Protein AF-0000000074842848 (afdb_homodimer)

InterPro domains:
  IPR001680 WD40 repeat [PF00400] (262-296)
  IPR001680 WD40 repeat [PF00400] (485-522)
  IPR001680 WD40 repeat [PF00400] (528-565)
  IPR001680 WD40 repeat [PS50082] (264-298)
  IPR001680 WD40 repeat [PS50082] (533-575)
  IPR001680 WD40 repeat [SM00320] (257-296)
  IPR001680 WD40 repeat [SM00320] (303-344)
  IPR001680 WD40 repeat [SM00320] (347-387)
  IPR001680 WD40 repeat [SM00320] (481-523)
  IPR001680 WD40 repeat [SM00320] (526-566)
  IPR006594 LIS1 homology motif [PS50896] (51-83)
  IPR006595 CTLH, C-terminal LisH motif [PS50897] (84-144)
  IPR006595 CTLH, C-terminal LisH motif [SM00668] (84-144)
  IPR011047 Quinoprotein alcohol dehydrogenase-like superfamily [SSF50998] (259-570)
  IPR015943 WD40/YVTN repeat-like-containing domain superfamily [G3DSA:2.130.10.10] (139-386)
  IPR015943 WD40/YVTN repeat-like-containing domain superfamily [G3DSA:2.130.10.10] (390-584)
  IPR019775 WD40 repeat, conserved site [PS00678] (283-297)
  IPR020472 PAC1/LIS1-like, WD-40 repeat [PR00320] (283-297)
  IPR020472 PAC1/LIS1-like, WD-40 repeat [PR00320] (510-524)
  IPR020472 PAC1/LIS1-like, WD-40 repeat [PR00320] (553-567)

Foldseek 3Di:
DDDDDDDDDYDDYDDDDYDDDDDDDDDDPPVPPPPPDPPPVPLCLPPDDPVVLQVLLLVLQVCVVVVVPVVSVVSCVNNVHDNADPLLVVLLVCLQVVVLVVNVVSLVVCQVQWPVHPVLSLVLQLLSLLLNLLQCVQVPNLVVSVCSLPPPNVVSVPPVVVSVLSVVLSPPPHNVSSCVSVVAPYPHNVRSVVSSQVSCVRGDCRHPNHHSVVVVVLLVQLVVLLVPAFQNFDPQPNDVVSDDSVDRDYDDCQQALQAFQDKFQPFDFFWFEKEAFQQLQWMWTKGQSQKIWIWGADPVLRDIGTDDIARPGDRIWHDKDYFNVSFWMWTFHPQQDQKIFIAGPVVRDTPDIAHDDNNFGWHEKEAANVRQWIWTHAQVFWIFIGGPRRHTDDTDGRFHFQYWYYLHNFWIWTFGQQQFIWIAGNVVRDIGGQEHDPAHFNYKDADPNRFKMKTAGADPPPPDPPCPQPRHTIWIAGRVVSDTDDAAGDAAHHRAAKAKDFAGDVSQKIWTWHQCQWIFMCGPNDRYTPHIHHDGDGTWNYKYARHNDRQWIWITGRSSMITITGRNVSSVVSVVVVVVVVVVVD/DDDDDDDDDDDDDDDDDPCVDPPPDDDDDPPPPPDPDDPPPPLPLPPDDPVVLQVLLLVLQVCVVVVVPVVSVVSCVNNVHDNADPLLVVLLVCLQVVVLVVNVVSLVVCQVQWPVHPVLSLVLQLLSLLLNLLQCVQVPNLVVSVCSLPPPNVVSVPPVVVSVLSVVLSPPPHNVSSCVSVVAPYPHNVRSVVSSQVSCVRGDCRHPNHHSVVVVVLLVQLVVLLVPAFQNFDPQPNDVVNDDSVDRDYDDCQQALQAFQDKFQPFDFFWFEKEAFQQLQWMWTKGQSQKIWIWGADPVLRDIGTDDIARPGDRIWHDKDYFNVSFWMWTFHPQQDQKIFIAGSVVGDTPDIAHDDNNFGWHEKEAANVRFWIWTHAQVFWIFIGGPRRHTDDTDGRFHFQYWYYLHNFWIWTFGQQQFIWIAGNVVRDIGGQEHDPAHFNYKDADPNRFKMKTAGADPPPPDPPCPQPRHTIWIAGRVVSDTDDAAGDAAHHRAAKAKDFAGDVSQKIWTWHQCQWIFMCGPNDRYTPHIHHDGDGTWRYKYARHNDRQWIWITGRSSMITITGRNVSSVVSVVVVVVVVVVVD

Solvent-accessible surface area (backbone atoms only — not comparable to full-atom values): 62650 Å² total; per-residue (Å²): 142,70,94,88,83,93,88,94,87,90,94,87,91,91,93,86,87,88,92,87,92,84,81,84,90,80,88,80,70,79,70,75,76,74,77,73,79,70,77,62,74,74,67,73,60,62,85,63,52,71,46,53,48,44,49,51,27,35,49,35,53,52,30,47,73,74,63,39,51,68,31,34,52,42,39,32,66,66,55,66,50,73,65,42,33,66,61,46,49,50,30,50,52,25,49,61,67,65,38,62,74,59,28,54,54,35,47,62,70,42,44,86,61,29,72,65,38,70,64,44,47,51,53,46,50,47,54,52,49,49,52,53,33,52,38,28,49,56,72,68,39,55,68,63,24,48,47,42,46,62,70,50,51,53,71,63,75,56,65,61,68,56,54,52,57,54,58,56,54,74,69,46,88,43,54,68,53,41,26,64,75,64,75,40,86,47,83,52,62,66,38,36,49,53,49,50,54,60,49,32,75,47,35,43,43,81,39,33,61,51,78,64,48,49,58,51,35,49,48,35,17,50,49,41,34,47,73,70,27,90,43,62,44,66,72,79,56,82,44,67,75,64,47,67,80,58,52,83,65,76,53,49,69,53,64,28,48,67,30,74,48,43,75,45,65,86,52,88,30,32,21,42,26,46,43,49,27,68,75,34,46,30,37,39,38,20,13,62,67,14,36,38,34,38,28,38,34,39,77,89,77,68,44,77,42,87,68,46,77,43,66,89,40,85,75,11,28,47,31,72,47,61,27,79,78,60,40,39,33,42,39,17,17,40,75,85,23,32,43,34,41,32,31,32,67,82,80,66,42,76,73,35,70,34,66,86,46,87,85,40,18,27,35,35,56,30,54,28,77,84,50,48,36,33,38,40,19,4,68,77,13,41,35,39,33,27,37,71,85,50,49,74,75,48,75,49,80,76,43,32,32,44,32,48,42,52,72,43,89,46,33,34,37,34,28,29,85,79,12,31,31,33,35,37,27,74,78,79,71,47,72,48,85,53,46,80,50,95,40,51,49,48,28,58,42,66,43,94,84,58,47,37,33,44,34,29,26,35,27,71,78,58,85,55,85,62,77,70,63,77,72,26,20,45,31,36,28,33,59,82,79,41,38,65,51,39,50,35,53,82,55,47,39,50,85,67,68,38,37,50,29,57,22,42,49,93,48,45,24,35,35,29,33,11,61,81,15,30,38,40,30,26,39,78,89,42,45,58,57,75,44,76,36,77,78,59,84,29,33,22,19,10,24,27,39,26,73,67,38,44,38,36,34,39,37,15,14,52,66,16,35,35,39,34,22,16,23,45,68,56,27,50,50,47,50,52,50,51,49,50,50,53,54,64,73,96,143,77,90,90,83,91,86,88,92,86,89,82,92,84,79,90,81,82,77,73,80,71,84,69,82,71,85,79,75,83,70,81,73,75,80,74,81,76,80,67,77,74,70,73,61,66,86,64,53,71,46,53,50,43,48,51,26,36,49,35,54,52,31,47,72,74,63,39,50,67,34,32,51,42,39,34,66,66,54,65,50,73,65,42,33,66,62,46,48,49,30,50,51,26,51,63,67,64,38,62,73,59,28,52,54,36,49,60,69,42,45,85,60,30,72,65,36,70,64,44,47,51,52,45,50,46,55,52,49,49,52,53,33,53,38,29,49,56,74,68,38,55,68,62,23,48,46,42,46,63,70,49,52,51,73,64,74,56,65,61,68,56,55,52,56,56,60,58,53,73,70,46,90,42,55,68,54,40,26,64,75,64,76,40,85,46,84,52,64,66,39,36,49,52,48,50,53,60,49,33,74,46,36,43,43,81,39,35,61,51,79,63,47,52,58,50,35,49,48,37,17,50,50,40,33,47,71,71,25,91,43,64,42,68,72,78,56,82,44,66,74,64,47,67,80,58,50,83,65,75,53,48,69,53,65,29,47,64,31,75,48,45,77,45,65,86,49,88,31,33,22,42,25,45,44,49,27,68,76,33,47,30,35,40,39,20,13,61,66,13,35,38,37,40,28,38,35,39,76,88,77,67,42,76,40,88,67,47,77,44,67,90,40,86,75,10,26,47,30,71,46,62,25,78,78,61,39,39,33,42,39,16,16,40,76,84,24,33,44,35,41,32,30,32,67,83,80,64,44,75,72,36,71,35,68,87,45,88,84,40,18,27,34,34,57,31,54,28,76,83,52,50,36,33,38,38,19,4,69,75,13,42,35,39,32,27,37,70,84,50,49,74,75,47,74,50,80,77,43,32,32,44,30,49,41,53,71,43,90,45,34,33,38,36,28,30,85,80,13,30,30,33,36,38,27,72,78,79,70,47,71,46,84,52,44,78,50,97,40,50,49,49,26,58,41,67,42,94,84,57,48,37,33,43,33,29,26,34,27,70,76,59,86,54,84,60,77,72,61,76,72,28,21,43,32,35,28,32,58,81,80,41,38,62,52,39,53,34,53,83,55,45,37,50,85,66,69,40,38,51,31,60,20,43,49,92,48,46,26,35,34,29,34,11,62,81,15,28,37,43,29,26,40,76,89,43,46,59,57,76,44,75,37,79,77,59,84,28,34,22,19,10,25,29,40,26,73,67,39,45,39,35,35,38,38,15,13,53,65,16,35,34,37,34,21,16,23,46,67,58,27,50,51,46,50,53,50,51,49,49,50,51,53,65,72,97

Secondary structure (DSSP, 8-state):
-------------------------------------------------HHHHHHHHHHHHHHHHHT-HHHHHHHHHHH---SS-HHHHHHHHHHHHT-HHHHHHHHHHHGGG-TTTHHHHHHHHHHHHHHHHHHHHHHT-HHHHHHHIIIIIGGG---HHHHHHHHHGGG--SHHHHHHHHT---SSHHHHHHHHHHHHTTS-TTTSPPTTHHHHHHHHHHHHHHHH-TT---SGGGSGGGS-SSS-----GGGSS-EEEEEE---SS-EEEEEE-TTSSEEEEEETTS-EEEEEEETTTTEEEEEEEE---SS---EEEE-TTSSEEEEE--TT--EEEEEETTT--EEEEEE--TT----EEEE-TTSSEEEEE-TTSEEEEEETTS-EEEEEES--EEEEEE-SSSEEEEEETTSEEEEEETTTTEEEEEEE-SS-EEEEEE-TTSSEEEEEE-----SSSS--GGG-EEEEEETTTTEEEEE--S---SSS--B-EEESGGG-EEEEE-TTSEEEEEETT-SSEEEEEE--SS-EEEEEE-SS-TT-EEEEETTS-EEEEE-HHHHHHHHHHHHHHHHHH-/-------------------------------------------------HHHHHHHHHHHHHHHHHT-HHHHHHHHHHH---SS-HHHHHHHHHHHHT-HHHHHHHHHHHGGG-TTHHHHHHHHHHHHHHHHHHHHHHHT-HHHHHHHIIIIIGGG---HHHHHHHHHGGG--SHHHHHHHHT---SSHHHHHHHHHHHHTTS-TTTSPPTTHHHHHHHHHHHHHHHH-TT---SGGGSGGGS-SSS-----GGGSS-EEEEEE---SS-EEEEEE-TTSSEEEEEETTS-EEEEEEETTTTEEEEEEEE---SS---EEEE-TTSSEEEEE-STT--EEEEEETTT--EEEEEE--TT----EEEE-TTSSEEEEE-TTSEEEEEETTS-EEEEEES--EEEEEE-SSSEEEEEETTSEEEEEETTTTEEEEEEE-SS-EEEEEE-TTSSEEEEEE-----SSSS--GGG-EEEEEETTTTEEEEE--S---SSS--B-EEESGGG-EEEEE-TTSEEEEEETT-SSEEEEEE--SS-EEEEEE-SS-TT-EEEEETTS-EEEEE-HHHHHHHHHHHHHHHHHH-

Structure (mmCIF, N/CA/C/O backbone):
data_AF-0000000074842848-model_v1
#
loop_
_entity.id
_entity.type
_entity.pdbx_description
1 polymer 'WD repeat-containing protein 26 isoform X2'
#
loop_
_atom_site.group_PDB
_atom_site.id
_atom_site.type_symbol
_atom_site.label_atom_id
_atom_site.label_alt_id
_atom_site.label_comp_id
_atom_site.label_asym_id
_atom_site.label_entity_id
_atom_site.label_seq_id
_atom_site.pdbx_PDB_ins_code
_atom_site.Cartn_x
_atom_site.Cartn_y
_atom_site.Cartn_z
_atom_site.occupancy
_atom_site.B_iso_or_equiv
_atom_site.auth_seq_id
_atom_site.auth_comp_id
_atom_site.auth_asym_id
_atom_site.auth_atom_id
_atom_site.pdbx_PDB_model_num
ATOM 1 N N . MET A 1 1 ? 19.312 34 -81.812 1 15.44 1 MET A N 1
ATOM 2 C CA . MET A 1 1 ? 19.922 35.281 -82.125 1 15.44 1 MET A CA 1
ATOM 3 C C . MET A 1 1 ? 20.016 36.156 -80.875 1 15.44 1 MET A C 1
ATOM 5 O O . MET A 1 1 ? 21.094 36.656 -80.5 1 15.44 1 MET A O 1
ATOM 9 N N . GLN A 1 2 ? 19.141 37.25 -80.562 1 13.09 2 GLN A N 1
ATOM 10 C CA . GLN A 1 2 ? 19.375 38.656 -80.438 1 13.09 2 GLN A CA 1
ATOM 11 C C . GLN A 1 2 ? 19.453 39.094 -78.938 1 13.09 2 GLN A C 1
ATOM 13 O O . GLN A 1 2 ? 19.891 40.188 -78.625 1 13.09 2 GLN A O 1
ATOM 18 N N . ALA A 1 3 ? 18.906 38.656 -77.938 1 13.9 3 ALA A N 1
ATOM 19 C CA . ALA A 1 3 ? 18.344 39.812 -77.25 1 13.9 3 ALA A CA 1
ATOM 20 C C . ALA A 1 3 ? 19.438 40.625 -76.562 1 13.9 3 ALA A C 1
ATOM 22 O O . ALA A 1 3 ? 20.375 40.094 -76 1 13.9 3 ALA A O 1
ATOM 23 N N . ASN A 1 4 ? 19.438 41.969 -76.25 1 14.36 4 ASN A N 1
ATOM 24 C CA . ASN A 1 4 ? 19.953 43.312 -76.438 1 14.36 4 ASN A CA 1
ATOM 25 C C . ASN A 1 4 ? 20.766 43.781 -75.188 1 14.36 4 ASN A C 1
ATOM 27 O O . ASN A 1 4 ? 20.766 43.125 -74.188 1 14.36 4 ASN A O 1
ATOM 31 N N . GLY A 1 5 ? 20.562 45.062 -74.5 1 13.81 5 GLY A N 1
ATOM 32 C CA . GLY A 1 5 ? 21.141 46.406 -74.562 1 13.81 5 GLY A CA 1
ATOM 33 C C . GLY A 1 5 ? 21.828 46.812 -73.25 1 13.81 5 GLY A C 1
ATOM 34 O O . GLY A 1 5 ? 22.922 47.375 -73.25 1 13.81 5 GLY A O 1
ATOM 35 N N . CYS A 1 6 ? 21.344 47.031 -71.938 1 13.61 6 CYS A N 1
ATOM 36 C CA . CYS A 1 6 ? 21.266 48.406 -71.5 1 13.61 6 CYS A CA 1
ATOM 37 C C . CYS A 1 6 ? 22.562 48.844 -70.812 1 13.61 6 CYS A C 1
ATOM 39 O O . CYS A 1 6 ? 23.297 48 -70.25 1 13.61 6 CYS A O 1
ATOM 41 N N . SER A 1 7 ? 22.797 50.188 -70.188 1 14.36 7 SER A N 1
ATOM 42 C CA . SER A 1 7 ? 23.578 51.406 -70.25 1 14.36 7 SER A CA 1
ATOM 43 C C . SER A 1 7 ? 24.469 51.594 -69.062 1 14.36 7 SER A C 1
ATOM 45 O O . SER A 1 7 ? 25.688 51.781 -69.188 1 14.36 7 SER A O 1
ATOM 47 N N . GLN A 1 8 ? 24.219 52.594 -67.875 1 13.97 8 GLN A N 1
ATOM 48 C CA . GLN A 1 8 ? 24.75 53.969 -67.812 1 13.97 8 GLN A CA 1
ATOM 49 C C . GLN A 1 8 ? 25.859 54.062 -66.75 1 13.97 8 GLN A C 1
ATOM 51 O O . GLN A 1 8 ? 25.984 53.188 -65.875 1 13.97 8 GLN A O 1
ATOM 56 N N . HIS A 1 9 ? 26.266 55.375 -66.062 1 14.52 9 HIS A N 1
ATOM 57 C CA . HIS A 1 9 ? 27.266 56.438 -66.062 1 14.52 9 HIS A CA 1
ATOM 58 C C . HIS A 1 9 ? 27.922 56.531 -64.688 1 14.52 9 HIS A C 1
ATOM 60 O O . HIS A 1 9 ? 29.156 56.5 -64.562 1 14.52 9 HIS A O 1
ATOM 66 N N . ASN A 1 10 ? 27.531 57.406 -63.438 1 13.64 10 ASN A N 1
ATOM 67 C CA . ASN A 1 10 ? 28.016 58.781 -63.188 1 13.64 10 ASN A CA 1
ATOM 68 C C . ASN A 1 10 ? 29.047 58.781 -62.062 1 13.64 10 ASN A C 1
ATOM 70 O O . ASN A 1 10 ? 30.25 58.656 -62.281 1 13.64 10 ASN A O 1
ATOM 74 N N . GLY A 1 11 ? 28.828 59.5 -60.719 1 13.73 11 GLY A N 1
ATOM 75 C CA . GLY A 1 11 ? 29.328 60.781 -60.25 1 13.73 11 GLY A CA 1
ATOM 76 C C . GLY A 1 11 ? 30.5 60.656 -59.312 1 13.73 11 GLY A C 1
ATOM 77 O O . GLY A 1 11 ? 30.812 59.562 -58.844 1 13.73 11 GLY A O 1
ATOM 78 N N . THR A 1 12 ? 30.828 61.719 -58.25 1 14.9 12 THR A N 1
ATOM 79 C CA . THR A 1 12 ? 31.719 62.844 -57.969 1 14.9 12 THR A CA 1
ATOM 80 C C . THR A 1 12 ? 32.562 62.594 -56.719 1 14.9 12 THR A C 1
ATOM 82 O O . THR A 1 12 ? 33.781 62.688 -56.75 1 14.9 12 THR A O 1
ATOM 85 N N . THR A 1 13 ? 32.312 63.25 -55.375 1 14.16 13 THR A N 1
ATOM 86 C CA . THR A 1 13 ? 32.938 64.438 -54.812 1 14.16 13 THR A CA 1
ATOM 87 C C . THR A 1 13 ? 33.969 64.062 -53.75 1 14.16 13 THR A C 1
ATOM 89 O O . THR A 1 13 ? 33.969 62.969 -53.219 1 14.16 13 THR A O 1
ATOM 92 N N . ASP A 1 14 ? 34.25 64.938 -52.469 1 14.55 14 ASP A N 1
ATOM 93 C CA . ASP A 1 14 ? 35.125 66 -52 1 14.55 14 ASP A CA 1
ATOM 94 C C . ASP A 1 14 ? 35.969 65.562 -50.812 1 14.55 14 ASP A C 1
ATOM 96 O O . ASP A 1 14 ? 35.688 64.562 -50.188 1 14.55 14 ASP A O 1
ATOM 100 N N . SER A 1 15 ? 36.062 66.438 -49.5 1 14.95 15 SER A N 1
ATOM 101 C CA . SER A 1 15 ? 37 67.438 -48.938 1 14.95 15 SER A CA 1
ATOM 102 C C . SER A 1 15 ? 37.688 66.875 -47.688 1 14.95 15 SER A C 1
ATOM 104 O O . SER A 1 15 ? 37.281 65.875 -47.156 1 14.95 15 SER A O 1
ATOM 106 N N . SER A 1 16 ? 37.812 67.75 -46.344 1 15.1 16 SER A N 1
ATOM 107 C CA . SER A 1 16 ? 38.812 68.625 -45.719 1 15.1 16 SER A CA 1
ATOM 108 C C . SER A 1 16 ? 39.312 68.062 -44.406 1 15.1 16 SER A C 1
ATOM 110 O O . SER A 1 16 ? 40.5 68.062 -44.156 1 15.1 16 SER A O 1
ATOM 112 N N . LEU A 1 17 ? 38.625 68.062 -43.188 1 14.52 17 LEU A N 1
ATOM 113 C CA . LEU A 1 17 ? 38.875 68.938 -42.094 1 14.52 17 LEU A CA 1
ATOM 114 C C . LEU A 1 17 ? 39.938 68.375 -41.156 1 14.52 17 LEU A C 1
ATOM 116 O O . LEU A 1 17 ? 40.125 67.188 -41.125 1 14.52 17 LEU A O 1
ATOM 120 N N . VAL A 1 18 ? 40.094 68.875 -39.75 1 15.38 18 VAL A N 1
ATOM 121 C CA . VAL A 1 18 ? 40.938 69.688 -38.906 1 15.38 18 VAL A CA 1
ATOM 122 C C . VAL A 1 18 ? 41.625 68.812 -37.844 1 15.38 18 VAL A C 1
ATOM 124 O O . VAL A 1 18 ? 41.25 67.688 -37.656 1 15.38 18 VAL A O 1
ATOM 127 N N . ASP A 1 19 ? 41.531 69.125 -36.406 1 15.59 19 ASP A N 1
ATOM 128 C CA . ASP A 1 19 ? 42.406 69.812 -35.469 1 15.59 19 ASP A CA 1
ATOM 129 C C . ASP A 1 19 ? 43.031 68.875 -34.469 1 15.59 19 ASP A C 1
ATOM 131 O O . ASP A 1 19 ? 42.562 67.75 -34.281 1 15.59 19 ASP A O 1
ATOM 135 N N . PRO A 1 20 ? 43.188 69.312 -33.031 1 16.39 20 PRO A N 1
ATOM 136 C CA . PRO A 1 20 ? 44.219 69.688 -32.062 1 16.39 20 PRO A CA 1
ATOM 137 C C . PRO A 1 20 ? 44.531 68.625 -31.031 1 16.39 20 PRO A C 1
ATOM 139 O O . PRO A 1 20 ? 45.688 68.25 -30.875 1 16.39 20 PRO A O 1
ATOM 142 N N . HIS A 1 21 ? 44 68.75 -29.703 1 16.27 21 HIS A N 1
ATOM 143 C CA . HIS A 1 21 ? 44.562 69.062 -28.406 1 16.27 21 HIS A CA 1
ATOM 144 C C . HIS A 1 21 ? 44.906 67.812 -27.609 1 16.27 21 HIS A C 1
ATOM 146 O O . HIS A 1 21 ? 44.406 66.75 -27.891 1 16.27 21 HIS A O 1
ATOM 152 N N . SER A 1 22 ? 45.344 67.875 -26.219 1 16.98 22 SER A N 1
ATOM 153 C CA . SER A 1 22 ? 46.438 67.812 -25.25 1 16.98 22 SER A CA 1
ATOM 154 C C . SER A 1 22 ? 46.219 66.688 -24.266 1 16.98 22 SER A C 1
ATOM 156 O O . SER A 1 22 ? 47.156 66 -23.812 1 16.98 22 SER A O 1
ATOM 158 N N . ILE A 1 23 ? 45 66.5 -23.672 1 15.23 23 ILE A N 1
ATOM 159 C CA . ILE A 1 23 ? 45.062 66.562 -22.219 1 15.23 23 ILE A CA 1
ATOM 160 C C . ILE A 1 23 ? 45.562 65.25 -21.672 1 15.23 23 ILE A C 1
ATOM 162 O O . ILE A 1 23 ? 46.5 65.188 -20.875 1 15.23 23 ILE A O 1
ATOM 166 N N . ARG A 1 24 ? 44.688 64.5 -20.828 1 15.38 24 ARG A N 1
ATOM 167 C CA . ARG A 1 24 ? 44.75 64.375 -19.375 1 15.38 24 ARG A CA 1
ATOM 168 C C . ARG A 1 24 ? 45.406 63.094 -18.953 1 15.38 24 ARG A C 1
ATOM 170 O O . ARG A 1 24 ? 46.438 63.125 -18.25 1 15.38 24 ARG A O 1
ATOM 177 N N . THR A 1 25 ? 44.625 62.094 -18.453 1 15.55 25 THR A N 1
ATOM 178 C CA . THR A 1 25 ? 44.531 61.688 -17.047 1 15.55 25 THR A CA 1
ATOM 179 C C . THR A 1 25 ? 45.438 60.5 -16.797 1 15.55 25 THR A C 1
ATOM 181 O O . THR A 1 25 ? 45.812 59.781 -17.734 1 15.55 25 THR A O 1
ATOM 184 N N . SER A 1 26 ? 45.375 59.812 -15.578 1 16.39 26 SER A N 1
ATOM 185 C CA . SER A 1 26 ? 46.031 59.5 -14.312 1 16.39 26 SER A CA 1
ATOM 186 C C . SER A 1 26 ? 46.469 58.031 -14.273 1 16.39 26 SER A C 1
ATOM 188 O O . SER A 1 26 ? 47.594 57.719 -13.906 1 16.39 26 SER A O 1
ATOM 190 N N . ALA A 1 27 ? 45.531 57 -14.211 1 17.94 27 ALA A N 1
ATOM 191 C CA . ALA A 1 27 ? 45.5 56.188 -12.992 1 17.94 27 ALA A CA 1
ATOM 192 C C . ALA A 1 27 ? 46.531 55.062 -13.055 1 17.94 27 ALA A C 1
ATOM 194 O O . ALA A 1 27 ? 46.844 54.562 -14.133 1 17.94 27 ALA A O 1
ATOM 195 N N . SER A 1 28 ? 47.25 54.781 -11.898 1 18.27 28 SER A N 1
ATOM 196 C CA . SER A 1 28 ? 48.375 54.188 -11.234 1 18.27 28 SER A CA 1
ATOM 197 C C . SER A 1 28 ? 48.312 52.656 -11.312 1 18.27 28 SER A C 1
ATOM 199 O O . SER A 1 28 ? 47.344 52.062 -10.891 1 18.27 28 SER A O 1
ATOM 201 N N . THR A 1 29 ? 48.906 52 -12.297 1 18.12 29 THR A N 1
ATOM 202 C CA . THR A 1 29 ? 48.781 50.562 -12.594 1 18.12 29 THR A CA 1
ATOM 203 C C . THR A 1 29 ? 49.531 49.719 -11.57 1 18.12 29 THR A C 1
ATOM 205 O O . THR A 1 29 ? 49.75 48.531 -11.781 1 18.12 29 THR A O 1
ATOM 208 N N . SER A 1 30 ? 49.75 50.375 -10.422 1 17.94 30 SER A N 1
ATOM 209 C CA . SER A 1 30 ? 50.812 49.594 -9.758 1 17.94 30 SER A CA 1
ATOM 210 C C . SER A 1 30 ? 50.375 48.156 -9.562 1 17.94 30 SER A C 1
ATOM 212 O O . SER A 1 30 ? 49.312 47.875 -9.016 1 17.94 30 SER A O 1
ATOM 214 N N . ASN A 1 31 ? 50.781 47.281 -10.438 1 18.33 31 ASN A N 1
ATOM 215 C CA . ASN A 1 31 ? 50.531 45.844 -10.508 1 18.33 31 ASN A CA 1
ATOM 216 C C . ASN A 1 31 ? 51.094 45.094 -9.297 1 18.33 31 ASN A C 1
ATOM 218 O O . ASN A 1 31 ? 51.344 43.906 -9.367 1 18.33 31 ASN A O 1
ATOM 222 N N . GLY A 1 32 ? 51.125 45.812 -8.109 1 18.44 32 GLY A N 1
ATOM 223 C CA . GLY A 1 32 ? 51.875 45.156 -7.055 1 18.44 32 GLY A CA 1
ATOM 224 C C . GLY A 1 32 ? 51.438 43.719 -6.82 1 18.44 32 GLY A C 1
ATOM 225 O O . GLY A 1 32 ? 50.25 43.406 -6.883 1 18.44 32 GLY A O 1
ATOM 226 N N . ALA A 1 33 ? 52.281 42.75 -7.191 1 22.06 33 ALA A N 1
ATOM 227 C CA . ALA A 1 33 ? 52.281 41.312 -7.008 1 22.06 33 ALA A CA 1
ATOM 228 C C . ALA A 1 33 ? 52.062 40.938 -5.543 1 22.06 33 ALA A C 1
ATOM 230 O O . ALA A 1 33 ? 52.938 41.156 -4.707 1 22.06 33 ALA A O 1
ATOM 231 N N . VAL A 1 34 ? 50.969 41.438 -4.898 1 20.95 34 VAL A N 1
ATOM 232 C CA . VAL A 1 34 ? 50.875 41 -3.514 1 20.95 34 VAL A CA 1
ATOM 233 C C . VAL A 1 34 ? 51.031 39.469 -3.447 1 20.95 34 VAL A C 1
ATOM 235 O O . VAL A 1 34 ? 50.438 38.75 -4.238 1 20.95 34 VAL A O 1
ATOM 238 N N . THR A 1 35 ? 52.219 39.031 -2.959 1 22.62 35 THR A N 1
ATOM 239 C CA . THR A 1 35 ? 52.625 37.719 -2.422 1 22.62 35 THR A CA 1
ATOM 240 C C . THR A 1 35 ? 51.562 37.156 -1.499 1 22.62 35 THR A C 1
ATOM 242 O O . THR A 1 35 ? 51.281 37.719 -0.436 1 22.62 35 THR A O 1
ATOM 245 N N . ALA A 1 36 ? 50.531 36.719 -2.072 1 22.27 36 ALA A N 1
ATOM 246 C CA . ALA A 1 36 ? 49.438 36.188 -1.288 1 22.27 36 ALA A CA 1
ATOM 247 C C . ALA A 1 36 ? 49.906 35.156 -0.265 1 22.27 36 ALA A C 1
ATOM 249 O O . ALA A 1 36 ? 50.656 34.219 -0.612 1 22.27 36 ALA A O 1
ATOM 250 N N . ASN A 1 37 ? 50.25 35.594 0.915 1 23.61 37 ASN A N 1
ATOM 251 C CA . ASN A 1 37 ? 50.531 34.812 2.109 1 23.61 37 ASN A CA 1
ATOM 252 C C . ASN A 1 37 ? 49.625 33.562 2.168 1 23.61 37 ASN A C 1
ATOM 254 O O . ASN A 1 37 ? 48.438 33.656 1.888 1 23.61 37 ASN A O 1
ATOM 258 N N . GLY A 1 38 ? 50.188 32.375 2.025 1 24.61 38 GLY A N 1
ATOM 259 C CA . GLY A 1 38 ? 49.906 30.953 1.941 1 24.61 38 GLY A CA 1
ATOM 260 C C . GLY A 1 38 ? 48.875 30.5 2.967 1 24.61 38 GLY A C 1
ATOM 261 O O . GLY A 1 38 ? 48.5 29.328 2.973 1 24.61 38 GLY A O 1
ATOM 262 N N . THR A 1 39 ? 48.875 31.188 4.137 1 26.59 39 THR A N 1
ATOM 263 C CA . THR A 1 39 ? 48.406 30.312 5.207 1 26.59 39 THR A CA 1
ATOM 264 C C . THR A 1 39 ? 46.969 29.922 5 1 26.59 39 THR A C 1
ATOM 266 O O . THR A 1 39 ? 46.062 30.688 5.332 1 26.59 39 THR A O 1
ATOM 269 N N . MET A 1 40 ? 46.562 29.781 3.777 1 27.19 40 MET A N 1
ATOM 270 C CA . MET A 1 40 ? 45.219 29.234 3.77 1 27.19 40 MET A CA 1
ATOM 271 C C . MET A 1 40 ? 45.094 28.094 4.773 1 27.19 40 MET A C 1
ATOM 273 O O . MET A 1 40 ? 45.812 27.109 4.707 1 27.19 40 MET A O 1
ATOM 277 N N . THR A 1 41 ? 44.938 28.422 5.988 1 30.72 41 THR A N 1
ATOM 278 C CA . THR A 1 41 ? 44.594 27.359 6.918 1 30.72 41 THR A CA 1
ATOM 279 C C . THR A 1 41 ? 43.75 26.297 6.223 1 30.72 41 THR A C 1
ATOM 281 O O . THR A 1 41 ? 42.781 26.609 5.535 1 30.72 41 THR A O 1
ATOM 284 N N . GLY A 1 42 ? 44.375 25.312 5.59 1 32.91 42 GLY A N 1
ATOM 285 C CA . GLY A 1 42 ? 43.844 24.031 5.152 1 32.91 42 GLY A CA 1
ATOM 286 C C . GLY A 1 42 ? 42.594 23.609 5.895 1 32.91 42 GLY A C 1
ATOM 287 O O . GLY A 1 42 ? 42.656 22.891 6.895 1 32.91 42 GLY A O 1
ATOM 288 N N . GLN A 1 43 ? 41.719 24.516 6.105 1 35.25 43 GLN A N 1
ATOM 289 C CA . GLN A 1 43 ? 40.5 24.016 6.715 1 35.25 43 GLN A CA 1
ATOM 290 C C . GLN A 1 43 ? 40.062 22.688 6.098 1 35.25 43 GLN A C 1
ATOM 292 O O . GLN A 1 43 ? 40 22.547 4.875 1 35.25 43 GLN A O 1
ATOM 297 N N . ASN A 1 44 ? 40.344 21.578 6.711 1 39.25 44 ASN A N 1
ATOM 298 C CA . ASN A 1 44 ? 39.938 20.188 6.527 1 39.25 44 ASN A CA 1
ATOM 299 C C . ASN A 1 44 ? 38.594 20.078 5.844 1 39.25 44 ASN A C 1
ATOM 301 O O . ASN A 1 44 ? 37.562 20.359 6.457 1 39.25 44 ASN A O 1
ATOM 305 N N . SER A 1 45 ? 38.469 20.625 4.68 1 50.5 45 SER A N 1
ATOM 306 C CA . SER A 1 45 ? 37.281 20.266 3.9 1 50.5 45 SER A CA 1
ATOM 307 C C . SER A 1 45 ? 36.875 18.812 4.16 1 50.5 45 SER A C 1
ATOM 309 O O . SER A 1 45 ? 37.625 17.891 3.822 1 50.5 45 SER A O 1
ATOM 311 N N . LYS A 1 46 ? 36.25 18.594 5.219 1 59 46 LYS A N 1
ATOM 312 C CA . LYS A 1 46 ? 35.75 17.281 5.559 1 59 46 LYS A CA 1
ATOM 313 C C . LYS A 1 46 ? 35.156 16.594 4.34 1 59 46 LYS A C 1
ATOM 315 O O . LYS A 1 46 ? 34.375 17.203 3.582 1 59 46 LYS A O 1
ATOM 320 N N . ASN A 1 47 ? 35.781 15.672 3.732 1 78.62 47 ASN A N 1
ATOM 321 C CA . ASN A 1 47 ? 35.312 14.781 2.678 1 78.62 47 ASN A CA 1
ATOM 322 C C . ASN A 1 47 ? 33.906 14.281 2.957 1 78.62 47 ASN A C 1
ATOM 324 O O . ASN A 1 47 ? 33.688 13.398 3.797 1 78.62 47 ASN A O 1
ATOM 328 N N . LEU A 1 48 ? 32.938 15.18 2.594 1 87.38 48 LEU A N 1
ATOM 329 C CA . LEU A 1 48 ? 31.547 14.828 2.795 1 87.38 48 LEU A CA 1
ATOM 330 C C . LEU A 1 48 ? 31.094 13.773 1.791 1 87.38 48 LEU A C 1
ATOM 332 O O . LEU A 1 48 ? 31.516 13.797 0.631 1 87.38 48 LEU A O 1
ATOM 336 N N . SER A 1 49 ? 30.406 12.781 2.285 1 88.12 49 SER A N 1
ATOM 337 C CA . SER A 1 49 ? 29.75 11.836 1.387 1 88.12 49 SER A CA 1
ATOM 338 C C . SER A 1 49 ? 28.797 12.539 0.435 1 88.12 49 SER A C 1
ATOM 340 O O . SER A 1 49 ? 28.422 13.695 0.665 1 88.12 49 SER A O 1
ATOM 342 N N . LYS A 1 50 ? 28.469 11.992 -0.649 1 87.81 50 LYS A N 1
ATOM 343 C CA . LYS A 1 50 ? 27.531 12.562 -1.605 1 87.81 50 LYS A CA 1
ATOM 344 C C . LYS A 1 50 ? 26.188 12.875 -0.94 1 87.81 50 LYS A C 1
ATOM 346 O O . LYS A 1 50 ? 25.578 13.914 -1.217 1 87.81 50 LYS A O 1
ATOM 351 N N . THR A 1 51 ? 25.766 12.039 -0.065 1 90.62 51 THR A N 1
ATOM 352 C CA . THR A 1 51 ? 24.516 12.242 0.656 1 90.62 51 THR A CA 1
ATOM 353 C C . THR A 1 51 ? 24.594 13.469 1.554 1 90.62 51 THR A C 1
ATOM 355 O O . THR A 1 51 ? 23.656 14.281 1.588 1 90.62 51 THR A O 1
ATOM 358 N N . ASP A 1 52 ? 25.672 13.594 2.193 1 91.88 52 ASP A N 1
ATOM 359 C CA . ASP A 1 52 ? 25.844 14.734 3.08 1 91.88 52 ASP A CA 1
ATOM 360 C C . ASP A 1 52 ? 25.906 16.047 2.287 1 91.88 52 ASP A C 1
ATOM 362 O O . ASP A 1 52 ? 25.422 17.078 2.74 1 91.88 52 ASP A O 1
ATOM 366 N N . GLN A 1 53 ? 26.484 15.938 1.154 1 91.5 53 GLN A N 1
ATOM 367 C CA . GLN A 1 53 ? 26.531 17.109 0.292 1 91.5 53 GLN A CA 1
ATOM 368 C C . GLN A 1 53 ? 25.125 17.531 -0.122 1 91.5 53 GLN A C 1
ATOM 370 O O . GLN A 1 53 ? 24.797 18.719 -0.089 1 91.5 53 GLN A O 1
ATOM 375 N N . ASP A 1 54 ? 24.359 16.562 -0.483 1 92.69 54 ASP A N 1
ATOM 376 C CA . ASP A 1 54 ? 22.984 16.844 -0.851 1 92.69 54 ASP A CA 1
ATOM 377 C C . ASP A 1 54 ? 22.219 17.484 0.311 1 92.69 54 ASP A C 1
ATOM 379 O O . ASP A 1 54 ? 21.484 18.438 0.118 1 92.69 54 ASP A O 1
ATOM 383 N N . ILE A 1 55 ? 22.453 17 1.48 1 94.62 55 ILE A N 1
ATOM 384 C CA . ILE A 1 55 ? 21.75 17.484 2.66 1 94.62 55 ILE A CA 1
ATOM 385 C C . ILE A 1 55 ? 22.172 18.922 2.947 1 94.62 55 ILE A C 1
ATOM 387 O O . ILE A 1 55 ? 21.328 19.766 3.268 1 94.62 55 ILE A O 1
ATOM 391 N N . VAL A 1 56 ? 23.422 19.156 2.818 1 94.38 56 VAL A N 1
ATOM 392 C CA . VAL A 1 56 ? 23.938 20.516 3.047 1 94.38 56 VAL A CA 1
ATOM 393 C C . VAL A 1 56 ? 23.281 21.484 2.07 1 94.38 56 VAL A C 1
ATOM 395 O O . VAL A 1 56 ? 22.875 22.578 2.455 1 94.38 56 VAL A O 1
ATOM 398 N N . ARG A 1 57 ? 23.156 21.062 0.85 1 92.19 57 ARG A N 1
ATOM 399 C CA . ARG A 1 57 ? 22.516 21.891 -0.158 1 92.19 57 ARG A CA 1
ATOM 400 C C . ARG A 1 57 ? 21.047 22.141 0.191 1 92.19 57 ARG A C 1
ATOM 402 O O . ARG A 1 57 ? 20.562 23.266 0.062 1 92.19 57 ARG A O 1
ATOM 409 N N . LEU A 1 58 ? 20.422 21.141 0.617 1 94.5 58 LEU A N 1
ATOM 410 C CA . LEU A 1 58 ? 19.016 21.25 1.012 1 94.5 58 LEU A CA 1
ATOM 411 C C . LEU A 1 58 ? 18.844 22.203 2.182 1 94.5 58 LEU A C 1
ATOM 413 O O . LEU A 1 58 ? 17.938 23.047 2.178 1 94.5 58 LEU A O 1
ATOM 417 N N . ILE A 1 59 ? 19.719 22.062 3.137 1 95.88 59 ILE A N 1
ATOM 418 C CA . ILE A 1 59 ? 19.688 22.906 4.32 1 95.88 59 ILE A CA 1
ATOM 419 C C . ILE A 1 59 ? 19.922 24.359 3.918 1 95.88 59 ILE A C 1
ATOM 421 O O . ILE A 1 59 ? 19.203 25.266 4.359 1 95.88 59 ILE A O 1
ATOM 425 N N . GLY A 1 60 ? 20.875 24.531 3.086 1 92.75 60 GLY A N 1
ATOM 426 C CA . GLY A 1 60 ? 21.172 25.875 2.625 1 92.75 60 GLY A CA 1
ATOM 427 C C . GLY A 1 60 ? 19.984 26.547 1.954 1 92.75 60 GLY A C 1
ATOM 428 O O . GLY A 1 60 ? 19.688 27.719 2.238 1 92.75 60 GLY A O 1
ATOM 429 N N . GLN A 1 61 ? 19.344 25.828 1.092 1 89.38 61 GLN A N 1
ATOM 430 C CA . GLN A 1 61 ? 18.156 26.359 0.415 1 89.38 61 GLN A CA 1
ATOM 431 C C . GLN A 1 61 ? 17.078 26.734 1.417 1 89.38 61 GLN A C 1
ATOM 433 O O . GLN A 1 61 ? 16.453 27.797 1.301 1 89.38 61 GLN A O 1
ATOM 438 N N . HIS A 1 62 ? 16.844 25.875 2.365 1 93.25 62 HIS A N 1
ATOM 439 C CA . HIS A 1 62 ? 15.797 26.109 3.354 1 93.25 62 HIS A CA 1
ATOM 440 C C . HIS A 1 62 ? 16.109 27.328 4.215 1 93.25 62 HIS A C 1
ATOM 442 O O . HIS A 1 62 ? 15.227 28.141 4.488 1 93.25 62 HIS A O 1
ATOM 448 N N . LEU A 1 63 ? 17.359 27.438 4.617 1 93.81 63 LEU A N 1
ATOM 449 C CA . LEU A 1 63 ? 17.781 28.562 5.445 1 93.81 63 LEU A CA 1
ATOM 450 C C . LEU A 1 63 ? 17.594 29.891 4.707 1 93.81 63 LEU A C 1
ATOM 452 O O . LEU A 1 63 ? 17.109 30.859 5.281 1 93.81 63 LEU A O 1
ATOM 456 N N . ARG A 1 64 ? 17.938 29.875 3.49 1 86.94 64 ARG A N 1
ATOM 457 C CA . ARG A 1 64 ? 17.734 31.078 2.688 1 86.94 64 ARG A CA 1
ATOM 458 C C . ARG A 1 64 ? 16.25 31.422 2.555 1 86.94 64 ARG A C 1
ATOM 460 O O . ARG A 1 64 ? 15.867 32.594 2.582 1 86.94 64 ARG A O 1
ATOM 467 N N . GLY A 1 65 ? 15.508 30.422 2.416 1 85.31 65 GLY A N 1
ATOM 468 C CA . GLY A 1 65 ? 14.07 30.609 2.318 1 85.31 65 GLY A CA 1
ATOM 469 C C . GLY A 1 65 ? 13.461 31.203 3.574 1 85.31 65 GLY A C 1
ATOM 470 O O . GLY A 1 65 ? 12.477 31.938 3.504 1 85.31 65 GLY A O 1
ATOM 471 N N . LEU A 1 66 ? 14.07 30.891 4.699 1 90.19 66 LEU A N 1
ATOM 472 C CA . LEU A 1 66 ? 13.578 31.406 5.977 1 90.19 66 LEU A CA 1
ATOM 473 C C . LEU A 1 66 ? 14.164 32.781 6.277 1 90.19 66 LEU A C 1
ATOM 475 O O . LEU A 1 66 ? 13.766 33.438 7.25 1 90.19 66 LEU A O 1
ATOM 479 N N . GLY A 1 67 ? 15.148 33.188 5.438 1 87.44 67 GLY A N 1
ATOM 480 C CA . GLY A 1 67 ? 15.789 34.469 5.633 1 87.44 67 GLY A CA 1
ATOM 481 C C . GLY A 1 67 ? 17.031 34.406 6.508 1 87.44 67 GLY A C 1
ATOM 482 O O . GLY A 1 67 ? 17.547 35.438 6.938 1 87.44 67 GLY A O 1
ATOM 483 N N . PHE A 1 68 ? 17.438 33.219 6.828 1 92.88 68 PHE A N 1
ATOM 484 C CA . PHE A 1 68 ? 18.641 33.031 7.629 1 92.88 68 PHE A CA 1
ATOM 485 C C . PHE A 1 68 ? 19.875 33.062 6.75 1 92.88 68 PHE A C 1
ATOM 487 O O . PHE A 1 68 ? 20.625 32.094 6.676 1 92.88 68 PHE A O 1
ATOM 494 N N . ASN A 1 69 ? 20.188 34.156 6.223 1 90.94 69 ASN A N 1
ATOM 495 C CA . ASN A 1 69 ? 21.234 34.312 5.219 1 90.94 69 ASN A CA 1
ATOM 496 C C . ASN A 1 69 ? 22.625 34.219 5.844 1 90.94 69 ASN A C 1
ATOM 498 O O . ASN A 1 69 ? 23.547 33.688 5.227 1 90.94 69 ASN A O 1
ATOM 502 N N . GLN A 1 70 ? 22.812 34.719 7.051 1 93.94 70 GLN A N 1
ATOM 503 C CA . GLN A 1 70 ? 24.109 34.625 7.707 1 93.94 70 GLN A CA 1
ATOM 504 C C . GLN A 1 70 ? 24.5 33.188 7.996 1 93.94 70 GLN A C 1
ATOM 506 O O . GLN A 1 70 ? 25.641 32.781 7.77 1 93.94 70 GLN A O 1
ATOM 511 N N . THR A 1 71 ? 23.547 32.5 8.453 1 95.06 71 THR A N 1
ATOM 512 C CA . THR A 1 71 ? 23.781 31.078 8.727 1 95.06 71 THR A CA 1
ATOM 513 C C . THR A 1 71 ? 24.094 30.328 7.434 1 95.06 71 THR A C 1
ATOM 515 O O . THR A 1 71 ? 24.984 29.469 7.406 1 95.06 71 THR A O 1
ATOM 518 N N . ALA A 1 72 ? 23.375 30.641 6.355 1 93.62 72 ALA A N 1
ATOM 519 C CA . ALA A 1 72 ? 23.594 30 5.062 1 93.62 72 ALA A CA 1
ATOM 520 C C . ALA A 1 72 ? 25.016 30.266 4.559 1 93.62 72 ALA A C 1
ATOM 522 O O . ALA A 1 72 ? 25.688 29.359 4.059 1 93.62 72 ALA A O 1
ATOM 523 N N . GLU A 1 73 ? 25.453 31.422 4.711 1 92.38 73 GLU A N 1
ATOM 524 C CA . GLU A 1 73 ? 26.797 31.781 4.281 1 92.38 73 GLU A CA 1
ATOM 525 C C . GLU A 1 73 ? 27.859 31.047 5.113 1 92.38 73 GLU A C 1
ATOM 527 O O . GLU A 1 73 ? 28.859 30.594 4.578 1 92.38 73 GLU A O 1
ATOM 532 N N . GLN A 1 74 ? 27.656 31.016 6.395 1 94.75 74 GLN A N 1
ATOM 533 C CA . GLN A 1 74 ? 28.562 30.281 7.27 1 94.75 74 GLN A CA 1
ATOM 534 C C . GLN A 1 74 ? 28.625 28.812 6.898 1 94.75 74 GLN A C 1
ATOM 536 O O . GLN A 1 74 ? 29.688 28.188 6.973 1 94.75 74 GLN A O 1
ATOM 541 N N . LEU A 1 75 ? 27.5 28.25 6.57 1 95.06 75 LEU A N 1
ATOM 542 C CA . LEU A 1 75 ? 27.438 26.859 6.156 1 95.06 75 LEU A CA 1
ATOM 543 C C . LEU A 1 75 ? 28.266 26.625 4.902 1 95.06 75 LEU A C 1
ATOM 545 O O . LEU A 1 75 ? 29 25.641 4.816 1 95.06 75 LEU A O 1
ATOM 549 N N . ILE A 1 76 ? 28.141 27.484 3.943 1 91.25 76 ILE A N 1
ATOM 550 C CA . ILE A 1 76 ? 28.906 27.391 2.709 1 91.25 76 ILE A CA 1
ATOM 551 C C . ILE A 1 76 ? 30.406 27.438 3.025 1 91.25 76 ILE A C 1
ATOM 553 O O . ILE A 1 76 ? 31.188 26.641 2.506 1 91.25 76 ILE A O 1
ATOM 557 N N . ALA A 1 77 ? 30.75 28.266 3.873 1 92.44 77 ALA A N 1
ATOM 558 C CA . ALA A 1 77 ? 32.156 28.453 4.242 1 92.44 77 ALA A CA 1
ATOM 559 C C . ALA A 1 77 ? 32.688 27.234 4.973 1 92.44 77 ALA A C 1
ATOM 561 O O . ALA A 1 77 ? 33.781 26.75 4.664 1 92.44 77 ALA A O 1
ATOM 562 N N . GLU A 1 78 ? 31.922 26.75 5.859 1 93.94 78 GLU A N 1
ATOM 563 C CA . GLU A 1 78 ? 32.375 25.656 6.715 1 93.94 78 GLU A CA 1
ATOM 564 C C . GLU A 1 78 ? 32.344 24.328 5.977 1 93.94 78 GLU A C 1
ATOM 566 O O . GLU A 1 78 ? 33.188 23.469 6.199 1 93.94 78 GLU A O 1
ATOM 571 N N . SER A 1 79 ? 31.406 24.109 5.184 1 92.31 79 SER A N 1
ATOM 572 C CA . SER A 1 79 ? 31.25 22.844 4.477 1 92.31 79 SER A CA 1
ATOM 573 C C . SER A 1 79 ? 32.062 22.812 3.197 1 92.31 79 SER A C 1
ATOM 575 O O . SER A 1 79 ? 32.438 21.75 2.709 1 92.31 79 SER A O 1
ATOM 577 N N . GLY A 1 80 ? 32.281 23.953 2.584 1 88.62 80 GLY A N 1
ATOM 578 C CA . GLY A 1 80 ? 32.938 24.031 1.292 1 88.62 80 GLY A CA 1
ATOM 579 C C . GLY A 1 80 ? 32.031 23.656 0.132 1 88.62 80 GLY A C 1
ATOM 580 O O . GLY A 1 80 ? 32.5 23.484 -0.996 1 88.62 80 GLY A O 1
ATOM 581 N N . CYS A 1 81 ? 30.781 23.438 0.419 1 86.19 81 CYS A N 1
ATOM 582 C CA . CYS A 1 81 ? 29.828 23.016 -0.599 1 86.19 81 CYS A CA 1
ATOM 583 C C . CYS A 1 81 ? 29.031 24.219 -1.112 1 86.19 81 CYS A C 1
ATOM 585 O O . CYS A 1 81 ? 28.453 24.969 -0.324 1 86.19 81 CYS A O 1
ATOM 587 N N . ALA A 1 82 ? 29.094 24.359 -2.453 1 80.69 82 ALA A N 1
ATOM 588 C CA . ALA A 1 82 ? 28.234 25.375 -3.039 1 80.69 82 ALA A CA 1
ATOM 589 C C . ALA A 1 82 ? 26.781 24.922 -3.047 1 80.69 82 ALA A C 1
ATOM 591 O O . ALA A 1 82 ? 26.484 23.75 -3.287 1 80.69 82 ALA A O 1
ATOM 592 N N . LEU A 1 83 ? 25.875 25.75 -2.645 1 79.5 83 LEU A N 1
ATOM 593 C CA . LEU A 1 83 ? 24.453 25.406 -2.584 1 79.5 83 LEU A CA 1
ATOM 594 C C . LEU A 1 83 ? 23.875 25.234 -3.984 1 79.5 83 LEU A C 1
ATOM 596 O O . LEU A 1 83 ? 23.031 24.375 -4.207 1 79.5 83 LEU A O 1
ATOM 600 N N . GLU A 1 84 ? 24.188 26.078 -4.859 1 79.94 84 GLU A N 1
ATOM 601 C CA . GLU A 1 84 ? 23.812 26.031 -6.266 1 79.94 84 GLU A CA 1
ATOM 602 C C . GLU A 1 84 ? 24.984 26.406 -7.172 1 79.94 84 GLU A C 1
ATOM 604 O O . GLU A 1 84 ? 25.984 26.938 -6.703 1 79.94 84 GLU A O 1
ATOM 609 N N . HIS A 1 85 ? 24.797 25.859 -8.344 1 81.25 85 HIS A N 1
ATOM 610 C CA . HIS A 1 85 ? 25.781 26.297 -9.328 1 81.25 85 HIS A CA 1
ATOM 611 C C . HIS A 1 85 ? 25.875 27.812 -9.367 1 81.25 85 HIS A C 1
ATOM 613 O O . HIS A 1 85 ? 24.859 28.516 -9.32 1 81.25 85 HIS A O 1
ATOM 619 N N . PRO A 1 86 ? 27.047 28.312 -9.344 1 82.5 86 PRO A N 1
ATOM 620 C CA . PRO A 1 86 ? 27.234 29.766 -9.258 1 82.5 86 PRO A CA 1
ATOM 621 C C . PRO A 1 86 ? 26.453 30.531 -10.328 1 82.5 86 PRO A C 1
ATOM 623 O O . PRO A 1 86 ? 25.844 31.562 -10.031 1 82.5 86 PRO A O 1
ATOM 626 N N . THR A 1 87 ? 26.484 29.938 -11.484 1 87.25 87 THR A N 1
ATOM 627 C CA . THR A 1 87 ? 25.75 30.594 -12.562 1 87.25 87 THR A CA 1
ATOM 628 C C . THR A 1 87 ? 24.25 30.578 -12.289 1 87.25 87 THR A C 1
ATOM 630 O O . THR A 1 87 ? 23.547 31.531 -12.586 1 87.25 87 THR A O 1
ATOM 633 N N . ALA A 1 88 ? 23.859 29.547 -11.758 1 87.62 88 ALA A N 1
ATOM 634 C CA . ALA A 1 88 ? 22.438 29.422 -11.438 1 87.62 88 ALA A CA 1
ATOM 635 C C . ALA A 1 88 ? 22.047 30.375 -10.312 1 87.62 88 ALA A C 1
ATOM 637 O O . ALA A 1 88 ? 20.969 30.953 -10.32 1 87.62 88 ALA A O 1
ATOM 638 N N . ALA A 1 89 ? 22.938 30.484 -9.398 1 83 89 ALA A N 1
ATOM 639 C CA . ALA A 1 89 ? 22.703 31.422 -8.297 1 83 89 ALA A CA 1
ATOM 640 C C . ALA A 1 89 ? 22.594 32.844 -8.797 1 83 89 ALA A C 1
ATOM 642 O O . ALA A 1 89 ? 21.703 33.594 -8.383 1 83 89 ALA A O 1
ATOM 643 N N . ARG A 1 90 ? 23.469 33.219 -9.719 1 87.75 90 ARG A N 1
ATOM 644 C CA . ARG A 1 90 ? 23.422 34.531 -10.328 1 87.75 90 ARG A CA 1
ATOM 645 C C . ARG A 1 90 ? 22.156 34.719 -11.141 1 87.75 90 ARG A C 1
ATOM 647 O O . ARG A 1 90 ? 21.516 35.781 -11.078 1 87.75 90 ARG A O 1
ATOM 654 N N . PHE A 1 91 ? 21.844 33.688 -11.859 1 92.38 91 PHE A N 1
ATOM 655 C CA . PHE A 1 91 ? 20.625 33.688 -12.672 1 92.38 91 PHE A CA 1
ATOM 656 C C . PHE A 1 91 ? 19.391 33.969 -11.812 1 92.38 91 PHE A C 1
ATOM 658 O O . PHE A 1 91 ? 18.578 34.812 -12.141 1 92.38 91 PHE A O 1
ATOM 665 N N . ARG A 1 92 ? 19.328 33.25 -10.695 1 87.94 92 ARG A N 1
ATOM 666 C CA . ARG A 1 92 ? 18.219 33.406 -9.766 1 87.94 92 ARG A CA 1
ATOM 667 C C . ARG A 1 92 ? 18.188 34.812 -9.188 1 87.94 92 ARG A C 1
ATOM 669 O O . ARG A 1 92 ? 17.125 35.438 -9.109 1 87.94 92 ARG A O 1
ATOM 676 N N . ALA A 1 93 ? 19.312 35.281 -8.742 1 85.94 93 ALA A N 1
ATOM 677 C CA . ALA A 1 93 ? 19.406 36.625 -8.164 1 85.94 93 ALA A CA 1
ATOM 678 C C . ALA A 1 93 ? 18.984 37.688 -9.164 1 85.94 93 ALA A C 1
ATOM 680 O O . ALA A 1 93 ? 18.234 38.594 -8.812 1 85.94 93 ALA A O 1
ATOM 681 N N . HIS A 1 94 ? 19.391 37.531 -10.391 1 93 94 HIS A N 1
ATOM 682 C CA . HIS A 1 94 ? 19.047 38.531 -11.414 1 93 94 HIS A CA 1
ATOM 683 C C . HIS A 1 94 ? 17.562 38.469 -11.742 1 93 94 HIS A C 1
ATOM 685 O O . HIS A 1 94 ? 16.953 39.531 -11.977 1 93 94 HIS A O 1
ATOM 691 N N . VAL A 1 95 ? 17.031 37.344 -11.75 1 93.06 95 VAL A N 1
ATOM 692 C CA . VAL A 1 95 ? 15.602 37.219 -11.984 1 93.06 95 VAL A CA 1
ATOM 693 C C . VAL A 1 95 ? 14.828 37.875 -10.852 1 93.06 95 VAL A C 1
ATOM 695 O O . VAL A 1 95 ? 13.898 38.656 -11.094 1 93.06 95 VAL A O 1
ATOM 698 N N . MET A 1 96 ? 15.297 37.625 -9.656 1 89.75 96 MET A N 1
ATOM 699 C CA . MET A 1 96 ? 14.602 38.156 -8.492 1 89.75 96 MET A CA 1
ATOM 700 C C . MET A 1 96 ? 14.742 39.656 -8.422 1 89.75 96 MET A C 1
ATOM 702 O O . MET A 1 96 ? 13.859 40.344 -7.898 1 89.75 96 MET A O 1
ATOM 706 N N . ASP A 1 97 ? 15.805 40.156 -9.008 1 92.12 97 ASP A N 1
ATOM 707 C CA . ASP A 1 97 ? 16.047 41.594 -9.008 1 92.12 97 ASP A CA 1
ATOM 708 C C . ASP A 1 97 ? 15.422 42.25 -10.227 1 92.12 97 ASP A C 1
ATOM 710 O O . ASP A 1 97 ? 15.398 43.469 -10.32 1 92.12 97 ASP A O 1
ATOM 714 N N . GLY A 1 98 ? 14.961 41.5 -11.102 1 92.94 98 GLY A N 1
ATOM 715 C CA . GLY A 1 98 ? 14.32 42.031 -12.297 1 92.94 98 GLY A CA 1
ATOM 716 C C . GLY A 1 98 ? 15.312 42.562 -13.32 1 92.94 98 GLY A C 1
ATOM 717 O O . GLY A 1 98 ? 15 43.469 -14.086 1 92.94 98 GLY A O 1
ATOM 718 N N . GLU A 1 99 ? 16.547 42.062 -13.258 1 93.81 99 GLU A N 1
ATOM 719 C CA . GLU A 1 99 ? 17.578 42.469 -14.219 1 93.81 99 GLU A CA 1
ATOM 720 C C . GLU A 1 99 ? 17.562 41.531 -15.438 1 93.81 99 GLU A C 1
ATOM 722 O O . GLU A 1 99 ? 18.453 40.688 -15.586 1 93.81 99 GLU A O 1
ATOM 727 N N . TRP A 1 100 ? 16.719 41.844 -16.375 1 93.88 100 TRP A N 1
ATOM 728 C CA . TRP A 1 100 ? 16.375 40.906 -17.438 1 93.88 100 TRP A CA 1
ATOM 729 C C . TRP A 1 100 ? 17.516 40.781 -18.438 1 93.88 100 TRP A C 1
ATOM 731 O O . TRP A 1 100 ? 17.75 39.719 -19 1 93.88 100 TRP A O 1
ATOM 741 N N . ASP A 1 101 ? 18.297 41.875 -18.734 1 91.94 101 ASP A N 1
ATOM 742 C CA . ASP A 1 101 ? 19.422 41.781 -19.641 1 91.94 101 ASP A CA 1
ATOM 743 C C . ASP A 1 101 ? 20.516 40.875 -19.094 1 91.94 101 ASP A C 1
ATOM 745 O O . ASP A 1 101 ? 21.062 40.062 -19.828 1 91.94 101 ASP A O 1
ATOM 749 N N . LYS A 1 102 ? 20.734 40.969 -17.859 1 94.44 102 LYS A N 1
ATOM 750 C CA . LYS A 1 102 ? 21.734 40.094 -17.219 1 94.44 102 LYS A CA 1
ATOM 751 C C . LYS A 1 102 ? 21.266 38.656 -17.156 1 94.44 102 LYS A C 1
ATOM 753 O O . LYS A 1 102 ? 22.062 37.719 -17.25 1 94.44 102 LYS A O 1
ATOM 758 N N . THR A 1 103 ? 19.953 38.5 -16.969 1 94.38 103 THR A N 1
ATOM 759 C CA . THR A 1 103 ? 19.375 37.188 -16.906 1 94.38 103 THR A CA 1
ATOM 760 C C . THR A 1 103 ? 19.578 36.438 -18.219 1 94.38 103 THR A C 1
ATOM 762 O O . THR A 1 103 ? 19.812 35.219 -18.234 1 94.38 103 THR A O 1
ATOM 765 N N . GLU A 1 104 ? 19.5 37.125 -19.297 1 91.5 104 GLU A N 1
ATOM 766 C CA . GLU A 1 104 ? 19.719 36.531 -20.609 1 91.5 104 GLU A CA 1
ATOM 767 C C . GLU A 1 104 ? 21.156 36.062 -20.781 1 91.5 104 GLU A C 1
ATOM 769 O O . GLU A 1 104 ? 21.422 35.031 -21.375 1 91.5 104 GLU A O 1
ATOM 774 N N . ASP A 1 105 ? 22.016 36.875 -20.25 1 92.81 105 ASP A N 1
ATOM 775 C CA . ASP A 1 105 ? 23.438 36.5 -20.266 1 92.81 105 ASP A CA 1
ATOM 776 C C . ASP A 1 105 ? 23.672 35.25 -19.438 1 92.81 105 ASP A C 1
ATOM 778 O O . ASP A 1 105 ? 24.422 34.344 -19.875 1 92.81 105 ASP A O 1
ATOM 782 N N . ASP A 1 106 ? 23.094 35.25 -18.312 1 93.06 106 ASP A N 1
ATOM 783 C CA . ASP A 1 106 ? 23.219 34.094 -17.453 1 93.06 106 ASP A CA 1
ATOM 784 C C . ASP A 1 106 ? 22.656 32.844 -18.125 1 93.06 106 ASP A C 1
ATOM 786 O O . ASP A 1 106 ? 23.203 31.75 -18 1 93.06 106 ASP A O 1
ATOM 790 N N . LEU A 1 107 ? 21.547 33.031 -18.828 1 92.62 107 LEU A N 1
ATOM 791 C CA . LEU A 1 107 ? 20.906 31.906 -19.5 1 92.62 107 LEU A CA 1
ATOM 792 C C . LEU A 1 107 ? 21.812 31.344 -20.578 1 92.62 107 LEU A C 1
ATOM 794 O O . LEU A 1 107 ? 21.859 30.125 -20.781 1 92.62 107 LEU A O 1
ATOM 798 N N . HIS A 1 108 ? 22.531 32.219 -21.203 1 90.62 108 HIS A N 1
ATOM 799 C CA . HIS A 1 108 ? 23.469 31.766 -22.219 1 90.62 108 HIS A CA 1
ATOM 800 C C . HIS A 1 108 ? 24.578 30.906 -21.609 1 90.62 108 HIS A C 1
ATOM 802 O O . HIS A 1 108 ? 25.031 29.938 -22.219 1 90.62 108 HIS A O 1
ATOM 808 N N . GLU A 1 109 ? 24.953 31.266 -20.531 1 89.62 109 GLU A N 1
ATOM 809 C CA . GLU A 1 109 ? 25.984 30.5 -19.828 1 89.62 109 GLU A CA 1
ATOM 810 C C . GLU A 1 109 ? 25.453 29.156 -19.359 1 89.62 109 GLU A C 1
ATOM 812 O O . GLU A 1 109 ? 26.203 28.172 -19.281 1 89.62 109 GLU A O 1
ATOM 817 N N . LEU A 1 110 ? 24.172 29.094 -19.016 1 88.69 110 LEU A N 1
ATOM 818 C CA . LEU A 1 110 ? 23.547 27.891 -18.5 1 88.69 110 LEU A CA 1
ATOM 819 C C . LEU A 1 110 ? 23.125 26.953 -19.625 1 88.69 110 LEU A C 1
ATOM 821 O O . LEU A 1 110 ? 22.703 25.828 -19.375 1 88.69 110 LEU A O 1
ATOM 825 N N . GLU A 1 111 ? 23.234 27.359 -20.828 1 88.69 111 GLU A N 1
ATOM 826 C CA . GLU A 1 111 ? 22.703 26.625 -21.969 1 88.69 111 GLU A CA 1
ATOM 827 C C . GLU A 1 111 ? 23.266 25.203 -22.031 1 88.69 111 GLU A C 1
ATOM 829 O O . GLU A 1 111 ? 22.547 24.25 -22.328 1 88.69 111 GLU A O 1
ATOM 834 N N . ALA A 1 112 ? 24.531 25.078 -21.656 1 85.31 112 ALA A N 1
ATOM 835 C CA . ALA A 1 112 ? 25.219 23.781 -21.734 1 85.31 112 ALA A CA 1
ATOM 836 C C . ALA A 1 112 ? 24.734 22.828 -20.641 1 85.31 112 ALA A C 1
ATOM 838 O O . ALA A 1 112 ? 24.875 21.609 -20.75 1 85.31 112 ALA A O 1
ATOM 839 N N . LEU A 1 113 ? 24.094 23.422 -19.719 1 86.06 113 LEU A N 1
ATOM 840 C CA . LEU A 1 113 ? 23.734 22.625 -18.547 1 86.06 113 LEU A CA 1
ATOM 841 C C . LEU A 1 113 ? 22.25 22.281 -18.562 1 86.06 113 LEU A C 1
ATOM 843 O O . LEU A 1 113 ? 21.781 21.516 -17.703 1 86.06 113 LEU A O 1
ATOM 847 N N . VAL A 1 114 ? 21.5 22.781 -19.5 1 87.06 114 VAL A N 1
ATOM 848 C CA . VAL A 1 114 ? 20.062 22.578 -19.562 1 87.06 114 VAL A CA 1
ATOM 849 C C . VAL A 1 114 ? 19.75 21.141 -20 1 87.06 114 VAL A C 1
ATOM 851 O O . VAL A 1 114 ? 20.391 20.625 -20.922 1 87.06 114 VAL A O 1
ATOM 854 N N . LYS A 1 115 ? 18.766 20.438 -19.375 1 81.44 115 LYS A N 1
ATOM 855 C CA . LYS A 1 115 ? 18.406 19.031 -19.547 1 81.44 115 LYS A CA 1
ATOM 856 C C . LYS A 1 115 ? 18.047 18.734 -21 1 81.44 115 LYS A C 1
ATOM 858 O O . LYS A 1 115 ? 18.562 17.781 -21.578 1 81.44 115 LYS A O 1
ATOM 863 N N . GLY A 1 116 ? 17.141 19.531 -21.609 1 81.12 116 GLY A N 1
ATOM 864 C CA . GLY A 1 116 ? 16.547 19.234 -22.906 1 81.12 116 GLY A CA 1
ATOM 865 C C . GLY A 1 116 ? 17.266 19.922 -24.062 1 81.12 116 GLY A C 1
ATOM 866 O O . GLY A 1 116 ? 16.734 20.016 -25.172 1 81.12 116 GLY A O 1
ATOM 867 N N . GLY A 1 117 ? 18.469 20.438 -23.797 1 84.56 117 GLY A N 1
ATOM 868 C CA . GLY A 1 117 ? 19.25 21.062 -24.844 1 84.56 117 GLY A CA 1
ATOM 869 C C . GLY A 1 117 ? 18.672 22.375 -25.328 1 84.56 117 GLY A C 1
ATOM 870 O O . GLY A 1 117 ? 18.172 23.172 -24.547 1 84.56 117 GLY A O 1
ATOM 871 N N . LYS A 1 118 ? 18.672 22.562 -26.641 1 87.5 118 LYS A N 1
ATOM 872 C CA . LYS A 1 118 ? 18.328 23.844 -27.25 1 87.5 118 LYS A CA 1
ATOM 873 C C . LYS A 1 118 ? 16.828 24.125 -27.141 1 87.5 118 LYS A C 1
ATOM 875 O O . LYS A 1 118 ? 16.422 25.266 -26.969 1 87.5 118 LYS A O 1
ATOM 880 N N . GLU A 1 119 ? 16.078 23.078 -27.172 1 90.75 119 GLU A N 1
ATOM 881 C CA . GLU A 1 119 ? 14.633 23.25 -27.094 1 90.75 119 GLU A CA 1
ATOM 882 C C . GLU A 1 119 ? 14.211 23.812 -25.734 1 90.75 119 GLU A C 1
ATOM 884 O O . GLU A 1 119 ? 13.375 24.703 -25.656 1 90.75 119 GLU A O 1
ATOM 889 N N . ASP A 1 120 ? 14.781 23.328 -24.719 1 92.19 120 ASP A N 1
ATOM 890 C CA . ASP A 1 120 ? 14.445 23.781 -23.375 1 92.19 120 ASP A CA 1
ATOM 891 C C . ASP A 1 120 ? 14.961 25.203 -23.125 1 92.19 120 ASP A C 1
ATOM 893 O O . ASP A 1 120 ? 14.352 25.969 -22.375 1 92.19 120 ASP A O 1
ATOM 897 N N . VAL A 1 121 ? 16.016 25.562 -23.781 1 92.94 121 VAL A N 1
ATOM 898 C CA . VAL A 1 121 ? 16.547 26.906 -23.641 1 92.94 121 VAL A CA 1
ATOM 899 C C . VAL A 1 121 ? 15.57 27.922 -24.234 1 92.94 121 VAL A C 1
ATOM 901 O O . VAL A 1 121 ? 15.352 28.984 -23.672 1 92.94 121 VAL A O 1
ATOM 904 N N . ILE A 1 122 ? 14.992 27.5 -25.344 1 93.25 122 ILE A N 1
ATOM 905 C CA . ILE A 1 122 ? 14.016 28.375 -25.984 1 93.25 122 ILE A CA 1
ATOM 906 C C . ILE A 1 122 ? 12.805 28.562 -25.078 1 93.25 122 ILE A C 1
ATOM 908 O O . ILE A 1 122 ? 12.297 29.672 -24.938 1 93.25 122 ILE A O 1
ATOM 912 N N . LYS A 1 123 ? 12.406 27.547 -24.469 1 94.56 123 LYS A N 1
ATOM 913 C CA . LYS A 1 123 ? 11.273 27.625 -23.562 1 94.56 123 LYS A CA 1
ATOM 914 C C . LYS A 1 123 ? 11.578 28.531 -22.375 1 94.56 123 LYS A C 1
ATOM 916 O O . LYS A 1 123 ? 10.742 29.344 -21.969 1 94.56 123 LYS A O 1
ATOM 921 N N . MET A 1 124 ? 12.742 28.328 -21.844 1 94.19 124 MET A N 1
ATOM 922 C CA . MET A 1 124 ? 13.164 29.156 -20.719 1 94.19 124 MET A CA 1
ATOM 923 C C . MET A 1 124 ? 13.211 30.641 -21.109 1 94.19 124 MET A C 1
ATOM 925 O O . MET A 1 124 ? 12.742 31.5 -20.359 1 94.19 124 MET A O 1
ATOM 929 N N . ARG A 1 125 ? 13.75 30.891 -22.234 1 94.69 125 ARG A N 1
ATOM 930 C CA . ARG A 1 125 ? 13.844 32.25 -22.734 1 94.69 125 ARG A CA 1
ATOM 931 C C . ARG A 1 125 ? 12.453 32.875 -22.906 1 94.69 125 ARG A C 1
ATOM 933 O O . ARG A 1 125 ? 12.242 34.031 -22.609 1 94.69 125 ARG A O 1
ATOM 940 N N . PHE A 1 126 ? 11.617 32.094 -23.422 1 95.44 126 PHE A N 1
ATOM 941 C CA . PHE A 1 126 ? 10.242 32.531 -23.609 1 95.44 126 PHE A CA 1
ATOM 942 C C . PHE A 1 126 ? 9.633 32.969 -22.281 1 95.44 126 PHE A C 1
ATOM 944 O O . PHE A 1 126 ? 9.023 34.031 -22.188 1 95.44 126 PHE A O 1
ATOM 951 N N . LEU A 1 127 ? 9.805 32.125 -21.281 1 95.44 127 LEU A N 1
ATOM 952 C CA . LEU A 1 127 ? 9.242 32.406 -19.969 1 95.44 127 LEU A CA 1
ATOM 953 C C . LEU A 1 127 ? 9.828 33.688 -19.391 1 95.44 127 LEU A C 1
ATOM 955 O O . LEU A 1 127 ? 9.109 34.5 -18.797 1 95.44 127 LEU A O 1
ATOM 959 N N . LEU A 1 128 ? 11.055 33.906 -19.578 1 95.44 128 LEU A N 1
ATOM 960 C CA . LEU A 1 128 ? 11.742 35.094 -19.109 1 95.44 128 LEU A CA 1
ATOM 961 C C . LEU A 1 128 ? 11.211 36.344 -19.812 1 95.44 128 LEU A C 1
ATOM 963 O O . LEU A 1 128 ? 10.898 37.344 -19.156 1 95.44 128 LEU A O 1
ATOM 967 N N . LEU A 1 129 ? 11.07 36.188 -21.078 1 95.5 129 LEU A N 1
ATOM 968 C CA . LEU A 1 129 ? 10.641 37.344 -21.891 1 95.5 129 LEU A CA 1
ATOM 969 C C . LEU A 1 129 ? 9.172 37.656 -21.625 1 95.5 129 LEU A C 1
ATOM 971 O O . LEU A 1 129 ? 8.781 38.844 -21.672 1 95.5 129 LEU A O 1
ATOM 975 N N . GLU A 1 130 ? 8.469 36.625 -21.375 1 95.81 130 GLU A N 1
ATOM 976 C CA . GLU A 1 130 ? 7.074 36.875 -21.016 1 95.81 130 GLU A CA 1
ATOM 977 C C . GLU A 1 130 ? 6.973 37.688 -19.734 1 95.81 130 GLU A C 1
ATOM 979 O O . GLU A 1 130 ? 6.176 38.625 -19.656 1 95.81 130 GLU A O 1
ATOM 984 N N . GLN A 1 131 ? 7.727 37.312 -18.75 1 96.44 131 GLN A N 1
ATOM 985 C CA . GLN A 1 131 ? 7.766 38.062 -17.5 1 96.44 131 GLN A CA 1
ATOM 986 C C . GLN A 1 131 ? 8.227 39.5 -17.75 1 96.44 131 GLN A C 1
ATOM 988 O O . GLN A 1 131 ? 7.633 40.438 -17.219 1 96.44 131 GLN A O 1
ATOM 993 N N . LYS A 1 132 ? 9.266 39.656 -18.453 1 96 132 LYS A N 1
ATOM 994 C CA . LYS A 1 132 ? 9.781 41 -18.812 1 96 132 LYS A CA 1
ATOM 995 C C . LYS A 1 132 ? 8.703 41.844 -19.484 1 96 132 LYS A C 1
ATOM 997 O O . LYS A 1 132 ? 8.508 43 -19.125 1 96 132 LYS A O 1
ATOM 1002 N N . TYR A 1 133 ? 7.957 41.219 -20.391 1 94.75 133 TYR A N 1
ATOM 1003 C CA . TYR A 1 133 ? 6.902 41.906 -21.141 1 94.75 133 TYR A CA 1
ATOM 1004 C C . TYR A 1 133 ? 5.793 42.375 -20.219 1 94.75 133 TYR A C 1
ATOM 1006 O O . TYR A 1 133 ? 5.379 43.531 -20.297 1 94.75 133 TYR A O 1
ATOM 1014 N N . LEU A 1 134 ? 5.395 41.5 -19.438 1 95.69 134 LEU A N 1
ATOM 1015 C CA . LEU A 1 134 ? 4.305 41.812 -18.516 1 95.69 134 LEU A CA 1
ATOM 1016 C C . LEU A 1 134 ? 4.719 42.906 -17.547 1 95.69 134 LEU A C 1
ATOM 1018 O O . LEU A 1 134 ? 3.922 43.812 -17.234 1 95.69 134 LEU A O 1
ATOM 1022 N N . GLU A 1 135 ? 5.938 42.844 -17.078 1 95.94 135 GLU A N 1
ATOM 1023 C CA . GLU A 1 135 ? 6.414 43.875 -16.156 1 95.94 135 GLU A CA 1
ATOM 1024 C C . GLU A 1 135 ? 6.523 45.219 -16.859 1 95.94 135 GLU A C 1
ATOM 1026 O O . GLU A 1 135 ? 6.234 46.281 -16.266 1 95.94 135 GLU A O 1
ATOM 1031 N N . LEU A 1 136 ? 6.938 45.281 -18.125 1 95.12 136 LEU A N 1
ATOM 1032 C CA . LEU A 1 136 ? 7.016 46.5 -18.906 1 95.12 136 LEU A CA 1
ATOM 1033 C C . LEU A 1 136 ? 5.633 47.125 -19.062 1 95.12 136 LEU A C 1
ATOM 1035 O O . LEU A 1 136 ? 5.48 48.344 -18.953 1 95.12 136 LEU A O 1
ATOM 1039 N N . LEU A 1 137 ? 4.691 46.281 -19.328 1 94.56 137 LEU A N 1
ATOM 1040 C CA . LEU A 1 137 ? 3.324 46.781 -19.484 1 94.56 137 LEU A CA 1
ATOM 1041 C C . LEU A 1 137 ? 2.818 47.375 -18.172 1 94.56 137 LEU A C 1
ATOM 1043 O O . LEU A 1 137 ? 2.184 48.438 -18.188 1 94.56 137 LEU A O 1
ATOM 1047 N N . GLU A 1 138 ? 3.109 46.656 -17.125 1 95.31 138 GLU A N 1
ATOM 1048 C CA . GLU A 1 138 ? 2.645 47.156 -15.836 1 95.31 138 GLU A CA 1
ATOM 1049 C C . GLU A 1 138 ? 3.328 48.469 -15.469 1 95.31 138 GLU A C 1
ATOM 1051 O O . GLU A 1 138 ? 2.721 49.344 -14.836 1 95.31 138 GLU A O 1
ATOM 1056 N N . ASP A 1 139 ? 4.605 48.625 -15.758 1 93.5 139 ASP A N 1
ATOM 1057 C CA . ASP A 1 139 ? 5.371 49.844 -15.477 1 93.5 139 ASP A CA 1
ATOM 1058 C C . ASP A 1 139 ? 4.898 51 -16.359 1 93.5 139 ASP A C 1
ATOM 1060 O O . ASP A 1 139 ? 5.301 52.156 -16.141 1 93.5 139 ASP A O 1
ATOM 1064 N N . GLY A 1 140 ? 4.09 50.781 -17.359 1 90.94 140 GLY A N 1
ATOM 1065 C CA . GLY A 1 140 ? 3.545 51.812 -18.219 1 90.94 140 GLY A CA 1
ATOM 1066 C C . GLY A 1 140 ? 4.492 52.25 -19.328 1 90.94 140 GLY A C 1
ATOM 1067 O O . GLY A 1 140 ? 4.586 53.406 -19.672 1 90.94 140 GLY A O 1
ATOM 1068 N N . ILE A 1 141 ? 5.32 51.344 -19.797 1 92.81 141 ILE A N 1
ATOM 1069 C CA . ILE A 1 141 ? 6.23 51.562 -20.922 1 92.81 141 ILE A CA 1
ATOM 1070 C C . ILE A 1 141 ? 5.836 50.719 -22.109 1 92.81 141 ILE A C 1
ATOM 1072 O O . ILE A 1 141 ? 6.586 49.812 -22.516 1 92.81 141 ILE A O 1
ATOM 1076 N N . PRO A 1 142 ? 4.77 51.031 -22.75 1 91.44 142 PRO A N 1
ATOM 1077 C CA . PRO A 1 142 ? 4.215 50.156 -23.781 1 91.44 142 PRO A CA 1
ATOM 1078 C C . PRO A 1 142 ? 5.125 50.031 -25 1 91.44 142 PRO A C 1
ATOM 1080 O O . PRO A 1 142 ? 5.145 49 -25.656 1 91.44 142 PRO A O 1
ATOM 1083 N N . LEU A 1 143 ? 5.855 51.062 -25.344 1 92.62 143 LEU A N 1
ATOM 1084 C CA . LEU A 1 143 ? 6.73 51 -26.516 1 92.62 143 LEU A CA 1
ATOM 1085 C C . LEU A 1 143 ? 7.816 49.938 -26.328 1 92.62 143 LEU A C 1
ATOM 1087 O O . LEU A 1 143 ? 8.109 49.188 -27.266 1 92.62 143 LEU A O 1
ATOM 1091 N N . LYS A 1 144 ? 8.414 49.969 -25.203 1 94.81 144 LYS A N 1
ATOM 1092 C CA . LYS A 1 144 ? 9.422 48.938 -24.906 1 94.81 144 LYS A CA 1
ATOM 1093 C C . LYS A 1 144 ? 8.805 47.562 -24.875 1 94.81 144 LYS A C 1
ATOM 1095 O O . LYS A 1 144 ? 9.438 46.562 -25.281 1 94.81 144 LYS A O 1
ATOM 1100 N N . ALA A 1 145 ? 7.602 47.469 -24.359 1 95.62 145 ALA A N 1
ATOM 1101 C CA . ALA A 1 145 ? 6.883 46.188 -24.328 1 95.62 145 ALA A CA 1
ATOM 1102 C C . ALA A 1 145 ? 6.645 45.656 -25.75 1 95.62 145 ALA A C 1
ATOM 1104 O O . ALA A 1 145 ? 6.824 44.469 -26.031 1 95.62 145 ALA A O 1
ATOM 1105 N N . LEU A 1 146 ? 6.262 46.625 -26.547 1 93.94 146 LEU A N 1
ATOM 1106 C CA . LEU A 1 146 ? 6.02 46.25 -27.938 1 93.94 146 LEU A CA 1
ATOM 1107 C C . LEU A 1 146 ? 7.301 45.781 -28.609 1 93.94 146 LEU A C 1
ATOM 1109 O O . LEU A 1 146 ? 7.273 44.844 -29.422 1 93.94 146 LEU A O 1
ATOM 1113 N N . GLU A 1 147 ? 8.328 46.469 -28.312 1 94.88 147 GLU A N 1
ATOM 1114 C CA . GLU A 1 147 ? 9.625 46.031 -28.828 1 94.88 147 GLU A CA 1
ATOM 1115 C C . GLU A 1 147 ? 9.969 44.625 -28.375 1 94.88 147 GLU A C 1
ATOM 1117 O O . GLU A 1 147 ? 10.469 43.812 -29.156 1 94.88 147 GLU A O 1
ATOM 1122 N N . CYS A 1 148 ? 9.766 44.344 -27.125 1 95.56 148 CYS A N 1
ATOM 1123 C CA . CYS A 1 148 ? 9.984 43.031 -26.562 1 95.56 148 CYS A CA 1
ATOM 1124 C C . CYS A 1 148 ? 9.125 41.969 -27.281 1 95.56 148 CYS A C 1
ATOM 1126 O O . CYS A 1 148 ? 9.602 40.906 -27.609 1 95.56 148 CYS A O 1
ATOM 1128 N N . LEU A 1 149 ? 7.895 42.312 -27.516 1 94.75 149 LEU A N 1
ATOM 1129 C CA . LEU A 1 149 ? 6.953 41.406 -28.156 1 94.75 149 LEU A CA 1
ATOM 1130 C C . LEU A 1 149 ? 7.359 41.125 -29.609 1 94.75 149 LEU A C 1
ATOM 1132 O O . LEU A 1 149 ? 7.422 39.969 -30.031 1 94.75 149 LEU A O 1
ATOM 1136 N N . ARG A 1 150 ? 7.77 42.188 -30.312 1 92.88 150 ARG A N 1
ATOM 1137 C CA . ARG A 1 150 ? 8.008 42.094 -31.75 1 92.88 150 ARG A CA 1
ATOM 1138 C C . ARG A 1 150 ? 9.398 41.562 -32.031 1 92.88 150 ARG A C 1
ATOM 1140 O O . ARG A 1 150 ? 9.57 40.75 -32.969 1 92.88 150 ARG A O 1
ATOM 1147 N N . HIS A 1 151 ? 10.367 41.875 -31.266 1 94 151 HIS A N 1
ATOM 1148 C CA . HIS A 1 151 ? 11.75 41.594 -31.641 1 94 151 HIS A CA 1
ATOM 1149 C C . HIS A 1 151 ? 12.352 40.5 -30.766 1 94 151 HIS A C 1
ATOM 1151 O O . HIS A 1 151 ? 13.438 40 -31.062 1 94 151 HIS A O 1
ATOM 1157 N N . GLU A 1 152 ? 11.703 40.125 -29.797 1 94.88 152 GLU A N 1
ATOM 1158 C CA . GLU A 1 152 ? 12.281 39.125 -28.922 1 94.88 152 GLU A CA 1
ATOM 1159 C C . GLU A 1 152 ? 11.359 37.906 -28.812 1 94.88 152 GLU A C 1
ATOM 1161 O O . GLU A 1 152 ? 11.758 36.781 -29.156 1 94.88 152 GLU A O 1
ATOM 1166 N N . LEU A 1 153 ? 10.109 38.062 -28.422 1 95.5 153 LEU A N 1
ATOM 1167 C CA . LEU A 1 153 ? 9.172 36.969 -28.188 1 95.5 153 LEU A CA 1
ATOM 1168 C C . LEU A 1 153 ? 8.75 36.312 -29.516 1 95.5 153 LEU A C 1
ATOM 1170 O O . LEU A 1 153 ? 8.766 35.094 -29.656 1 95.5 153 LEU A O 1
ATOM 1174 N N . THR A 1 154 ? 8.453 37.156 -30.438 1 93.5 154 THR A N 1
ATOM 1175 C CA . THR A 1 154 ? 7.914 36.656 -31.703 1 93.5 154 THR A CA 1
ATOM 1176 C C . THR A 1 154 ? 8.969 35.875 -32.469 1 93.5 154 THR A C 1
ATOM 1178 O O . THR A 1 154 ? 8.688 34.812 -33.031 1 93.5 154 THR A O 1
ATOM 1181 N N . PRO A 1 155 ? 10.188 36.312 -32.531 1 93.69 155 PRO A N 1
ATOM 1182 C CA . PRO A 1 155 ? 11.219 35.625 -33.281 1 93.69 155 PRO A CA 1
ATOM 1183 C C . PRO A 1 155 ? 11.547 34.25 -32.719 1 93.69 155 PRO A C 1
ATOM 1185 O O . PRO A 1 155 ? 12.156 33.406 -33.375 1 93.69 155 PRO A O 1
ATOM 1188 N N . LEU A 1 156 ? 11.273 34 -31.469 1 93.94 156 LEU A N 1
ATOM 1189 C CA . LEU A 1 156 ? 11.531 32.688 -30.859 1 93.94 156 LEU A CA 1
ATOM 1190 C C . LEU A 1 156 ? 10.727 31.594 -31.547 1 93.94 156 LEU A C 1
ATOM 1192 O O . LEU A 1 156 ? 11.094 30.422 -31.484 1 93.94 156 LEU A O 1
ATOM 1196 N N . LYS A 1 157 ? 9.617 31.875 -32.156 1 91.88 157 LYS A N 1
ATOM 1197 C CA . LYS A 1 157 ? 8.727 30.953 -32.875 1 91.88 157 LYS A CA 1
ATOM 1198 C C . LYS A 1 157 ? 8.281 29.812 -31.938 1 91.88 157 LYS A C 1
ATOM 1200 O O . LYS A 1 157 ? 8.266 28.641 -32.344 1 91.88 157 LYS A O 1
ATOM 1205 N N . TYR A 1 158 ? 8.148 30.156 -30.75 1 92.62 158 TYR A N 1
ATOM 1206 C CA . TYR A 1 158 ? 7.664 29.219 -29.734 1 92.62 158 TYR A CA 1
ATOM 1207 C C . TYR A 1 158 ? 6.352 29.688 -29.125 1 92.62 158 TYR A C 1
ATOM 1209 O O . TYR A 1 158 ? 6.215 30.875 -28.781 1 92.62 158 TYR A O 1
ATOM 1217 N N . ASN A 1 159 ? 5.336 28.719 -28.969 1 91.75 159 ASN A N 1
ATOM 1218 C CA . ASN A 1 159 ? 4.047 29 -28.359 1 91.75 159 ASN A CA 1
ATOM 1219 C C . ASN A 1 159 ? 3.395 30.234 -28.969 1 91.75 159 ASN A C 1
ATOM 1221 O O . ASN A 1 159 ? 3.018 31.172 -28.25 1 91.75 159 ASN A O 1
ATOM 1225 N N . THR A 1 160 ? 3.227 30.25 -30.172 1 91 160 THR A N 1
ATOM 1226 C CA . THR A 1 160 ? 2.709 31.391 -30.938 1 91 160 THR A CA 1
ATOM 1227 C C . THR A 1 160 ? 1.315 31.766 -30.453 1 91 160 THR A C 1
ATOM 1229 O O . THR A 1 160 ? 0.951 32.938 -30.469 1 91 160 THR A O 1
ATOM 1232 N N . GLU A 1 161 ? 0.579 30.797 -30.016 1 92.38 161 GLU A N 1
ATOM 1233 C CA . GLU A 1 161 ? -0.747 31.078 -29.484 1 92.38 161 GLU A CA 1
ATOM 1234 C C . GLU A 1 161 ? -0.657 31.984 -28.25 1 92.38 161 GLU A C 1
ATOM 1236 O O . GLU A 1 161 ? -1.442 32.938 -28.109 1 92.38 161 GLU A O 1
ATOM 1241 N N . ARG A 1 162 ? 0.266 31.641 -27.469 1 93.94 162 ARG A N 1
ATOM 1242 C CA . ARG A 1 162 ? 0.454 32.438 -26.281 1 93.94 162 ARG A CA 1
ATOM 1243 C C . ARG A 1 162 ? 0.929 33.844 -26.641 1 93.94 162 ARG A C 1
ATOM 1245 O O . ARG A 1 162 ? 0.55 34.844 -25.984 1 93.94 162 ARG A O 1
ATOM 1252 N N . VAL A 1 163 ? 1.735 34.031 -27.594 1 93.62 163 VAL A N 1
ATOM 1253 C CA . VAL A 1 163 ? 2.227 35.312 -28.031 1 93.62 163 VAL A CA 1
ATOM 1254 C C . VAL A 1 163 ? 1.055 36.188 -28.484 1 93.62 163 VAL A C 1
ATOM 1256 O O . VAL A 1 163 ? 1.021 37.375 -28.188 1 93.62 163 VAL A O 1
ATOM 1259 N N . HIS A 1 164 ? 0.135 35.5 -29.062 1 92.06 164 HIS A N 1
ATOM 1260 C CA . HIS A 1 164 ? -1.062 36.219 -29.484 1 92.06 164 HIS A CA 1
ATOM 1261 C C . HIS A 1 164 ? -1.857 36.719 -28.281 1 92.06 164 HIS A C 1
ATOM 1263 O O . HIS A 1 164 ? -2.332 37.875 -28.266 1 92.06 164 HIS A O 1
ATOM 1269 N N . VAL A 1 165 ? -1.981 35.906 -27.406 1 94.19 165 VAL A N 1
ATOM 1270 C CA . VAL A 1 165 ? -2.699 36.25 -26.188 1 94.19 165 VAL A CA 1
ATOM 1271 C C . VAL A 1 165 ? -1.98 37.406 -25.5 1 94.19 165 VAL A C 1
ATOM 1273 O O . VAL A 1 165 ? -2.619 38.344 -25.016 1 94.19 165 VAL A O 1
ATOM 1276 N N . LEU A 1 166 ? -0.696 37.375 -25.484 1 94.88 166 LEU A N 1
ATOM 1277 C CA . LEU A 1 166 ? 0.103 38.438 -24.844 1 94.88 166 LEU A CA 1
ATOM 1278 C C . LEU A 1 166 ? -0.107 39.781 -25.547 1 94.88 166 LEU A C 1
ATOM 1280 O O . LEU A 1 166 ? -0.156 40.812 -24.891 1 94.88 166 LEU A O 1
ATOM 1284 N N . SER A 1 167 ? -0.29 39.781 -26.766 1 92.81 167 SER A N 1
ATOM 1285 C CA . SER A 1 167 ? -0.475 41 -27.547 1 92.81 167 SER A CA 1
ATOM 1286 C C . SER A 1 167 ? -1.777 41.719 -27.156 1 92.81 167 SER A C 1
ATOM 1288 O O . SER A 1 167 ? -1.886 42.938 -27.281 1 92.81 167 SER A O 1
ATOM 1290 N N . THR A 1 168 ? -2.662 40.875 -26.734 1 92.62 168 THR A N 1
ATOM 1291 C CA . THR A 1 168 ? -3.951 41.469 -26.375 1 92.62 168 THR A CA 1
ATOM 1292 C C . THR A 1 168 ? -3.836 42.25 -25.078 1 92.62 168 THR A C 1
ATOM 1294 O O . THR A 1 168 ? -4.664 43.125 -24.797 1 92.62 168 THR A O 1
ATOM 1297 N N . TYR A 1 169 ? -2.865 42 -24.391 1 93.75 169 TYR A N 1
ATOM 1298 C CA . TYR A 1 169 ? -2.746 42.656 -23.094 1 93.75 169 TYR A CA 1
ATOM 1299 C C . TYR A 1 169 ? -2.277 44.094 -23.266 1 93.75 169 TYR A C 1
ATOM 1301 O O . TYR A 1 169 ? -2.375 44.906 -22.328 1 93.75 169 TYR A O 1
ATOM 1309 N N . MET A 1 170 ? -1.812 44.531 -24.375 1 90.06 170 MET A N 1
ATOM 1310 C CA . MET A 1 170 ? -1.405 45.906 -24.672 1 90.06 170 MET A CA 1
ATOM 1311 C C . MET A 1 170 ? -2.592 46.844 -24.562 1 90.06 170 MET A C 1
ATOM 1313 O O . MET A 1 170 ? -2.414 48.062 -24.328 1 90.06 170 MET A O 1
ATOM 1317 N N . MET A 1 171 ? -3.695 46.188 -24.672 1 86.56 171 MET A N 1
ATOM 1318 C CA . MET A 1 171 ? -4.91 47 -24.672 1 86.56 171 MET A CA 1
ATOM 1319 C C . MET A 1 171 ? -5.391 47.281 -23.25 1 86.56 171 MET A C 1
ATOM 1321 O O . MET A 1 171 ? -6.316 48.062 -23.047 1 86.56 171 MET A O 1
ATOM 1325 N N . CYS A 1 172 ? -4.781 46.656 -22.312 1 89 172 CYS A N 1
ATOM 1326 C CA . CYS A 1 172 ? -5.184 46.906 -20.938 1 89 172 CYS A CA 1
ATOM 1327 C C . CYS A 1 172 ? -4.844 48.312 -20.516 1 89 172 CYS A C 1
ATOM 1329 O O . CYS A 1 172 ? -3.762 48.812 -20.828 1 89 172 CYS A O 1
ATOM 1331 N N . SER A 1 173 ? -5.746 49.031 -19.859 1 82.69 173 SER A N 1
ATOM 1332 C CA . SER A 1 173 ? -5.59 50.438 -19.547 1 82.69 173 SER A CA 1
ATOM 1333 C C . SER A 1 173 ? -4.961 50.625 -18.172 1 82.69 173 SER A C 1
ATOM 1335 O O . SER A 1 173 ? -4.512 51.75 -17.844 1 82.69 173 SER A O 1
ATOM 1337 N N . SER A 1 174 ? -5.07 49.594 -17.297 1 90.38 174 SER A N 1
ATOM 1338 C CA . SER A 1 174 ? -4.559 49.75 -15.938 1 90.38 174 SER A CA 1
ATOM 1339 C C . SER A 1 174 ? -3.844 48.5 -15.461 1 90.38 174 SER A C 1
ATOM 1341 O O . SER A 1 174 ? -4.027 47.438 -16.031 1 90.38 174 SER A O 1
ATOM 1343 N N . ALA A 1 175 ? -2.984 48.75 -14.445 1 91.25 175 ALA A N 1
ATOM 1344 C CA . ALA A 1 175 ? -2.201 47.656 -13.875 1 91.25 175 ALA A CA 1
ATOM 1345 C C . ALA A 1 175 ? -3.107 46.562 -13.281 1 91.25 175 ALA A C 1
ATOM 1347 O O . ALA A 1 175 ? -2.908 45.375 -13.516 1 91.25 175 ALA A O 1
ATOM 1348 N N . PRO A 1 176 ? -4.18 46.969 -12.547 1 92.31 176 PRO A N 1
ATOM 1349 C CA . PRO A 1 176 ? -5.07 45.938 -12.016 1 92.31 176 PRO A CA 1
ATOM 1350 C C . PRO A 1 176 ? -5.781 45.156 -13.109 1 92.31 176 PRO A C 1
ATOM 1352 O O . PRO A 1 176 ? -5.977 43.938 -12.977 1 92.31 176 PRO A O 1
ATOM 1355 N N . GLU A 1 177 ? -6.129 45.812 -14.117 1 91.75 177 GLU A N 1
ATOM 1356 C CA . GLU A 1 177 ? -6.773 45.156 -15.242 1 91.75 177 GLU A CA 1
ATOM 1357 C C . GLU A 1 177 ? -5.832 44.156 -15.898 1 91.75 177 GLU A C 1
ATOM 1359 O O . GLU A 1 177 ? -6.254 43.062 -16.281 1 91.75 177 GLU A O 1
ATOM 1364 N N . LEU A 1 178 ? -4.66 44.594 -16.047 1 93.5 178 LEU A N 1
ATOM 1365 C CA . LEU A 1 178 ? -3.641 43.688 -16.609 1 93.5 178 LEU A CA 1
ATOM 1366 C C . LEU A 1 178 ? -3.482 42.438 -15.766 1 93.5 178 LEU A C 1
ATOM 1368 O O . LEU A 1 178 ? -3.457 41.344 -16.297 1 93.5 178 LEU A O 1
ATOM 1372 N N . ARG A 1 179 ? -3.375 42.562 -14.461 1 94.88 179 ARG A N 1
ATOM 1373 C CA . ARG A 1 179 ? -3.182 41.438 -13.547 1 94.88 179 ARG A CA 1
ATOM 1374 C C . ARG A 1 179 ? -4.359 40.469 -13.609 1 94.88 179 ARG A C 1
ATOM 1376 O O . ARG A 1 179 ? -4.172 39.25 -13.625 1 94.88 179 ARG A O 1
ATOM 1383 N N . GLU A 1 180 ? -5.492 40.938 -13.688 1 92 180 GLU A N 1
ATOM 1384 C CA . GLU A 1 180 ? -6.703 40.125 -13.719 1 92 180 GLU A CA 1
ATOM 1385 C C . GLU A 1 180 ? -6.82 39.344 -15.039 1 92 180 GLU A C 1
ATOM 1387 O O . GLU A 1 180 ? -7.109 38.156 -15.047 1 92 180 GLU A O 1
ATOM 1392 N N . SER A 1 181 ? -6.574 40.094 -16.109 1 90.56 181 SER A N 1
ATOM 1393 C CA . SER A 1 181 ? -6.73 39.5 -17.422 1 90.56 181 SER A CA 1
ATOM 1394 C C . SER A 1 181 ? -5.656 38.438 -17.703 1 90.56 181 SER A C 1
ATOM 1396 O O . SER A 1 181 ? -5.906 37.469 -18.406 1 90.56 181 SER A O 1
ATOM 1398 N N . SER A 1 182 ? -4.551 38.625 -17.219 1 91.69 182 SER A N 1
ATOM 1399 C CA . SER A 1 182 ? -3.432 37.75 -17.5 1 91.69 182 SER A CA 1
ATOM 1400 C C . SER A 1 182 ? -3.277 36.688 -16.406 1 91.69 182 SER A C 1
ATOM 1402 O O . SER A 1 182 ? -2.408 35.812 -16.484 1 91.69 182 SER A O 1
ATOM 1404 N N . HIS A 1 183 ? -4.035 36.688 -15.312 1 91.5 183 HIS A N 1
ATOM 1405 C CA . HIS A 1 183 ? -3.893 35.812 -14.164 1 91.5 183 HIS A CA 1
ATOM 1406 C C . HIS A 1 183 ? -2.467 35.844 -13.617 1 91.5 183 HIS A C 1
ATOM 1408 O O . HIS A 1 183 ? -1.88 34.781 -13.352 1 91.5 183 HIS A O 1
ATOM 1414 N N . TRP A 1 184 ? -1.929 37 -13.648 1 90.88 184 TRP A N 1
ATOM 1415 C CA . TRP A 1 184 ? -0.557 37.281 -13.242 1 90.88 184 TRP A CA 1
ATOM 1416 C C . TRP A 1 184 ? -0.531 38.094 -11.953 1 90.88 184 TRP A C 1
ATOM 1418 O O . TRP A 1 184 ? -1.329 39.031 -11.781 1 90.88 184 TRP A O 1
ATOM 1428 N N . GLU A 1 185 ? 0.39 37.719 -10.969 1 90.81 185 GLU A N 1
ATOM 1429 C CA . GLU A 1 185 ? 0.415 38.312 -9.641 1 90.81 185 GLU A CA 1
ATOM 1430 C C . GLU A 1 185 ? 1.004 39.719 -9.672 1 90.81 185 GLU A C 1
ATOM 1432 O O . GLU A 1 185 ? 0.94 40.469 -8.688 1 90.81 185 GLU A O 1
ATOM 1437 N N . GLY A 1 186 ? 1.561 40.156 -10.836 1 91.38 186 GLY A N 1
ATOM 1438 C CA . GLY A 1 186 ? 2.135 41.469 -10.945 1 91.38 186 GLY A CA 1
ATOM 1439 C C . GLY A 1 186 ? 3.643 41.5 -10.766 1 91.38 186 GLY A C 1
ATOM 1440 O O . GLY A 1 186 ? 4.242 40.469 -10.422 1 91.38 186 GLY A O 1
ATOM 1441 N N . LYS A 1 187 ? 4.188 42.75 -11.031 1 92.81 187 LYS A N 1
ATOM 1442 C CA . LYS A 1 187 ? 5.629 42.906 -10.875 1 92.81 187 LYS A CA 1
ATOM 1443 C C . LYS A 1 187 ? 6.039 42.844 -9.414 1 92.81 187 LYS A C 1
ATOM 1445 O O . LYS A 1 187 ? 5.492 43.562 -8.57 1 92.81 187 LYS A O 1
ATOM 1450 N N . GLY A 1 188 ? 6.969 41.875 -9.078 1 89.31 188 GLY A N 1
ATOM 1451 C CA . GLY A 1 188 ? 7.418 41.75 -7.703 1 89.31 188 GLY A CA 1
ATOM 1452 C C . GLY A 1 188 ? 7.977 40.375 -7.391 1 89.31 188 GLY A C 1
ATOM 1453 O O . GLY A 1 188 ? 8.125 39.531 -8.289 1 89.31 188 GLY A O 1
ATOM 1454 N N . PRO A 1 189 ? 8.289 40.188 -6.156 1 88.81 189 PRO A N 1
ATOM 1455 C CA . PRO A 1 189 ? 8.953 38.969 -5.746 1 88.81 189 PRO A CA 1
ATOM 1456 C C . PRO A 1 189 ? 8.062 37.719 -5.918 1 88.81 189 PRO A C 1
ATOM 1458 O O . PRO A 1 189 ? 8.562 36.656 -6.234 1 88.81 189 PRO A O 1
ATOM 1461 N N . VAL A 1 190 ? 6.836 37.875 -5.812 1 88.44 190 VAL A N 1
ATOM 1462 C CA . VAL A 1 190 ? 5.922 36.75 -5.883 1 88.44 190 VAL A CA 1
ATOM 1463 C C . VAL A 1 190 ? 5.891 36.188 -7.305 1 88.44 190 VAL A C 1
ATOM 1465 O O . VAL A 1 190 ? 6.066 35 -7.516 1 88.44 190 VAL A O 1
ATOM 1468 N N . SER A 1 191 ? 5.629 37.062 -8.25 1 92.44 191 SER A N 1
ATOM 1469 C CA . SER A 1 191 ? 5.582 36.625 -9.648 1 92.44 191 SER A CA 1
ATOM 1470 C C . SER A 1 191 ? 6.941 36.125 -10.109 1 92.44 191 SER A C 1
ATOM 1472 O O . SER A 1 191 ? 7.016 35.156 -10.883 1 92.44 191 SER A O 1
ATOM 1474 N N . ARG A 1 192 ? 8.023 36.75 -9.656 1 91.94 192 ARG A N 1
ATOM 1475 C CA . ARG A 1 192 ? 9.367 36.344 -10.055 1 91.94 192 ARG A CA 1
ATOM 1476 C C . ARG A 1 192 ? 9.742 35 -9.43 1 91.94 192 ARG A C 1
ATOM 1478 O O . ARG A 1 192 ? 10.438 34.188 -10.047 1 91.94 192 ARG A O 1
ATOM 1485 N N . GLN A 1 193 ? 9.258 34.812 -8.219 1 85.94 193 GLN A N 1
ATOM 1486 C CA . GLN A 1 193 ? 9.477 33.5 -7.594 1 85.94 193 GLN A CA 1
ATOM 1487 C C . GLN A 1 193 ? 8.773 32.406 -8.375 1 85.94 193 GLN A C 1
ATOM 1489 O O . GLN A 1 193 ? 9.336 31.328 -8.562 1 85.94 193 GLN A O 1
ATOM 1494 N N . LYS A 1 194 ? 7.594 32.656 -8.773 1 88.94 194 LYS A N 1
ATOM 1495 C CA . LYS A 1 194 ? 6.855 31.688 -9.586 1 88.94 194 LYS A CA 1
ATOM 1496 C C . LYS A 1 194 ? 7.59 31.391 -10.891 1 88.94 194 LYS A C 1
ATOM 1498 O O . LYS A 1 194 ? 7.621 30.25 -11.344 1 88.94 194 LYS A O 1
ATOM 1503 N N . LEU A 1 195 ? 8.133 32.469 -11.453 1 92.94 195 LEU A N 1
ATOM 1504 C CA . LEU A 1 195 ? 8.922 32.312 -12.664 1 92.94 195 LEU A CA 1
ATOM 1505 C C . LEU A 1 195 ? 10.102 31.375 -12.414 1 92.94 195 LEU A C 1
ATOM 1507 O O . LEU A 1 195 ? 10.352 30.453 -13.203 1 92.94 195 LEU A O 1
ATOM 1511 N N . ILE A 1 196 ? 10.797 31.562 -11.305 1 88 196 ILE A N 1
ATOM 1512 C CA . ILE A 1 196 ? 11.961 30.734 -10.961 1 88 196 ILE A CA 1
ATOM 1513 C C . ILE A 1 196 ? 11.531 29.281 -10.82 1 88 196 ILE A C 1
ATOM 1515 O O . ILE A 1 196 ? 12.219 28.375 -11.297 1 88 196 ILE A O 1
ATOM 1519 N N . GLU A 1 197 ? 10.438 29.047 -10.25 1 85.5 197 GLU A N 1
ATOM 1520 C CA . GLU A 1 197 ? 9.914 27.703 -10.07 1 85.5 197 GLU A CA 1
ATOM 1521 C C . GLU A 1 197 ? 9.656 27.031 -11.414 1 85.5 197 GLU A C 1
ATOM 1523 O O . GLU A 1 197 ? 9.969 25.859 -11.602 1 85.5 197 GLU A O 1
ATOM 1528 N N . ASN A 1 198 ? 9.117 27.781 -12.273 1 89 198 ASN A N 1
ATOM 1529 C CA . ASN A 1 198 ? 8.859 27.25 -13.609 1 89 198 ASN A CA 1
ATOM 1530 C C . ASN A 1 198 ? 10.156 26.953 -14.352 1 89 198 ASN A C 1
ATOM 1532 O O . ASN A 1 198 ? 10.258 25.938 -15.039 1 89 198 ASN A O 1
ATOM 1536 N N . LEU A 1 199 ? 11.102 27.891 -14.227 1 89.12 199 LEU A N 1
ATOM 1537 C CA . LEU A 1 199 ? 12.375 27.75 -14.93 1 89.12 199 LEU A CA 1
ATOM 1538 C C . LEU A 1 199 ? 13.188 26.594 -14.367 1 89.12 199 LEU A C 1
ATOM 1540 O O . LEU A 1 199 ? 13.945 25.953 -15.102 1 89.12 199 LEU A O 1
ATOM 1544 N N . GLN A 1 200 ? 13.062 26.266 -13.164 1 84.62 200 GLN A N 1
ATOM 1545 C CA . GLN A 1 200 ? 13.812 25.219 -12.477 1 84.62 200 GLN A CA 1
ATOM 1546 C C . GLN A 1 200 ? 13.531 23.844 -13.078 1 84.62 200 GLN A C 1
ATOM 1548 O O . GLN A 1 200 ? 14.391 22.953 -13.039 1 84.62 200 GLN A O 1
ATOM 1553 N N . GLU A 1 201 ? 12.398 23.672 -13.586 1 83.25 201 GLU A N 1
ATOM 1554 C CA . GLU A 1 201 ? 12 22.391 -14.172 1 83.25 201 GLU A CA 1
ATOM 1555 C C . GLU A 1 201 ? 12.906 22.016 -15.336 1 83.25 201 GLU A C 1
ATOM 1557 O O . GLU A 1 201 ? 13.055 20.828 -15.656 1 83.25 201 GLU A O 1
ATOM 1562 N N . PHE A 1 202 ? 13.586 23.047 -15.93 1 88.06 202 PHE A N 1
ATOM 1563 C CA . PHE A 1 202 ? 14.398 22.812 -17.109 1 88.06 202 PHE A CA 1
ATOM 1564 C C . PHE A 1 202 ? 15.859 22.594 -16.734 1 88.06 202 PHE A C 1
ATOM 1566 O O . PHE A 1 202 ? 16.688 22.281 -17.594 1 88.06 202 PHE A O 1
ATOM 1573 N N . LEU A 1 203 ? 16.188 22.734 -15.492 1 86.44 203 LEU A N 1
ATOM 1574 C CA . LEU A 1 203 ? 17.562 22.609 -15.023 1 86.44 203 LEU A CA 1
ATOM 1575 C C . LEU A 1 203 ? 17.719 21.375 -14.141 1 86.44 203 LEU A C 1
ATOM 1577 O O . LEU A 1 203 ? 16.828 21.031 -13.375 1 86.44 203 LEU A O 1
ATOM 1581 N N . PRO A 1 204 ? 18.859 20.703 -14.305 1 85.44 204 PRO A N 1
ATOM 1582 C CA . PRO A 1 204 ? 19.125 19.578 -13.398 1 85.44 204 PRO A CA 1
ATOM 1583 C C . PRO A 1 204 ? 19.172 20.016 -11.93 1 85.44 204 PRO A C 1
ATOM 1585 O O . PRO A 1 204 ? 19.609 21.125 -11.633 1 85.44 204 PRO A O 1
ATOM 1588 N N . PRO A 1 205 ? 18.828 19.188 -11.094 1 82.12 205 PRO A N 1
ATOM 1589 C CA . PRO A 1 205 ? 18.828 19.531 -9.672 1 82.12 205 PRO A CA 1
ATOM 1590 C C . PRO A 1 205 ? 20.219 19.859 -9.133 1 82.12 205 PRO A C 1
ATOM 1592 O O . PRO A 1 205 ? 20.344 20.547 -8.125 1 82.12 205 PRO A O 1
ATOM 1595 N N . SER A 1 206 ? 21.234 19.391 -9.773 1 79.44 206 SER A N 1
ATOM 1596 C CA . SER A 1 206 ? 22.594 19.703 -9.344 1 79.44 206 SER A CA 1
ATOM 1597 C C . SER A 1 206 ? 22.938 21.156 -9.617 1 79.44 206 SER A C 1
ATOM 1599 O O . SER A 1 206 ? 23.828 21.719 -8.977 1 79.44 206 SER A O 1
ATOM 1601 N N . ILE A 1 207 ? 22.156 21.672 -10.562 1 83.06 207 ILE A N 1
ATOM 1602 C CA . ILE A 1 207 ? 22.406 23.047 -10.953 1 83.06 207 ILE A CA 1
ATOM 1603 C C . ILE A 1 207 ? 21.484 23.984 -10.164 1 83.06 207 ILE A C 1
ATOM 1605 O O . ILE A 1 207 ? 21.922 25 -9.633 1 83.06 207 ILE A O 1
ATOM 1609 N N . MET A 1 208 ? 20.25 23.609 -10.148 1 84.38 208 MET A N 1
ATOM 1610 C CA . MET A 1 208 ? 19.266 24.391 -9.398 1 84.38 208 MET A CA 1
ATOM 1611 C C . MET A 1 208 ? 18.266 23.469 -8.711 1 84.38 208 MET A C 1
ATOM 1613 O O . MET A 1 208 ? 17.562 22.688 -9.375 1 84.38 208 MET A O 1
ATOM 1617 N N . LEU A 1 209 ? 18.203 23.672 -7.43 1 86 209 LEU A N 1
ATOM 1618 C CA . LEU A 1 209 ? 17.312 22.828 -6.648 1 86 209 LEU A CA 1
ATOM 1619 C C . LEU A 1 209 ? 15.852 23.234 -6.867 1 86 209 LEU A C 1
ATOM 1621 O O . LEU A 1 209 ? 15.547 24.422 -6.984 1 86 209 LEU A O 1
ATOM 1625 N N . PRO A 1 210 ? 14.992 22.234 -6.953 1 84.06 210 PRO A N 1
ATOM 1626 C CA . PRO A 1 210 ? 13.57 22.594 -6.902 1 84.06 210 PRO A CA 1
ATOM 1627 C C . PRO A 1 210 ? 13.211 23.391 -5.652 1 84.06 210 PRO A C 1
ATOM 1629 O O . PRO A 1 210 ? 13.875 23.266 -4.621 1 84.06 210 PRO A O 1
ATOM 1632 N N . PRO A 1 211 ? 12.125 24.203 -5.805 1 82.88 211 PRO A N 1
ATOM 1633 C CA . PRO A 1 211 ? 11.766 25.031 -4.656 1 82.88 211 PRO A CA 1
ATOM 1634 C C . PRO A 1 211 ? 11.336 24.219 -3.441 1 82.88 211 PRO A C 1
ATOM 1636 O O . PRO A 1 211 ? 10.648 23.203 -3.586 1 82.88 211 PRO A O 1
ATOM 1639 N N . ARG A 1 212 ? 11.773 24.594 -2.299 1 88.44 212 ARG A N 1
ATOM 1640 C CA . ARG A 1 212 ? 11.406 24 -1.012 1 88.44 212 ARG A CA 1
ATOM 1641 C C . ARG A 1 212 ? 11.57 22.484 -1.033 1 88.44 212 ARG A C 1
ATOM 1643 O O . ARG A 1 212 ? 10.664 21.75 -0.645 1 88.44 212 ARG A O 1
ATOM 1650 N N . ARG A 1 213 ? 12.711 22.109 -1.521 1 92.38 213 ARG A N 1
ATOM 1651 C CA . ARG A 1 213 ? 12.969 20.688 -1.717 1 92.38 213 ARG A CA 1
ATOM 1652 C C . ARG A 1 213 ? 12.992 19.938 -0.385 1 92.38 213 ARG A C 1
ATOM 1654 O O . ARG A 1 213 ? 12.43 18.844 -0.27 1 92.38 213 ARG A O 1
ATOM 1661 N N . LEU A 1 214 ? 13.641 20.562 0.616 1 94.5 214 LEU A N 1
ATOM 1662 C CA . LEU A 1 214 ? 13.68 19.922 1.929 1 94.5 214 LEU A CA 1
ATOM 1663 C C . LEU A 1 214 ? 12.273 19.719 2.479 1 94.5 214 LEU A C 1
ATOM 1665 O O . LEU A 1 214 ? 11.953 18.656 3.008 1 94.5 214 LEU A O 1
ATOM 1669 N N . PHE A 1 215 ? 11.523 20.766 2.301 1 92.31 215 PHE A N 1
ATOM 1670 C CA . PHE A 1 215 ? 10.148 20.703 2.773 1 92.31 215 PHE A CA 1
ATOM 1671 C C . PHE A 1 215 ? 9.383 19.578 2.078 1 92.31 215 PHE A C 1
ATOM 1673 O O . PHE A 1 215 ? 8.625 18.844 2.719 1 92.31 215 PHE A O 1
ATOM 1680 N N . THR A 1 216 ? 9.586 19.469 0.802 1 92.44 216 THR A N 1
ATOM 1681 C CA . THR A 1 216 ? 8.953 18.422 0.025 1 92.44 216 THR A CA 1
ATOM 1682 C C . THR A 1 216 ? 9.352 17.047 0.545 1 92.44 216 THR A C 1
ATOM 1684 O O . THR A 1 216 ? 8.508 16.156 0.706 1 92.44 216 THR A O 1
ATOM 1687 N N . LEU A 1 217 ? 10.609 16.891 0.815 1 95.19 217 LEU A N 1
ATOM 1688 C CA . LEU A 1 217 ? 11.109 15.617 1.312 1 95.19 217 LEU A CA 1
ATOM 1689 C C . LEU A 1 217 ? 10.523 15.297 2.684 1 95.19 217 LEU A C 1
ATOM 1691 O O . LEU A 1 217 ? 10.109 14.164 2.938 1 95.19 217 LEU A O 1
ATOM 1695 N N . LEU A 1 218 ? 10.508 16.297 3.518 1 95.44 218 LEU A N 1
ATOM 1696 C CA . LEU A 1 218 ? 9.961 16.094 4.855 1 95.44 218 LEU A CA 1
ATOM 1697 C C . LEU A 1 218 ? 8.477 15.75 4.789 1 95.44 218 LEU A C 1
ATOM 1699 O O . LEU A 1 218 ? 7.984 14.93 5.562 1 95.44 218 LEU A O 1
ATOM 1703 N N . SER A 1 219 ? 7.789 16.375 3.871 1 93.38 219 SER A N 1
ATOM 1704 C CA . SER A 1 219 ? 6.379 16.062 3.668 1 93.38 219 SER A CA 1
ATOM 1705 C C . SER A 1 219 ? 6.191 14.609 3.234 1 93.38 219 SER A C 1
ATOM 1707 O O . SER A 1 219 ? 5.262 13.938 3.684 1 93.38 219 SER A O 1
ATOM 1709 N N . GLN A 1 220 ? 7.031 14.156 2.379 1 93.62 220 GLN A N 1
ATOM 1710 C CA . GLN A 1 220 ? 6.988 12.766 1.929 1 93.62 220 GLN A CA 1
ATOM 1711 C C . GLN A 1 220 ? 7.242 11.805 3.086 1 93.62 220 GLN A C 1
ATOM 1713 O O . GLN A 1 220 ? 6.633 10.734 3.16 1 93.62 220 GLN A O 1
ATOM 1718 N N . ALA A 1 221 ? 8.133 12.156 3.928 1 94.69 221 ALA A N 1
ATOM 1719 C CA . ALA A 1 221 ? 8.414 11.336 5.102 1 94.69 221 ALA A CA 1
ATOM 1720 C C . ALA A 1 221 ? 7.18 11.195 5.984 1 94.69 221 ALA A C 1
ATOM 1722 O O . ALA A 1 221 ? 6.848 10.102 6.438 1 94.69 221 ALA A O 1
ATOM 1723 N N . VAL A 1 222 ? 6.547 12.328 6.168 1 92.31 222 VAL A N 1
ATOM 1724 C CA . VAL A 1 222 ? 5.348 12.328 6.996 1 92.31 222 VAL A CA 1
ATOM 1725 C C . VAL A 1 222 ? 4.254 11.492 6.332 1 92.31 222 VAL A C 1
ATOM 1727 O O . VAL A 1 222 ? 3.543 10.742 7 1 92.31 222 VAL A O 1
ATOM 1730 N N . GLU A 1 223 ? 4.152 11.633 5.07 1 90.31 223 GLU A N 1
ATOM 1731 C CA . GLU A 1 223 ? 3.176 10.836 4.332 1 90.31 223 GLU A CA 1
ATOM 1732 C C . GLU A 1 223 ? 3.455 9.344 4.484 1 90.31 223 GLU A C 1
ATOM 1734 O O . GLU A 1 223 ? 2.529 8.547 4.641 1 90.31 223 GLU A O 1
ATOM 1739 N N . GLN A 1 224 ? 4.699 8.977 4.414 1 91.12 224 GLN A N 1
ATOM 1740 C CA . GLN A 1 224 ? 5.102 7.586 4.598 1 91.12 224 GLN A CA 1
ATOM 1741 C C . GLN A 1 224 ? 4.711 7.082 5.984 1 91.12 224 GLN A C 1
ATOM 1743 O O . GLN A 1 224 ? 4.246 5.949 6.133 1 91.12 224 GLN A O 1
ATOM 1748 N N . GLN A 1 225 ? 4.945 7.902 6.969 1 90.31 225 GLN A N 1
ATOM 1749 C CA . GLN A 1 225 ? 4.586 7.547 8.336 1 90.31 225 GLN A CA 1
ATOM 1750 C C . GLN A 1 225 ? 3.078 7.352 8.477 1 90.31 225 GLN A C 1
ATOM 1752 O O . GLN A 1 225 ? 2.627 6.395 9.109 1 90.31 225 GLN A O 1
ATOM 1757 N N . LYS A 1 226 ? 2.352 8.219 7.863 1 86.75 226 LYS A N 1
ATOM 1758 C CA . LYS A 1 226 ? 0.896 8.141 7.926 1 86.75 226 LYS A CA 1
ATOM 1759 C C . LYS A 1 226 ? 0.385 6.871 7.25 1 86.75 226 LYS A C 1
ATOM 1761 O O . LYS A 1 226 ? -0.537 6.227 7.75 1 86.75 226 LYS A O 1
ATOM 1766 N N . GLU A 1 227 ? 0.947 6.578 6.156 1 84.75 227 GLU A N 1
ATOM 1767 C CA . GLU A 1 227 ? 0.534 5.402 5.398 1 84.75 227 GLU A CA 1
ATOM 1768 C C . GLU A 1 227 ? 0.783 4.121 6.191 1 84.75 227 GLU A C 1
ATOM 1770 O O . GLU A 1 227 ? 0.041 3.146 6.055 1 84.75 227 GLU A O 1
ATOM 1775 N N . LYS A 1 228 ? 1.768 4.137 6.98 1 86 228 LYS A N 1
ATOM 1776 C CA . LYS A 1 228 ? 2.125 2.947 7.742 1 86 228 LYS A CA 1
ATOM 1777 C C . LYS A 1 228 ? 1.394 2.912 9.086 1 86 228 LYS A C 1
ATOM 1779 O O . LYS A 1 228 ? 1.475 1.925 9.812 1 86 228 LYS A O 1
ATOM 1784 N N . CYS A 1 229 ? 0.735 3.994 9.359 1 86.5 229 CYS A N 1
ATOM 1785 C CA . CYS A 1 229 ? -0.003 4.078 10.609 1 86.5 229 CYS A CA 1
ATOM 1786 C C . CYS A 1 229 ? -1.367 3.408 10.492 1 86.5 229 CYS A C 1
ATOM 1788 O O . CYS A 1 229 ? -2.242 3.9 9.773 1 86.5 229 CYS A O 1
ATOM 1790 N N . PRO A 1 230 ? -1.678 2.367 11.125 1 82.25 230 PRO A N 1
ATOM 1791 C CA . PRO A 1 230 ? -2.906 1.593 10.938 1 82.25 230 PRO A CA 1
ATOM 1792 C C . PRO A 1 230 ? -4.152 2.342 11.406 1 82.25 230 PRO A C 1
ATOM 1794 O O . PRO A 1 230 ? -5.254 2.086 10.914 1 82.25 230 PRO A O 1
ATOM 1797 N N . TYR A 1 231 ? -4.078 3.32 12.281 1 86.25 231 TYR A N 1
ATOM 1798 C CA . TYR A 1 231 ? -5.246 3.967 12.859 1 86.25 231 TYR A CA 1
ATOM 1799 C C . TYR A 1 231 ? -5.34 5.426 12.422 1 86.25 231 TYR A C 1
ATOM 1801 O O . TYR A 1 231 ? -6.059 6.219 13.039 1 86.25 231 TYR A O 1
ATOM 1809 N N . HIS A 1 232 ? -4.555 5.719 11.406 1 84.38 232 HIS A N 1
ATOM 1810 C CA . HIS A 1 232 ? -4.578 7.113 10.992 1 84.38 232 HIS A CA 1
ATOM 1811 C C . HIS A 1 232 ? -5.914 7.477 10.352 1 84.38 232 HIS A C 1
ATOM 1813 O O . HIS A 1 232 ? -6.227 7.016 9.25 1 84.38 232 HIS A O 1
ATOM 1819 N N . ASN A 1 233 ? -6.695 8.227 11 1 82.5 233 ASN A N 1
ATOM 1820 C CA . ASN A 1 233 ? -8.039 8.594 10.57 1 82.5 233 ASN A CA 1
ATOM 1821 C C . ASN A 1 233 ? -8.367 10.039 10.922 1 82.5 233 ASN A C 1
ATOM 1823 O O . ASN A 1 233 ? -9.508 10.359 11.281 1 82.5 233 ASN A O 1
ATOM 1827 N N . THR A 1 234 ? -7.348 10.891 10.977 1 68.75 234 THR A N 1
ATOM 1828 C CA . THR A 1 234 ? -7.609 12.266 11.375 1 68.75 234 THR A CA 1
ATOM 1829 C C . THR A 1 234 ? -7.285 13.227 10.242 1 68.75 234 THR A C 1
ATOM 1831 O O . THR A 1 234 ? -6.359 12.992 9.461 1 68.75 234 THR A O 1
ATOM 1834 N N . GLN A 1 235 ? -8.242 14.164 9.984 1 61.66 235 GLN A N 1
ATOM 1835 C CA . GLN A 1 235 ? -8.125 15.195 8.953 1 61.66 235 GLN A CA 1
ATOM 1836 C C . GLN A 1 235 ? -7.059 16.219 9.336 1 61.66 235 GLN A C 1
ATOM 1838 O O . GLN A 1 235 ? -6.488 16.875 8.461 1 61.66 235 GLN A O 1
ATOM 1843 N N . LEU A 1 236 ? -6.902 16.469 10.641 1 54.44 236 LEU A N 1
ATOM 1844 C CA . LEU A 1 236 ? -6.113 17.594 11.117 1 54.44 236 LEU A CA 1
ATOM 1845 C C . LEU A 1 236 ? -4.719 17.594 10.5 1 54.44 236 LEU A C 1
ATOM 1847 O O . LEU A 1 236 ? -4.047 18.625 10.453 1 54.44 236 LEU A O 1
ATOM 1851 N N . ASP A 1 237 ? -4.387 16.438 9.844 1 57.22 237 ASP A N 1
ATOM 1852 C CA . ASP A 1 237 ? -2.953 16.234 9.656 1 57.22 237 ASP A CA 1
ATOM 1853 C C . ASP A 1 237 ? -2.566 16.375 8.188 1 57.22 237 ASP A C 1
ATOM 1855 O O . ASP A 1 237 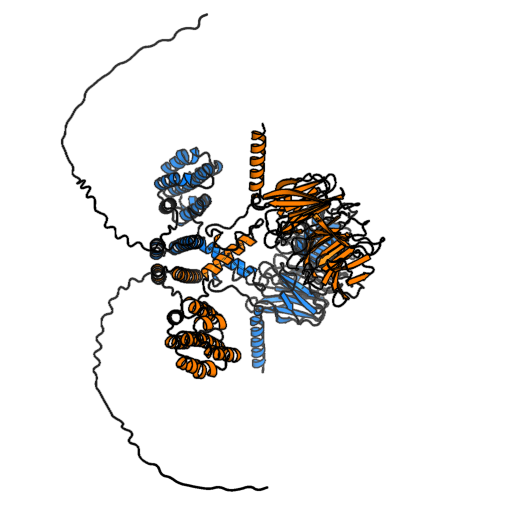? -1.536 15.844 7.762 1 57.22 237 ASP A O 1
ATOM 1859 N N . SER A 1 238 ? -3.369 17.156 7.387 1 58.69 238 SER A N 1
ATOM 1860 C CA . SER A 1 238 ? -3.021 17.125 5.973 1 58.69 238 SER A CA 1
ATOM 1861 C C . SER A 1 238 ? -1.797 17.984 5.68 1 58.69 238 SER A C 1
ATOM 1863 O O . SER A 1 238 ? -1.1 17.766 4.688 1 58.69 238 SER A O 1
ATOM 1865 N N . ASP A 1 239 ? -1.592 18.922 6.695 1 66.62 239 ASP A N 1
ATOM 1866 C CA . ASP A 1 239 ? -0.447 19.812 6.48 1 66.62 239 ASP A CA 1
ATOM 1867 C C . ASP A 1 239 ? 0.651 19.547 7.512 1 66.62 239 ASP A C 1
ATOM 1869 O O . ASP A 1 239 ? 0.377 19.031 8.602 1 66.62 239 ASP A O 1
ATOM 1873 N N . LEU A 1 240 ? 1.851 19.656 7.102 1 76.75 240 LEU A N 1
ATOM 1874 C CA . LEU A 1 240 ? 3.004 19.453 7.973 1 76.75 240 LEU A CA 1
ATOM 1875 C C . LEU A 1 240 ? 2.859 20.281 9.25 1 76.75 240 LEU A C 1
ATOM 1877 O O . LEU A 1 240 ? 3.492 19.969 10.266 1 76.75 240 LEU A O 1
ATOM 1881 N N . SER A 1 241 ? 1.898 21.234 9.258 1 76.06 241 SER A N 1
ATOM 1882 C CA . SER A 1 241 ? 1.779 22.156 10.383 1 76.06 241 SER A CA 1
ATOM 1883 C C . SER A 1 241 ? 1.201 21.469 11.609 1 76.06 241 SER A C 1
ATOM 1885 O O . SER A 1 241 ? 1.423 21.906 12.742 1 76.06 241 SER A O 1
ATOM 1887 N N . SER A 1 242 ? 0.596 20.375 11.398 1 76.31 242 SER A N 1
ATOM 1888 C CA . SER A 1 242 ? -0.077 19.734 12.523 1 76.31 242 SER A CA 1
ATOM 1889 C C . SER A 1 242 ? 0.703 18.531 13.023 1 76.31 242 SER A C 1
ATOM 1891 O O . SER A 1 242 ? 0.307 17.875 13.992 1 76.31 242 SER A O 1
ATOM 1893 N N . ILE A 1 243 ? 1.835 18.328 12.414 1 82.94 243 ILE A N 1
ATOM 1894 C CA . ILE A 1 243 ? 2.576 17.125 12.773 1 82.94 243 ILE A CA 1
ATOM 1895 C C . ILE A 1 243 ? 3.98 17.5 13.242 1 82.94 243 ILE A C 1
ATOM 1897 O O . ILE A 1 243 ? 4.605 18.406 12.672 1 82.94 243 ILE A O 1
ATOM 1901 N N . SER A 1 244 ? 4.391 16.906 14.297 1 85.44 244 SER A N 1
ATOM 1902 C CA . SER A 1 244 ? 5.758 17.109 14.773 1 85.44 244 SER A CA 1
ATOM 1903 C C . SER A 1 244 ? 6.75 16.312 13.93 1 85.44 244 SER A C 1
ATOM 1905 O O . SER A 1 244 ? 6.512 15.141 13.617 1 85.44 244 SER A O 1
ATOM 1907 N N . LEU A 1 245 ? 7.785 16.922 13.531 1 90.69 245 LEU A N 1
ATOM 1908 C CA . LEU A 1 245 ? 8.812 16.266 12.742 1 90.69 245 LEU A CA 1
ATOM 1909 C C . LEU A 1 245 ? 9.844 15.594 13.641 1 90.69 245 LEU A C 1
ATOM 1911 O O . LEU A 1 245 ? 10.719 14.875 13.164 1 90.69 245 LEU A O 1
ATOM 1915 N N . LEU A 1 246 ? 9.688 15.797 14.953 1 88.44 246 LEU A N 1
ATOM 1916 C CA . LEU A 1 246 ? 10.719 15.352 15.883 1 88.44 246 LEU A CA 1
ATOM 1917 C C . LEU A 1 246 ? 10.547 13.875 16.219 1 88.44 246 LEU A C 1
ATOM 1919 O O . LEU A 1 246 ? 11.469 13.242 16.734 1 88.44 246 LEU A O 1
ATOM 1923 N N . MET A 1 247 ? 9.32 13.359 15.953 1 86.19 247 MET A N 1
ATOM 1924 C CA . MET A 1 247 ? 9.031 11.938 16.125 1 86.19 247 MET A CA 1
ATOM 1925 C C . MET A 1 247 ? 8.102 11.43 15.023 1 86.19 247 MET A C 1
ATOM 1927 O O . MET A 1 247 ? 7.41 12.219 14.383 1 86.19 247 MET A O 1
ATOM 1931 N N . ASP A 1 248 ? 8.164 10.055 14.883 1 88 248 ASP A N 1
ATOM 1932 C CA . ASP A 1 248 ? 7.273 9.492 13.867 1 88 248 ASP A CA 1
ATOM 1933 C C . ASP A 1 248 ? 5.812 9.617 14.289 1 88 248 ASP A C 1
ATOM 1935 O O . ASP A 1 248 ? 5.488 9.5 15.477 1 88 248 ASP A O 1
ATOM 1939 N N . HIS A 1 249 ? 5.023 9.844 13.312 1 86.06 249 HIS A N 1
ATOM 1940 C CA . HIS A 1 249 ? 3.584 9.945 13.531 1 86.06 249 HIS A CA 1
ATOM 1941 C C . HIS A 1 249 ? 2.996 8.617 13.977 1 86.06 249 HIS A C 1
ATOM 1943 O O . HIS A 1 249 ? 3.285 7.574 13.383 1 86.06 249 HIS A O 1
ATOM 1949 N N . ILE A 1 250 ? 2.217 8.625 15.055 1 83.44 250 ILE A N 1
ATOM 1950 C CA . ILE A 1 250 ? 1.565 7.41 15.547 1 83.44 250 ILE A CA 1
ATOM 1951 C C . ILE A 1 250 ? 0.157 7.742 16.031 1 83.44 250 ILE A C 1
ATOM 1953 O O . ILE A 1 250 ? -0.036 8.695 16.797 1 83.44 250 ILE A O 1
ATOM 1957 N N . CYS A 1 251 ? -0.744 7.066 15.414 1 84.56 251 CYS A N 1
ATOM 1958 C CA . CYS A 1 251 ? -2.109 7.148 15.922 1 84.56 251 CYS A CA 1
ATOM 1959 C C . CYS A 1 251 ? -2.447 5.938 16.781 1 84.56 251 CYS A C 1
ATOM 1961 O O . CYS A 1 251 ? -1.915 4.848 16.562 1 84.56 251 CYS A O 1
ATOM 1963 N N . THR A 1 252 ? -3.225 6.199 17.766 1 82.19 252 THR A N 1
ATOM 1964 C CA . THR A 1 252 ? -3.574 5.109 18.672 1 82.19 252 THR A CA 1
ATOM 1965 C C . THR A 1 252 ? -5 4.625 18.406 1 82.19 252 THR A C 1
ATOM 1967 O O . THR A 1 252 ? -5.801 5.336 17.797 1 82.19 252 THR A O 1
ATOM 1970 N N . LYS A 1 253 ? -5.281 3.443 18.828 1 85.62 253 LYS A N 1
ATOM 1971 C CA . LYS A 1 253 ? -6.609 2.846 18.719 1 85.62 253 LYS A CA 1
ATOM 1972 C C . LYS A 1 253 ? -7.645 3.666 19.484 1 85.62 253 LYS A C 1
ATOM 1974 O O . LYS A 1 253 ? -8.82 3.686 19.125 1 85.62 253 LYS A O 1
ATOM 1979 N N . GLU A 1 254 ? -7.184 4.395 20.391 1 84.38 254 GLU A N 1
ATOM 1980 C CA . GLU A 1 254 ? -8.078 5.18 21.234 1 84.38 254 GLU A CA 1
ATOM 1981 C C . GLU A 1 254 ? -8.672 6.355 20.469 1 84.38 254 GLU A C 1
ATOM 1983 O O . GLU A 1 254 ? -9.711 6.895 20.844 1 84.38 254 GLU A O 1
ATOM 1988 N N . GLN A 1 255 ? -8.055 6.711 19.5 1 84.19 255 GLN A N 1
ATOM 1989 C CA . GLN A 1 255 ? -8.523 7.84 18.703 1 84.19 255 GLN A CA 1
ATOM 1990 C C . GLN A 1 255 ? -9.438 7.379 17.578 1 84.19 255 GLN A C 1
ATOM 1992 O O . GLN A 1 255 ? -10.07 8.195 16.906 1 84.19 255 GLN A O 1
ATOM 1997 N N . PHE A 1 256 ? -9.555 6.148 17.422 1 89.12 256 PHE A N 1
ATOM 1998 C CA . PHE A 1 256 ? -10.391 5.508 16.422 1 89.12 256 PHE A CA 1
ATOM 1999 C C . PHE A 1 256 ? -11.797 5.258 16.953 1 89.12 256 PHE A C 1
ATOM 2001 O O . PHE A 1 256 ? -12 5.203 18.156 1 89.12 256 PHE A O 1
ATOM 2008 N N . PRO A 1 257 ? -12.82 5.348 16.094 1 92.88 257 PRO A N 1
ATOM 2009 C CA . PRO A 1 257 ? -14.164 5.078 16.609 1 92.88 257 PRO A CA 1
ATOM 2010 C C . PRO A 1 257 ? -14.344 3.633 17.062 1 92.88 257 PRO A C 1
ATOM 2012 O O . PRO A 1 257 ? -15.125 2.885 16.484 1 92.88 257 PRO A O 1
ATOM 2015 N N . SER A 1 258 ? -13.742 3.314 18.141 1 92.12 258 SER A N 1
ATOM 2016 C CA . SER A 1 258 ? -13.711 1.931 18.594 1 92.12 258 SER A CA 1
ATOM 2017 C C . SER A 1 258 ? -14.5 1.757 19.891 1 92.12 258 SER A C 1
ATOM 2019 O O . SER A 1 258 ? -14.633 0.643 20.406 1 92.12 258 SER A O 1
ATOM 2021 N N . ALA A 1 259 ? -15.031 2.869 20.391 1 94.38 259 ALA A N 1
ATOM 2022 C CA . ALA A 1 259 ? -15.773 2.797 21.641 1 94.38 259 ALA A CA 1
ATOM 2023 C C . ALA A 1 259 ? -17.203 3.301 21.469 1 94.38 259 ALA A C 1
ATOM 2025 O O . ALA A 1 259 ? -17.438 4.27 20.734 1 94.38 259 ALA A O 1
ATOM 2026 N N . THR A 1 260 ? -18.125 2.631 22.172 1 95.69 260 THR A N 1
ATOM 2027 C CA . THR A 1 260 ? -19.516 3.094 22.156 1 95.69 260 THR A CA 1
ATOM 2028 C C . THR A 1 260 ? -19.656 4.387 22.953 1 95.69 260 THR A C 1
ATOM 2030 O O . THR A 1 260 ? -19.438 4.398 24.172 1 95.69 260 THR A O 1
ATOM 2033 N N . THR A 1 261 ? -20.016 5.395 22.344 1 94.94 261 THR A N 1
ATOM 2034 C CA . THR A 1 261 ? -20.172 6.676 23.016 1 94.94 261 THR A CA 1
ATOM 2035 C C . THR A 1 261 ? -21.641 6.898 23.422 1 94.94 261 THR A C 1
ATOM 2037 O O . THR A 1 261 ? -21.922 7.609 24.391 1 94.94 261 THR A O 1
ATOM 2040 N N . GLN A 1 262 ? -22.547 6.375 22.656 1 96 262 GLN A N 1
ATOM 2041 C CA . GLN A 1 262 ? -23.984 6.531 22.891 1 96 262 GLN A CA 1
ATOM 2042 C C . GLN A 1 262 ? -24.766 5.332 22.375 1 96 262 GLN A C 1
ATOM 2044 O O . GLN A 1 262 ? -24.375 4.719 21.375 1 96 262 GLN A O 1
ATOM 2049 N N . VAL A 1 263 ? -25.828 4.98 23.047 1 97.19 263 VAL A N 1
ATOM 2050 C CA . VAL A 1 263 ? -26.766 3.975 22.578 1 97.19 263 VAL A CA 1
ATOM 2051 C C . VAL A 1 263 ? -28.156 4.602 22.422 1 97.19 263 VAL A C 1
ATOM 2053 O O . VAL A 1 263 ? -28.688 5.191 23.375 1 97.19 263 VAL A O 1
ATOM 2056 N N . LEU A 1 264 ? -28.703 4.57 21.297 1 97.69 264 LEU A N 1
ATOM 2057 C CA . LEU A 1 264 ? -30.031 5.082 21.016 1 97.69 264 LEU A CA 1
ATOM 2058 C C . LEU A 1 264 ? -31.078 3.975 21.125 1 97.69 264 LEU A C 1
ATOM 2060 O O . LEU A 1 264 ? -31.047 3.006 20.359 1 97.69 264 LEU A O 1
ATOM 2064 N N . TRP A 1 265 ? -32.094 4.156 21.891 1 95.75 265 TRP A N 1
ATOM 2065 C CA . TRP A 1 265 ? -33.031 3.098 22.234 1 95.75 265 TRP A CA 1
ATOM 2066 C C . TRP A 1 265 ? -34.469 3.488 21.844 1 95.75 265 TRP A C 1
ATOM 2068 O O . TRP A 1 265 ? -35.438 2.928 22.359 1 95.75 265 TRP A O 1
ATOM 2078 N N . ASP A 1 266 ? -34.594 4.352 21.047 1 96.31 266 ASP A N 1
ATOM 2079 C CA . ASP A 1 266 ? -35.906 4.922 20.766 1 96.31 266 ASP A CA 1
ATOM 2080 C C . ASP A 1 266 ? -36.75 3.975 19.891 1 96.31 266 ASP A C 1
ATOM 2082 O O . ASP A 1 266 ? -37.969 4.082 19.844 1 96.31 266 ASP A O 1
ATOM 2086 N N . HIS A 1 267 ? -36.219 3.08 19.156 1 96.75 267 HIS A N 1
ATOM 2087 C CA . HIS A 1 267 ? -36.938 2.084 18.391 1 96.75 267 HIS A CA 1
ATOM 2088 C C . HIS A 1 267 ? -37.406 0.931 19.266 1 96.75 267 HIS A C 1
ATOM 2090 O O . HIS A 1 267 ? -36.75 0.587 20.25 1 96.75 267 HIS A O 1
ATOM 2096 N N . SER A 1 268 ? -38.5 0.306 18.891 1 96.06 268 SER A N 1
ATOM 2097 C CA . SER A 1 268 ? -39.062 -0.743 19.734 1 96.06 268 SER A CA 1
ATOM 2098 C C . SER A 1 268 ? -38.906 -2.117 19.094 1 96.06 268 SER A C 1
ATOM 2100 O O . SER A 1 268 ? -39.406 -3.115 19.609 1 96.06 268 SER A O 1
ATOM 2102 N N . ASP A 1 269 ? -38.312 -2.201 17.984 1 97.31 269 ASP A N 1
ATOM 2103 C CA . ASP A 1 269 ? -38.062 -3.445 17.266 1 97.31 269 ASP A CA 1
ATOM 2104 C C . ASP A 1 269 ? -36.75 -3.383 16.516 1 97.31 269 ASP A C 1
ATOM 2106 O O . ASP A 1 269 ? -35.938 -2.469 16.719 1 97.31 269 ASP A O 1
ATOM 2110 N N . GLU A 1 270 ? -36.5 -4.379 15.672 1 97.5 270 GLU A N 1
ATOM 2111 C CA . GLU A 1 270 ? -35.281 -4.453 14.891 1 97.5 270 GLU A CA 1
ATOM 2112 C C . GLU A 1 270 ? -35.031 -3.172 14.094 1 97.5 270 GLU A C 1
ATOM 2114 O O . GLU A 1 270 ? -35.969 -2.668 13.445 1 97.5 270 GLU A O 1
ATOM 2119 N N . VAL A 1 271 ? -33.906 -2.619 14.242 1 98.44 271 VAL A N 1
ATOM 2120 C CA . VAL A 1 271 ? -33.5 -1.499 13.398 1 98.44 271 VAL A CA 1
ATOM 2121 C C . VAL A 1 271 ? -32.75 -2.018 12.18 1 98.44 271 VAL A C 1
ATOM 2123 O O . VAL A 1 271 ? -31.703 -2.674 12.312 1 98.44 271 VAL A O 1
ATOM 2126 N N . TRP A 1 272 ? -33.219 -1.653 10.961 1 97.81 272 TRP A N 1
ATOM 2127 C CA . TRP A 1 272 ? -32.719 -2.293 9.75 1 97.81 272 TRP A CA 1
ATOM 2128 C C . TRP A 1 272 ? -31.688 -1.4 9.039 1 97.81 272 TRP A C 1
ATOM 2130 O O . TRP A 1 272 ? -30.797 -1.893 8.352 1 97.81 272 TRP A O 1
ATOM 2140 N N . TYR A 1 273 ? -31.891 -0.137 9.203 1 98.19 273 TYR A N 1
ATOM 2141 C CA . TYR A 1 273 ? -31.062 0.749 8.391 1 98.19 273 TYR A CA 1
ATOM 2142 C C . TYR A 1 273 ? -30.75 2.033 9.148 1 98.19 273 TYR A C 1
ATOM 2144 O O . TYR A 1 273 ? -31.562 2.523 9.93 1 98.19 273 TYR A O 1
ATOM 2152 N N . CYS A 1 274 ? -29.562 2.578 8.914 1 98.69 274 CYS A N 1
ATOM 2153 C CA . CYS A 1 274 ? -29.188 3.891 9.422 1 98.69 274 CYS A CA 1
ATOM 2154 C C . CYS A 1 274 ? -28.25 4.594 8.445 1 98.69 274 CYS A C 1
ATOM 2156 O O . CYS A 1 274 ? -27.422 3.949 7.793 1 98.69 274 CYS A O 1
ATOM 2158 N N . GLN A 1 275 ? -28.391 5.863 8.336 1 98.69 275 GLN A N 1
ATOM 2159 C CA . GLN A 1 275 ? -27.531 6.633 7.438 1 98.69 275 GLN A CA 1
ATOM 2160 C C . GLN A 1 275 ? -27.422 8.086 7.895 1 98.69 275 GLN A C 1
ATOM 2162 O O . GLN A 1 275 ? -28.438 8.719 8.211 1 98.69 275 GLN A O 1
ATOM 2167 N N . PHE A 1 276 ? -26.234 8.57 7.934 1 98.5 276 PHE A N 1
ATOM 2168 C CA . PHE A 1 276 ? -26 9.992 8.18 1 98.5 276 PHE A CA 1
ATOM 2169 C C . PHE A 1 276 ? -26.297 10.812 6.934 1 98.5 276 PHE A C 1
ATOM 2171 O O . PHE A 1 276 ? -26.125 10.336 5.812 1 98.5 276 PHE A O 1
ATOM 2178 N N . SER A 1 277 ? -26.734 12.023 7.168 1 98 277 SER A N 1
ATOM 2179 C CA . SER A 1 277 ? -26.891 12.945 6.051 1 98 277 SER A CA 1
ATOM 2180 C C . SER A 1 277 ? -25.547 13.312 5.445 1 98 277 SER A C 1
ATOM 2182 O O . SER A 1 277 ? -24.516 13.18 6.102 1 98 277 SER A O 1
ATOM 2184 N N . PRO A 1 278 ? -25.562 13.805 4.215 1 96.38 278 PRO A N 1
ATOM 2185 C CA . PRO A 1 278 ? -24.297 14.133 3.561 1 96.38 278 PRO A CA 1
ATOM 2186 C C . PRO A 1 278 ? -23.484 15.18 4.32 1 96.38 278 PRO A C 1
ATOM 2188 O O . PRO A 1 278 ? -22.266 15.148 4.309 1 96.38 278 PRO A O 1
ATOM 2191 N N . ASP A 1 279 ? -24.141 16.031 5.035 1 95.75 279 ASP A N 1
ATOM 2192 C CA . ASP A 1 279 ? -23.438 17.062 5.785 1 95.75 279 ASP A CA 1
ATOM 2193 C C . ASP A 1 279 ? -23.109 16.578 7.199 1 95.75 279 ASP A C 1
ATOM 2195 O O . ASP A 1 279 ? -22.516 17.328 7.992 1 95.75 279 ASP A O 1
ATOM 2199 N N . GLY A 1 280 ? -23.531 15.414 7.547 1 97.06 280 GLY A N 1
ATOM 2200 C CA . GLY A 1 280 ? -23.156 14.773 8.797 1 97.06 280 GLY A CA 1
ATOM 2201 C C . GLY A 1 280 ? -23.922 15.297 9.992 1 97.06 280 GLY A C 1
ATOM 2202 O O . GLY A 1 280 ? -23.656 14.898 11.125 1 97.06 280 GLY A O 1
ATOM 2203 N N . THR A 1 281 ? -24.906 16.109 9.789 1 97.19 281 THR A N 1
ATOM 2204 C CA . THR A 1 281 ? -25.562 16.781 10.898 1 97.19 281 THR A CA 1
ATOM 2205 C C . THR A 1 281 ? -26.844 16.078 11.305 1 97.19 281 THR A C 1
ATOM 2207 O O . THR A 1 281 ? -27.484 16.438 12.297 1 97.19 281 THR A O 1
ATOM 2210 N N . ARG A 1 282 ? -27.188 15.117 10.586 1 98.19 282 ARG A N 1
ATOM 2211 C CA . ARG A 1 282 ? -28.375 14.344 10.922 1 98.19 282 ARG A CA 1
ATOM 2212 C C . ARG A 1 282 ? -28.141 12.859 10.695 1 98.19 282 ARG A C 1
ATOM 2214 O O . ARG A 1 282 ? -27.25 12.469 9.938 1 98.19 282 ARG A O 1
ATOM 2221 N N . LEU A 1 283 ? -28.891 12.062 11.391 1 98.5 283 LEU A N 1
ATOM 2222 C CA . LEU A 1 283 ? -28.938 10.609 11.242 1 98.5 283 LEU A CA 1
ATOM 2223 C C . LEU A 1 283 ? -30.375 10.125 11.078 1 98.5 283 LEU A C 1
ATOM 2225 O O . LEU A 1 283 ? -31.266 10.586 11.773 1 98.5 283 LEU A O 1
ATOM 2229 N N . ALA A 1 284 ? -30.609 9.336 10.078 1 98.69 284 ALA A N 1
ATOM 2230 C CA . ALA A 1 284 ? -31.906 8.711 9.898 1 98.69 284 ALA A CA 1
ATOM 2231 C C . ALA A 1 284 ? -31.844 7.207 10.172 1 98.69 284 ALA A C 1
ATOM 2233 O O . ALA A 1 284 ? -30.891 6.539 9.75 1 98.69 284 ALA A O 1
ATOM 2234 N N . THR A 1 285 ? -32.781 6.707 10.914 1 98.69 285 THR A N 1
ATOM 2235 C CA . THR A 1 285 ? -32.812 5.281 11.219 1 98.69 285 THR A CA 1
ATOM 2236 C C . THR A 1 285 ? -34.188 4.699 10.852 1 98.69 285 THR A C 1
ATOM 2238 O O . THR A 1 285 ? -35.219 5.344 11.062 1 98.69 285 THR A O 1
ATOM 2241 N N . GLY A 1 286 ? -34.188 3.582 10.203 1 98.12 286 GLY A N 1
ATOM 2242 C CA . GLY A 1 286 ? -35.406 2.844 9.836 1 98.12 286 GLY A CA 1
ATOM 2243 C C . GLY A 1 286 ? -35.5 1.5 10.531 1 98.12 286 GLY A C 1
ATOM 2244 O O . GLY A 1 286 ? -34.5 0.781 10.664 1 98.12 286 GLY A O 1
ATOM 2245 N N . SER A 1 287 ? -36.719 1.172 10.914 1 97.75 287 SER A N 1
ATOM 2246 C CA . SER A 1 287 ? -36.906 0.008 11.773 1 97.75 287 SER A CA 1
ATOM 2247 C C . SER A 1 287 ? -38.125 -0.807 11.352 1 97.75 287 SER A C 1
ATOM 2249 O O . SER A 1 287 ? -38.938 -0.344 10.547 1 97.75 287 SER A O 1
ATOM 2251 N N . LYS A 1 288 ? -38.156 -2.012 11.859 1 96.94 288 LYS A N 1
ATOM 2252 C CA . LYS A 1 288 ? -39.281 -2.9 11.703 1 96.94 288 LYS A CA 1
ATOM 2253 C C . LYS A 1 288 ? -40.5 -2.367 12.445 1 96.94 288 LYS A C 1
ATOM 2255 O O . LYS A 1 288 ? -41.656 -2.771 12.172 1 96.94 288 LYS A O 1
ATOM 2260 N N . ASP A 1 289 ? -40.375 -1.44 13.336 1 96.5 289 ASP A N 1
ATOM 2261 C CA . ASP A 1 289 ? -41.5 -0.886 14.125 1 96.5 289 ASP A CA 1
ATOM 2262 C C . ASP A 1 289 ? -42.25 0.163 13.328 1 96.5 289 ASP A C 1
ATOM 2264 O O . ASP A 1 289 ? -43.062 0.905 13.891 1 96.5 289 ASP A O 1
ATOM 2268 N N . ASN A 1 290 ? -41.938 0.35 12.102 1 95.56 290 ASN A N 1
ATOM 2269 C CA . ASN A 1 290 ? -42.625 1.211 11.148 1 95.56 290 ASN A CA 1
ATOM 2270 C C . ASN A 1 290 ? -42.25 2.676 11.336 1 95.56 290 ASN A C 1
ATOM 2272 O O . ASN A 1 290 ? -42.875 3.564 10.742 1 95.56 290 ASN A O 1
ATOM 2276 N N . LYS A 1 291 ? -41.219 2.873 12.109 1 96.56 291 LYS A N 1
ATOM 2277 C CA . LYS A 1 291 ? -40.875 4.258 12.391 1 96.56 291 LYS A CA 1
ATOM 2278 C C . LYS A 1 291 ? -39.594 4.648 11.656 1 96.56 291 LYS A C 1
ATOM 2280 O O . LYS A 1 291 ? -38.625 3.859 11.578 1 96.56 291 LYS A O 1
ATOM 2285 N N . LEU A 1 292 ? -39.656 5.816 11.078 1 97.81 292 LEU A N 1
ATOM 2286 C CA . LEU A 1 292 ? -38.469 6.555 10.641 1 97.81 292 LEU A CA 1
ATOM 2287 C C . LEU A 1 292 ? -38.125 7.656 11.633 1 97.81 292 LEU A C 1
ATOM 2289 O O . LEU A 1 292 ? -38.938 8.539 11.906 1 97.81 292 LEU A O 1
ATOM 2293 N N . ILE A 1 293 ? -36.938 7.539 12.156 1 98.38 293 ILE A N 1
ATOM 2294 C CA . ILE A 1 293 ? -36.562 8.555 13.125 1 98.38 293 ILE A CA 1
ATOM 2295 C C . ILE A 1 293 ? -35.406 9.391 12.555 1 98.38 293 ILE A C 1
ATOM 2297 O O . ILE A 1 293 ? -34.438 8.852 12.023 1 98.38 293 ILE A O 1
ATOM 2301 N N . ILE A 1 294 ? -35.562 10.664 12.648 1 98.25 294 ILE A N 1
ATOM 2302 C CA . ILE A 1 294 ? -34.5 11.617 12.297 1 98.25 294 ILE A CA 1
ATOM 2303 C C . ILE A 1 294 ? -33.844 12.148 13.57 1 98.25 294 ILE A C 1
ATOM 2305 O O . ILE A 1 294 ? -34.531 12.609 14.484 1 98.25 294 ILE A O 1
ATOM 2309 N N . TRP A 1 295 ? -32.562 12.023 13.625 1 98.44 295 TRP A N 1
ATOM 2310 C CA . TRP A 1 295 ? -31.766 12.461 14.773 1 98.44 295 TRP A CA 1
ATOM 2311 C C . TRP A 1 295 ? -30.938 13.688 14.43 1 98.44 295 TRP A C 1
ATOM 2313 O O . TRP A 1 295 ? -30.422 13.805 13.32 1 98.44 295 TRP A O 1
ATOM 2323 N N . ASP A 1 296 ? -30.797 14.516 15.383 1 97.75 296 ASP A N 1
ATOM 2324 C CA . ASP A 1 296 ? -29.859 15.625 15.297 1 97.75 296 ASP A CA 1
ATOM 2325 C C . ASP A 1 296 ? -28.469 15.203 15.797 1 97.75 296 ASP A C 1
ATOM 2327 O O . ASP A 1 296 ? -28.344 14.641 16.891 1 97.75 296 ASP A O 1
ATOM 2331 N N . VAL A 1 297 ? -27.484 15.477 15 1 97.69 297 VAL A N 1
ATOM 2332 C CA . VAL A 1 297 ? -26.125 15.117 15.359 1 97.69 297 VAL A CA 1
ATOM 2333 C C . VAL A 1 297 ? -25.328 16.375 15.664 1 97.69 297 VAL A C 1
ATOM 2335 O O . VAL A 1 297 ? -25.016 17.172 14.766 1 97.69 297 VAL A O 1
ATOM 2338 N N . ASP A 1 298 ? -24.922 16.547 16.844 1 95.62 298 ASP A N 1
ATOM 2339 C CA . ASP A 1 298 ? -24.062 17.656 17.234 1 95.62 298 ASP A CA 1
ATOM 2340 C C . ASP A 1 298 ? -22.578 17.25 17.141 1 95.62 298 ASP A C 1
ATOM 2342 O O . ASP A 1 298 ? -22.078 16.531 18 1 95.62 298 ASP A O 1
ATOM 2346 N N . LEU A 1 299 ? -21.953 17.719 16.203 1 91.38 299 LEU A N 1
ATOM 2347 C CA . LEU A 1 299 ? -20.578 17.312 15.922 1 91.38 299 LEU A CA 1
ATOM 2348 C C . LEU A 1 299 ? -19.625 17.891 16.969 1 91.38 299 LEU A C 1
ATOM 2350 O O . LEU A 1 299 ? -18.578 17.297 17.266 1 91.38 299 LEU A O 1
ATOM 2354 N N . ASP A 1 300 ? -19.969 19.062 17.562 1 88.38 300 ASP A N 1
ATOM 2355 C CA . ASP A 1 300 ? -19.125 19.672 18.578 1 88.38 300 ASP A CA 1
ATOM 2356 C C . ASP A 1 300 ? -19.219 18.938 19.906 1 88.38 300 ASP A C 1
ATOM 2358 O O . ASP A 1 300 ? -18.188 18.625 20.516 1 88.38 300 ASP A O 1
ATOM 2362 N N . LEU A 1 301 ? -20.375 18.594 20.25 1 88.62 301 LEU A N 1
ATOM 2363 C CA . LEU A 1 301 ? -20.594 17.891 21.516 1 88.62 301 LEU A CA 1
ATOM 2364 C C . LEU A 1 301 ? -20.5 16.375 21.312 1 88.62 301 LEU A C 1
ATOM 2366 O O . LEU A 1 301 ? -20.453 15.625 22.297 1 88.62 301 LEU A O 1
ATOM 2370 N N . PHE A 1 302 ? -20.406 15.992 20.078 1 93 302 PHE A N 1
ATOM 2371 C CA . PHE A 1 302 ? -20.359 14.57 19.734 1 93 302 PHE A CA 1
ATOM 2372 C C . PHE A 1 302 ? -21.547 13.828 20.312 1 93 302 PHE A C 1
ATOM 2374 O O . PHE A 1 302 ? -21.391 12.797 20.969 1 93 302 PHE A O 1
ATOM 2381 N N . GLU A 1 303 ? -22.719 14.344 20.125 1 94.31 303 GLU A N 1
ATOM 2382 C CA . GLU A 1 303 ? -23.953 13.789 20.672 1 94.31 303 GLU A CA 1
ATOM 2383 C C . GLU A 1 303 ? -25.047 13.703 19.609 1 94.31 303 GLU A C 1
ATOM 2385 O O . GLU A 1 303 ? -25.156 14.57 18.75 1 94.31 303 GLU A O 1
ATOM 2390 N N . VAL A 1 304 ? -25.797 12.68 19.75 1 97.12 304 VAL A N 1
ATOM 2391 C CA . VAL A 1 304 ? -26.938 12.461 18.859 1 97.12 304 VAL A CA 1
ATOM 2392 C C . VAL A 1 304 ? -28.234 12.555 19.656 1 97.12 304 VAL A C 1
ATOM 2394 O O . VAL A 1 304 ? -28.422 11.852 20.641 1 97.12 304 VAL A O 1
ATOM 2397 N N . ARG A 1 305 ? -29.156 13.398 19.188 1 97.12 305 ARG A N 1
ATOM 2398 C CA . ARG A 1 305 ? -30.391 13.633 19.906 1 97.12 305 ARG A CA 1
ATOM 2399 C C . ARG A 1 305 ? -31.609 13.391 19 1 97.12 305 ARG A C 1
ATOM 2401 O O . ARG A 1 305 ? -31.562 13.68 17.797 1 97.12 305 ARG A O 1
ATOM 2408 N N . HIS A 1 306 ? -32.656 12.945 19.625 1 97.56 306 HIS A N 1
ATOM 2409 C CA . HIS A 1 306 ? -33.906 12.703 18.906 1 97.56 306 HIS A CA 1
ATOM 2410 C C . HIS A 1 306 ? -34.5 14.008 18.375 1 97.56 306 HIS A C 1
ATOM 2412 O O . HIS A 1 306 ? -34.656 14.961 19.125 1 97.56 306 HIS A O 1
ATOM 2418 N N . GLN A 1 307 ? -34.75 14.055 17.109 1 97.06 307 GLN A N 1
ATOM 2419 C CA . GLN A 1 307 ? -35.344 15.25 16.516 1 97.06 307 GLN A CA 1
ATOM 2420 C C . GLN A 1 307 ? -36.812 15.023 16.188 1 97.06 307 GLN A C 1
ATOM 2422 O O . GLN A 1 307 ? -37.688 15.773 16.641 1 97.06 307 GLN A O 1
ATOM 2427 N N . ARG A 1 308 ? -37.094 13.938 15.406 1 96.19 308 ARG A N 1
ATOM 2428 C CA . ARG A 1 308 ? -38.469 13.672 15.031 1 96.19 308 ARG A CA 1
ATOM 2429 C C . ARG A 1 308 ? -38.688 12.195 14.672 1 96.19 308 ARG A C 1
ATOM 2431 O O . ARG A 1 308 ? -37.719 11.523 14.266 1 96.19 308 ARG A O 1
ATOM 2438 N N . THR A 1 309 ? -39.875 11.742 14.82 1 97 309 THR A N 1
ATOM 2439 C CA . THR A 1 309 ? -40.312 10.398 14.43 1 97 309 THR A CA 1
ATOM 2440 C C . THR A 1 309 ? -41.406 10.461 13.375 1 97 309 THR A C 1
ATOM 2442 O O . THR A 1 309 ? -42.406 11.172 13.539 1 97 309 THR A O 1
ATOM 2445 N N . LEU A 1 310 ? -41.188 9.781 12.328 1 95.44 310 LEU A N 1
ATOM 2446 C CA . LEU A 1 310 ? -42.188 9.695 11.242 1 95.44 310 LEU A CA 1
ATOM 2447 C C . LEU A 1 310 ? -42.75 8.289 11.156 1 95.44 310 LEU A C 1
ATOM 2449 O O . LEU A 1 310 ? -42.031 7.316 10.977 1 95.44 310 LEU A O 1
ATOM 2453 N N . ASP A 1 311 ? -44.031 8.078 11.18 1 91.06 311 ASP A N 1
ATOM 2454 C CA . ASP A 1 311 ? -44.656 6.773 11.344 1 91.06 311 ASP A CA 1
ATOM 2455 C C . ASP A 1 311 ? -45.625 6.484 10.203 1 91.06 311 ASP A C 1
ATOM 2457 O O . ASP A 1 311 ? -46.625 5.777 10.391 1 91.06 311 ASP A O 1
ATOM 2461 N N . GLU A 1 312 ? -45.438 6.91 9.055 1 85.81 312 GLU A N 1
ATOM 2462 C CA . GLU A 1 312 ? -46.344 6.746 7.926 1 85.81 312 GLU A CA 1
ATOM 2463 C C . GLU A 1 312 ? -46.156 5.375 7.277 1 85.81 312 GLU A C 1
ATOM 2465 O O . GLU A 1 312 ? -46.938 5.004 6.383 1 85.81 312 GLU A O 1
ATOM 2470 N N . HIS A 1 313 ? -45.281 4.57 7.746 1 89.81 313 HIS A N 1
ATOM 2471 C CA . HIS A 1 313 ? -44.938 3.32 7.082 1 89.81 313 HIS A CA 1
ATOM 2472 C C . HIS A 1 313 ? -45.688 2.143 7.703 1 89.81 313 HIS A C 1
ATOM 2474 O O . HIS A 1 313 ? -45.75 2.031 8.93 1 89.81 313 HIS A O 1
ATOM 2480 N N . LYS A 1 314 ? -46.188 1.296 6.895 1 88.5 314 LYS A N 1
ATOM 2481 C CA . LYS A 1 314 ? -47.031 0.217 7.391 1 88.5 314 LYS A CA 1
ATOM 2482 C C . LYS A 1 314 ? -46.25 -1.073 7.566 1 88.5 314 LYS A C 1
ATOM 2484 O O . LYS A 1 314 ? -46.562 -1.908 8.406 1 88.5 314 LYS A O 1
ATOM 2489 N N . PHE A 1 315 ? -45.281 -1.264 6.797 1 92 315 PHE A N 1
ATOM 2490 C CA . PHE A 1 315 ? -44.594 -2.551 6.809 1 92 315 PHE A CA 1
ATOM 2491 C C . PHE A 1 315 ? -43.156 -2.402 7.316 1 92 315 PHE A C 1
ATOM 2493 O O . PHE A 1 315 ? -42.344 -3.316 7.176 1 92 315 PHE A O 1
ATOM 2500 N N . GLY A 1 316 ? -42.875 -1.3 7.859 1 94.56 316 GLY A N 1
ATOM 2501 C CA . GLY A 1 316 ? -41.531 -1.04 8.312 1 94.56 316 GLY A CA 1
ATOM 2502 C C . GLY A 1 316 ? -40.719 -0.195 7.344 1 94.56 316 GLY A C 1
ATOM 2503 O O . GLY A 1 316 ? -41.156 0.069 6.223 1 94.56 316 GLY A O 1
ATOM 2504 N N . VAL A 1 317 ? -39.594 0.258 7.773 1 96.38 317 VAL A N 1
ATOM 2505 C CA . VAL A 1 317 ? -38.656 1.027 6.965 1 96.38 317 VAL A CA 1
ATOM 2506 C C . VAL A 1 317 ? -37.406 0.194 6.684 1 96.38 317 VAL A C 1
ATOM 2508 O O . VAL A 1 317 ? -36.562 0.016 7.566 1 96.38 317 VAL A O 1
ATOM 2511 N N . GLY A 1 318 ? -37.344 -0.239 5.43 1 95.44 318 GLY A N 1
ATOM 2512 C CA . GLY A 1 318 ? -36.281 -1.199 5.102 1 95.44 318 GLY A CA 1
ATOM 2513 C C . GLY A 1 318 ? -35.031 -0.553 4.547 1 95.44 318 GLY A C 1
ATOM 2514 O O . GLY A 1 318 ? -33.938 -1.081 4.711 1 95.44 318 GLY A O 1
ATOM 2515 N N . PHE A 1 319 ? -35.219 0.516 3.85 1 96.19 319 PHE A N 1
ATOM 2516 C CA . PHE A 1 319 ? -34.125 1.209 3.189 1 96.19 319 PHE A CA 1
ATOM 2517 C C . PHE A 1 319 ? -34.375 2.711 3.141 1 96.19 319 PHE A C 1
ATOM 2519 O O . PHE A 1 319 ? -35.531 3.145 3.018 1 96.19 319 PHE A O 1
ATOM 2526 N N . LEU A 1 320 ? -33.281 3.473 3.295 1 97.44 320 LEU A N 1
ATOM 2527 C CA . LEU A 1 320 ? -33.406 4.918 3.141 1 97.44 320 LEU A CA 1
ATOM 2528 C C . LEU A 1 320 ? -32.125 5.516 2.566 1 97.44 320 LEU A C 1
ATOM 2530 O O . LEU A 1 320 ? -31.062 4.957 2.734 1 97.44 320 LEU A O 1
ATOM 2534 N N . THR A 1 321 ? -32.219 6.598 1.879 1 98 321 THR A N 1
ATOM 2535 C CA . THR A 1 321 ? -31.047 7.289 1.358 1 98 321 THR A CA 1
ATOM 2536 C C . THR A 1 321 ? -31.281 8.797 1.297 1 98 321 THR A C 1
ATOM 2538 O O . THR A 1 321 ? -32.375 9.234 0.926 1 98 321 THR A O 1
ATOM 2541 N N . TRP A 1 322 ? -30.328 9.516 1.716 1 97.88 322 TRP A N 1
ATOM 2542 C CA . TRP A 1 322 ? -30.391 10.977 1.723 1 97.88 322 TRP A CA 1
ATOM 2543 C C . TRP A 1 322 ? -30.141 11.539 0.328 1 97.88 322 TRP A C 1
ATOM 2545 O O . TRP A 1 322 ? -29.266 11.055 -0.393 1 97.88 322 TRP A O 1
ATOM 2555 N N . CYS A 1 323 ? -30.859 12.531 0.083 1 97.5 323 CYS A N 1
ATOM 2556 C CA . CYS A 1 323 ? -30.562 13.32 -1.104 1 97.5 323 CYS A CA 1
ATOM 2557 C C . CYS A 1 323 ? -29.297 14.148 -0.906 1 97.5 323 CYS A C 1
ATOM 2559 O O . CYS A 1 323 ? -29.016 14.594 0.205 1 97.5 323 CYS A O 1
ATOM 2561 N N . PRO A 1 324 ? -28.562 14.398 -1.994 1 95.56 324 PRO A N 1
ATOM 2562 C CA . PRO A 1 324 ? -27.344 15.211 -1.863 1 95.56 324 PRO A CA 1
ATOM 2563 C C . PRO A 1 324 ? -27.641 16.609 -1.332 1 95.56 324 PRO A C 1
ATOM 2565 O O . PRO A 1 324 ? -26.719 17.297 -0.862 1 95.56 324 PRO A O 1
ATOM 2568 N N . ASP A 1 325 ? -28.875 17.031 -1.331 1 94.5 325 ASP A N 1
ATOM 2569 C CA . ASP A 1 325 ? -29.234 18.375 -0.884 1 94.5 325 ASP A CA 1
ATOM 2570 C C . ASP A 1 325 ? -29.391 18.422 0.635 1 94.5 325 ASP A C 1
ATOM 2572 O O . ASP A 1 325 ? -29.641 19.484 1.204 1 94.5 325 ASP A O 1
ATOM 2576 N N . ASN A 1 326 ? -29.328 17.344 1.297 1 95.31 326 ASN A N 1
ATOM 2577 C CA . ASN A 1 326 ? -29.406 17.203 2.746 1 95.31 326 ASN A CA 1
ATOM 2578 C C . ASN A 1 326 ? -30.828 17.438 3.26 1 95.31 326 ASN A C 1
ATOM 2580 O O . ASN A 1 326 ? -31.062 17.484 4.469 1 95.31 326 ASN A O 1
ATOM 2584 N N . MET A 1 327 ? -31.766 17.531 2.383 1 95.25 327 MET A N 1
ATOM 2585 C CA . MET A 1 327 ? -33.125 17.922 2.783 1 95.25 327 MET A CA 1
ATOM 2586 C C . MET A 1 327 ? -34.094 16.766 2.588 1 95.25 327 MET A C 1
ATOM 2588 O O . MET A 1 327 ? -35 16.562 3.408 1 95.25 327 MET A O 1
ATOM 2592 N N . HIS A 1 328 ? -33.938 16.125 1.603 1 96.75 328 HIS A N 1
ATOM 2593 C CA . HIS A 1 328 ? -34.906 15.102 1.258 1 96.75 328 HIS A CA 1
ATOM 2594 C C . HIS A 1 328 ? -34.406 13.703 1.554 1 96.75 328 HIS A C 1
ATOM 2596 O O . HIS A 1 328 ? -33.188 13.461 1.483 1 96.75 328 HIS A O 1
ATOM 2602 N N . LEU A 1 329 ? -35.312 12.836 1.891 1 96.88 329 LEU A N 1
ATOM 2603 C CA . LEU A 1 329 ? -35 11.438 2.199 1 96.88 329 LEU A CA 1
ATOM 2604 C C . LEU A 1 329 ? -35.906 10.508 1.401 1 96.88 329 LEU A C 1
ATOM 2606 O O . LEU A 1 329 ? -37.125 10.68 1.38 1 96.88 329 LEU A O 1
ATOM 2610 N N . LEU A 1 330 ? -35.281 9.609 0.652 1 96.88 330 LEU A N 1
ATOM 2611 C CA . LEU A 1 330 ? -36 8.516 0.026 1 96.88 330 LEU A CA 1
ATOM 2612 C C . LEU A 1 330 ? -36.125 7.336 0.986 1 96.88 330 LEU A C 1
ATOM 2614 O O . LEU A 1 330 ? -35.156 6.891 1.575 1 96.88 330 LEU A O 1
ATOM 2618 N N . VAL A 1 331 ? -37.344 6.848 1.168 1 97.25 331 VAL A N 1
ATOM 2619 C CA . VAL A 1 331 ? -37.594 5.758 2.109 1 97.25 331 VAL A CA 1
ATOM 2620 C C . VAL A 1 331 ? -38.312 4.617 1.404 1 97.25 331 VAL A C 1
ATOM 2622 O O . VAL A 1 331 ? -39.375 4.832 0.774 1 97.25 331 VAL A O 1
ATOM 2625 N N . CYS A 1 332 ? -37.781 3.484 1.491 1 96.19 332 CYS A N 1
ATOM 2626 C CA . CYS A 1 332 ? -38.375 2.277 0.924 1 96.19 332 CYS A CA 1
ATOM 2627 C C . CYS A 1 332 ? -38.75 1.279 2.02 1 96.19 332 CYS A C 1
ATOM 2629 O O . CYS A 1 332 ? -38.062 1.215 3.051 1 96.19 332 CYS A O 1
ATOM 2631 N N . GLY A 1 333 ? -39.781 0.538 1.853 1 94.06 333 GLY A N 1
ATOM 2632 C CA . GLY A 1 333 ? -40.156 -0.544 2.75 1 94.06 333 GLY A CA 1
ATOM 2633 C C . GLY A 1 333 ? -39.594 -1.892 2.318 1 94.06 333 GLY A C 1
ATOM 2634 O O . GLY A 1 333 ? -38.812 -1.973 1.386 1 94.06 333 GLY A O 1
ATOM 2635 N N . PRO A 1 334 ? -39.938 -2.939 3.084 1 92.06 334 PRO A N 1
ATOM 2636 C CA . PRO A 1 334 ? -39.531 -4.293 2.711 1 92.06 334 PRO A CA 1
ATOM 2637 C C . PRO A 1 334 ? -40.25 -4.805 1.461 1 92.06 334 PRO A C 1
ATOM 2639 O O . PRO A 1 334 ? -40.844 -4.02 0.724 1 92.06 334 PRO A O 1
ATOM 2642 N N . ASP A 1 335 ? -40.156 -6.086 1.124 1 88.44 335 ASP A N 1
ATOM 2643 C CA . ASP A 1 335 ? -40.531 -6.695 -0.148 1 88.44 335 ASP A CA 1
ATOM 2644 C C . ASP A 1 335 ? -42.031 -6.496 -0.433 1 88.44 335 ASP A C 1
ATOM 2646 O O . ASP A 1 335 ? -42.438 -6.441 -1.593 1 88.44 335 ASP A O 1
ATOM 2650 N N . GLU A 1 336 ? -42.812 -6.219 0.54 1 86.56 336 GLU A N 1
ATOM 2651 C CA . GLU A 1 336 ? -44.25 -6.125 0.386 1 86.56 336 GLU A CA 1
ATOM 2652 C C . GLU A 1 336 ? -44.688 -4.715 -0.011 1 86.56 336 GLU A C 1
ATOM 2654 O O . GLU A 1 336 ? -45.844 -4.484 -0.378 1 86.56 336 GLU A O 1
ATOM 2659 N N . THR A 1 337 ? -43.75 -3.824 -0.079 1 91.31 337 THR A N 1
ATOM 2660 C CA . THR A 1 337 ? -44.125 -2.422 -0.263 1 91.31 337 THR A CA 1
ATOM 2661 C C . THR A 1 337 ? -44.062 -2.039 -1.739 1 91.31 337 THR A C 1
ATOM 2663 O O . THR A 1 337 ? -43.094 -2.381 -2.436 1 91.31 337 THR A O 1
ATOM 2666 N N . ASN A 1 338 ? -45.094 -1.351 -2.186 1 93.12 338 ASN A N 1
ATOM 2667 C CA . ASN A 1 338 ? -45.188 -0.934 -3.582 1 93.12 338 ASN A CA 1
ATOM 2668 C C . ASN A 1 338 ? -45.094 0.583 -3.721 1 93.12 338 ASN A C 1
ATOM 2670 O O . ASN A 1 338 ? -45.438 1.139 -4.762 1 93.12 338 ASN A O 1
ATOM 2674 N N . GLU A 1 339 ? -44.719 1.193 -2.629 1 92.81 339 GLU A N 1
ATOM 2675 C CA . GLU A 1 339 ? -44.594 2.648 -2.658 1 92.81 339 GLU A CA 1
ATOM 2676 C C . GLU A 1 339 ? -43.281 3.105 -2.037 1 92.81 339 GLU A C 1
ATOM 2678 O O . GLU A 1 339 ? -42.75 2.443 -1.145 1 92.81 339 GLU A O 1
ATOM 2683 N N . VAL A 1 340 ? -42.781 4.188 -2.547 1 95.25 340 VAL A N 1
ATOM 2684 C CA . VAL A 1 340 ? -41.562 4.848 -2.029 1 95.25 340 VAL A CA 1
ATOM 2685 C C . VAL A 1 340 ? -41.906 6.273 -1.596 1 95.25 340 VAL A C 1
ATOM 2687 O O . VAL A 1 340 ? -42.625 6.996 -2.314 1 95.25 340 VAL A O 1
ATOM 2690 N N . TYR A 1 341 ? -41.5 6.629 -0.413 1 96.31 341 TYR A N 1
ATOM 2691 C CA . TYR A 1 341 ? -41.781 7.957 0.12 1 96.31 341 TYR A CA 1
ATOM 2692 C C . TYR A 1 341 ? -40.594 8.891 -0.074 1 96.31 341 TYR A C 1
ATOM 2694 O O . TYR A 1 341 ? -39.438 8.492 0.111 1 96.31 341 TYR A O 1
ATOM 2702 N N . ILE A 1 342 ? -40.906 10.07 -0.443 1 96.94 342 ILE A N 1
ATOM 2703 C CA . ILE A 1 342 ? -39.906 11.156 -0.371 1 96.94 342 ILE A CA 1
ATOM 2704 C C . ILE A 1 342 ? -40.281 12.117 0.759 1 96.94 342 ILE A C 1
ATOM 2706 O O . ILE A 1 342 ? -41.344 12.773 0.703 1 96.94 342 ILE A O 1
ATOM 2710 N N . TYR A 1 343 ? -39.438 12.195 1.723 1 97 343 TYR A N 1
ATOM 2711 C CA . TYR A 1 343 ? -39.688 13.055 2.875 1 97 343 TYR A CA 1
ATOM 2712 C C . TYR A 1 343 ? -38.875 14.336 2.785 1 97 343 TYR A C 1
ATOM 2714 O O . TYR A 1 343 ? -37.75 14.32 2.279 1 97 343 TYR A O 1
ATOM 2722 N N . ASN A 1 344 ? -39.469 15.398 3.252 1 96.31 344 ASN A N 1
ATOM 2723 C CA . ASN A 1 344 ? -38.688 16.562 3.678 1 96.31 344 ASN A CA 1
ATOM 2724 C C . ASN A 1 344 ? -38.25 16.422 5.129 1 96.31 344 ASN A C 1
ATOM 2726 O O . ASN A 1 344 ? -39.031 16.531 6.051 1 96.31 344 ASN A O 1
ATOM 2730 N N . ALA A 1 345 ? -37 16.234 5.324 1 94.44 345 ALA A N 1
ATOM 2731 C CA . ALA A 1 345 ? -36.469 15.875 6.637 1 94.44 345 ALA A CA 1
ATOM 2732 C C . ALA A 1 345 ? -36.5 17.078 7.578 1 94.44 345 ALA A C 1
ATOM 2734 O O . ALA A 1 345 ? -36.406 16.922 8.797 1 94.44 345 ALA A O 1
ATOM 2735 N N . VAL A 1 346 ? -36.594 18.25 7.039 1 93.06 346 VAL A N 1
ATOM 2736 C CA . VAL A 1 346 ? -36.625 19.453 7.855 1 93.06 346 VAL A CA 1
ATOM 2737 C C . VAL A 1 346 ? -38 19.641 8.453 1 93.06 346 VAL A C 1
ATOM 2739 O O . VAL A 1 346 ? -38.125 19.906 9.648 1 93.06 346 VAL A O 1
ATOM 2742 N N . THR A 1 347 ? -39 19.391 7.676 1 94.19 347 THR A N 1
ATOM 2743 C CA . THR A 1 347 ? -40.375 19.625 8.133 1 94.19 347 THR A CA 1
ATOM 2744 C C . THR A 1 347 ? -41 18.328 8.625 1 94.19 347 THR A C 1
ATOM 2746 O O . THR A 1 347 ? -41.938 18.344 9.414 1 94.19 347 THR A O 1
ATOM 2749 N N . GLY A 1 348 ? -40.531 17.266 8.117 1 94.19 348 GLY A N 1
ATOM 2750 C CA . GLY A 1 348 ? -41.094 15.969 8.461 1 94.19 348 GLY A CA 1
ATOM 2751 C C . GLY A 1 348 ? -42.25 15.578 7.586 1 94.19 348 GLY A C 1
ATOM 2752 O O . GLY A 1 348 ? -42.875 14.523 7.785 1 94.19 348 GLY A O 1
ATOM 2753 N N . GLU A 1 349 ? -42.531 16.344 6.633 1 95.12 349 GLU A N 1
ATOM 2754 C CA . GLU A 1 349 ? -43.688 16.094 5.777 1 95.12 349 GLU A CA 1
ATOM 2755 C C . GLU A 1 349 ? -43.312 15.211 4.586 1 95.12 349 GLU A C 1
ATOM 2757 O O . GLU A 1 349 ? -42.188 15.242 4.117 1 95.12 349 GLU A O 1
ATOM 2762 N N . VAL A 1 350 ? -44.281 14.438 4.133 1 95.62 350 VAL A N 1
ATOM 2763 C CA . VAL A 1 350 ? -44.094 13.664 2.91 1 95.62 350 VAL A CA 1
ATOM 2764 C C . VAL A 1 350 ? -44.219 14.578 1.695 1 95.62 350 VAL A C 1
ATOM 2766 O O . VAL A 1 350 ? -45.281 15.172 1.462 1 95.62 350 VAL A O 1
ATOM 2769 N N . ARG A 1 351 ? -43.25 14.68 0.977 1 94.38 351 ARG A N 1
ATOM 2770 C CA . ARG A 1 351 ? -43.25 15.508 -0.226 1 94.38 351 ARG A CA 1
ATOM 2771 C C . ARG A 1 351 ? -43.969 14.797 -1.368 1 94.38 351 ARG A C 1
ATOM 2773 O O . ARG A 1 351 ? -44.781 15.414 -2.084 1 94.38 351 ARG A O 1
ATOM 2780 N N . GLN A 1 352 ? -43.594 13.57 -1.499 1 94.62 352 GLN A N 1
ATOM 2781 C CA . GLN A 1 352 ? -44.125 12.805 -2.619 1 94.62 352 GLN A CA 1
ATOM 2782 C C . GLN A 1 352 ? -44.188 11.32 -2.297 1 94.62 352 GLN A C 1
ATOM 2784 O O . GLN A 1 352 ? -43.406 10.828 -1.474 1 94.62 352 GLN A O 1
ATOM 2789 N N . ARG A 1 353 ? -45.125 10.656 -2.869 1 93.88 353 ARG A N 1
ATOM 2790 C CA . ARG A 1 353 ? -45.25 9.203 -2.846 1 93.88 353 ARG A CA 1
ATOM 2791 C C . ARG A 1 353 ? -45.188 8.625 -4.258 1 93.88 353 ARG A C 1
ATOM 2793 O O . ARG A 1 353 ? -46 8.977 -5.109 1 93.88 353 ARG A O 1
ATOM 2800 N N . ILE A 1 354 ? -44.25 7.785 -4.449 1 93.06 354 ILE A N 1
ATOM 2801 C CA . ILE A 1 354 ? -44.094 7.168 -5.762 1 93.06 354 ILE A CA 1
ATOM 2802 C C . ILE A 1 354 ? -44.75 5.793 -5.77 1 93.06 354 ILE A C 1
ATOM 2804 O O . ILE A 1 354 ? -44.375 4.914 -4.992 1 93.06 354 ILE A O 1
ATOM 2808 N N . HIS A 1 355 ? -45.719 5.66 -6.562 1 92.06 355 HIS A N 1
ATOM 2809 C CA . HIS A 1 355 ? -46.438 4.422 -6.73 1 92.06 355 HIS A CA 1
ATOM 2810 C C . HIS A 1 355 ? -46.906 4.238 -8.18 1 92.06 355 HIS A C 1
ATOM 2812 O O . HIS A 1 355 ? -47.375 5.184 -8.805 1 92.06 355 HIS A O 1
ATOM 2818 N N . GLN A 1 356 ? -46.688 3.072 -8.719 1 89.25 356 GLN A N 1
ATOM 2819 C CA . GLN A 1 356 ? -47.094 2.807 -10.102 1 89.25 356 GLN A CA 1
ATOM 2820 C C . GLN A 1 356 ? -48.094 1.669 -10.164 1 89.25 356 GLN A C 1
ATOM 2822 O O . GLN A 1 356 ? -49.188 1.835 -10.719 1 89.25 356 GLN A O 1
ATOM 2827 N N . ASN A 1 357 ? -47.719 0.483 -9.648 1 90.62 357 ASN A N 1
ATOM 2828 C CA . ASN A 1 357 ? -48.594 -0.682 -9.625 1 90.62 357 ASN A CA 1
ATOM 2829 C C . ASN A 1 357 ? -48.656 -1.312 -8.242 1 90.62 357 ASN A C 1
ATOM 2831 O O . ASN A 1 357 ? -47.656 -1.326 -7.516 1 90.62 357 ASN A O 1
ATOM 2835 N N . SER A 1 358 ? -49.781 -1.854 -7.918 1 90.12 358 SER A N 1
ATOM 2836 C CA . SER A 1 358 ? -50 -2.457 -6.605 1 90.12 358 SER A CA 1
ATOM 2837 C C . SER A 1 358 ? -49.188 -3.727 -6.438 1 90.12 358 SER A C 1
ATOM 2839 O O . SER A 1 358 ? -48.906 -4.156 -5.316 1 90.12 358 SER A O 1
ATOM 2841 N N . ASP A 1 359 ? -48.812 -4.266 -7.539 1 90.62 359 ASP A N 1
ATOM 2842 C CA . ASP A 1 359 ? -48.062 -5.516 -7.48 1 90.62 359 ASP A CA 1
ATOM 2843 C C . ASP A 1 359 ? -46.562 -5.25 -7.457 1 90.62 359 ASP A C 1
ATOM 2845 O O . ASP A 1 359 ? -45.75 -6.188 -7.367 1 90.62 359 ASP A O 1
ATOM 2849 N N . ASP A 1 360 ? -46.219 -4 -7.426 1 91.88 360 ASP A N 1
ATOM 2850 C CA . ASP A 1 360 ? -44.812 -3.625 -7.434 1 91.88 360 ASP A CA 1
ATOM 2851 C C . ASP A 1 360 ? -44.156 -3.9 -6.082 1 91.88 360 ASP A C 1
ATOM 2853 O O . ASP A 1 360 ? -44.844 -4.023 -5.066 1 91.88 360 ASP A O 1
ATOM 2857 N N . SER A 1 361 ? -42.938 -4.27 -6.074 1 93.25 361 SER A N 1
ATOM 2858 C CA . SER A 1 361 ? -42.062 -4.281 -4.895 1 93.25 361 SER A CA 1
ATOM 2859 C C . SER A 1 361 ? -40.906 -3.314 -5.051 1 93.25 361 SER A C 1
ATOM 2861 O O . SER A 1 361 ? -39.969 -3.561 -5.84 1 93.25 361 SER A O 1
ATOM 2863 N N . LEU A 1 362 ? -40.969 -2.215 -4.375 1 94.5 362 LEU A N 1
ATOM 2864 C CA . LEU A 1 362 ? -39.938 -1.171 -4.465 1 94.5 362 LEU A CA 1
ATOM 2865 C C . LEU A 1 362 ? -39.125 -1.093 -3.18 1 94.5 362 LEU A C 1
ATOM 2867 O O . LEU A 1 362 ? -39.469 -0.341 -2.266 1 94.5 362 LEU A O 1
ATOM 2871 N N . THR A 1 363 ? -37.969 -1.804 -3.176 1 95.12 363 THR A N 1
ATOM 2872 C CA . THR A 1 363 ? -37.25 -2.037 -1.937 1 95.12 363 THR A CA 1
ATOM 2873 C C . THR A 1 363 ? -35.938 -1.24 -1.919 1 95.12 363 THR A C 1
ATOM 2875 O O . THR A 1 363 ? -35.344 -1.042 -0.859 1 95.12 363 THR A O 1
ATOM 2878 N N . TYR A 1 364 ? -35.469 -0.792 -3.084 1 96.19 364 TYR A N 1
ATOM 2879 C CA . TYR A 1 364 ? -34.219 -0.066 -3.17 1 96.19 364 TYR A CA 1
ATOM 2880 C C . TYR A 1 364 ? -34.375 1.215 -3.98 1 96.19 364 TYR A C 1
ATOM 2882 O O . TYR A 1 364 ? -35.219 1.285 -4.879 1 96.19 364 TYR A O 1
ATOM 2890 N N . ALA A 1 365 ? -33.594 2.139 -3.594 1 96.94 365 ALA A N 1
ATOM 2891 C CA . ALA A 1 365 ? -33.625 3.418 -4.297 1 96.94 365 ALA A CA 1
ATOM 2892 C C . ALA A 1 365 ? -32.281 4.113 -4.258 1 96.94 365 ALA A C 1
ATOM 2894 O O . ALA A 1 365 ? -31.438 3.791 -3.42 1 96.94 365 ALA A O 1
ATOM 2895 N N . ALA A 1 366 ? -32.031 4.973 -5.195 1 97.88 366 ALA A N 1
ATOM 2896 C CA . ALA A 1 366 ? -30.828 5.793 -5.234 1 97.88 366 ALA A CA 1
ATOM 2897 C C . ALA A 1 366 ? -31.094 7.148 -5.883 1 97.88 366 ALA A C 1
ATOM 2899 O O . ALA A 1 366 ? -31.844 7.234 -6.855 1 97.88 366 ALA A O 1
ATOM 2900 N N . TRP A 1 367 ? -30.547 8.156 -5.266 1 97.5 367 TRP A N 1
ATOM 2901 C CA . TRP A 1 367 ? -30.609 9.477 -5.875 1 97.5 367 TRP A CA 1
ATOM 2902 C C . TRP A 1 367 ? -29.578 9.602 -6.996 1 97.5 367 TRP A C 1
ATOM 2904 O O . TRP A 1 367 ? -28.453 9.117 -6.875 1 97.5 367 TRP A O 1
ATOM 2914 N N . MET A 1 368 ? -30 10.266 -7.98 1 96.88 368 MET A N 1
ATOM 2915 C CA . MET A 1 368 ? -29 10.719 -8.938 1 96.88 368 MET A CA 1
ATOM 2916 C C . MET A 1 368 ? -28.203 11.891 -8.383 1 96.88 368 MET A C 1
ATOM 2918 O O . MET A 1 368 ? -28.672 12.602 -7.488 1 96.88 368 MET A O 1
ATOM 2922 N N . PRO A 1 369 ? -27.016 12.164 -8.898 1 95 369 PRO A N 1
ATOM 2923 C CA . PRO A 1 369 ? -26.125 13.172 -8.305 1 95 369 PRO A CA 1
ATOM 2924 C C . PRO A 1 369 ? -26.734 14.57 -8.305 1 95 369 PRO A C 1
ATOM 2926 O O . PRO A 1 369 ? -26.422 15.383 -7.43 1 95 369 PRO A O 1
ATOM 2929 N N . ASP A 1 370 ? -27.625 14.844 -9.195 1 93.38 370 ASP A N 1
ATOM 2930 C CA . ASP A 1 370 ? -28.203 16.188 -9.281 1 93.38 370 ASP A CA 1
ATOM 2931 C C . ASP A 1 370 ? -29.297 16.375 -8.227 1 93.38 370 ASP A C 1
ATOM 2933 O O . ASP A 1 370 ? -29.719 17.5 -7.969 1 93.38 370 ASP A O 1
ATOM 2937 N N . GLY A 1 371 ? -29.797 15.312 -7.641 1 95.19 371 GLY A N 1
ATOM 2938 C CA . GLY A 1 371 ? -30.781 15.383 -6.582 1 95.19 371 GLY A CA 1
ATOM 2939 C C . GLY A 1 371 ? -32.188 15.625 -7.105 1 95.19 371 GLY A C 1
ATOM 2940 O O . GLY A 1 371 ? -33.125 15.836 -6.32 1 95.19 371 GLY A O 1
ATOM 2941 N N . ARG A 1 372 ? -32.375 15.609 -8.359 1 95.06 372 ARG A N 1
ATOM 2942 C CA . ARG A 1 372 ? -33.656 15.891 -8.961 1 95.06 372 ARG A CA 1
ATOM 2943 C C . ARG A 1 372 ? -34.281 14.625 -9.547 1 95.06 372 ARG A C 1
ATOM 2945 O O . ARG A 1 372 ? -35.469 14.586 -9.82 1 95.06 372 ARG A O 1
ATOM 2952 N N . LYS A 1 373 ? -33.469 13.734 -9.789 1 96.5 373 LYS A N 1
ATOM 2953 C CA . LYS A 1 373 ? -33.906 12.445 -10.312 1 96.5 373 LYS A CA 1
ATOM 2954 C C . LYS A 1 373 ? -33.531 11.305 -9.375 1 96.5 373 LYS A C 1
ATOM 2956 O O . LYS A 1 373 ? -32.656 11.469 -8.516 1 96.5 373 LYS A O 1
ATOM 2961 N N . LEU A 1 374 ? -34.219 10.188 -9.516 1 97.25 374 LEU A N 1
ATOM 2962 C CA . LEU A 1 374 ? -33.969 9.023 -8.672 1 97.25 374 LEU A CA 1
ATOM 2963 C C . LEU A 1 374 ? -34.344 7.738 -9.406 1 97.25 374 LEU A C 1
ATOM 2965 O O . LEU A 1 374 ? -35.031 7.777 -10.422 1 97.25 374 LEU A O 1
ATOM 2969 N N . VAL A 1 375 ? -33.781 6.668 -8.961 1 97.38 375 VAL A N 1
ATOM 2970 C CA . VAL A 1 375 ? -34.156 5.348 -9.461 1 97.38 375 VAL A CA 1
ATOM 2971 C C . VAL A 1 375 ? -34.688 4.488 -8.32 1 97.38 375 VAL A C 1
ATOM 2973 O O . VAL A 1 375 ? -34.25 4.617 -7.18 1 97.38 375 VAL A O 1
ATOM 2976 N N . VAL A 1 376 ? -35.656 3.707 -8.594 1 96.44 376 VAL A N 1
ATOM 2977 C CA . VAL A 1 376 ? -36.25 2.799 -7.617 1 96.44 376 VAL A CA 1
ATOM 2978 C C . VAL A 1 376 ? -36.469 1.424 -8.25 1 96.44 376 VAL A C 1
ATOM 2980 O O . VAL A 1 376 ? -36.688 1.316 -9.453 1 96.44 376 VAL A O 1
ATOM 2983 N N . GLY A 1 377 ? -36.281 0.441 -7.445 1 94.88 377 GLY A N 1
ATOM 2984 C CA . GLY A 1 377 ? -36.469 -0.922 -7.91 1 94.88 377 GLY A CA 1
ATOM 2985 C C . GLY A 1 377 ? -36.594 -1.927 -6.781 1 94.88 377 GLY A C 1
ATOM 2986 O O . GLY A 1 377 ? -36.531 -1.558 -5.605 1 94.88 377 GLY A O 1
ATOM 2987 N N . GLY A 1 378 ? -36.844 -3.203 -7.215 1 93.5 378 GLY A N 1
ATOM 2988 C CA . GLY A 1 378 ? -37 -4.238 -6.207 1 93.5 378 GLY A CA 1
ATOM 2989 C C . GLY A 1 378 ? -36.906 -5.645 -6.773 1 93.5 378 GLY A C 1
ATOM 2990 O O . GLY A 1 378 ? -36.531 -5.824 -7.934 1 93.5 378 GLY A O 1
ATOM 2991 N N . VAL A 1 379 ? -37.281 -6.559 -5.953 1 89.38 379 VAL A N 1
ATOM 2992 C CA . VAL A 1 379 ? -36.969 -7.961 -6.211 1 89.38 379 VAL A CA 1
ATOM 2993 C C . VAL A 1 379 ? -38 -8.562 -7.156 1 89.38 379 VAL A C 1
ATOM 2995 O O . VAL A 1 379 ? -37.812 -9.656 -7.688 1 89.38 379 VAL A O 1
ATOM 2998 N N . ARG A 1 380 ? -39.062 -7.863 -7.453 1 91.75 380 ARG A N 1
ATOM 2999 C CA . ARG A 1 380 ? -40.094 -8.414 -8.32 1 91.75 380 ARG A CA 1
ATOM 3000 C C . ARG A 1 380 ? -39.906 -7.965 -9.766 1 91.75 380 ARG A C 1
ATOM 3002 O O . ARG A 1 380 ? -40.75 -8.234 -10.625 1 91.75 380 ARG A O 1
ATOM 3009 N N . GLY A 1 381 ? -38.875 -7.191 -10.055 1 92.31 381 GLY A N 1
ATOM 3010 C CA . GLY A 1 381 ? -38.5 -6.965 -11.43 1 92.31 381 GLY A CA 1
ATOM 3011 C C . GLY A 1 381 ? -38.781 -5.555 -11.914 1 92.31 381 GLY A C 1
ATOM 3012 O O . GLY A 1 381 ? -38.75 -5.281 -13.109 1 92.31 381 GLY A O 1
ATOM 3013 N N . GLN A 1 382 ? -39.125 -4.723 -11.039 1 91.44 382 GLN A N 1
ATOM 3014 C CA . GLN A 1 382 ? -39.375 -3.332 -11.406 1 91.44 382 GLN A CA 1
ATOM 3015 C C . GLN A 1 382 ? -38.125 -2.484 -11.234 1 91.44 382 GLN A C 1
ATOM 3017 O O . GLN A 1 382 ? -37.375 -2.656 -10.266 1 91.44 382 GLN A O 1
ATOM 3022 N N . PHE A 1 383 ? -37.875 -1.604 -12.203 1 95.38 383 PHE A N 1
ATOM 3023 C CA . PHE A 1 383 ? -36.75 -0.661 -12.219 1 95.38 383 PHE A CA 1
ATOM 3024 C C . PHE A 1 383 ? -37.156 0.643 -12.898 1 95.38 383 PHE A C 1
ATOM 3026 O O . PHE A 1 383 ? -37.125 0.744 -14.125 1 95.38 383 PHE A O 1
ATOM 3033 N N . TYR A 1 384 ? -37.5 1.643 -12.016 1 96 384 TYR A N 1
ATOM 3034 C CA . TYR A 1 384 ? -38.062 2.895 -12.516 1 96 384 TYR A CA 1
ATOM 3035 C C . TYR A 1 384 ? -37.062 4.035 -12.375 1 96 384 TYR A C 1
ATOM 3037 O O . TYR A 1 384 ? -36.375 4.129 -11.367 1 96 384 TYR A O 1
ATOM 3045 N N . TYR A 1 385 ? -37 4.809 -13.414 1 96.56 385 TYR A N 1
ATOM 3046 C CA . TYR A 1 385 ? -36.312 6.098 -13.406 1 96.56 385 TYR A CA 1
ATOM 3047 C C . TYR A 1 385 ? -37.312 7.242 -13.281 1 96.56 385 TYR A C 1
ATOM 3049 O O . TYR A 1 385 ? -38.188 7.414 -14.141 1 96.56 385 TYR A O 1
ATOM 3057 N N . CYS A 1 386 ? -37.219 7.992 -12.156 1 96.38 386 CYS A N 1
ATOM 3058 C CA . CYS A 1 386 ? -38.25 8.977 -11.82 1 96.38 386 CYS A CA 1
ATOM 3059 C C . CYS A 1 386 ? -37.625 10.336 -11.539 1 96.38 386 CYS A C 1
ATOM 3061 O O . CYS A 1 386 ? -36.406 10.445 -11.336 1 96.38 386 CYS A O 1
ATOM 3063 N N . ASP A 1 387 ? -38.406 11.328 -11.578 1 95.56 387 ASP A N 1
ATOM 3064 C CA . ASP A 1 387 ? -38 12.633 -11.055 1 95.56 387 ASP A CA 1
ATOM 3065 C C . ASP A 1 387 ? -38.531 12.844 -9.641 1 95.56 387 ASP A C 1
ATOM 3067 O O . ASP A 1 387 ? -39.312 12.023 -9.125 1 95.56 387 ASP A O 1
ATOM 3071 N N . ILE A 1 388 ? -38.125 13.82 -9 1 94.75 388 ILE A N 1
ATOM 3072 C CA . ILE A 1 388 ? -38.438 14.062 -7.59 1 94.75 388 ILE A CA 1
ATOM 3073 C C . ILE A 1 388 ? -39.906 14.344 -7.414 1 94.75 388 ILE A C 1
ATOM 3075 O O . ILE A 1 388 ? -40.438 14.25 -6.305 1 94.75 388 ILE A O 1
ATOM 3079 N N . ASP A 1 389 ? -40.594 14.672 -8.508 1 93.5 389 ASP A N 1
ATOM 3080 C CA . ASP A 1 389 ? -42.031 14.93 -8.453 1 93.5 389 ASP A CA 1
ATOM 3081 C C . ASP A 1 389 ? -42.812 13.641 -8.625 1 93.5 389 ASP A C 1
ATOM 3083 O O . ASP A 1 389 ? -44.062 13.656 -8.562 1 93.5 389 ASP A O 1
ATOM 3087 N N . GLY A 1 390 ? -42.156 12.562 -8.773 1 91.44 390 GLY A N 1
ATOM 3088 C CA . GLY A 1 390 ? -42.812 11.266 -8.797 1 91.44 390 GLY A CA 1
ATOM 3089 C C . GLY A 1 390 ? -43.125 10.781 -10.203 1 91.44 390 GLY A C 1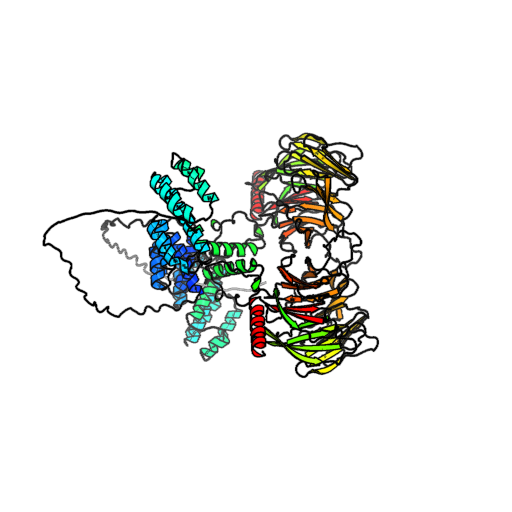
ATOM 3090 O O . GLY A 1 390 ? -43.719 9.711 -10.375 1 91.44 390 GLY A O 1
ATOM 3091 N N . ASN A 1 391 ? -42.781 11.562 -11.195 1 94.62 391 ASN A N 1
ATOM 3092 C CA . ASN A 1 391 ? -43.031 11.141 -12.57 1 94.62 391 ASN A CA 1
ATOM 3093 C C . ASN A 1 391 ? -42.031 10.094 -13.031 1 94.62 391 ASN A C 1
ATOM 3095 O O . ASN A 1 391 ? -40.812 10.266 -12.836 1 94.62 391 ASN A O 1
ATOM 3099 N N . VAL A 1 392 ? -42.5 9.039 -13.609 1 94.62 392 VAL A N 1
ATOM 3100 C CA . VAL A 1 392 ? -41.625 8.008 -14.156 1 94.62 392 VAL A CA 1
ATOM 3101 C C . VAL A 1 392 ? -41.156 8.438 -15.539 1 94.62 392 VAL A C 1
ATOM 3103 O O . VAL A 1 392 ? -41.938 8.656 -16.453 1 94.62 392 VAL A O 1
ATOM 3106 N N . ILE A 1 393 ? -39.938 8.555 -15.719 1 94.81 393 ILE A N 1
ATOM 3107 C CA . ILE A 1 393 ? -39.312 9.008 -16.953 1 94.81 393 ILE A CA 1
ATOM 3108 C C . ILE A 1 393 ? -39 7.801 -17.844 1 94.81 393 ILE A C 1
ATOM 3110 O O . ILE A 1 393 ? -39.25 7.824 -19.047 1 94.81 393 ILE A O 1
ATOM 3114 N N . ASP A 1 394 ? -38.375 6.816 -17.312 1 94.62 394 ASP A N 1
ATOM 3115 C CA . ASP A 1 394 ? -38.031 5.594 -18.016 1 94.62 394 ASP A CA 1
ATOM 3116 C C . ASP A 1 394 ? -38.188 4.371 -17.109 1 94.62 394 ASP A C 1
ATOM 3118 O O . ASP A 1 394 ? -38.281 4.504 -15.898 1 94.62 394 ASP A O 1
ATOM 3122 N N . THR A 1 395 ? -38.219 3.139 -17.781 1 93.25 395 THR A N 1
ATOM 3123 C CA . THR A 1 395 ? -38.406 1.902 -17.016 1 93.25 395 THR A CA 1
ATOM 3124 C C . THR A 1 395 ? -37.594 0.768 -17.641 1 93.25 395 THR A C 1
ATOM 3126 O O . THR A 1 395 ? -37.469 0.701 -18.875 1 93.25 395 THR A O 1
ATOM 3129 N N . TRP A 1 396 ? -36.938 0.001 -16.859 1 93 396 TRP A N 1
ATOM 3130 C CA . TRP A 1 396 ? -36.406 -1.3 -17.25 1 93 396 TRP A CA 1
ATOM 3131 C C . TRP A 1 396 ? -37.281 -2.43 -16.688 1 93 396 TRP A C 1
ATOM 3133 O O . TRP A 1 396 ? -37.656 -2.41 -15.516 1 93 396 TRP A O 1
ATOM 3143 N N . GLU A 1 397 ? -37.625 -3.438 -17.531 1 88.81 397 GLU A N 1
ATOM 3144 C CA . GLU A 1 397 ? -38.5 -4.52 -17.094 1 88.81 397 GLU A CA 1
ATOM 3145 C C . GLU A 1 397 ? -37.719 -5.816 -16.906 1 88.81 397 GLU A C 1
ATOM 3147 O O . GLU A 1 397 ? -36.75 -6.07 -17.609 1 88.81 397 GLU A O 1
ATOM 3152 N N . GLY A 1 398 ? -38.156 -6.539 -15.875 1 91.62 398 GLY A N 1
ATOM 3153 C CA . GLY A 1 398 ? -37.656 -7.891 -15.703 1 91.62 398 GLY A CA 1
ATOM 3154 C C . GLY A 1 398 ? -36.375 -7.953 -14.93 1 91.62 398 GLY A C 1
ATOM 3155 O O . GLY A 1 398 ? -35.688 -8.984 -14.93 1 91.62 398 GLY A O 1
ATOM 3156 N N . ILE A 1 399 ? -35.938 -6.871 -14.383 1 92.5 399 ILE A N 1
ATOM 3157 C CA . ILE A 1 399 ? -34.719 -6.848 -13.609 1 92.5 399 ILE A CA 1
ATOM 3158 C C . ILE A 1 399 ? -35.031 -6.93 -12.117 1 92.5 399 ILE A C 1
ATOM 3160 O O . ILE A 1 399 ? -35.625 -6.004 -11.555 1 92.5 399 ILE A O 1
ATOM 3164 N N . ARG A 1 400 ? -34.656 -8.016 -11.484 1 94.69 400 ARG A N 1
ATOM 3165 C CA . ARG A 1 400 ? -34.906 -8.18 -10.047 1 94.69 400 ARG A CA 1
ATOM 3166 C C . ARG A 1 400 ? -33.75 -7.551 -9.242 1 94.69 400 ARG A C 1
ATOM 3168 O O . ARG A 1 400 ? -32.719 -8.164 -9.055 1 94.69 400 ARG A O 1
ATOM 3175 N N . ILE A 1 401 ? -34 -6.434 -8.68 1 95 401 ILE A N 1
ATOM 3176 C CA . ILE A 1 401 ? -33 -5.551 -8.125 1 95 401 ILE A CA 1
ATOM 3177 C C . ILE A 1 401 ? -32.75 -5.914 -6.66 1 95 401 ILE A C 1
ATOM 3179 O O . ILE A 1 401 ? -33.688 -6.098 -5.891 1 95 401 ILE A O 1
ATOM 3183 N N . GLN A 1 402 ? -31.438 -5.949 -6.301 1 92.94 402 GLN A N 1
ATOM 3184 C CA . GLN A 1 402 ? -31.016 -6.191 -4.922 1 92.94 402 GLN A CA 1
ATOM 3185 C C . GLN A 1 402 ? -30.141 -5.055 -4.402 1 92.94 402 GLN A C 1
ATOM 3187 O O . GLN A 1 402 ? -29.562 -5.164 -3.324 1 92.94 402 GLN A O 1
ATOM 3192 N N . GLY A 1 403 ? -30.031 -3.994 -5.074 1 95.5 403 GLY A N 1
ATOM 3193 C CA . GLY A 1 403 ? -29.266 -2.822 -4.703 1 95.5 403 GLY A CA 1
ATOM 3194 C C . GLY A 1 403 ? -29.062 -1.85 -5.848 1 95.5 403 GLY A C 1
ATOM 3195 O O . GLY A 1 403 ? -29 -2.256 -7.008 1 95.5 403 GLY A O 1
ATOM 3196 N N . LEU A 1 404 ? -28.922 -0.61 -5.465 1 97.56 404 LEU A N 1
ATOM 3197 C CA . LEU A 1 404 ? -28.781 0.434 -6.477 1 97.56 404 LEU A CA 1
ATOM 3198 C C . LEU A 1 404 ? -27.75 1.47 -6.055 1 97.56 404 LEU A C 1
ATOM 3200 O O . LEU A 1 404 ? -27.625 1.778 -4.867 1 97.56 404 LEU A O 1
ATOM 3204 N N . ALA A 1 405 ? -27.016 1.994 -7.031 1 97.56 405 ALA A N 1
ATOM 3205 C CA . ALA A 1 405 ? -26.109 3.115 -6.809 1 97.56 405 ALA A CA 1
ATOM 3206 C C . ALA A 1 405 ? -25.906 3.924 -8.086 1 97.56 405 ALA A C 1
ATOM 3208 O O . ALA A 1 405 ? -25.719 3.354 -9.164 1 97.56 405 ALA A O 1
ATOM 3209 N N . ALA A 1 406 ? -25.984 5.172 -7.969 1 96.75 406 ALA A N 1
ATOM 3210 C CA . ALA A 1 406 ? -25.734 6.027 -9.125 1 96.75 406 ALA A CA 1
ATOM 3211 C C . ALA A 1 406 ? -24.234 6.234 -9.344 1 96.75 406 ALA A C 1
ATOM 3213 O O . ALA A 1 406 ? -23.5 6.535 -8.406 1 96.75 406 ALA A O 1
ATOM 3214 N N . LEU A 1 407 ? -23.734 6.094 -10.484 1 95 407 LEU A N 1
ATOM 3215 C CA . LEU A 1 407 ? -22.344 6.355 -10.836 1 95 407 LEU A CA 1
ATOM 3216 C C . LEU A 1 407 ? -22.156 7.797 -11.281 1 95 407 LEU A C 1
ATOM 3218 O O . LEU A 1 407 ? -21.203 8.461 -10.883 1 95 407 LEU A O 1
ATOM 3222 N N . ASP A 1 408 ? -23.047 8.203 -12.172 1 92.56 408 ASP A N 1
ATOM 3223 C CA . ASP A 1 408 ? -23.094 9.586 -12.641 1 92.56 408 ASP A CA 1
ATOM 3224 C C . ASP A 1 408 ? -24.516 10.008 -12.977 1 92.56 408 ASP A C 1
ATOM 3226 O O . ASP A 1 408 ? -25.484 9.469 -12.414 1 92.56 408 ASP A O 1
ATOM 3230 N N . ASP A 1 409 ? -24.625 11 -13.836 1 91.56 409 ASP A N 1
ATOM 3231 C CA . ASP A 1 409 ? -25.953 11.555 -14.086 1 91.56 409 ASP A CA 1
ATOM 3232 C C . ASP A 1 409 ? -26.75 10.672 -15.047 1 91.56 409 ASP A C 1
ATOM 3234 O O . ASP A 1 409 ? -27.953 10.875 -15.234 1 91.56 409 ASP A O 1
ATOM 3238 N N . LYS A 1 410 ? -26.141 9.664 -15.531 1 92.25 410 LYS A N 1
ATOM 3239 C CA . LYS A 1 410 ? -26.828 8.891 -16.562 1 92.25 410 LYS A CA 1
ATOM 3240 C C . LYS A 1 410 ? -26.766 7.395 -16.25 1 92.25 410 LYS A C 1
ATOM 3242 O O . LYS A 1 410 ? -27.594 6.625 -16.766 1 92.25 410 LYS A O 1
ATOM 3247 N N . VAL A 1 411 ? -25.812 7.031 -15.531 1 96.12 411 VAL A N 1
ATOM 3248 C CA . VAL A 1 411 ? -25.562 5.605 -15.375 1 96.12 411 VAL A CA 1
ATOM 3249 C C . VAL A 1 411 ? -25.828 5.18 -13.93 1 96.12 411 VAL A C 1
ATOM 3251 O O . VAL A 1 411 ? -25.375 5.832 -12.992 1 96.12 411 VAL A O 1
ATOM 3254 N N . VAL A 1 412 ? -26.578 4.043 -13.82 1 97.56 412 VAL A N 1
ATOM 3255 C CA . VAL A 1 412 ? -26.922 3.492 -12.516 1 97.56 412 VAL A CA 1
ATOM 3256 C C . VAL A 1 412 ? -26.453 2.041 -12.43 1 97.56 412 VAL A C 1
ATOM 3258 O O . VAL A 1 412 ? -26.609 1.274 -13.383 1 97.56 412 VAL A O 1
ATOM 3261 N N . LEU A 1 413 ? -25.766 1.712 -11.305 1 97.88 413 LEU A N 1
ATOM 3262 C CA . LEU A 1 413 ? -25.406 0.329 -11.023 1 97.88 413 LEU A CA 1
ATOM 3263 C C . LEU A 1 413 ? -26.547 -0.396 -10.305 1 97.88 413 LEU A C 1
ATOM 3265 O O . LEU A 1 413 ? -27.188 0.171 -9.414 1 97.88 413 LEU A O 1
ATOM 3269 N N . ALA A 1 414 ? -26.797 -1.626 -10.703 1 97.88 414 ALA A N 1
ATOM 3270 C CA . ALA A 1 414 ? -27.828 -2.445 -10.062 1 97.88 414 ALA A CA 1
ATOM 3271 C C . ALA A 1 414 ? -27.328 -3.873 -9.852 1 97.88 414 ALA A C 1
ATOM 3273 O O . ALA A 1 414 ? -26.781 -4.488 -10.758 1 97.88 414 ALA A O 1
ATOM 3274 N N . ALA A 1 415 ? -27.484 -4.281 -8.641 1 96.81 415 ALA A N 1
ATOM 3275 C CA . ALA A 1 415 ? -27.266 -5.695 -8.367 1 96.81 415 ALA A CA 1
ATOM 3276 C C . ALA A 1 415 ? -28.547 -6.5 -8.578 1 96.81 415 ALA A C 1
ATOM 3278 O O . ALA A 1 415 ? -29.641 -6.023 -8.281 1 96.81 415 ALA A O 1
ATOM 3279 N N . ASP A 1 416 ? -28.406 -7.727 -9.078 1 94.62 416 ASP A N 1
ATOM 3280 C CA . ASP A 1 416 ? -29.594 -8.531 -9.328 1 94.62 416 ASP A CA 1
ATOM 3281 C C . ASP A 1 416 ? -29.406 -9.969 -8.844 1 94.62 416 ASP A C 1
ATOM 3283 O O . ASP A 1 416 ? -28.438 -10.266 -8.141 1 94.62 416 ASP A O 1
ATOM 3287 N N . THR A 1 417 ? -30.344 -10.844 -9.141 1 91.88 417 THR A N 1
ATOM 3288 C CA . THR A 1 417 ? -30.406 -12.195 -8.594 1 91.88 417 THR A CA 1
ATOM 3289 C C . THR A 1 417 ? -29.453 -13.117 -9.344 1 91.88 417 THR A C 1
ATOM 3291 O O . THR A 1 417 ? -29.297 -14.281 -8.977 1 91.88 417 THR A O 1
ATOM 3294 N N . HIS A 1 418 ? -28.797 -12.625 -10.336 1 90.38 418 HIS A N 1
ATOM 3295 C CA . HIS A 1 418 ? -27.844 -13.438 -11.078 1 90.38 418 HIS A CA 1
ATOM 3296 C C . HIS A 1 418 ? -26.422 -13.25 -10.547 1 90.38 418 HIS A C 1
ATOM 3298 O O . HIS A 1 418 ? -25.453 -13.484 -11.258 1 90.38 418 HIS A O 1
ATOM 3304 N N . ASN A 1 419 ? -26.344 -12.758 -9.383 1 89.94 419 ASN A N 1
ATOM 3305 C CA . ASN A 1 419 ? -25.094 -12.578 -8.664 1 89.94 419 ASN A CA 1
ATOM 3306 C C . ASN A 1 419 ? -24.172 -11.602 -9.391 1 89.94 419 ASN A C 1
ATOM 3308 O O . ASN A 1 419 ? -22.969 -11.828 -9.469 1 89.94 419 ASN A O 1
ATOM 3312 N N . ARG A 1 420 ? -24.766 -10.594 -9.945 1 93.12 420 ARG A N 1
ATOM 3313 C CA . ARG A 1 420 ? -23.969 -9.656 -10.727 1 93.12 420 ARG A CA 1
ATOM 3314 C C . ARG A 1 420 ? -24.422 -8.219 -10.492 1 93.12 420 ARG A C 1
ATOM 3316 O O . ARG A 1 420 ? -25.516 -7.984 -9.977 1 93.12 420 ARG A O 1
ATOM 3323 N N . VAL A 1 421 ? -23.484 -7.316 -10.758 1 96.19 421 VAL A N 1
ATOM 3324 C CA . VAL A 1 421 ? -23.797 -5.891 -10.828 1 96.19 421 VAL A CA 1
ATOM 3325 C C . VAL A 1 421 ? -23.641 -5.402 -12.266 1 96.19 421 VAL A C 1
ATOM 3327 O O . VAL A 1 421 ? -22.594 -5.617 -12.891 1 96.19 421 VAL A O 1
ATOM 3330 N N . ARG A 1 422 ? -24.703 -4.801 -12.758 1 96.19 422 ARG A N 1
ATOM 3331 C CA . ARG A 1 422 ? -24.672 -4.246 -14.109 1 96.19 422 ARG A CA 1
ATOM 3332 C C . ARG A 1 422 ? -24.891 -2.734 -14.078 1 96.19 422 ARG A C 1
ATOM 3334 O O . ARG A 1 422 ? -25.453 -2.199 -13.125 1 96.19 422 ARG A O 1
ATOM 3341 N N . ALA A 1 423 ? -24.375 -2.086 -15.109 1 96.25 423 ALA A N 1
ATOM 3342 C CA . ALA A 1 423 ? -24.562 -0.65 -15.289 1 96.25 423 ALA A CA 1
ATOM 3343 C C . ALA A 1 423 ? -25.641 -0.368 -16.328 1 96.25 423 ALA A C 1
ATOM 3345 O O . ALA A 1 423 ? -25.609 -0.929 -17.422 1 96.25 423 ALA A O 1
ATOM 3346 N N . TYR A 1 424 ? -26.609 0.429 -15.984 1 96.94 424 TYR A N 1
ATOM 3347 C CA . TYR A 1 424 ? -27.719 0.804 -16.859 1 96.94 424 TYR A CA 1
ATOM 3348 C C . TYR A 1 424 ? -27.641 2.283 -17.219 1 96.94 424 TYR A C 1
ATOM 3350 O O . TYR A 1 424 ? -27.688 3.146 -16.344 1 96.94 424 TYR A O 1
ATOM 3358 N N . ASN A 1 425 ? -27.547 2.537 -18.453 1 95.69 425 ASN A N 1
ATOM 3359 C CA . ASN A 1 425 ? -27.531 3.91 -18.938 1 95.69 425 ASN A CA 1
ATOM 3360 C C . ASN A 1 425 ? -28.922 4.379 -19.344 1 95.69 425 ASN A C 1
ATOM 3362 O O . ASN A 1 425 ? -29.531 3.826 -20.266 1 95.69 425 ASN A O 1
ATOM 3366 N N . PHE A 1 426 ? -29.406 5.395 -18.75 1 93.5 426 PHE A N 1
ATOM 3367 C CA . PHE A 1 426 ? -30.781 5.832 -18.984 1 93.5 426 PHE A CA 1
ATOM 3368 C C . PHE A 1 426 ? -30.844 6.871 -20.094 1 93.5 426 PHE A C 1
ATOM 3370 O O . PHE A 1 426 ? -31.938 7.297 -20.484 1 93.5 426 PHE A O 1
ATOM 3377 N N . ASP A 1 427 ? -29.703 7.242 -20.562 1 91.06 427 ASP A N 1
ATOM 3378 C CA . ASP A 1 427 ? -29.672 8.094 -21.75 1 91.06 427 ASP A CA 1
ATOM 3379 C C . ASP A 1 427 ? -29.734 7.254 -23.016 1 91.06 427 ASP A C 1
ATOM 3381 O O . ASP A 1 427 ? -30.562 7.496 -23.891 1 91.06 427 ASP A O 1
ATOM 3385 N N . THR A 1 428 ? -28.875 6.23 -23.062 1 91.94 428 THR A N 1
ATOM 3386 C CA . THR A 1 428 ? -28.797 5.383 -24.25 1 91.94 428 THR A CA 1
ATOM 3387 C C . THR A 1 428 ? -29.672 4.148 -24.094 1 91.94 428 THR A C 1
ATOM 3389 O O . THR A 1 428 ? -29.922 3.441 -25.078 1 91.94 428 THR A O 1
ATOM 3392 N N . LEU A 1 429 ? -30.141 3.891 -22.922 1 91.44 429 LEU A N 1
ATOM 3393 C CA . LEU A 1 429 ? -30.953 2.729 -22.594 1 91.44 429 LEU A CA 1
ATOM 3394 C C . LEU A 1 429 ? -30.234 1.434 -22.938 1 91.44 429 LEU A C 1
ATOM 3396 O O . LEU A 1 429 ? -30.812 0.531 -23.547 1 91.44 429 LEU A O 1
ATOM 3400 N N . GLN A 1 430 ? -28.938 1.43 -22.656 1 93.25 430 GLN A N 1
ATOM 3401 C CA . GLN A 1 430 ? -28.078 0.255 -22.766 1 93.25 430 GLN A CA 1
ATOM 3402 C C . GLN A 1 430 ? -27.516 -0.149 -21.406 1 93.25 430 GLN A C 1
ATOM 3404 O O . GLN A 1 430 ? -27.359 0.693 -20.516 1 93.25 430 GLN A O 1
ATOM 3409 N N . ASP A 1 431 ? -27.344 -1.478 -21.219 1 92.75 431 ASP A N 1
ATOM 3410 C CA . ASP A 1 431 ? -26.734 -1.967 -19.984 1 92.75 431 ASP A CA 1
ATOM 3411 C C . ASP A 1 431 ? -25.438 -2.713 -20.266 1 92.75 431 ASP A C 1
ATOM 3413 O O . ASP A 1 431 ? -25.234 -3.207 -21.375 1 92.75 431 ASP A O 1
ATOM 3417 N N . PHE A 1 432 ? -24.484 -2.682 -19.359 1 91.25 432 PHE A N 1
ATOM 3418 C CA . PHE A 1 432 ? -23.219 -3.395 -19.516 1 91.25 432 PHE A CA 1
ATOM 3419 C C . PHE A 1 432 ? -22.797 -4.031 -18.203 1 91.25 432 PHE A C 1
ATOM 3421 O O . PHE A 1 432 ? -23.094 -3.51 -17.125 1 91.25 432 PHE A O 1
ATOM 3428 N N . PRO A 1 433 ? -22.141 -5.156 -18.281 1 90.56 433 PRO A N 1
ATOM 3429 C CA . PRO A 1 433 ? -21.719 -5.859 -17.078 1 90.56 433 PRO A CA 1
ATOM 3430 C C . PRO A 1 433 ? -20.562 -5.16 -16.359 1 90.56 433 PRO A C 1
ATOM 3432 O O . PRO A 1 433 ? -19.672 -4.609 -17.016 1 90.56 433 PRO A O 1
ATOM 3435 N N . ILE A 1 434 ? -20.547 -5.129 -14.984 1 90.56 434 ILE A N 1
ATOM 3436 C CA . ILE A 1 434 ? -19.484 -4.523 -14.195 1 90.56 434 ILE A CA 1
ATOM 3437 C C . ILE A 1 434 ? -18.859 -5.574 -13.289 1 90.56 434 ILE A C 1
ATOM 3439 O O . ILE A 1 434 ? -17.641 -5.785 -13.328 1 90.56 434 ILE A O 1
ATOM 3443 N N . ILE A 1 435 ? -19.719 -6.223 -12.43 1 90.25 435 ILE A N 1
ATOM 3444 C CA . ILE A 1 435 ? -19.234 -7.18 -11.43 1 90.25 435 ILE A CA 1
ATOM 3445 C C . ILE A 1 435 ? -19.984 -8.5 -11.602 1 90.25 435 ILE A C 1
ATOM 3447 O O . ILE A 1 435 ? -21.188 -8.523 -11.836 1 90.25 435 ILE A O 1
ATOM 3451 N N . GLN A 1 436 ? -19.25 -9.617 -11.438 1 86 436 GLN A N 1
ATOM 3452 C CA . GLN A 1 436 ? -19.828 -10.953 -11.344 1 86 436 GLN A CA 1
ATOM 3453 C C . GLN A 1 436 ? -19.312 -11.703 -10.125 1 86 436 GLN A C 1
ATOM 3455 O O . GLN A 1 436 ? -18.094 -11.844 -9.953 1 86 436 GLN A O 1
ATOM 3460 N N . GLU A 1 437 ? -20.203 -12.062 -9.297 1 84.06 437 GLU A N 1
ATOM 3461 C CA . GLU A 1 437 ? -19.859 -12.828 -8.109 1 84.06 437 GLU A CA 1
ATOM 3462 C C . GLU A 1 437 ? -20.312 -14.281 -8.242 1 84.06 437 GLU A C 1
ATOM 3464 O O . GLU A 1 437 ? -21.219 -14.586 -9.023 1 84.06 437 GLU A O 1
ATOM 3469 N N . ASP A 1 438 ? -19.719 -15.188 -7.418 1 72.69 438 ASP A N 1
ATOM 3470 C CA . ASP A 1 438 ? -20.062 -16.609 -7.426 1 72.69 438 ASP A CA 1
ATOM 3471 C C . ASP A 1 438 ? -21.281 -16.875 -6.547 1 72.69 438 ASP A C 1
ATOM 3473 O O . ASP A 1 438 ? -21.984 -17.859 -6.738 1 72.69 438 ASP A O 1
ATOM 3477 N N . HIS A 1 439 ? -21.469 -16.016 -5.672 1 79.94 439 HIS A N 1
ATOM 3478 C CA . HIS A 1 439 ? -22.562 -16.156 -4.727 1 79.94 439 HIS A CA 1
ATOM 3479 C C . HIS A 1 439 ? -23.453 -14.93 -4.734 1 79.94 439 HIS A C 1
ATOM 3481 O O . HIS A 1 439 ? -23.078 -13.883 -5.266 1 79.94 439 HIS A O 1
ATOM 3487 N N . PRO A 1 440 ? -24.625 -15.109 -4.191 1 87.75 440 PRO A N 1
ATOM 3488 C CA . PRO A 1 440 ? -25.578 -14 -4.25 1 87.75 440 PRO A CA 1
ATOM 3489 C C . PRO A 1 440 ? -25.047 -12.727 -3.6 1 87.75 440 PRO A C 1
ATOM 3491 O O . PRO A 1 440 ? -24.438 -12.789 -2.529 1 87.75 440 PRO A O 1
ATOM 3494 N N . ILE A 1 441 ? -25.266 -11.688 -4.27 1 92.25 441 ILE A N 1
ATOM 3495 C CA . ILE A 1 441 ? -24.969 -10.367 -3.723 1 92.25 441 ILE A CA 1
ATOM 3496 C C . ILE A 1 441 ? -26.109 -9.898 -2.83 1 92.25 441 ILE A C 1
ATOM 3498 O O . ILE A 1 441 ? -27.234 -9.719 -3.299 1 92.25 441 ILE A O 1
ATOM 3502 N N . MET A 1 442 ? -25.812 -9.719 -1.626 1 92.31 442 MET A N 1
ATOM 3503 C CA . MET A 1 442 ? -26.859 -9.297 -0.691 1 92.31 442 MET A CA 1
ATOM 3504 C C . MET A 1 442 ? -27.047 -7.789 -0.731 1 92.31 442 MET A C 1
ATOM 3506 O O . MET A 1 442 ? -28.172 -7.297 -0.767 1 92.31 442 MET A O 1
ATOM 3510 N N . THR A 1 443 ? -25.984 -7.074 -0.658 1 94.75 443 THR A N 1
ATOM 3511 C CA . THR A 1 443 ? -25.969 -5.621 -0.768 1 94.75 443 THR A CA 1
ATOM 3512 C C . THR A 1 443 ? -24.656 -5.145 -1.376 1 94.75 443 THR A C 1
ATOM 3514 O O . THR A 1 443 ? -23.703 -5.918 -1.499 1 94.75 443 THR A O 1
ATOM 3517 N N . PHE A 1 444 ? -24.641 -3.861 -1.831 1 96.62 444 PHE A N 1
ATOM 3518 C CA . PHE A 1 444 ? -23.391 -3.258 -2.244 1 96.62 444 PHE A CA 1
ATOM 3519 C C . PHE A 1 444 ? -23.438 -1.743 -2.092 1 96.62 444 PHE A C 1
ATOM 3521 O O . PHE A 1 444 ? -24.516 -1.152 -2.045 1 96.62 444 PHE A O 1
ATOM 3528 N N . VAL A 1 445 ? -22.312 -1.184 -1.953 1 97.56 445 VAL A N 1
ATOM 3529 C CA . VAL A 1 445 ? -22.172 0.265 -1.841 1 97.56 445 VAL A CA 1
ATOM 3530 C C . VAL A 1 445 ? -20.984 0.744 -2.666 1 97.56 445 VAL A C 1
ATOM 3532 O O . VAL A 1 445 ? -20.031 -0.001 -2.869 1 97.56 445 VAL A O 1
ATOM 3535 N N . VAL A 1 446 ? -21.156 1.967 -3.141 1 97.62 446 VAL A N 1
ATOM 3536 C CA . VAL A 1 446 ? -20.094 2.574 -3.936 1 97.62 446 VAL A CA 1
ATOM 3537 C C . VAL A 1 446 ? -19.484 3.74 -3.166 1 97.62 446 VAL A C 1
ATOM 3539 O O . VAL A 1 446 ? -20.188 4.473 -2.467 1 97.62 446 VAL A O 1
ATOM 3542 N N . ASP A 1 447 ? -18.172 3.83 -3.371 1 96.81 447 ASP A N 1
ATOM 3543 C CA . ASP A 1 447 ? -17.516 4.922 -2.664 1 96.81 447 ASP A CA 1
ATOM 3544 C C . ASP A 1 447 ? -17.828 6.27 -3.309 1 96.81 447 ASP A C 1
ATOM 3546 O O . ASP A 1 447 ? -18.375 6.32 -4.41 1 96.81 447 ASP A O 1
ATOM 3550 N N . ASP A 1 448 ? -17.438 7.355 -2.635 1 94.5 448 ASP A N 1
ATOM 3551 C CA . ASP A 1 448 ? -17.781 8.711 -3.059 1 94.5 448 ASP A CA 1
ATOM 3552 C C . ASP A 1 448 ? -17.141 9.047 -4.402 1 94.5 448 ASP A C 1
ATOM 3554 O O . ASP A 1 448 ? -17.75 9.719 -5.238 1 94.5 448 ASP A O 1
ATOM 3558 N N . LYS A 1 449 ? -16 8.57 -4.645 1 93.62 449 LYS A N 1
ATOM 3559 C CA . LYS A 1 449 ? -15.258 8.875 -5.867 1 93.62 449 LYS A CA 1
ATOM 3560 C C . LYS A 1 449 ? -15.695 7.965 -7.012 1 93.62 449 LYS A C 1
ATOM 3562 O O . LYS A 1 449 ? -15.273 8.148 -8.156 1 93.62 449 LYS A O 1
ATOM 3567 N N . LYS A 1 450 ? -16.531 7.016 -6.711 1 95.88 450 LYS A N 1
ATOM 3568 C CA . LYS A 1 450 ? -17.062 6.07 -7.688 1 95.88 450 LYS A CA 1
ATOM 3569 C C . LYS A 1 450 ? -15.945 5.234 -8.312 1 95.88 450 LYS A C 1
ATOM 3571 O O . LYS A 1 450 ? -15.953 4.988 -9.516 1 95.88 450 LYS A O 1
ATOM 3576 N N . GLU A 1 451 ? -15.031 4.871 -7.496 1 93.75 451 GLU A N 1
ATOM 3577 C CA . GLU A 1 451 ? -13.906 4.059 -7.949 1 93.75 451 GLU A CA 1
ATOM 3578 C C . GLU A 1 451 ? -14.047 2.613 -7.488 1 93.75 451 GLU A C 1
ATOM 3580 O O . GLU A 1 451 ? -13.602 1.69 -8.172 1 93.75 451 GLU A O 1
ATOM 3585 N N . TYR A 1 452 ? -14.641 2.459 -6.32 1 95.06 452 TYR A N 1
ATOM 3586 C CA . TYR A 1 452 ? -14.711 1.138 -5.711 1 95.06 452 TYR A CA 1
ATOM 3587 C C . TYR A 1 452 ? -16.141 0.781 -5.336 1 95.06 452 TYR A C 1
ATOM 3589 O O . TYR A 1 452 ? -16.969 1.666 -5.086 1 95.06 452 TYR A O 1
ATOM 3597 N N . ALA A 1 453 ? -16.406 -0.479 -5.336 1 96.75 453 ALA A N 1
ATOM 3598 C CA . ALA A 1 453 ? -17.656 -1.026 -4.816 1 96.75 453 ALA A CA 1
ATOM 3599 C C . ALA A 1 453 ? -17.391 -2.072 -3.736 1 96.75 453 ALA A C 1
ATOM 3601 O O . ALA A 1 453 ? -16.516 -2.922 -3.889 1 96.75 453 ALA A O 1
ATOM 3602 N N . LEU A 1 454 ? -18.031 -1.892 -2.668 1 96.31 454 LEU A N 1
ATOM 3603 C CA . LEU A 1 454 ? -18.016 -2.883 -1.598 1 96.31 454 LEU A CA 1
ATOM 3604 C C . LEU A 1 454 ? -19.25 -3.781 -1.682 1 96.31 454 LEU A C 1
ATOM 3606 O O . LEU A 1 454 ? -20.391 -3.305 -1.58 1 96.31 454 LEU A O 1
ATOM 3610 N N . VAL A 1 455 ? -19 -5.09 -1.855 1 94.38 455 VAL A N 1
ATOM 3611 C CA . VAL A 1 455 ? -20.094 -6.023 -2.102 1 94.38 455 VAL A CA 1
ATOM 3612 C C . VAL A 1 455 ? -20.188 -7.027 -0.958 1 94.38 455 VAL A C 1
ATOM 3614 O O . VAL A 1 455 ? -19.203 -7.691 -0.628 1 94.38 455 VAL A O 1
ATOM 3617 N N . ASN A 1 456 ? -21.344 -7.07 -0.33 1 92.81 456 ASN A N 1
ATOM 3618 C CA . ASN A 1 456 ? -21.625 -8.109 0.653 1 92.81 456 ASN A CA 1
ATOM 3619 C C . ASN A 1 456 ? -22.125 -9.383 -0.011 1 92.81 456 ASN A C 1
ATOM 3621 O O . ASN A 1 456 ? -23.203 -9.383 -0.622 1 92.81 456 ASN A O 1
ATOM 3625 N N . VAL A 1 457 ? -21.406 -10.438 0.164 1 88.56 457 VAL A N 1
ATOM 3626 C CA . VAL A 1 457 ? -21.719 -11.688 -0.52 1 88.56 457 VAL A CA 1
ATOM 3627 C C . VAL A 1 457 ? -22.141 -12.742 0.5 1 88.56 457 VAL A C 1
ATOM 3629 O O . VAL A 1 457 ? -21.516 -12.867 1.564 1 88.56 457 VAL A O 1
ATOM 3632 N N . ALA A 1 458 ? -23.172 -13.484 0.159 1 84.81 458 ALA A N 1
ATOM 3633 C CA . ALA A 1 458 ? -23.703 -14.523 1.039 1 84.81 458 ALA A CA 1
ATOM 3634 C C . ALA A 1 458 ? -22.734 -15.695 1.151 1 84.81 458 ALA A C 1
ATOM 3636 O O . ALA A 1 458 ? -22.031 -16.016 0.194 1 84.81 458 ALA A O 1
ATOM 3637 N N . SER A 1 459 ? -22.516 -16.094 2.426 1 69.69 459 SER A N 1
ATOM 3638 C CA . SER A 1 459 ? -21.656 -17.25 2.654 1 69.69 459 SER A CA 1
ATOM 3639 C C . SER A 1 459 ? -22.438 -18.547 2.516 1 69.69 459 SER A C 1
ATOM 3641 O O . SER A 1 459 ? -23.625 -18.609 2.842 1 69.69 459 SER A O 1
ATOM 3643 N N . GLN A 1 460 ? -22.203 -19.328 1.512 1 53.16 460 GLN A N 1
ATOM 3644 C CA . GLN A 1 460 ? -22.844 -20.641 1.539 1 53.16 460 GLN A CA 1
ATOM 3645 C C . GLN A 1 460 ? -22.25 -21.516 2.627 1 53.16 460 GLN A C 1
ATOM 3647 O O . GLN A 1 460 ? -21.047 -21.484 2.869 1 53.16 460 GLN A O 1
ATOM 3652 N N . LEU A 1 461 ? -23.125 -21.656 3.658 1 46.59 461 LEU A N 1
ATOM 3653 C CA . LEU A 1 461 ? -22.719 -22.703 4.59 1 46.59 461 LEU A CA 1
ATOM 3654 C C . LEU A 1 461 ? -22.031 -23.859 3.854 1 46.59 461 LEU A C 1
ATOM 3656 O O . LEU A 1 461 ? -22.609 -24.438 2.922 1 46.59 461 LEU A O 1
ATOM 3660 N N . SER A 1 462 ? -20.938 -23.625 3.535 1 40.66 462 SER A N 1
ATOM 3661 C CA . SER A 1 462 ? -20.391 -24.859 2.979 1 40.66 462 SER A CA 1
ATOM 3662 C C . SER A 1 462 ? -20.688 -26.062 3.871 1 40.66 462 SER A C 1
ATOM 3664 O O . SER A 1 462 ? -20.656 -25.953 5.098 1 40.66 462 SER A O 1
ATOM 3666 N N . ILE A 1 463 ? -21.594 -26.953 3.447 1 38 463 ILE A N 1
ATOM 3667 C CA . ILE A 1 463 ? -21.828 -28.234 4.105 1 38 463 ILE A CA 1
ATOM 3668 C C . ILE A 1 463 ? -20.547 -28.719 4.773 1 38 463 ILE A C 1
ATOM 3670 O O . ILE A 1 463 ? -20.562 -29.703 5.523 1 38 463 ILE A O 1
ATOM 3674 N N . TYR A 1 464 ? -19.516 -28.609 4.215 1 34.09 464 TYR A N 1
ATOM 3675 C CA . TYR A 1 464 ? -18.344 -29.203 4.84 1 34.09 464 TYR A CA 1
ATOM 3676 C C . TYR A 1 464 ? -17.797 -28.312 5.941 1 34.09 464 TYR A C 1
ATOM 3678 O O . TYR A 1 464 ? -17.938 -27.078 5.883 1 34.09 464 TYR A O 1
ATOM 3686 N N . ARG A 1 465 ? -17.703 -28.875 7.129 1 34.88 465 ARG A N 1
ATOM 3687 C CA . ARG A 1 465 ? -17.25 -28.391 8.43 1 34.88 465 ARG A CA 1
ATOM 3688 C C . ARG A 1 465 ? -16.094 -27.406 8.289 1 34.88 465 ARG A C 1
ATOM 3690 O O . ARG A 1 465 ? -15.539 -26.938 9.281 1 34.88 465 ARG A O 1
ATOM 3697 N N . TYR A 1 466 ? -15.383 -27.562 7.281 1 34.28 466 TYR A N 1
ATOM 3698 C CA . TYR A 1 466 ? -14.234 -26.672 7.367 1 34.28 466 TYR A CA 1
ATOM 3699 C C . TYR A 1 466 ? -14.609 -25.25 6.961 1 34.28 466 TYR A C 1
ATOM 3701 O O . TYR A 1 466 ? -15.266 -25.047 5.938 1 34.28 466 TYR A O 1
ATOM 3709 N N . PRO A 1 467 ? -14.898 -24.391 7.836 1 40 467 PRO A N 1
ATOM 3710 C CA . PRO A 1 467 ? -15.133 -22.969 7.578 1 40 467 PRO A CA 1
ATOM 3711 C C . PRO A 1 467 ? -14.32 -22.438 6.398 1 40 467 PRO A C 1
ATOM 3713 O O . PRO A 1 467 ? -13.133 -22.125 6.551 1 40 467 PRO A O 1
ATOM 3716 N N . LEU A 1 468 ? -14.375 -23.109 5.352 1 41.44 468 LEU A N 1
ATOM 3717 C CA . LEU A 1 468 ? -13.656 -22.438 4.281 1 41.44 468 LEU A CA 1
ATOM 3718 C C . LEU A 1 468 ? -14.039 -20.969 4.215 1 41.44 468 LEU A C 1
ATOM 3720 O O . LEU A 1 468 ? -15.156 -20.625 3.812 1 41.44 468 LEU A O 1
ATOM 3724 N N . SER A 1 469 ? -13.734 -20.219 5.059 1 45.31 469 SER A N 1
ATOM 3725 C CA . SER A 1 469 ? -13.828 -18.812 5.379 1 45.31 469 SER A CA 1
ATOM 3726 C C . SER A 1 469 ? -13.672 -17.938 4.129 1 45.31 469 SER A C 1
ATOM 3728 O O . SER A 1 469 ? -13.93 -16.734 4.164 1 45.31 469 SER A O 1
ATOM 3730 N N . SER A 1 470 ? -13.195 -18.609 2.934 1 48.16 470 SER A N 1
ATOM 3731 C CA . SER A 1 470 ? -12.516 -17.781 1.948 1 48.16 470 SER A CA 1
ATOM 3732 C C . SER A 1 470 ? -13.516 -16.969 1.134 1 48.16 470 SER A C 1
ATOM 3734 O O . SER A 1 470 ? -13.133 -16.016 0.438 1 48.16 470 SER A O 1
ATOM 3736 N N . TYR A 1 471 ? -14.812 -17.453 1.092 1 52.47 471 TYR A N 1
ATOM 3737 C CA . TYR A 1 471 ? -15.672 -16.766 0.13 1 52.47 471 TYR A CA 1
ATOM 3738 C C . TYR A 1 471 ? -16.625 -15.812 0.833 1 52.47 471 TYR A C 1
ATOM 3740 O O . TYR A 1 471 ? -17.5 -15.227 0.2 1 52.47 471 TYR A O 1
ATOM 3748 N N . LYS A 1 472 ? -16.328 -15.578 2.139 1 61.78 472 LYS A N 1
ATOM 3749 C CA . LYS A 1 472 ? -17.344 -14.945 2.979 1 61.78 472 LYS A CA 1
ATOM 3750 C C . LYS A 1 472 ? -17 -13.477 3.24 1 61.78 472 LYS A C 1
ATOM 3752 O O . LYS A 1 472 ? -15.836 -13.102 3.283 1 61.78 472 LYS A O 1
ATOM 3757 N N . GLY A 1 473 ? -18.125 -12.727 2.881 1 77.81 473 GLY A N 1
ATOM 3758 C CA . GLY A 1 473 ? -18.031 -11.414 3.506 1 77.81 473 GLY A CA 1
ATOM 3759 C C . GLY A 1 473 ? -17.984 -10.281 2.502 1 77.81 473 GLY A C 1
ATOM 3760 O O . GLY A 1 473 ? -18.672 -10.312 1.481 1 77.81 473 GLY A O 1
ATOM 3761 N N . CYS A 1 474 ? -17.328 -9.258 2.812 1 88.88 474 CYS A N 1
ATOM 3762 C CA . CYS A 1 474 ? -17.25 -8.031 2.027 1 88.88 474 CYS A CA 1
ATOM 3763 C C . CYS A 1 474 ? -16.125 -8.125 0.994 1 88.88 474 CYS A C 1
ATOM 3765 O O . CYS A 1 474 ? -14.992 -8.461 1.33 1 88.88 474 CYS A O 1
ATOM 3767 N N . HIS A 1 475 ? -16.562 -7.953 -0.218 1 88.12 475 HIS A N 1
ATOM 3768 C CA . HIS A 1 475 ? -15.625 -7.93 -1.33 1 88.12 475 HIS A CA 1
ATOM 3769 C C . HIS A 1 475 ? -15.438 -6.512 -1.864 1 88.12 475 HIS A C 1
ATOM 3771 O O . HIS A 1 475 ? -16.422 -5.801 -2.1 1 88.12 475 HIS A O 1
ATOM 3777 N N . LEU A 1 476 ? -14.188 -6.145 -2.053 1 91.38 476 LEU A N 1
ATOM 3778 C CA . LEU A 1 476 ? -13.883 -4.832 -2.613 1 91.38 476 LEU A CA 1
ATOM 3779 C C . LEU A 1 476 ? -13.57 -4.938 -4.102 1 91.38 476 LEU A C 1
ATOM 3781 O O . LEU A 1 476 ? -12.625 -5.629 -4.492 1 91.38 476 LEU A O 1
ATOM 3785 N N . TRP A 1 477 ? -14.352 -4.211 -4.922 1 89.81 477 TRP A N 1
ATOM 3786 C CA . TRP A 1 477 ? -14.188 -4.23 -6.371 1 89.81 477 TRP A CA 1
ATOM 3787 C C . TRP A 1 477 ? -13.742 -2.863 -6.883 1 89.81 477 TRP A C 1
ATOM 3789 O O . TRP A 1 477 ? -14.211 -1.83 -6.406 1 89.81 477 TRP A O 1
ATOM 3799 N N . ASP A 1 478 ? -12.828 -2.893 -7.863 1 87.56 478 ASP A N 1
ATOM 3800 C CA . ASP A 1 478 ? -12.531 -1.699 -8.648 1 87.56 478 ASP A CA 1
ATOM 3801 C C . ASP A 1 478 ? -13.516 -1.546 -9.812 1 87.56 478 ASP A C 1
ATOM 3803 O O . ASP A 1 478 ? -13.633 -2.439 -10.648 1 87.56 478 ASP A O 1
ATOM 3807 N N . LEU A 1 479 ? -14.172 -0.523 -9.922 1 90.31 479 LEU A N 1
ATOM 3808 C CA . LEU A 1 479 ? -15.242 -0.349 -10.891 1 90.31 479 LEU A CA 1
ATOM 3809 C C . LEU A 1 479 ? -14.688 -0.009 -12.266 1 90.31 479 LEU A C 1
ATOM 3811 O O . LEU A 1 479 ? -15.305 -0.333 -13.281 1 90.31 479 LEU A O 1
ATOM 3815 N N . LYS A 1 480 ? -13.648 0.675 -12.289 1 83.12 480 LYS A N 1
ATOM 3816 C CA . LYS A 1 480 ? -13.055 1.069 -13.562 1 83.12 480 LYS A CA 1
ATOM 3817 C C . LYS A 1 480 ? -12.422 -0.128 -14.266 1 83.12 480 LYS A C 1
ATOM 3819 O O . LYS A 1 480 ? -12.727 -0.4 -15.43 1 83.12 480 LYS A O 1
ATOM 3824 N N . ASP A 1 481 ? -11.633 -0.793 -13.508 1 70.19 481 ASP A N 1
ATOM 3825 C CA . ASP A 1 481 ? -10.922 -1.929 -14.086 1 70.19 481 ASP A CA 1
ATOM 3826 C C . ASP A 1 481 ? -11.75 -3.207 -13.977 1 70.19 481 ASP A C 1
ATOM 3828 O O . ASP A 1 481 ? -11.398 -4.23 -14.57 1 70.19 481 ASP A O 1
ATOM 3832 N N . LYS A 1 482 ? -12.844 -3.15 -13.219 1 79.69 482 LYS A N 1
ATOM 3833 C CA . LYS A 1 482 ? -13.773 -4.266 -13.062 1 79.69 482 LYS A CA 1
ATOM 3834 C C . LYS A 1 482 ? -13.055 -5.504 -12.523 1 79.69 482 LYS A C 1
ATOM 3836 O O . LYS A 1 482 ? -13.219 -6.605 -13.055 1 79.69 482 LYS A O 1
ATOM 3841 N N . VAL A 1 483 ? -12.25 -5.254 -11.5 1 72.5 483 VAL A N 1
ATOM 3842 C CA . VAL A 1 483 ? -11.492 -6.352 -10.914 1 72.5 483 VAL A CA 1
ATOM 3843 C C . VAL A 1 483 ? -1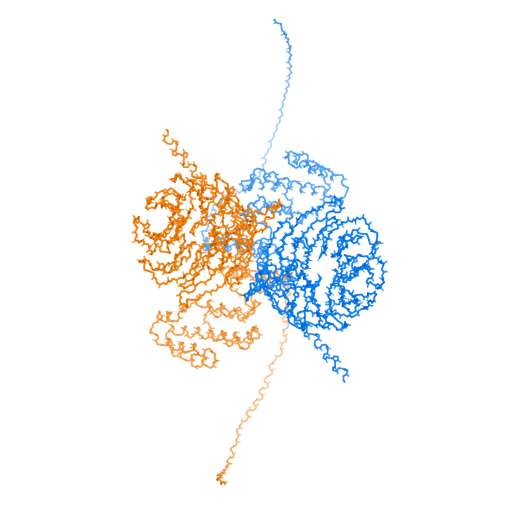1.758 -6.414 -9.406 1 72.5 483 VAL A C 1
ATOM 3845 O O . VAL A 1 483 ? -11.969 -5.383 -8.766 1 72.5 483 VAL A O 1
ATOM 3848 N N . LEU A 1 484 ? -11.75 -7.684 -8.922 1 78.5 484 LEU A N 1
ATOM 3849 C CA . LEU A 1 484 ? -11.852 -7.906 -7.48 1 78.5 484 LEU A CA 1
ATOM 3850 C C . LEU A 1 484 ? -10.523 -7.598 -6.789 1 78.5 484 LEU A C 1
ATOM 3852 O O . LEU A 1 484 ? -9.508 -8.242 -7.07 1 78.5 484 LEU A O 1
ATOM 3856 N N . LEU A 1 485 ? -10.523 -6.629 -5.922 1 77.56 485 LEU A N 1
ATOM 3857 C CA . LEU A 1 485 ? -9.289 -6.168 -5.289 1 77.56 485 LEU A CA 1
ATOM 3858 C C . LEU A 1 485 ? -9.008 -6.957 -4.016 1 77.56 485 LEU A C 1
ATOM 3860 O O . LEU A 1 485 ? -7.855 -7.312 -3.744 1 77.56 485 LEU A O 1
ATOM 3864 N N . ARG A 1 486 ? -10.102 -7.176 -3.273 1 77.06 486 ARG A N 1
ATOM 3865 C CA . ARG A 1 486 ? -9.875 -7.738 -1.946 1 77.06 486 ARG A CA 1
ATOM 3866 C C . ARG A 1 486 ? -11.133 -8.422 -1.425 1 77.06 486 ARG A C 1
ATOM 3868 O O . ARG A 1 486 ? -12.25 -7.988 -1.713 1 77.06 486 ARG A O 1
ATOM 3875 N N . LYS A 1 487 ? -10.891 -9.469 -0.632 1 78.69 487 LYS A N 1
ATOM 3876 C CA . LYS A 1 487 ? -11.914 -10.078 0.209 1 78.69 487 LYS A CA 1
ATOM 3877 C C . LYS A 1 487 ? -11.578 -9.914 1.689 1 78.69 487 LYS A C 1
ATOM 3879 O O . LYS A 1 487 ? -10.523 -10.359 2.146 1 78.69 487 LYS A O 1
ATOM 3884 N N . PHE A 1 488 ? -12.445 -9.281 2.391 1 83.88 488 PHE A N 1
ATOM 3885 C CA . PHE A 1 488 ? -12.172 -9 3.795 1 83.88 488 PHE A CA 1
ATOM 3886 C C . PHE A 1 488 ? -12.531 -10.195 4.668 1 83.88 488 PHE A C 1
ATOM 3888 O O . PHE A 1 488 ? -13.484 -10.922 4.371 1 83.88 488 PHE A O 1
ATOM 3895 N N . HIS A 1 489 ? -11.789 -10.328 5.754 1 75.69 489 HIS A N 1
ATOM 3896 C CA . HIS A 1 489 ? -11.961 -11.484 6.625 1 75.69 489 HIS A CA 1
ATOM 3897 C C . HIS A 1 489 ? -12.656 -11.094 7.926 1 75.69 489 HIS A C 1
ATOM 3899 O O . HIS A 1 489 ? -12.578 -9.945 8.352 1 75.69 489 HIS A O 1
ATOM 3905 N N . GLY A 1 490 ? -13.297 -12.117 8.523 1 75.44 490 GLY A N 1
ATOM 3906 C CA . GLY A 1 490 ? -13.75 -11.945 9.898 1 75.44 490 GLY A CA 1
ATOM 3907 C C . GLY A 1 490 ? -15.266 -11.984 10.031 1 75.44 490 GLY A C 1
ATOM 3908 O O . GLY A 1 490 ? -15.797 -12.742 10.844 1 75.44 490 GLY A O 1
ATOM 3909 N N . GLN A 1 491 ? -15.891 -11.219 9.258 1 77 491 GLN A N 1
ATOM 3910 C CA . GLN A 1 491 ? -17.344 -11.07 9.422 1 77 491 GLN A CA 1
ATOM 3911 C C . GLN A 1 491 ? -18.062 -12.352 9.031 1 77 491 GLN A C 1
ATOM 3913 O O . GLN A 1 491 ? -17.578 -13.125 8.203 1 77 491 GLN A O 1
ATOM 3918 N N . THR A 1 492 ? -19.078 -12.578 9.766 1 73.19 492 THR A N 1
ATOM 3919 C CA . THR A 1 492 ? -19.969 -13.695 9.445 1 73.19 492 THR A CA 1
ATOM 3920 C C . THR A 1 492 ? -21.219 -13.203 8.742 1 73.19 492 THR A C 1
ATOM 3922 O O . THR A 1 492 ? -21.953 -12.375 9.273 1 73.19 492 THR A O 1
ATOM 3925 N N . GLN A 1 493 ? -21.328 -13.602 7.531 1 72.81 493 GLN A N 1
ATOM 3926 C CA . GLN A 1 493 ? -22.516 -13.242 6.766 1 72.81 493 GLN A CA 1
ATOM 3927 C C . GLN A 1 493 ? -23.094 -14.461 6.047 1 72.81 493 GLN A C 1
ATOM 3929 O O . GLN A 1 493 ? -22.469 -14.984 5.117 1 72.81 493 GLN A O 1
ATOM 3934 N N . ALA A 1 494 ? -24.219 -14.938 6.496 1 73.31 494 ALA A N 1
ATOM 3935 C CA . ALA A 1 494 ? -24.875 -16.062 5.863 1 73.31 494 ALA A CA 1
ATOM 3936 C C . ALA A 1 494 ? -25.891 -15.594 4.828 1 73.31 494 ALA A C 1
ATOM 3938 O O . ALA A 1 494 ? -25.578 -15.508 3.639 1 73.31 494 ALA A O 1
ATOM 3939 N N . PHE A 1 495 ? -27.188 -15.219 5.281 1 76.69 495 PHE A N 1
ATOM 3940 C CA . PHE A 1 495 ? -28.188 -14.852 4.301 1 76.69 495 PHE A CA 1
ATOM 3941 C C . PHE A 1 495 ? -28.891 -13.555 4.695 1 76.69 495 PHE A C 1
ATOM 3943 O O . PHE A 1 495 ? -29.844 -13.125 4.039 1 76.69 495 PHE A O 1
ATOM 3950 N N . PHE A 1 496 ? -28.312 -12.969 5.676 1 83 496 PHE A N 1
ATOM 3951 C CA . PHE A 1 496 ? -28.953 -11.734 6.125 1 83 496 PHE A CA 1
ATOM 3952 C C . PHE A 1 496 ? -28.484 -10.547 5.297 1 83 496 PHE A C 1
ATOM 3954 O O . PHE A 1 496 ? -27.375 -10.555 4.77 1 83 496 PHE A O 1
ATOM 3961 N N . THR A 1 497 ? -29.422 -9.664 5.184 1 90.88 497 THR A N 1
ATOM 3962 C CA . THR A 1 497 ? -29.062 -8.414 4.508 1 90.88 497 THR A CA 1
ATOM 3963 C C . THR A 1 497 ? -28.266 -7.5 5.434 1 90.88 497 THR A C 1
ATOM 3965 O O . THR A 1 497 ? -28.797 -7.027 6.445 1 90.88 497 THR A O 1
ATOM 3968 N N . ILE A 1 498 ? -27.031 -7.32 5.16 1 93.94 498 ILE A N 1
ATOM 3969 C CA . ILE A 1 498 ? -26.156 -6.441 5.93 1 93.94 498 ILE A CA 1
ATOM 3970 C C . ILE A 1 498 ? -25.656 -5.301 5.047 1 93.94 498 ILE A C 1
ATOM 3972 O O . ILE A 1 498 ? -25.141 -5.539 3.955 1 93.94 498 ILE A O 1
ATOM 3976 N N . TYR A 1 499 ? -25.906 -4.09 5.547 1 96.62 499 TYR A N 1
ATOM 3977 C CA . TYR A 1 499 ? -25.453 -2.912 4.812 1 96.62 499 TYR A CA 1
ATOM 3978 C C . TYR A 1 499 ? -24.109 -2.414 5.355 1 96.62 499 TYR A C 1
ATOM 3980 O O . TYR A 1 499 ? -24.016 -2.039 6.527 1 96.62 499 TYR A O 1
ATOM 3988 N N . SER A 1 500 ? -23.109 -2.459 4.461 1 97 500 SER A N 1
ATOM 3989 C CA . SER A 1 500 ? -21.766 -1.991 4.805 1 97 500 SER A CA 1
ATOM 3990 C C . SER A 1 500 ? -21.516 -0.593 4.25 1 97 500 SER A C 1
ATOM 3992 O O . SER A 1 500 ? -22.359 -0.032 3.551 1 97 500 SER A O 1
ATOM 3994 N N . CYS A 1 501 ? -20.312 -0.03 4.66 1 97.88 501 CYS A N 1
ATOM 3995 C CA . CYS A 1 501 ? -20.062 1.326 4.188 1 97.88 501 CYS A CA 1
ATOM 3996 C C . CYS A 1 501 ? -18.562 1.594 4.074 1 97.88 501 CYS A C 1
ATOM 3998 O O . CYS A 1 501 ? -17.75 0.871 4.66 1 97.88 501 CYS A O 1
ATOM 4000 N N . PHE A 1 502 ? -18.281 2.547 3.215 1 97.56 502 PHE A N 1
ATOM 4001 C CA . PHE A 1 502 ? -16.984 3.191 3.238 1 97.56 502 PHE A CA 1
ATOM 4002 C C . PHE A 1 502 ? -16.938 4.301 4.281 1 97.56 502 PHE A C 1
ATOM 4004 O O . PHE A 1 502 ? -17.984 4.863 4.633 1 97.56 502 PHE A O 1
ATOM 4011 N N . GLY A 1 503 ? -15.758 4.504 4.758 1 95.19 503 GLY A N 1
ATOM 4012 C CA . GLY A 1 503 ? -15.703 5.598 5.719 1 95.19 503 GLY A CA 1
ATOM 4013 C C . GLY A 1 503 ? -14.289 5.922 6.16 1 95.19 503 GLY A C 1
ATOM 4014 O O . GLY A 1 503 ? -13.32 5.398 5.602 1 95.19 503 GLY A O 1
ATOM 4015 N N . GLY A 1 504 ? -14.305 6.895 7.129 1 92 504 GLY A N 1
ATOM 4016 C CA . GLY A 1 504 ? -13.016 7.406 7.574 1 92 504 GLY A CA 1
ATOM 4017 C C . GLY A 1 504 ? -12.484 8.523 6.699 1 92 504 GLY A C 1
ATOM 4018 O O . GLY A 1 504 ? -13.164 8.977 5.773 1 92 504 GLY A O 1
ATOM 4019 N N . LEU A 1 505 ? -11.234 8.953 7.113 1 87.56 505 LEU A N 1
ATOM 4020 C CA . LEU A 1 505 ? -10.578 9.992 6.316 1 87.56 505 LEU A CA 1
ATOM 4021 C C . LEU A 1 505 ? -10.289 9.484 4.906 1 87.56 505 LEU A C 1
ATOM 4023 O O . LEU A 1 505 ? -9.695 8.414 4.738 1 87.56 505 LEU A O 1
ATOM 4027 N N . ASN A 1 506 ? -10.773 10.172 3.895 1 86.62 506 ASN A N 1
ATOM 4028 C CA . ASN A 1 506 ? -10.578 9.844 2.486 1 86.62 506 ASN A CA 1
ATOM 4029 C C . ASN A 1 506 ? -11.219 8.5 2.131 1 86.62 506 ASN A C 1
ATOM 4031 O O . ASN A 1 506 ? -10.828 7.867 1.148 1 86.62 506 ASN A O 1
ATOM 4035 N N . GLN A 1 507 ? -12.086 7.949 3.066 1 93.94 507 GLN A N 1
ATOM 4036 C CA . GLN A 1 507 ? -12.758 6.66 2.902 1 93.94 507 GLN A CA 1
ATOM 4037 C C . GLN A 1 507 ? -11.742 5.531 2.74 1 93.94 507 GLN A C 1
ATOM 4039 O O . GLN A 1 507 ? -11.906 4.668 1.875 1 93.94 507 GLN A O 1
ATOM 4044 N N . ASP A 1 508 ? -10.75 5.625 3.578 1 92.12 508 ASP A N 1
ATOM 4045 C CA . ASP A 1 508 ? -9.711 4.605 3.561 1 92.12 508 ASP A CA 1
ATOM 4046 C C . ASP A 1 508 ? -10.156 3.35 4.309 1 92.12 508 ASP A C 1
ATOM 4048 O O . ASP A 1 508 ? -9.484 2.318 4.254 1 92.12 508 ASP A O 1
ATOM 4052 N N . TYR A 1 509 ? -11.281 3.432 4.918 1 95 509 TYR A N 1
ATOM 4053 C CA . TYR A 1 509 ? -11.758 2.312 5.723 1 95 509 TYR A CA 1
ATOM 4054 C C . TYR A 1 509 ? -13.109 1.814 5.219 1 95 509 TYR A C 1
ATOM 4056 O O . TYR A 1 509 ? -13.82 2.535 4.516 1 95 509 TYR A O 1
ATOM 4064 N N . VAL A 1 510 ? -13.375 0.577 5.535 1 96.25 510 VAL A N 1
ATOM 4065 C CA . VAL A 1 510 ? -14.68 -0.04 5.301 1 96.25 510 VAL A CA 1
ATOM 4066 C C . VAL A 1 510 ? -15.203 -0.653 6.598 1 96.25 510 VAL A C 1
ATOM 4068 O O . VAL A 1 510 ? -14.422 -1.119 7.43 1 96.25 510 VAL A O 1
ATOM 4071 N N . ALA A 1 511 ? -16.484 -0.546 6.789 1 97.06 511 ALA A N 1
ATOM 4072 C CA . ALA A 1 511 ? -17.109 -1.102 7.984 1 97.06 511 ALA A CA 1
ATOM 4073 C C . ALA A 1 511 ? -18.344 -1.934 7.625 1 97.06 511 ALA A C 1
ATOM 4075 O O . ALA A 1 511 ? -19.031 -1.633 6.652 1 97.06 511 ALA A O 1
ATOM 4076 N N . SER A 1 512 ? -18.547 -2.955 8.344 1 96.62 512 SER A N 1
ATOM 4077 C CA . SER A 1 512 ? -19.688 -3.834 8.117 1 96.62 512 SER A CA 1
ATOM 4078 C C . SER A 1 512 ? -20.188 -4.449 9.422 1 96.62 512 SER A C 1
ATOM 4080 O O . SER A 1 512 ? -19.406 -4.684 10.344 1 96.62 512 SER A O 1
ATOM 4082 N N . GLY A 1 513 ? -21.5 -4.609 9.469 1 95.81 513 GLY A N 1
ATOM 4083 C CA . GLY A 1 513 ? -22.047 -5.426 10.547 1 95.81 513 GLY A CA 1
ATOM 4084 C C . GLY A 1 513 ? -21.859 -6.914 10.32 1 95.81 513 GLY A C 1
ATOM 4085 O O . GLY A 1 513 ? -21.297 -7.324 9.305 1 95.81 513 GLY A O 1
ATOM 4086 N N . SER A 1 514 ? -22.312 -7.617 11.305 1 92.5 514 SER A N 1
ATOM 4087 C CA . SER A 1 514 ? -22.172 -9.07 11.234 1 92.5 514 SER A CA 1
ATOM 4088 C C . SER A 1 514 ? -23.312 -9.766 11.977 1 92.5 514 SER A C 1
ATOM 4090 O O . SER A 1 514 ? -23.984 -9.156 12.812 1 92.5 514 SER A O 1
ATOM 4092 N N . GLU A 1 515 ? -23.484 -10.977 11.594 1 90.88 515 GLU A N 1
ATOM 4093 C CA . GLU A 1 515 ? -24.516 -11.773 12.242 1 90.88 515 GLU A CA 1
ATOM 4094 C C . GLU A 1 515 ? -24.109 -12.172 13.656 1 90.88 515 GLU A C 1
ATOM 4096 O O . GLU A 1 515 ? -24.953 -12.531 14.484 1 90.88 515 GLU A O 1
ATOM 4101 N N . ASP A 1 516 ? -22.828 -12.102 13.914 1 88.69 516 ASP A N 1
ATOM 4102 C CA . ASP A 1 516 ? -22.328 -12.445 15.242 1 88.69 516 ASP A CA 1
ATOM 4103 C C . ASP A 1 516 ? -22.344 -11.219 16.156 1 88.69 516 ASP A C 1
ATOM 4105 O O . ASP A 1 516 ? -21.516 -11.125 17.078 1 88.69 516 ASP A O 1
ATOM 4109 N N . HIS A 1 517 ? -23.109 -10.234 15.859 1 94.31 517 HIS A N 1
ATOM 4110 C CA . HIS A 1 517 ? -23.469 -9.094 16.688 1 94.31 517 HIS A CA 1
ATOM 4111 C C . HIS A 1 517 ? -22.297 -8.117 16.812 1 94.31 517 HIS A C 1
ATOM 4113 O O . HIS A 1 517 ? -22.203 -7.371 17.781 1 94.31 517 HIS A O 1
ATOM 4119 N N . LYS A 1 518 ? -21.375 -8.164 15.883 1 95.88 518 LYS A N 1
ATOM 4120 C CA . LYS A 1 518 ? -20.203 -7.305 15.93 1 95.88 518 LYS A CA 1
ATOM 4121 C C . LYS A 1 518 ? -20.141 -6.383 14.711 1 95.88 518 LYS A C 1
ATOM 4123 O O . LYS A 1 518 ? -20.828 -6.609 13.719 1 95.88 518 LYS A O 1
ATOM 4128 N N . VAL A 1 519 ? -19.359 -5.328 14.883 1 97.06 519 VAL A N 1
ATOM 4129 C CA . VAL A 1 519 ? -19.016 -4.441 13.773 1 97.06 519 VAL A CA 1
ATOM 4130 C C . VAL A 1 519 ? -17.547 -4.613 13.414 1 97.06 519 VAL A C 1
ATOM 4132 O O . VAL A 1 519 ? -16.672 -4.547 14.289 1 97.06 519 VAL A O 1
ATOM 4135 N N . PHE A 1 520 ? -17.328 -4.855 12.164 1 95.12 520 PHE A N 1
ATOM 4136 C CA . PHE A 1 520 ? -15.953 -5.012 11.695 1 95.12 520 PHE A CA 1
ATOM 4137 C C . PHE A 1 520 ? -15.508 -3.787 10.898 1 95.12 520 PHE A C 1
ATOM 4139 O O . PHE A 1 520 ? -16.266 -3.266 10.078 1 95.12 520 PHE A O 1
ATOM 4146 N N . ILE A 1 521 ? -14.305 -3.322 11.164 1 95.94 521 ILE A N 1
ATOM 4147 C CA . ILE A 1 521 ? -13.703 -2.219 10.422 1 95.94 521 ILE A CA 1
ATOM 4148 C C . ILE A 1 521 ? -12.383 -2.67 9.797 1 95.94 521 ILE A C 1
ATOM 4150 O O . ILE A 1 521 ? -11.531 -3.244 10.484 1 95.94 521 ILE A O 1
ATOM 4154 N N . TRP A 1 522 ? -12.203 -2.439 8.484 1 92.75 522 TRP A N 1
ATOM 4155 C CA . TRP A 1 522 ? -10.969 -2.764 7.773 1 92.75 522 TRP A CA 1
ATOM 4156 C C . TRP A 1 522 ? -10.375 -1.52 7.129 1 92.75 522 TRP A C 1
ATOM 4158 O O . TRP A 1 522 ? -11.086 -0.553 6.848 1 92.75 522 TRP A O 1
ATOM 4168 N N . HIS A 1 523 ? -9.039 -1.58 7.023 1 90.5 523 HIS A N 1
ATOM 4169 C CA . HIS A 1 523 ? -8.414 -0.684 6.059 1 90.5 523 HIS A CA 1
ATOM 4170 C C . HIS A 1 523 ? -8.516 -1.239 4.641 1 90.5 523 HIS A C 1
ATOM 4172 O O . HIS A 1 523 ? -8.344 -2.441 4.426 1 90.5 523 HIS A O 1
ATOM 4178 N N . LYS A 1 524 ? -8.781 -0.415 3.656 1 88.88 524 LYS A N 1
ATOM 4179 C CA . LYS A 1 524 ? -9.023 -0.851 2.283 1 88.88 524 LYS A CA 1
ATOM 4180 C C . LYS A 1 524 ? -7.832 -1.635 1.737 1 88.88 524 LYS A C 1
ATOM 4182 O O . LYS A 1 524 ? -7.988 -2.471 0.846 1 88.88 524 LYS A O 1
ATOM 4187 N N . ARG A 1 525 ? -6.676 -1.418 2.332 1 80.31 525 ARG A N 1
ATOM 4188 C CA . ARG A 1 525 ? -5.457 -2.025 1.8 1 80.31 525 ARG A CA 1
ATOM 4189 C C . ARG A 1 525 ? -5.105 -3.297 2.562 1 80.31 525 ARG A C 1
ATOM 4191 O O . ARG A 1 525 ? -4.125 -3.971 2.232 1 80.31 525 ARG A O 1
ATOM 4198 N N . ARG A 1 526 ? -5.902 -3.607 3.578 1 78.19 526 ARG A N 1
ATOM 4199 C CA . ARG A 1 526 ? -5.613 -4.781 4.395 1 78.19 526 ARG A CA 1
ATOM 4200 C C . ARG A 1 526 ? -6.848 -5.66 4.551 1 78.19 526 ARG A C 1
ATOM 4202 O O . ARG A 1 526 ? -7.965 -5.156 4.684 1 78.19 526 ARG A O 1
ATOM 4209 N N . GLU A 1 527 ? -6.641 -6.91 4.625 1 77.38 527 GLU A N 1
ATOM 4210 C CA . GLU A 1 527 ? -7.758 -7.848 4.684 1 77.38 527 GLU A CA 1
ATOM 4211 C C . GLU A 1 527 ? -8.203 -8.086 6.121 1 77.38 527 GLU A C 1
ATOM 4213 O O . GLU A 1 527 ? -9.359 -8.43 6.371 1 77.38 527 GLU A O 1
ATOM 4218 N N . SER A 1 528 ? -7.223 -7.965 7.004 1 81.75 528 SER A N 1
ATOM 4219 C CA . SER A 1 528 ? -7.562 -8.18 8.406 1 81.75 528 SER A CA 1
ATOM 4220 C C . SER A 1 528 ? -8.195 -6.938 9.023 1 81.75 528 SER A C 1
ATOM 4222 O O . SER A 1 528 ? -7.801 -5.816 8.703 1 81.75 528 SER A O 1
ATOM 4224 N N . PRO A 1 529 ? -9.141 -7.203 9.906 1 89 529 PRO A N 1
ATOM 4225 C CA . PRO A 1 529 ? -9.797 -6.043 10.508 1 89 529 PRO A CA 1
ATOM 4226 C C . PRO A 1 529 ? -8.859 -5.227 11.391 1 89 529 PRO A C 1
ATOM 4228 O O . PRO A 1 529 ? -8.008 -5.793 12.078 1 89 529 PRO A O 1
ATOM 4231 N N . VAL A 1 530 ? -8.992 -3.982 11.328 1 90.75 530 VAL A N 1
ATOM 4232 C CA . VAL A 1 530 ? -8.266 -3.055 12.188 1 90.75 530 VAL A CA 1
ATOM 4233 C C . VAL A 1 530 ? -8.914 -3.002 13.57 1 90.75 530 VAL A C 1
ATOM 4235 O O . VAL A 1 530 ? -8.227 -2.82 14.578 1 90.75 530 VAL A O 1
ATOM 4238 N N . ALA A 1 531 ? -10.234 -3.15 13.555 1 93.12 531 ALA A N 1
ATOM 4239 C CA . ALA A 1 531 ? -10.977 -3.123 14.812 1 93.12 531 ALA A CA 1
ATOM 4240 C C . ALA A 1 531 ? -12.227 -3.992 14.727 1 93.12 531 ALA A C 1
ATOM 4242 O O . ALA A 1 531 ? -12.836 -4.121 13.656 1 93.12 531 ALA A O 1
ATOM 4243 N N . VAL A 1 532 ? -12.555 -4.625 15.773 1 94.69 532 VAL A N 1
ATOM 4244 C CA . VAL A 1 532 ? -13.797 -5.371 15.953 1 94.69 532 VAL A CA 1
ATOM 4245 C C . VAL A 1 532 ? -14.57 -4.809 17.141 1 94.69 532 VAL A C 1
ATOM 4247 O O . VAL A 1 532 ? -14.086 -4.863 18.281 1 94.69 532 VAL A O 1
ATOM 4250 N N . LEU A 1 533 ? -15.664 -4.246 16.859 1 96.56 533 LEU A N 1
ATOM 4251 C CA . LEU A 1 533 ? -16.438 -3.549 17.891 1 96.56 533 LEU A CA 1
ATOM 4252 C C . LEU A 1 533 ? -17.516 -4.457 18.469 1 96.56 533 LEU A C 1
ATOM 4254 O O . LEU A 1 533 ? -18.297 -5.047 17.719 1 96.56 533 LEU A O 1
ATOM 4258 N N . GLU A 1 534 ? -17.531 -4.461 19.734 1 96.25 534 GLU A N 1
ATOM 4259 C CA . GLU A 1 534 ? -18.516 -5.27 20.453 1 96.25 534 GLU A CA 1
ATOM 4260 C C . GLU A 1 534 ? -19.469 -4.391 21.25 1 96.25 534 GLU A C 1
ATOM 4262 O O . GLU A 1 534 ? -19.078 -3.33 21.734 1 96.25 534 GLU A O 1
ATOM 4267 N N . GLY A 1 535 ? -20.703 -4.816 21.328 1 95.88 535 GLY A N 1
ATOM 4268 C CA . GLY A 1 535 ? -21.688 -4.082 22.094 1 95.88 535 GLY A CA 1
ATOM 4269 C C . GLY A 1 535 ? -23.109 -4.527 21.812 1 95.88 535 GLY A C 1
ATOM 4270 O O . GLY A 1 535 ? -23.922 -4.68 22.734 1 95.88 535 GLY A O 1
ATOM 4271 N N . HIS A 1 536 ? -23.406 -4.699 20.578 1 97.12 536 HIS A N 1
ATOM 4272 C CA . HIS A 1 536 ? -24.734 -5.156 20.188 1 97.12 536 HIS A CA 1
ATOM 4273 C C . HIS A 1 536 ? -25 -6.57 20.688 1 97.12 536 HIS A C 1
ATOM 4275 O O . HIS A 1 536 ? -24.062 -7.328 20.938 1 97.12 536 HIS A O 1
ATOM 4281 N N . ARG A 1 537 ? -26.234 -6.926 20.781 1 96.5 537 ARG A N 1
ATOM 4282 C CA . ARG A 1 537 ? -26.594 -8.234 21.328 1 96.5 537 ARG A CA 1
ATOM 4283 C C . ARG A 1 537 ? -27.125 -9.148 20.234 1 96.5 537 ARG A C 1
ATOM 4285 O O . ARG A 1 537 ? -27.25 -10.359 20.438 1 96.5 537 ARG A O 1
ATOM 4292 N N . LEU A 1 538 ? -27.516 -8.609 19.172 1 97 538 LEU A N 1
ATOM 4293 C CA . LEU A 1 538 ? -28.016 -9.367 18.047 1 97 538 LEU A CA 1
ATOM 4294 C C . LEU A 1 538 ? -27.359 -8.906 16.75 1 97 538 LEU A C 1
ATOM 4296 O O . LEU A 1 538 ? -26.375 -8.172 16.766 1 97 538 LEU A O 1
ATOM 4300 N N . THR A 1 539 ? -27.859 -9.398 15.609 1 95.75 539 THR A N 1
ATOM 4301 C CA . THR A 1 539 ? -27.281 -9.125 14.305 1 95.75 539 THR A CA 1
ATOM 4302 C C . THR A 1 539 ? -27.203 -7.625 14.047 1 95.75 539 THR A C 1
ATOM 4304 O O . THR A 1 539 ? -28.141 -6.891 14.344 1 95.75 539 THR A O 1
ATOM 4307 N N . VAL A 1 540 ? -26.047 -7.211 13.594 1 97.62 540 VAL A N 1
ATOM 4308 C CA . VAL A 1 540 ? -25.875 -5.828 13.164 1 97.62 540 VAL A CA 1
ATOM 4309 C C . VAL A 1 540 ? -26.219 -5.699 11.68 1 97.62 540 VAL A C 1
ATOM 4311 O O . VAL A 1 540 ? -25.484 -6.19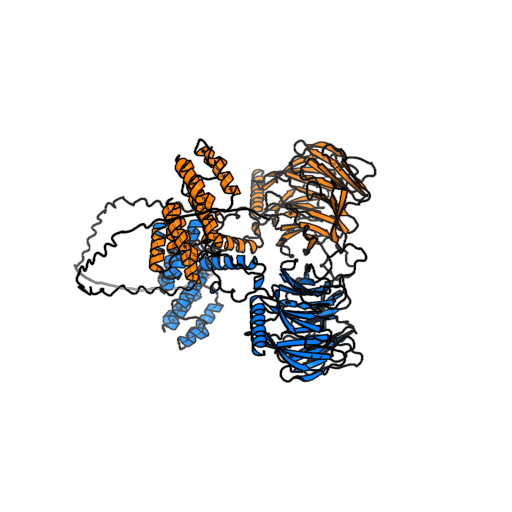5 10.828 1 97.62 540 VAL A O 1
ATOM 4314 N N . ASN A 1 541 ? -27.219 -4.891 11.352 1 97.25 541 ASN A N 1
ATOM 4315 C CA . ASN A 1 541 ? -27.797 -4.879 10.016 1 97.25 541 ASN A CA 1
ATOM 4316 C C . ASN A 1 541 ? -27.172 -3.805 9.133 1 97.25 541 ASN A C 1
ATOM 4318 O O . ASN A 1 541 ? -27.141 -3.936 7.91 1 97.25 541 ASN A O 1
ATOM 4322 N N . CYS A 1 542 ? -26.766 -2.785 9.805 1 98.31 542 CYS A N 1
ATOM 4323 C CA . CYS A 1 542 ? -26.312 -1.647 9.016 1 98.31 542 CYS A CA 1
ATOM 4324 C C . CYS A 1 542 ? -25.281 -0.833 9.797 1 98.31 542 CYS A C 1
ATOM 4326 O O . CYS A 1 542 ? -25.406 -0.664 11.008 1 98.31 542 CYS A O 1
ATOM 4328 N N . VAL A 1 543 ? -24.281 -0.415 9.078 1 98.56 543 VAL A N 1
ATOM 4329 C CA . VAL A 1 543 ? -23.281 0.5 9.625 1 98.56 543 VAL A CA 1
ATOM 4330 C C . VAL A 1 543 ? -23.094 1.677 8.672 1 98.56 543 VAL A C 1
ATOM 4332 O O . VAL A 1 543 ? -23.125 1.508 7.449 1 98.56 543 VAL A O 1
ATOM 4335 N N . HIS A 1 544 ? -22.938 2.832 9.219 1 98.75 544 HIS A N 1
ATOM 4336 C CA . HIS A 1 544 ? -22.672 4 8.383 1 98.75 544 HIS A CA 1
ATOM 4337 C C . HIS A 1 544 ? -21.719 4.965 9.07 1 98.75 544 HIS A C 1
ATOM 4339 O O . HIS A 1 544 ? -21.859 5.238 10.266 1 98.75 544 HIS A O 1
ATOM 4345 N N . TRP A 1 545 ? -20.812 5.391 8.273 1 98 545 TRP A N 1
ATOM 4346 C CA . TRP A 1 545 ? -19.797 6.32 8.758 1 98 545 TRP A CA 1
ATOM 4347 C C . TRP A 1 545 ? -20.219 7.766 8.516 1 98 545 TRP A C 1
ATOM 4349 O O . TRP A 1 545 ? -20.766 8.094 7.457 1 98 545 TRP A O 1
ATOM 4359 N N . ASN A 1 546 ? -20.031 8.594 9.531 1 97.38 546 ASN A N 1
ATOM 4360 C CA . ASN A 1 546 ? -20.344 10.008 9.328 1 97.38 546 ASN A CA 1
ATOM 4361 C C . ASN A 1 546 ? -19.406 10.641 8.305 1 97.38 546 ASN A C 1
ATOM 4363 O O . ASN A 1 546 ? -18.188 10.625 8.484 1 97.38 546 ASN A O 1
ATOM 4367 N N . PRO A 1 547 ? -19.969 11.195 7.242 1 94.56 547 PRO A N 1
ATOM 4368 C CA . PRO A 1 547 ? -19.109 11.688 6.164 1 94.56 547 PRO A CA 1
ATOM 4369 C C . PRO A 1 547 ? -18.281 12.898 6.57 1 94.56 547 PRO A C 1
ATOM 4371 O O . PRO A 1 547 ? -17.234 13.172 5.973 1 94.56 547 PRO A O 1
ATOM 4374 N N . CYS A 1 548 ? -18.688 13.594 7.59 1 93.62 548 CYS A N 1
ATOM 4375 C CA . CYS A 1 548 ? -18.016 14.836 7.945 1 93.62 548 CYS A CA 1
ATOM 4376 C C . CYS A 1 548 ? -17.25 14.688 9.258 1 93.62 548 CYS A C 1
ATOM 4378 O O . CYS A 1 548 ? -16.516 15.586 9.656 1 93.62 548 CYS A O 1
ATOM 4380 N N . GLU A 1 549 ? -17.438 13.664 9.914 1 93.19 549 GLU A N 1
ATOM 4381 C CA . GLU A 1 549 ? -16.719 13.359 11.148 1 93.19 549 GLU A CA 1
ATOM 4382 C C . GLU A 1 549 ? -16.156 11.938 11.117 1 93.19 549 GLU A C 1
ATOM 4384 O O . GLU A 1 549 ? -16.797 11 11.594 1 93.19 549 GLU A O 1
ATOM 4389 N N . PRO A 1 550 ? -14.953 11.852 10.688 1 92.56 550 PRO A N 1
ATOM 4390 C CA . PRO A 1 550 ? -14.375 10.523 10.484 1 92.56 550 PRO A CA 1
ATOM 4391 C C . PRO A 1 550 ? -14.289 9.703 11.773 1 92.56 550 PRO A C 1
ATOM 4393 O O . PRO A 1 550 ? -14.125 8.484 11.727 1 92.56 550 PRO A O 1
ATOM 4396 N N . SER A 1 551 ? -14.438 10.312 12.883 1 92.62 551 SER A N 1
ATOM 4397 C CA . SER A 1 551 ? -14.32 9.609 14.156 1 92.62 551 SER A CA 1
ATOM 4398 C C . SER A 1 551 ? -15.68 9.102 14.633 1 92.62 551 SER A C 1
ATOM 4400 O O . SER A 1 551 ? -15.781 8.523 15.719 1 92.62 551 SER A O 1
ATOM 4402 N N . MET A 1 552 ? -16.703 9.258 13.891 1 95.75 552 MET A N 1
ATOM 4403 C CA . MET A 1 552 ? -18.047 8.867 14.32 1 95.75 552 MET A CA 1
ATOM 4404 C C . MET A 1 552 ? -18.625 7.809 13.398 1 95.75 552 MET A C 1
ATOM 4406 O O . MET A 1 552 ? -18.672 7.992 12.18 1 95.75 552 MET A O 1
ATOM 4410 N N . LEU A 1 553 ? -19.078 6.727 13.961 1 97.5 553 LEU A N 1
ATOM 4411 C CA . LEU A 1 553 ? -19.688 5.594 13.273 1 97.5 553 LEU A CA 1
ATOM 4412 C C . LEU A 1 553 ? -20.984 5.18 13.945 1 97.5 553 LEU A C 1
ATOM 4414 O O . LEU A 1 553 ? -21.078 5.188 15.172 1 97.5 553 LEU A O 1
ATOM 4418 N N . ALA A 1 554 ? -22 4.891 13.141 1 98.75 554 ALA A N 1
ATOM 4419 C CA . ALA A 1 554 ? -23.266 4.395 13.672 1 98.75 554 ALA A CA 1
ATOM 4420 C C . ALA A 1 554 ? -23.516 2.959 13.219 1 98.75 554 ALA A C 1
ATOM 4422 O O . ALA A 1 554 ? -23.188 2.59 12.086 1 98.75 554 ALA A O 1
ATOM 4423 N N . SER A 1 555 ? -24.094 2.16 14.047 1 98.75 555 SER A N 1
ATOM 4424 C CA . SER A 1 555 ? -24.484 0.797 13.711 1 98.75 555 SER A CA 1
ATOM 4425 C C . SER A 1 555 ? -25.906 0.498 14.195 1 98.75 555 SER A C 1
ATOM 4427 O O . SER A 1 555 ? -26.297 0.918 15.289 1 98.75 555 SER A O 1
ATOM 4429 N N . ALA A 1 556 ? -26.703 -0.131 13.375 1 98.69 556 ALA A N 1
ATOM 4430 C CA . ALA A 1 556 ? -28.062 -0.537 13.68 1 98.69 556 ALA A CA 1
ATOM 4431 C C . ALA A 1 556 ? -28.172 -2.053 13.82 1 98.69 556 ALA A C 1
ATOM 4433 O O . ALA A 1 556 ? -27.547 -2.799 13.062 1 98.69 556 ALA A O 1
ATOM 4434 N N . SER A 1 557 ? -29.016 -2.48 14.727 1 98.38 557 SER A N 1
ATOM 4435 C CA . SER A 1 557 ? -29.031 -3.904 15.047 1 98.38 557 SER A CA 1
ATOM 4436 C C . SER A 1 557 ? -30.453 -4.402 15.25 1 98.38 557 SER A C 1
ATOM 4438 O O . SER A 1 557 ? -31.375 -3.609 15.484 1 98.38 557 SER A O 1
ATOM 4440 N N . ASP A 1 558 ? -30.578 -5.703 15.195 1 97.62 558 ASP A N 1
ATOM 4441 C CA . ASP A 1 558 ? -31.828 -6.395 15.492 1 97.62 558 ASP A CA 1
ATOM 4442 C C . ASP A 1 558 ? -32.188 -6.27 16.969 1 97.62 558 ASP A C 1
ATOM 4444 O O . ASP A 1 558 ? -33.312 -6.559 17.375 1 97.62 558 ASP A O 1
ATOM 4448 N N . ASP A 1 559 ? -31.266 -5.852 17.75 1 97.38 559 ASP A N 1
ATOM 4449 C CA . ASP A 1 559 ? -31.531 -5.746 19.188 1 97.38 559 ASP A CA 1
ATOM 4450 C C . ASP A 1 559 ? -32.344 -4.492 19.5 1 97.38 559 ASP A C 1
ATOM 4452 O O . ASP A 1 559 ? -32.594 -4.195 20.672 1 97.38 559 ASP A O 1
ATOM 4456 N N . GLY A 1 560 ? -32.656 -3.711 18.5 1 97.69 560 GLY A N 1
ATOM 4457 C CA . GLY A 1 560 ? -33.531 -2.557 18.656 1 97.69 560 GLY A CA 1
ATOM 4458 C C . GLY A 1 560 ? -32.75 -1.275 18.953 1 97.69 560 GLY A C 1
ATOM 4459 O O . GLY A 1 560 ? -33.375 -0.237 19.219 1 97.69 560 GLY A O 1
ATOM 4460 N N . THR A 1 561 ? -31.484 -1.36 18.828 1 98 561 THR A N 1
ATOM 4461 C CA . THR A 1 561 ? -30.703 -0.193 19.219 1 98 561 THR A CA 1
ATOM 4462 C C . THR A 1 561 ? -29.844 0.285 18.047 1 98 561 THR A C 1
ATOM 4464 O O . THR A 1 561 ? -29.609 -0.457 17.094 1 98 561 THR A O 1
ATOM 4467 N N . VAL A 1 562 ? -29.516 1.564 18.172 1 98.62 562 VAL A N 1
ATOM 4468 C CA . VAL A 1 562 ? -28.469 2.164 17.344 1 98.62 562 VAL A CA 1
ATOM 4469 C C . VAL A 1 562 ? -27.312 2.631 18.219 1 98.62 562 VAL A C 1
ATOM 4471 O O . VAL A 1 562 ? -27.516 3.342 19.203 1 98.62 562 VAL A O 1
ATOM 4474 N N . ARG A 1 563 ? -26.172 2.184 17.875 1 98.5 563 ARG A N 1
ATOM 4475 C CA . ARG A 1 563 ? -25 2.582 18.656 1 98.5 563 ARG A CA 1
ATOM 4476 C C . ARG A 1 563 ? -24.156 3.596 17.891 1 98.5 563 ARG A C 1
ATOM 4478 O O . ARG A 1 563 ? -23.938 3.449 16.688 1 98.5 563 ARG A O 1
ATOM 4485 N N . ILE A 1 564 ? -23.75 4.586 18.641 1 98.38 564 ILE A N 1
ATOM 4486 C CA . ILE A 1 564 ? -22.797 5.57 18.125 1 98.38 564 ILE A CA 1
ATOM 4487 C C . ILE A 1 564 ? -21.406 5.273 18.656 1 98.38 564 ILE A C 1
ATOM 4489 O O . ILE A 1 564 ? -21.203 5.191 19.875 1 98.38 564 ILE A O 1
ATOM 4493 N N . TRP A 1 565 ? -20.5 5.07 17.719 1 97.69 565 TRP A N 1
ATOM 4494 C CA . TRP A 1 565 ? -19.125 4.75 18.062 1 97.69 565 TRP A CA 1
ATOM 4495 C C . TRP A 1 565 ? -18.219 5.965 17.891 1 97.69 565 TRP A C 1
ATOM 4497 O O . TRP A 1 565 ? -18.359 6.719 16.922 1 97.69 565 TRP A O 1
ATOM 4507 N N . GLY A 1 566 ? -17.312 6.148 18.781 1 94.75 566 GLY A N 1
ATOM 4508 C CA . GLY A 1 566 ? -16.359 7.25 18.75 1 94.75 566 GLY A CA 1
ATOM 4509 C C . GLY A 1 566 ? -15.078 6.941 19.5 1 94.75 566 GLY A C 1
ATOM 4510 O O . GLY A 1 566 ? -14.852 5.801 19.906 1 94.75 566 GLY A O 1
ATOM 4511 N N . PRO A 1 567 ? -14.227 7.945 19.578 1 92 567 PRO A N 1
ATOM 4512 C CA . PRO A 1 567 ? -12.984 7.781 20.328 1 92 567 PRO A CA 1
ATOM 4513 C C . PRO A 1 567 ? -13.219 7.621 21.828 1 92 567 PRO A C 1
ATOM 4515 O O . PRO A 1 567 ? -14.273 8.008 22.344 1 92 567 PRO A O 1
ATOM 4518 N N . LYS A 1 568 ? -12.242 7.098 22.516 1 88.62 568 LYS A N 1
ATOM 4519 C CA . LYS A 1 568 ? -12.375 6.793 23.938 1 88.62 568 LYS A CA 1
ATOM 4520 C C . LYS A 1 568 ? -12.547 8.062 24.766 1 88.62 568 LYS A C 1
ATOM 4522 O O . LYS A 1 568 ? -13.242 8.062 25.781 1 88.62 568 LYS A O 1
ATOM 4527 N N . ASP A 1 569 ? -11.891 9.086 24.344 1 83.75 569 ASP A N 1
ATOM 4528 C CA . ASP A 1 569 ? -12.016 10.344 25.078 1 83.75 569 ASP A CA 1
ATOM 4529 C C . ASP A 1 569 ? -13.445 10.859 25.062 1 83.75 569 ASP A C 1
ATOM 4531 O O . ASP A 1 569 ? -13.93 11.43 26.031 1 83.75 569 ASP A O 1
ATOM 4535 N N . LYS A 1 570 ? -14.133 10.695 23.969 1 81.06 570 LYS A N 1
ATOM 4536 C CA . LYS A 1 570 ? -15.531 11.102 23.875 1 81.06 570 LYS A CA 1
ATOM 4537 C C . LYS A 1 570 ? -16.422 10.227 24.734 1 81.06 570 LYS A C 1
ATOM 4539 O O . LYS A 1 570 ? -17.406 10.703 25.312 1 81.06 570 LYS A O 1
ATOM 4544 N N . GLN A 1 571 ? -16.094 9.062 24.781 1 80.62 571 GLN A N 1
ATOM 4545 C CA . GLN A 1 571 ? -16.828 8.148 25.641 1 80.62 571 GLN A CA 1
ATOM 4546 C C . GLN A 1 571 ? -16.703 8.562 27.109 1 80.62 571 GLN A C 1
ATOM 4548 O O . GLN A 1 571 ? -17.703 8.578 27.844 1 80.62 571 GLN A O 1
ATOM 4553 N N . ARG A 1 572 ? -15.469 8.844 27.438 1 72.25 572 ARG A N 1
ATOM 4554 C CA . ARG A 1 572 ? -15.203 9.25 28.812 1 72.25 572 ARG A CA 1
ATOM 4555 C C . ARG A 1 572 ? -15.938 10.547 29.156 1 72.25 572 ARG A C 1
ATOM 4557 O O . ARG A 1 572 ? -16.531 10.656 30.234 1 72.25 572 ARG A O 1
ATOM 4564 N N . ARG A 1 573 ? -15.922 11.375 28.312 1 70.44 573 ARG A N 1
ATOM 4565 C CA . ARG A 1 573 ? -16.594 12.656 28.547 1 70.44 573 ARG A CA 1
ATOM 4566 C C . ARG A 1 573 ? -18.094 12.461 28.734 1 70.44 573 ARG A C 1
ATOM 4568 O O . ARG A 1 573 ? -18.703 13.117 29.578 1 70.44 573 ARG A O 1
ATOM 4575 N N . ARG A 1 574 ? -18.625 11.648 27.922 1 73.12 574 ARG A N 1
ATOM 4576 C CA . ARG A 1 574 ? -20.062 11.383 28.016 1 73.12 574 ARG A CA 1
ATOM 4577 C C . ARG A 1 574 ? -20.422 10.711 29.328 1 73.12 574 ARG A C 1
ATOM 4579 O O . ARG A 1 574 ? -21.438 11.039 29.953 1 73.12 574 ARG A O 1
ATOM 4586 N N . LYS A 1 575 ? -19.547 9.898 29.844 1 68.94 575 LYS A N 1
ATOM 4587 C CA . LYS A 1 575 ? -19.766 9.227 31.125 1 68.94 575 LYS A CA 1
ATOM 4588 C C . LYS A 1 575 ? -19.688 10.211 32.281 1 68.94 575 LYS A C 1
ATOM 4590 O O . LYS A 1 575 ? -20.469 10.141 33.219 1 68.94 575 LYS A O 1
ATOM 4595 N N . GLU A 1 576 ? -18.719 11.086 32.094 1 67.88 576 GLU A N 1
ATOM 4596 C CA . GLU A 1 576 ? -18.531 12.094 33.156 1 67.88 576 GLU A CA 1
ATOM 4597 C C . GLU A 1 576 ? -19.734 13.047 33.188 1 67.88 576 GLU A C 1
ATOM 4599 O O . GLU A 1 576 ? -20.172 13.43 34.281 1 67.88 576 GLU A O 1
ATOM 4604 N N . CYS A 1 577 ? -20.266 13.305 32.031 1 65.5 577 CYS A N 1
ATOM 4605 C CA . CYS A 1 577 ? -21.422 14.188 31.984 1 65.5 577 CYS A CA 1
ATOM 4606 C C . CYS A 1 577 ? -22.672 13.5 32.562 1 65.5 577 CYS A C 1
ATOM 4608 O O . CYS A 1 577 ? -23.469 14.133 33.25 1 65.5 577 CYS A O 1
ATOM 4610 N N . LEU A 1 578 ? -22.859 12.258 32.25 1 64.62 578 LEU A N 1
ATOM 4611 C CA . LEU A 1 578 ? -24.016 11.516 32.75 1 64.62 578 LEU A CA 1
ATOM 4612 C C . LEU A 1 578 ? -23.938 11.344 34.25 1 64.62 578 LEU A C 1
ATOM 4614 O O . LEU A 1 578 ? -24.953 11.414 34.938 1 64.62 578 LEU A O 1
ATOM 4618 N N . CYS A 1 579 ? -22.734 11.125 34.688 1 56.38 579 CYS A N 1
ATOM 4619 C CA . CYS A 1 579 ? -22.547 11 36.125 1 56.38 579 CYS A CA 1
ATOM 4620 C C . CYS A 1 579 ? -22.828 12.328 36.844 1 56.38 579 CYS A C 1
ATOM 4622 O O . CYS A 1 579 ? -23.406 12.359 37.906 1 56.38 579 CYS A O 1
ATOM 4624 N N . PHE A 1 580 ? -22.391 13.32 36.219 1 54.81 580 PHE A N 1
ATOM 4625 C CA . PHE A 1 580 ? -22.641 14.633 36.781 1 54.81 580 PHE A CA 1
ATOM 4626 C C . PHE A 1 580 ? -24.141 14.922 36.844 1 54.81 580 PHE A C 1
ATOM 4628 O O . PHE A 1 580 ? -24.641 15.438 37.844 1 54.81 580 PHE A O 1
ATOM 4635 N N . PHE A 1 581 ? -24.797 14.602 35.75 1 53.47 581 PHE A N 1
ATOM 4636 C CA . PHE A 1 581 ? -26.25 14.82 35.719 1 53.47 581 PHE A CA 1
ATOM 4637 C C . PHE A 1 581 ? -26.953 13.906 36.719 1 53.47 581 PHE A C 1
ATOM 4639 O O . PHE A 1 581 ? -27.922 14.312 37.344 1 53.47 581 PHE A O 1
ATOM 4646 N N . CYS A 1 582 ? -26.5 12.742 36.781 1 51.94 582 CYS A N 1
ATOM 4647 C CA . CYS A 1 582 ? -27.109 11.852 37.75 1 51.94 582 CYS A CA 1
ATOM 4648 C C . CYS A 1 582 ? -26.844 12.336 39.156 1 51.94 582 CYS A C 1
ATOM 4650 O O . CYS A 1 582 ? -27.703 12.188 40.062 1 51.94 582 CYS A O 1
ATOM 4652 N N . SER A 1 583 ? -25.703 12.852 39.375 1 52.84 583 SER A N 1
ATOM 4653 C CA . SER A 1 583 ? -25.406 13.344 40.719 1 52.84 583 SER A CA 1
ATOM 4654 C C . SER A 1 583 ? -26.203 14.602 41.031 1 52.84 583 SER A C 1
ATOM 4656 O O . SER A 1 583 ? -26.516 14.867 42.188 1 52.84 583 SER A O 1
ATOM 4658 N N . GLN A 1 584 ? -26.453 15.32 40.031 1 49.16 584 GLN A N 1
ATOM 4659 C CA . GLN A 1 584 ? -27.266 16.5 40.344 1 49.16 584 GLN A CA 1
ATOM 4660 C C . GLN A 1 584 ? -28.734 16.141 40.531 1 49.16 584 GLN A C 1
ATOM 4662 O O . GLN A 1 584 ? -29.484 16.875 41.156 1 49.16 584 GLN A O 1
ATOM 4667 N N . THR A 1 585 ? -29.094 15.227 39.844 1 43.19 585 THR A N 1
ATOM 4668 C CA . THR A 1 585 ? -30.5 14.891 40.031 1 43.19 585 THR A CA 1
ATOM 4669 C C . THR A 1 585 ? -30.719 14.141 41.344 1 43.19 585 THR A C 1
ATOM 4671 O O . THR A 1 585 ? -31.859 13.906 41.75 1 43.19 585 THR A O 1
ATOM 4674 N N . VAL A 1 586 ? -29.641 13.781 42.031 1 37.19 586 VAL A N 1
ATOM 4675 C CA . VAL A 1 586 ? -29.953 13.258 43.344 1 37.19 586 VAL A CA 1
ATOM 4676 C C . VAL A 1 586 ? -29.828 14.383 44.375 1 37.19 586 VAL A C 1
ATOM 4678 O O . VAL A 1 586 ? -28.891 15.18 44.344 1 37.19 586 VAL A O 1
ATOM 4681 N N . MET B 1 1 ? -1.787 -19.578 79.25 1 15.45 1 MET B N 1
ATOM 4682 C CA . MET B 1 1 ? -1.727 -18.719 80.438 1 15.45 1 MET B CA 1
ATOM 4683 C C . MET B 1 1 ? -0.676 -17.625 80.25 1 15.45 1 MET B C 1
ATOM 4685 O O . MET B 1 1 ? -0.961 -16.438 80.5 1 15.45 1 MET B O 1
ATOM 4689 N N . GLN B 1 2 ? 0.678 -17.719 80.688 1 13.2 2 GLN B N 1
ATOM 4690 C CA . GLN B 1 2 ? 1.378 -17.016 81.75 1 13.2 2 GLN B CA 1
ATOM 4691 C C . GLN B 1 2 ? 2.221 -15.875 81.188 1 13.2 2 GLN B C 1
ATOM 4693 O O . GLN B 1 2 ? 2.35 -14.82 81.812 1 13.2 2 GLN B O 1
ATOM 4698 N N . ALA B 1 3 ? 3.279 -16.016 80.5 1 14.02 3 ALA B N 1
ATOM 4699 C CA . ALA B 1 3 ? 4.508 -15.562 81.125 1 14.02 3 ALA B CA 1
ATOM 4700 C C . ALA B 1 3 ? 4.562 -14.039 81.188 1 14.02 3 ALA B C 1
ATOM 4702 O O . ALA B 1 3 ? 3.947 -13.359 80.312 1 14.02 3 ALA B O 1
ATOM 4703 N N . ASN B 1 4 ? 5.711 -13.391 81.562 1 14.16 4 ASN B N 1
ATOM 4704 C CA . ASN B 1 4 ? 6.395 -12.711 82.688 1 14.16 4 ASN B CA 1
ATOM 4705 C C . ASN B 1 4 ? 6.695 -11.258 82.312 1 14.16 4 ASN B C 1
ATOM 4707 O O . ASN B 1 4 ? 6.645 -10.867 81.188 1 14.16 4 ASN B O 1
ATOM 4711 N N . GLY B 1 5 ? 7.855 -10.578 82.812 1 14.34 5 GLY B N 1
ATOM 4712 C CA . GLY B 1 5 ? 8.156 -9.602 83.812 1 14.34 5 GLY B CA 1
ATOM 4713 C C . GLY B 1 5 ? 8.547 -8.242 83.25 1 14.34 5 GLY B C 1
ATOM 4714 O O . GLY B 1 5 ? 8 -7.223 83.688 1 14.34 5 GLY B O 1
ATOM 4715 N N . CYS B 1 6 ? 9.781 -7.91 82.688 1 14.35 6 CYS B N 1
ATOM 4716 C CA . CYS B 1 6 ? 10.758 -7.16 83.438 1 14.35 6 CYS B CA 1
ATOM 4717 C C . CYS B 1 6 ? 10.562 -5.66 83.25 1 14.35 6 CYS B C 1
ATOM 4719 O O . CYS B 1 6 ? 9.992 -5.219 82.25 1 14.35 6 CYS B O 1
ATOM 4721 N N . SER B 1 7 ? 11.492 -4.773 83.875 1 14.84 7 SER B N 1
ATOM 4722 C CA . SER B 1 7 ? 11.648 -3.693 84.812 1 14.84 7 SER B CA 1
ATOM 4723 C C . SER B 1 7 ? 11.805 -2.344 84.125 1 14.84 7 SER B C 1
ATOM 4725 O O . SER B 1 7 ? 11.047 -1.409 84.375 1 14.84 7 SER B O 1
ATOM 4727 N N . GLN B 1 8 ? 13.031 -1.522 84.312 1 14.6 8 GLN B N 1
ATOM 4728 C CA . GLN B 1 8 ? 13.305 -0.436 85.25 1 14.6 8 GLN B CA 1
ATOM 4729 C C . GLN B 1 8 ? 13.391 0.904 84.5 1 14.6 8 GLN B C 1
ATOM 4731 O O . GLN B 1 8 ? 13.07 0.998 83.312 1 14.6 8 GLN B O 1
ATOM 4736 N N . HIS B 1 9 ? 14.602 1.716 84.625 1 14.73 9 HIS B N 1
ATOM 4737 C CA . HIS B 1 9 ? 14.93 2.895 85.375 1 14.73 9 HIS B CA 1
ATOM 4738 C C . HIS B 1 9 ? 14.93 4.156 84.562 1 14.73 9 HIS B C 1
ATOM 4740 O O . HIS B 1 9 ? 14.875 4.074 83.312 1 14.73 9 HIS B O 1
ATOM 4746 N N . ASN B 1 10 ? 16.109 5.191 84.625 1 14.84 10 ASN B N 1
ATOM 4747 C CA . ASN B 1 10 ? 16.375 6.445 85.312 1 14.84 10 ASN B CA 1
ATOM 4748 C C . ASN B 1 10 ? 16.562 7.598 84.312 1 14.84 10 ASN B C 1
ATOM 4750 O O . ASN B 1 10 ? 15.93 8.648 84.5 1 14.84 10 ASN B O 1
ATOM 4754 N N . GLY B 1 11 ? 17.797 7.914 83.75 1 14.95 11 GLY B N 1
ATOM 4755 C CA . GLY B 1 11 ? 18.641 9.055 84.062 1 14.95 11 GLY B CA 1
ATOM 4756 C C . GLY B 1 11 ? 18.344 10.289 83.25 1 14.95 11 GLY B C 1
ATOM 4757 O O . GLY B 1 11 ? 17.688 10.195 82.188 1 14.95 11 GLY B O 1
ATOM 4758 N N . THR B 1 12 ? 18.828 11.602 83.562 1 16.66 12 THR B N 1
ATOM 4759 C CA . THR B 1 12 ? 18.625 13.031 83.812 1 16.66 12 THR B CA 1
ATOM 4760 C C . THR B 1 12 ? 19.203 13.852 82.688 1 16.66 12 THR B C 1
ATOM 4762 O O . THR B 1 12 ? 19.031 15.078 82.625 1 16.66 12 THR B O 1
ATOM 4765 N N . THR B 1 13 ? 19.766 13.406 81.5 1 15.62 13 THR B N 1
ATOM 4766 C CA . THR B 1 13 ? 20.938 14.148 81.125 1 15.62 13 THR B CA 1
ATOM 4767 C C . THR B 1 13 ? 20.547 15.523 80.562 1 15.62 13 THR B C 1
ATOM 4769 O O . THR B 1 13 ? 19.562 15.656 79.812 1 15.62 13 THR B O 1
ATOM 4772 N N . ASP B 1 14 ? 21.312 16.656 80.812 1 15.91 14 ASP B N 1
ATOM 4773 C CA . ASP B 1 14 ? 21.453 18.062 81.125 1 15.91 14 ASP B CA 1
ATOM 4774 C C . ASP B 1 14 ? 21.375 18.938 79.875 1 15.91 14 ASP B C 1
ATOM 4776 O O . ASP B 1 14 ? 20.453 19.766 79.75 1 15.91 14 ASP B O 1
ATOM 4780 N N . SER B 1 15 ? 22.516 19.672 79.312 1 16.16 15 SER B N 1
ATOM 4781 C CA . SER B 1 15 ? 22.953 21.047 79.5 1 16.16 15 SER B CA 1
ATOM 4782 C C . SER B 1 15 ? 22.859 21.812 78.188 1 16.16 15 SER B C 1
ATOM 4784 O O . SER B 1 15 ? 22.797 23.047 78.125 1 16.16 15 SER B O 1
ATOM 4786 N N . SER B 1 16 ? 23.047 21.281 76.938 1 16.61 16 SER B N 1
ATOM 4787 C CA . SER B 1 16 ? 24.031 22 76.125 1 16.61 16 SER B CA 1
ATOM 4788 C C . SER B 1 16 ? 23.453 23.312 75.562 1 16.61 16 SER B C 1
ATOM 4790 O O . SER B 1 16 ? 22.234 23.438 75.438 1 16.61 16 SER B O 1
ATOM 4792 N N . LEU B 1 17 ? 24.359 24.344 75.25 1 17.44 17 LEU B N 1
ATOM 4793 C CA . LEU B 1 17 ? 24.797 25.734 75.188 1 17.44 17 LEU B CA 1
ATOM 4794 C C . LEU B 1 17 ? 24.359 26.406 73.875 1 17.44 17 LEU B C 1
ATOM 4796 O O . LEU B 1 17 ? 24.828 26.031 72.812 1 17.44 17 LEU B O 1
ATOM 4800 N N . VAL B 1 18 ? 23.094 26.797 73.625 1 18.69 18 VAL B N 1
ATOM 4801 C CA . VAL B 1 18 ? 22.531 27.25 72.375 1 18.69 18 VAL B CA 1
ATOM 4802 C C . VAL B 1 18 ? 23.062 28.641 72 1 18.69 18 VAL B C 1
ATOM 4804 O O . VAL B 1 18 ? 22.828 29.594 72.75 1 18.69 18 VAL B O 1
ATOM 4807 N N . ASP B 1 19 ? 24.266 28.656 71.438 1 17.11 19 ASP B N 1
ATOM 4808 C CA . ASP B 1 19 ? 25.078 29.844 71.125 1 17.11 19 ASP B CA 1
ATOM 4809 C C . ASP B 1 19 ? 24.344 30.797 70.188 1 17.11 19 ASP B C 1
ATOM 4811 O O . ASP B 1 19 ? 24.062 30.453 69.062 1 17.11 19 ASP B O 1
ATOM 4815 N N . PRO B 1 20 ? 23.484 31.703 70.625 1 18.91 20 PRO B N 1
ATOM 4816 C CA . PRO B 1 20 ? 22.547 32.469 69.75 1 18.91 20 PRO B CA 1
ATOM 4817 C C . PRO B 1 20 ? 23.219 33.594 69 1 18.91 20 PRO B C 1
ATOM 4819 O O . PRO B 1 20 ? 22.547 34.469 68.438 1 18.91 20 PRO B O 1
ATOM 4822 N N . HIS B 1 21 ? 24.531 33.406 68.562 1 17.52 21 HIS B N 1
ATOM 4823 C CA . HIS B 1 21 ? 25.25 34.625 68.312 1 17.52 21 HIS B CA 1
ATOM 4824 C C . HIS B 1 21 ? 24.484 35.5 67.312 1 17.52 21 HIS B C 1
ATOM 4826 O O . HIS B 1 21 ? 23.844 34.969 66.375 1 17.52 21 HIS B O 1
ATOM 4832 N N . SER B 1 22 ? 24.266 36.812 67.625 1 18.3 22 SER B N 1
ATOM 4833 C CA . SER B 1 22 ? 23.469 38 67.312 1 18.3 22 SER B CA 1
ATOM 4834 C C . SER B 1 22 ? 23.984 38.656 66 1 18.3 22 SER B C 1
ATOM 4836 O O . SER B 1 22 ? 23.484 39.719 65.625 1 18.3 22 SER B O 1
ATOM 4838 N N . ILE B 1 23 ? 24.906 38 65.25 1 18.05 23 ILE B N 1
ATOM 4839 C CA . ILE B 1 23 ? 25.75 39 64.625 1 18.05 23 ILE B CA 1
ATOM 4840 C C . ILE B 1 23 ? 24.891 39.844 63.656 1 18.05 23 ILE B C 1
ATOM 4842 O O . ILE B 1 23 ? 24.203 39.312 62.781 1 18.05 23 ILE B O 1
ATOM 4846 N N . ARG B 1 24 ? 24.734 41.156 63.969 1 17.58 24 ARG B N 1
ATOM 4847 C CA . ARG B 1 24 ? 23.953 42.281 63.5 1 17.58 24 ARG B CA 1
ATOM 4848 C C . ARG B 1 24 ? 24.438 42.781 62.156 1 17.58 24 ARG B C 1
ATOM 4850 O O . ARG B 1 24 ? 23.922 43.781 61.625 1 17.58 24 ARG B O 1
ATOM 4857 N N . THR B 1 25 ? 25.484 42.094 61.562 1 17.5 25 THR B N 1
ATOM 4858 C CA . THR B 1 25 ? 26.266 43.094 60.812 1 17.5 25 THR B CA 1
ATOM 4859 C C . THR B 1 25 ? 25.375 43.781 59.812 1 17.5 25 THR B C 1
ATOM 4861 O O . THR B 1 25 ? 24.484 43.188 59.219 1 17.5 25 THR B O 1
ATOM 4864 N N . SER B 1 26 ? 25.562 45.125 59.656 1 17.91 26 SER B N 1
ATOM 4865 C CA . SER B 1 26 ? 24.969 46.375 59.156 1 17.91 26 SER B CA 1
ATOM 4866 C C . SER B 1 26 ? 25.016 46.438 57.656 1 17.91 26 SER B C 1
ATOM 4868 O O . SER B 1 26 ? 24.578 47.438 57.062 1 17.91 26 SER B O 1
ATOM 4870 N N . ALA B 1 27 ? 25.578 45.469 56.938 1 19 27 ALA B N 1
ATOM 4871 C CA . ALA B 1 27 ? 26.219 45.969 55.719 1 19 27 ALA B CA 1
ATOM 4872 C C . ALA B 1 27 ? 25.203 46.688 54.844 1 19 27 ALA B C 1
ATOM 4874 O O . ALA B 1 27 ? 24.062 46.25 54.688 1 19 27 ALA B O 1
ATOM 4875 N N . SER B 1 28 ? 25.562 47.906 54.438 1 18.94 28 SER B N 1
ATOM 4876 C CA . SER B 1 28 ? 25.094 49.094 53.75 1 18.94 28 SER B CA 1
ATOM 4877 C C . SER B 1 28 ? 24.594 48.781 52.344 1 18.94 28 SER B C 1
ATOM 4879 O O . SER B 1 28 ? 25.062 47.812 51.719 1 18.94 28 SER B O 1
ATOM 4881 N N . THR B 1 29 ? 23.406 49.406 51.875 1 17.34 29 THR B N 1
ATOM 4882 C CA . THR B 1 29 ? 22.328 49.312 50.906 1 17.34 29 THR B CA 1
ATOM 4883 C C . THR B 1 29 ? 22.797 49.781 49.531 1 17.34 29 THR B C 1
ATOM 4885 O O . THR B 1 29 ? 22.047 49.75 48.562 1 17.34 29 THR B O 1
ATOM 4888 N N . SER B 1 30 ? 24.078 50.219 49.312 1 18.8 30 SER B N 1
ATOM 4889 C CA . SER B 1 30 ? 24.016 51.281 48.281 1 18.8 30 SER B CA 1
ATOM 4890 C C . SER B 1 30 ? 23.547 50.719 46.938 1 18.8 30 SER B C 1
ATOM 4892 O O . SER B 1 30 ? 24 49.656 46.531 1 18.8 30 SER B O 1
ATOM 4894 N N . ASN B 1 31 ? 22.359 51.219 46.406 1 17.36 31 ASN B N 1
ATOM 4895 C CA . ASN B 1 31 ? 21.453 50.938 45.281 1 17.36 31 ASN B CA 1
ATOM 4896 C C . ASN B 1 31 ? 22.109 51.25 43.938 1 17.36 31 ASN B C 1
ATOM 4898 O O . ASN B 1 31 ? 21.406 51.375 42.938 1 17.36 31 ASN B O 1
ATOM 4902 N N . GLY B 1 32 ? 23.422 51.312 43.781 1 19.02 32 GLY B N 1
ATOM 4903 C CA . GLY B 1 32 ? 23.766 52 42.562 1 19.02 32 GLY B CA 1
ATOM 4904 C C . GLY B 1 32 ? 23.125 51.406 41.312 1 19.02 32 GLY B C 1
ATOM 4905 O O . GLY B 1 32 ? 23.188 50.188 41.125 1 19.02 32 GLY B O 1
ATOM 4906 N N . ALA B 1 33 ? 22.094 52.062 40.719 1 20.84 33 ALA B N 1
ATOM 4907 C CA . ALA B 1 33 ? 21.266 51.875 39.531 1 20.84 33 ALA B CA 1
ATOM 4908 C C . ALA B 1 33 ? 22.109 51.781 38.25 1 20.84 33 ALA B C 1
ATOM 4910 O O . ALA B 1 33 ? 22.672 52.781 37.812 1 20.84 33 ALA B O 1
ATOM 4911 N N . VAL B 1 34 ? 23.094 51 38.188 1 22.16 34 VAL B N 1
ATOM 4912 C CA . VAL B 1 34 ? 23.75 51.062 36.906 1 22.16 34 VAL B CA 1
ATOM 4913 C C . VAL B 1 34 ? 22.719 51 35.781 1 22.16 34 VAL B C 1
ATOM 4915 O O . VAL B 1 34 ? 21.844 50.125 35.781 1 22.16 34 VAL B O 1
ATOM 4918 N N . THR B 1 35 ? 22.562 52.125 35.062 1 22.42 35 THR B N 1
ATOM 4919 C CA . THR B 1 35 ? 21.812 52.469 33.844 1 22.42 35 THR B CA 1
ATOM 4920 C C . THR B 1 35 ? 22.094 51.438 32.75 1 22.42 35 THR B C 1
ATOM 4922 O O . THR B 1 35 ? 23.25 51.25 32.344 1 22.42 35 THR B O 1
ATOM 4925 N N . ALA B 1 36 ? 21.328 50.438 32.656 1 22.45 36 ALA B N 1
ATOM 4926 C CA . ALA B 1 36 ? 21.281 49.344 31.688 1 22.45 36 ALA B CA 1
ATOM 4927 C C . ALA B 1 36 ? 21.219 49.906 30.266 1 22.45 36 ALA B C 1
ATOM 4929 O O . ALA B 1 36 ? 20.25 50.562 29.891 1 22.45 36 ALA B O 1
ATOM 4930 N N . ASN B 1 37 ? 22.297 50.375 29.766 1 23.61 37 ASN B N 1
ATOM 4931 C CA . ASN B 1 37 ? 22.375 50.812 28.375 1 23.61 37 ASN B CA 1
ATOM 4932 C C . ASN B 1 37 ? 21.578 49.906 27.453 1 23.61 37 ASN B C 1
ATOM 4934 O O . ASN B 1 37 ? 21.531 48.688 27.656 1 23.61 37 ASN B O 1
ATOM 4938 N N . GLY B 1 38 ? 20.641 50.5 26.656 1 23.16 38 GLY B N 1
ATOM 4939 C CA . GLY B 1 38 ? 19.5 50.188 25.812 1 23.16 38 GLY B CA 1
ATOM 4940 C C . GLY B 1 38 ? 19.766 49.031 24.859 1 23.16 38 GLY B C 1
ATOM 4941 O O . GLY B 1 38 ? 19 48.062 24.812 1 23.16 38 GLY B O 1
ATOM 4942 N N . THR B 1 39 ? 20.578 49.312 23.719 1 25.41 39 THR B N 1
ATOM 4943 C CA . THR B 1 39 ? 20.078 49.094 22.359 1 25.41 39 THR B CA 1
ATOM 4944 C C . THR B 1 39 ? 20.203 47.625 21.953 1 25.41 39 THR B C 1
ATOM 4946 O O . THR B 1 39 ? 21.281 47.156 21.578 1 25.41 39 THR B O 1
ATOM 4949 N N . MET B 1 40 ? 20.125 46.719 22.797 1 27 40 MET B N 1
ATOM 4950 C CA . MET B 1 40 ? 20.156 45.438 22.094 1 27 40 MET B CA 1
ATOM 4951 C C . MET B 1 40 ? 19.219 45.469 20.891 1 27 40 MET B C 1
ATOM 4953 O O . MET B 1 40 ? 18.031 45.781 21.016 1 27 40 MET B O 1
ATOM 4957 N N . THR B 1 41 ? 19.703 45.812 19.703 1 31.11 41 THR B N 1
ATOM 4958 C CA . THR B 1 41 ? 18.969 45.719 18.453 1 31.11 41 THR B CA 1
ATOM 4959 C C . THR B 1 41 ? 18.047 44.5 18.453 1 31.11 41 THR B C 1
ATOM 4961 O O . THR B 1 41 ? 18.453 43.406 18.844 1 31.11 41 THR B O 1
ATOM 4964 N N . GLY B 1 42 ? 16.797 44.625 18.828 1 32.44 42 GLY B N 1
ATOM 4965 C CA . GLY B 1 42 ? 15.641 43.781 18.656 1 32.44 42 GLY B CA 1
ATOM 4966 C C . GLY B 1 42 ? 15.75 42.844 17.469 1 32.44 42 GLY B C 1
ATOM 4967 O O . GLY B 1 42 ? 15.336 43.219 16.359 1 32.44 42 GLY B O 1
ATOM 4968 N N . GLN B 1 43 ? 16.875 42.188 17.297 1 36 43 GLN B N 1
ATOM 4969 C CA . GLN B 1 43 ? 16.859 41.219 16.203 1 36 43 GLN B CA 1
ATOM 4970 C C . GLN B 1 43 ? 15.516 40.5 16.109 1 36 43 GLN B C 1
ATOM 4972 O O . GLN B 1 43 ? 15.016 40 17.125 1 36 43 GLN B O 1
ATOM 4977 N N . ASN B 1 44 ? 14.625 40.906 15.258 1 39.97 44 ASN B N 1
ATOM 4978 C CA . ASN B 1 44 ? 13.359 40.375 14.773 1 39.97 44 ASN B CA 1
ATOM 4979 C C . ASN B 1 44 ? 13.305 38.875 14.875 1 39.97 44 ASN B C 1
ATOM 4981 O O . ASN B 1 44 ? 13.984 38.156 14.117 1 39.97 44 ASN B O 1
ATOM 4985 N N . SER B 1 45 ? 13.422 38.312 16.016 1 50.5 45 SER B N 1
ATOM 4986 C CA . SER B 1 45 ? 13.031 36.906 16.203 1 50.5 45 SER B CA 1
ATOM 4987 C C . SER B 1 45 ? 11.859 36.531 15.289 1 50.5 45 SER B C 1
ATOM 4989 O O . SER B 1 45 ? 10.75 37.062 15.453 1 50.5 45 SER B O 1
ATOM 4991 N N . LYS B 1 46 ? 12.148 36.312 14.062 1 61.16 46 LYS B N 1
ATOM 4992 C CA . LYS B 1 46 ? 11.148 35.906 13.086 1 61.16 46 LYS B CA 1
ATOM 4993 C C . LYS B 1 46 ? 10.211 34.844 13.664 1 61.16 46 LYS B C 1
ATOM 4995 O O . LYS B 1 46 ? 10.664 33.906 14.336 1 61.16 46 LYS B O 1
ATOM 5000 N N . ASN B 1 47 ? 9.039 35.094 14.008 1 79.69 47 ASN B N 1
ATOM 5001 C CA . ASN B 1 47 ? 7.961 34.219 14.406 1 79.69 47 ASN B CA 1
ATOM 5002 C C . ASN B 1 47 ? 7.871 33 13.492 1 79.69 47 ASN B C 1
ATOM 5004 O O . ASN B 1 47 ? 7.41 33.094 12.352 1 79.69 47 ASN B O 1
ATOM 5008 N N . LEU B 1 48 ? 8.727 32.031 13.844 1 87.25 48 LEU B N 1
ATOM 5009 C CA . LEU B 1 48 ? 8.758 30.797 13.062 1 87.25 48 LEU B CA 1
ATOM 5010 C C . LEU B 1 48 ? 7.543 29.938 13.367 1 87.25 48 LEU B C 1
ATOM 5012 O O . LEU B 1 48 ? 7.094 29.875 14.516 1 87.25 48 LEU B O 1
ATOM 5016 N N . SER B 1 49 ? 6.945 29.422 12.336 1 88.12 49 SER B N 1
ATOM 5017 C CA . SER B 1 49 ? 5.902 28.422 12.531 1 88.12 49 SER B CA 1
ATOM 5018 C C . SER B 1 49 ? 6.434 27.219 13.297 1 88.12 49 SER B C 1
ATOM 5020 O O . SER B 1 49 ? 7.648 27.031 13.414 1 88.12 49 SER B O 1
ATOM 5022 N N . LYS B 1 50 ? 5.637 26.484 13.914 1 87.75 50 LYS B N 1
ATOM 5023 C CA . LYS B 1 50 ? 6.043 25.281 14.648 1 87.75 50 LYS B CA 1
ATOM 5024 C C . LYS B 1 50 ? 6.82 24.328 13.75 1 87.75 50 LYS B C 1
ATOM 5026 O O . LYS B 1 50 ? 7.805 23.719 14.18 1 87.75 50 LYS B O 1
ATOM 5031 N N . THR B 1 51 ? 6.43 24.203 12.539 1 90.56 51 THR B N 1
ATOM 5032 C CA . THR B 1 51 ? 7.105 23.344 11.578 1 90.56 51 THR B CA 1
ATOM 5033 C C . THR B 1 51 ? 8.516 23.844 11.297 1 90.56 51 THR B C 1
ATOM 5035 O O . THR B 1 51 ? 9.469 23.047 11.273 1 90.56 51 THR B O 1
ATOM 5038 N N . ASP B 1 52 ? 8.625 25.078 11.148 1 91.94 52 ASP B N 1
ATOM 5039 C CA . ASP B 1 52 ? 9.938 25.656 10.883 1 91.94 52 ASP B CA 1
ATOM 5040 C C . ASP B 1 52 ? 10.859 25.5 12.086 1 91.94 52 ASP B C 1
ATOM 5042 O O . ASP B 1 52 ? 12.062 25.281 11.93 1 91.94 52 ASP B O 1
ATOM 5046 N N . GLN B 1 53 ? 10.281 25.609 13.219 1 91.56 53 GLN B N 1
ATOM 5047 C CA . GLN B 1 53 ? 11.07 25.391 14.422 1 91.56 53 GLN B CA 1
ATOM 5048 C C . GLN B 1 53 ? 11.609 23.969 14.477 1 91.56 53 GLN B C 1
ATOM 5050 O O . GLN B 1 53 ? 12.781 23.75 14.797 1 91.56 53 GLN B O 1
ATOM 5055 N N . ASP B 1 54 ? 10.734 23.062 14.156 1 92.69 54 ASP B N 1
ATOM 5056 C CA . ASP B 1 54 ? 11.156 21.672 14.125 1 92.69 54 ASP B CA 1
ATOM 5057 C C . ASP B 1 54 ? 12.289 21.453 13.117 1 92.69 54 ASP B C 1
ATOM 5059 O O . ASP B 1 54 ? 13.258 20.75 13.406 1 92.69 54 ASP B O 1
ATOM 5063 N N . ILE B 1 55 ? 12.172 22.078 12 1 94.56 55 ILE B N 1
ATOM 5064 C CA . ILE B 1 55 ? 13.164 21.906 10.945 1 94.56 55 ILE B CA 1
ATOM 5065 C C . ILE B 1 55 ? 14.5 22.5 11.383 1 94.56 55 ILE B C 1
ATOM 5067 O O . ILE B 1 55 ? 15.555 21.906 11.156 1 94.56 55 ILE B O 1
ATOM 5071 N N . VAL B 1 56 ? 14.422 23.641 12 1 94.38 56 VAL B N 1
ATOM 5072 C CA . VAL B 1 56 ? 15.641 24.281 12.492 1 94.38 56 VAL B CA 1
ATOM 5073 C C . VAL B 1 56 ? 16.344 23.375 13.492 1 94.38 56 VAL B C 1
ATOM 5075 O O . VAL B 1 56 ? 17.562 23.219 13.453 1 94.38 56 VAL B O 1
ATOM 5078 N N . ARG B 1 57 ? 15.578 22.766 14.352 1 92.19 57 ARG B N 1
ATOM 5079 C CA . ARG B 1 57 ? 16.141 21.844 15.32 1 92.19 57 ARG B CA 1
ATOM 5080 C C . ARG B 1 57 ? 16.781 20.641 14.633 1 92.19 57 ARG B C 1
ATOM 5082 O O . ARG B 1 57 ? 17.875 20.203 15.008 1 92.19 57 ARG B O 1
ATOM 5089 N N . LEU B 1 58 ? 16.125 20.141 13.664 1 94.56 58 LEU B N 1
ATOM 5090 C CA . LEU B 1 58 ? 16.641 19.016 12.898 1 94.56 58 LEU B CA 1
ATOM 5091 C C . LEU B 1 58 ? 17.953 19.359 12.203 1 94.56 58 LEU B C 1
ATOM 5093 O O . LEU B 1 58 ? 18.906 18.578 12.227 1 94.56 58 LEU B O 1
ATOM 5097 N N . ILE B 1 59 ? 17.953 20.531 11.609 1 95.88 59 ILE B N 1
ATOM 5098 C CA . ILE B 1 59 ? 19.125 21 10.906 1 95.88 59 ILE B CA 1
ATOM 5099 C C . ILE B 1 59 ? 20.281 21.156 11.891 1 95.88 59 ILE B C 1
ATOM 5101 O O . ILE B 1 59 ? 21.406 20.719 11.617 1 95.88 59 ILE B O 1
ATOM 5105 N N . GLY B 1 60 ? 19.969 21.766 12.977 1 92.88 60 GLY B N 1
ATOM 5106 C CA . GLY B 1 60 ? 21 21.938 13.992 1 92.88 60 GLY B CA 1
ATOM 5107 C C . GLY B 1 60 ? 21.641 20.641 14.438 1 92.88 60 GLY B C 1
ATOM 5108 O O . GLY B 1 60 ? 22.859 20.547 14.539 1 92.88 60 GLY B O 1
ATOM 5109 N N . GLN B 1 61 ? 20.812 19.672 14.703 1 89.38 61 GLN B N 1
ATOM 5110 C CA . GLN B 1 61 ? 21.328 18.359 15.094 1 89.38 61 GLN B CA 1
ATOM 5111 C C . GLN B 1 61 ? 22.219 17.766 14.016 1 89.38 61 GLN B C 1
ATOM 5113 O O . GLN B 1 61 ? 23.281 17.219 14.312 1 89.38 61 GLN B O 1
ATOM 5118 N N . HIS B 1 62 ? 21.797 17.844 12.797 1 93.31 62 HIS B N 1
ATOM 5119 C CA . HIS B 1 62 ? 22.547 17.266 11.688 1 93.31 62 HIS B CA 1
ATOM 5120 C C . HIS B 1 62 ? 23.891 17.969 11.516 1 93.31 62 HIS B C 1
ATOM 5122 O O . HIS B 1 62 ? 24.922 17.312 11.289 1 93.31 62 HIS B O 1
ATOM 5128 N N . LEU B 1 63 ? 23.875 19.281 11.625 1 93.88 63 LEU B N 1
ATOM 5129 C CA . LEU B 1 63 ? 25.109 20.062 11.477 1 93.88 63 LEU B CA 1
ATOM 5130 C C . LEU B 1 63 ? 26.109 19.703 12.562 1 93.88 63 LEU B C 1
ATOM 5132 O O . LEU B 1 63 ? 27.297 19.531 12.281 1 93.88 63 LEU B O 1
ATOM 5136 N N . ARG B 1 64 ? 25.641 19.562 13.727 1 87.25 64 ARG B N 1
ATOM 5137 C CA . ARG B 1 64 ? 26.531 19.141 14.812 1 87.25 64 ARG B CA 1
ATOM 5138 C C . ARG B 1 64 ? 27.094 17.75 14.562 1 87.25 64 ARG B C 1
ATOM 5140 O O . ARG B 1 64 ? 28.25 17.484 14.859 1 87.25 64 ARG B O 1
ATOM 5147 N N . GLY B 1 65 ? 26.281 16.938 14.055 1 85.81 65 GLY B N 1
ATOM 5148 C CA . GLY B 1 65 ? 26.703 15.594 13.727 1 85.81 65 GLY B CA 1
ATOM 5149 C C . GLY B 1 65 ? 27.797 15.555 12.672 1 85.81 65 GLY B C 1
ATOM 5150 O O . GLY B 1 65 ? 28.656 14.664 12.688 1 85.81 65 GLY B O 1
ATOM 5151 N N . LEU B 1 66 ? 27.75 16.516 11.781 1 90.44 66 LEU B N 1
ATOM 5152 C CA . LEU B 1 66 ? 28.734 16.578 10.711 1 90.44 66 LEU B CA 1
ATOM 5153 C C . LEU B 1 66 ? 29.984 17.328 11.172 1 90.44 66 LEU B C 1
ATOM 5155 O O . LEU B 1 66 ? 30.984 17.391 10.453 1 90.44 66 LEU B O 1
ATOM 5159 N N . GLY B 1 67 ? 29.875 17.953 12.383 1 87.69 67 GLY B N 1
ATOM 5160 C CA . GLY B 1 67 ? 31 18.703 12.93 1 87.69 67 GLY B CA 1
ATOM 5161 C C . GLY B 1 67 ? 30.984 20.172 12.555 1 87.69 67 GLY B C 1
ATOM 5162 O O . GLY B 1 67 ? 31.969 20.875 12.758 1 87.69 67 GLY B O 1
ATOM 5163 N N . PHE B 1 68 ? 29.906 20.594 11.945 1 93 68 PHE B N 1
ATOM 5164 C CA . PHE B 1 68 ? 29.781 22 11.594 1 93 68 PHE B CA 1
ATOM 5165 C C . PHE B 1 68 ? 29.25 22.812 12.773 1 93 68 PHE B C 1
ATOM 5167 O O . PHE B 1 68 ? 28.172 23.406 12.703 1 93 68 PHE B O 1
ATOM 5174 N N . ASN B 1 69 ? 30.031 22.969 13.758 1 91.25 69 ASN B N 1
ATOM 5175 C CA . ASN B 1 69 ? 29.625 23.562 15.023 1 91.25 69 ASN B CA 1
ATOM 5176 C C . ASN B 1 69 ? 29.453 25.078 14.914 1 91.25 69 ASN B C 1
ATOM 5178 O O . ASN B 1 69 ? 28.562 25.656 15.555 1 91.25 69 ASN B O 1
ATOM 5182 N N . GLN B 1 70 ? 30.25 25.734 14.125 1 94 70 GLN B N 1
ATOM 5183 C CA . GLN B 1 70 ? 30.125 27.188 13.961 1 94 70 GLN B CA 1
ATOM 5184 C C . GLN B 1 70 ? 28.812 27.547 13.281 1 94 70 GLN B C 1
ATOM 5186 O O . GLN B 1 70 ? 28.125 28.469 13.695 1 94 70 GLN B O 1
ATOM 5191 N N . THR B 1 71 ? 28.531 26.797 12.297 1 95 71 THR B N 1
ATOM 5192 C CA . THR B 1 71 ? 27.281 27.016 11.602 1 95 71 THR B CA 1
ATOM 5193 C C . THR B 1 71 ? 26.094 26.766 12.531 1 95 71 THR B C 1
ATOM 5195 O O . THR B 1 71 ? 25.109 27.516 12.516 1 95 71 THR B O 1
ATOM 5198 N N . ALA B 1 72 ? 26.188 25.719 13.336 1 93.75 72 ALA B N 1
ATOM 5199 C CA . ALA B 1 72 ? 25.109 25.375 14.281 1 93.75 72 ALA B CA 1
ATOM 5200 C C . ALA B 1 72 ? 24.906 26.5 15.289 1 93.75 72 ALA B C 1
ATOM 5202 O O . ALA B 1 72 ? 23.766 26.875 15.594 1 93.75 72 ALA B O 1
ATOM 5203 N N . GLU B 1 73 ? 25.922 27.047 15.75 1 92.5 73 GLU B N 1
ATOM 5204 C CA . GLU B 1 73 ? 25.828 28.141 16.703 1 92.5 73 GLU B CA 1
ATOM 5205 C C . GLU B 1 73 ? 25.219 29.375 16.062 1 92.5 73 GLU B C 1
ATOM 5207 O O . GLU B 1 73 ? 24.406 30.078 16.688 1 92.5 73 GLU B O 1
ATOM 5212 N N . GLN B 1 74 ? 25.656 29.672 14.867 1 94.69 74 GLN B N 1
ATOM 5213 C CA . GLN B 1 74 ? 25.094 30.797 14.133 1 94.69 74 GLN B CA 1
ATOM 5214 C C . GLN B 1 74 ? 23.594 30.609 13.914 1 94.69 74 GLN B C 1
ATOM 5216 O O . GLN B 1 74 ? 22.828 31.578 13.961 1 94.69 74 GLN B O 1
ATOM 5221 N N . LEU B 1 75 ? 23.203 29.422 13.625 1 95 75 LEU B N 1
ATOM 5222 C CA . LEU B 1 75 ? 21.797 29.109 13.422 1 95 75 LEU B CA 1
ATOM 5223 C C . LEU B 1 75 ? 20.984 29.375 14.688 1 95 75 LEU B C 1
ATOM 5225 O O . LEU B 1 75 ? 19.906 29.953 14.625 1 95 75 LEU B O 1
ATOM 5229 N N . ILE B 1 76 ? 21.484 28.953 15.805 1 91.25 76 ILE B N 1
ATOM 5230 C CA . ILE B 1 76 ? 20.828 29.188 17.078 1 91.25 76 ILE B CA 1
ATOM 5231 C C . ILE B 1 76 ? 20.672 30.688 17.328 1 91.25 76 ILE B C 1
ATOM 5233 O O . ILE B 1 76 ? 19.609 31.156 17.734 1 91.25 76 ILE B O 1
ATOM 5237 N N . ALA B 1 77 ? 21.641 31.391 17.031 1 92.44 77 ALA B N 1
ATOM 5238 C CA . ALA B 1 77 ? 21.641 32.844 17.25 1 92.44 77 ALA B CA 1
ATOM 5239 C C . ALA B 1 77 ? 20.656 33.531 16.328 1 92.44 77 ALA B C 1
ATOM 5241 O O . ALA B 1 77 ? 19.875 34.375 16.781 1 92.44 77 ALA B O 1
ATOM 5242 N N . GLU B 1 78 ? 20.672 33.125 15.125 1 93.94 78 GLU B N 1
ATOM 5243 C CA . GLU B 1 78 ? 19.859 33.812 14.125 1 93.94 78 GLU B CA 1
ATOM 5244 C C . GLU B 1 78 ? 18.391 33.406 14.227 1 93.94 78 GLU B C 1
ATOM 5246 O O . GLU B 1 78 ? 17.5 34.219 13.984 1 93.94 78 GLU B O 1
ATOM 5251 N N . SER B 1 79 ? 18.125 32.219 14.516 1 92.25 79 SER B N 1
ATOM 5252 C CA . SER B 1 79 ? 16.766 31.719 14.578 1 92.25 79 SER B CA 1
ATOM 5253 C C . SER B 1 79 ? 16.141 31.984 15.945 1 92.25 79 SER B C 1
ATOM 5255 O O . SER B 1 79 ? 14.914 32.062 16.078 1 92.25 79 SER B O 1
ATOM 5257 N N . GLY B 1 80 ? 16.922 32 16.969 1 88.75 80 GLY B N 1
ATOM 5258 C CA . GLY B 1 80 ? 16.438 32.125 18.344 1 88.75 80 GLY B CA 1
ATOM 5259 C C . GLY B 1 80 ? 15.898 30.828 18.891 1 88.75 80 GLY B C 1
ATOM 5260 O O . GLY B 1 80 ? 15.281 30.812 19.969 1 88.75 80 GLY B O 1
ATOM 5261 N N . CYS B 1 81 ? 16.047 29.766 18.141 1 86.31 81 CYS B N 1
ATOM 5262 C CA . CYS B 1 81 ? 15.531 28.469 18.547 1 86.31 81 CYS B CA 1
ATOM 5263 C C . CYS B 1 81 ? 16.625 27.625 19.188 1 86.31 81 CYS B C 1
ATOM 5265 O O . CYS B 1 81 ? 17.688 27.438 18.594 1 86.31 81 CYS B O 1
ATOM 5267 N N . ALA B 1 82 ? 16.297 27.172 20.4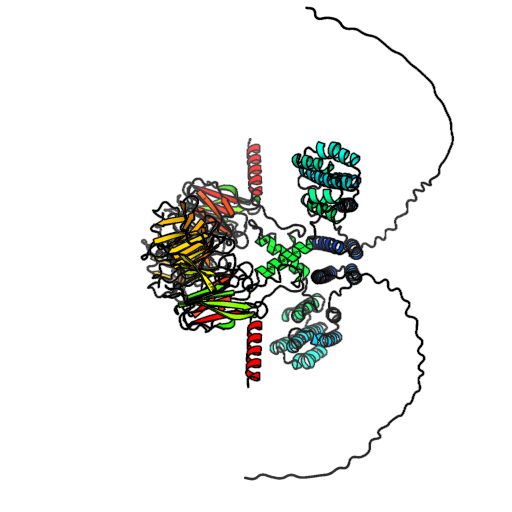06 1 81 82 ALA B N 1
ATOM 5268 C CA . ALA B 1 82 ? 17.219 26.219 21.016 1 81 82 ALA B CA 1
ATOM 5269 C C . ALA B 1 82 ? 17.094 24.844 20.375 1 81 82 ALA B C 1
ATOM 5271 O O . ALA B 1 82 ? 15.992 24.406 20.031 1 81 82 ALA B O 1
ATOM 5272 N N . LEU B 1 83 ? 18.172 24.219 20.047 1 79.88 83 LEU B N 1
ATOM 5273 C CA . LEU B 1 83 ? 18.156 22.922 19.391 1 79.88 83 LEU B CA 1
ATOM 5274 C C . LEU B 1 83 ? 17.656 21.844 20.344 1 79.88 83 LEU B C 1
ATOM 5276 O O . LEU B 1 83 ? 16.969 20.906 19.906 1 79.88 83 LEU B O 1
ATOM 5280 N N . GLU B 1 84 ? 18.078 21.844 21.516 1 80 84 GLU B N 1
ATOM 5281 C CA . GLU B 1 84 ? 17.625 20.953 22.578 1 80 84 GLU B CA 1
ATOM 5282 C C . GLU B 1 84 ? 17.438 21.703 23.891 1 80 84 GLU B C 1
ATOM 5284 O O . GLU B 1 84 ? 17.891 22.844 24.031 1 80 84 GLU B O 1
ATOM 5289 N N . HIS B 1 85 ? 16.578 21.062 24.641 1 81.31 85 HIS B N 1
ATOM 5290 C CA . HIS B 1 85 ? 16.453 21.609 25.984 1 81.31 85 HIS B CA 1
ATOM 5291 C C . HIS B 1 85 ? 17.828 21.797 26.641 1 81.31 85 HIS B C 1
ATOM 5293 O O . HIS B 1 85 ? 18.688 20.906 26.531 1 81.31 85 HIS B O 1
ATOM 5299 N N . PRO B 1 86 ? 18.062 22.906 27.188 1 82.5 86 PRO B N 1
ATOM 5300 C CA . PRO B 1 86 ? 19.391 23.203 27.719 1 82.5 86 PRO B CA 1
ATOM 5301 C C . PRO B 1 86 ? 19.906 22.125 28.688 1 82.5 86 PRO B C 1
ATOM 5303 O O . PRO B 1 86 ? 21.078 21.75 28.625 1 82.5 86 PRO B O 1
ATOM 5306 N N . THR B 1 87 ? 18.969 21.672 29.469 1 87.38 87 THR B N 1
ATOM 5307 C CA . THR B 1 87 ? 19.359 20.641 30.422 1 87.38 87 THR B CA 1
ATOM 5308 C C . THR B 1 87 ? 19.734 19.359 29.672 1 87.38 87 THR B C 1
ATOM 5310 O O . THR B 1 87 ? 20.672 18.656 30.062 1 87.38 87 THR B O 1
ATOM 5313 N N . ALA B 1 88 ? 19.047 19.125 28.688 1 87.69 88 ALA B N 1
ATOM 5314 C CA . ALA B 1 88 ? 19.328 17.922 27.891 1 87.69 88 ALA B CA 1
ATOM 5315 C C . ALA B 1 88 ? 20.656 18.062 27.156 1 87.69 88 ALA B C 1
ATOM 5317 O O . ALA B 1 88 ? 21.406 17.078 27.031 1 87.69 88 ALA B O 1
ATOM 5318 N N . ALA B 1 89 ? 20.875 19.234 26.719 1 83.25 89 ALA B N 1
ATOM 5319 C CA . ALA B 1 89 ? 22.156 19.5 26.047 1 83.25 89 ALA B CA 1
ATOM 5320 C C . ALA B 1 89 ? 23.328 19.297 26.984 1 83.25 89 ALA B C 1
ATOM 5322 O O . ALA B 1 89 ? 24.328 18.688 26.625 1 83.25 89 ALA B O 1
ATOM 5323 N N . ARG B 1 90 ? 23.188 19.781 28.203 1 87.94 90 ARG B N 1
ATOM 5324 C CA . ARG B 1 90 ? 24.203 19.594 29.219 1 87.94 90 ARG B CA 1
ATOM 5325 C C . ARG B 1 90 ? 24.375 18.125 29.562 1 87.94 90 ARG B C 1
ATOM 5327 O O . ARG B 1 90 ? 25.484 17.625 29.719 1 87.94 90 ARG B O 1
ATOM 5334 N N . PHE B 1 91 ? 23.25 17.5 29.703 1 92.5 91 PHE B N 1
ATOM 5335 C CA . PHE B 1 91 ? 23.219 16.062 30 1 92.5 91 PHE B CA 1
ATOM 5336 C C . PHE B 1 91 ? 24 15.273 28.953 1 92.5 91 PHE B C 1
ATOM 5338 O O . PHE B 1 91 ? 24.844 14.453 29.297 1 92.5 91 PHE B O 1
ATOM 5345 N N . ARG B 1 92 ? 23.719 15.578 27.703 1 87.94 92 ARG B N 1
ATOM 5346 C CA . ARG B 1 92 ? 24.406 14.922 26.594 1 87.94 92 ARG B CA 1
ATOM 5347 C C . ARG B 1 92 ? 25.906 15.203 26.625 1 87.94 92 ARG B C 1
ATOM 5349 O O . ARG B 1 92 ? 26.719 14.297 26.453 1 87.94 92 ARG B O 1
ATOM 5356 N N . ALA B 1 93 ? 26.25 16.453 26.781 1 86.06 93 ALA B N 1
ATOM 5357 C CA . ALA B 1 93 ? 27.656 16.859 26.828 1 86.06 93 ALA B CA 1
ATOM 5358 C C . ALA B 1 93 ? 28.391 16.141 27.953 1 86.06 93 ALA B C 1
ATOM 5360 O O . ALA B 1 93 ? 29.5 15.641 27.766 1 86.06 93 ALA B O 1
ATOM 5361 N N . HIS B 1 94 ? 27.781 16.031 29.094 1 93.06 94 HIS B N 1
ATOM 5362 C CA . HIS B 1 94 ? 28.406 15.398 30.25 1 93.06 94 HIS B CA 1
ATOM 5363 C C . HIS B 1 94 ? 28.562 13.898 30.016 1 93.06 94 HIS B C 1
ATOM 5365 O O . HIS B 1 94 ? 29.578 13.32 30.406 1 93.06 94 HIS B O 1
ATOM 5371 N N . VAL B 1 95 ? 27.625 13.344 29.406 1 93.06 95 VAL B N 1
ATOM 5372 C CA . VAL B 1 95 ? 27.719 11.922 29.094 1 93.06 95 VAL B CA 1
ATOM 5373 C C . VAL B 1 95 ? 28.859 11.68 28.109 1 93.06 95 VAL B C 1
ATOM 5375 O O . VAL B 1 95 ? 29.672 10.781 28.312 1 93.06 95 VAL B O 1
ATOM 5378 N N . MET B 1 96 ? 28.906 12.539 27.141 1 89.88 96 MET B N 1
ATOM 5379 C CA . MET B 1 96 ? 29.922 12.383 26.109 1 89.88 96 MET B CA 1
ATOM 5380 C C . MET B 1 96 ? 31.312 12.641 26.688 1 89.88 96 MET B C 1
ATOM 5382 O O . MET B 1 96 ? 32.312 12.078 26.203 1 89.88 96 MET B O 1
ATOM 5386 N N . ASP B 1 97 ? 31.359 13.445 27.719 1 92.12 97 ASP B N 1
ATOM 5387 C CA . ASP B 1 97 ? 32.625 13.766 28.359 1 92.12 97 ASP B CA 1
ATOM 5388 C C . ASP B 1 97 ? 32.969 12.766 29.453 1 92.12 97 ASP B C 1
ATOM 5390 O O . ASP B 1 97 ? 34.062 12.789 30.016 1 92.12 97 ASP B O 1
ATOM 5394 N N . GLY B 1 98 ? 32.094 11.953 29.797 1 92.88 98 GLY B N 1
ATOM 5395 C CA . GLY B 1 98 ? 32.312 10.945 30.812 1 92.88 98 GLY B CA 1
ATOM 5396 C C . GLY B 1 98 ? 32.25 11.5 32.219 1 92.88 98 GLY B C 1
ATOM 5397 O O . GLY B 1 98 ? 32.906 10.984 33.125 1 92.88 98 GLY B O 1
ATOM 5398 N N . GLU B 1 99 ? 31.562 12.617 32.375 1 93.94 99 GLU B N 1
ATOM 5399 C CA . GLU B 1 99 ? 31.391 13.227 33.688 1 93.94 99 GLU B CA 1
ATOM 5400 C C . GLU B 1 99 ? 30.141 12.695 34.406 1 93.94 99 GLU B C 1
ATOM 5402 O O . GLU B 1 99 ? 29.141 13.398 34.5 1 93.94 99 GLU B O 1
ATOM 5407 N N . TRP B 1 100 ? 30.297 11.594 35.062 1 93.88 100 TRP B N 1
ATOM 5408 C CA . TRP B 1 100 ? 29.141 10.812 35.5 1 93.88 100 TRP B CA 1
ATOM 5409 C C . TRP B 1 100 ? 28.469 11.477 36.688 1 93.88 100 TRP B C 1
ATOM 5411 O O . TRP B 1 100 ? 27.234 11.398 36.844 1 93.88 100 TRP B O 1
ATOM 5421 N N . ASP B 1 101 ? 29.203 12.148 37.594 1 91.88 101 ASP B N 1
ATOM 5422 C CA . ASP B 1 101 ? 28.609 12.844 38.719 1 91.88 101 ASP B CA 1
ATOM 5423 C C . ASP B 1 101 ? 27.703 13.992 38.25 1 91.88 101 ASP B C 1
ATOM 5425 O O . ASP B 1 101 ? 26.594 14.156 38.75 1 91.88 101 ASP B O 1
ATOM 5429 N N . LYS B 1 102 ? 28.141 14.672 37.312 1 94.44 102 LYS B N 1
ATOM 5430 C CA . LYS B 1 102 ? 27.375 15.781 36.75 1 94.44 102 LYS B CA 1
ATOM 5431 C C . LYS B 1 102 ? 26.156 15.273 35.969 1 94.44 102 LYS B C 1
ATOM 5433 O O . LYS B 1 102 ? 25.109 15.914 35.969 1 94.44 102 LYS B O 1
ATOM 5438 N N . THR B 1 103 ? 26.359 14.117 35.344 1 94.38 103 THR B N 1
ATOM 5439 C CA . THR B 1 103 ? 25.266 13.516 34.594 1 94.38 103 THR B CA 1
ATOM 5440 C C . THR B 1 103 ? 24.109 13.148 35.5 1 94.38 103 THR B C 1
ATOM 5442 O O . THR B 1 103 ? 22.938 13.281 35.125 1 94.38 103 THR B O 1
ATOM 5445 N N . GLU B 1 104 ? 24.391 12.719 36.656 1 91.38 104 GLU B N 1
ATOM 5446 C CA . GLU B 1 104 ? 23.344 12.375 37.625 1 91.38 104 GLU B CA 1
ATOM 5447 C C . GLU B 1 104 ? 22.578 13.609 38.062 1 91.38 104 GLU B C 1
ATOM 5449 O O . GLU B 1 104 ? 21.359 13.555 38.281 1 91.38 104 GLU B O 1
ATOM 5454 N N . ASP B 1 105 ? 23.328 14.672 38.219 1 92.75 105 ASP B N 1
ATOM 5455 C CA . ASP B 1 105 ? 22.688 15.938 38.562 1 92.75 105 ASP B CA 1
ATOM 5456 C C . ASP B 1 105 ? 21.75 16.406 37.438 1 92.75 105 ASP B C 1
ATOM 5458 O O . ASP B 1 105 ? 20.641 16.844 37.719 1 92.75 105 ASP B O 1
ATOM 5462 N N . ASP B 1 106 ? 22.266 16.281 36.281 1 93.12 106 ASP B N 1
ATOM 5463 C CA . ASP B 1 106 ? 21.453 16.656 35.125 1 93.12 106 ASP B CA 1
ATOM 5464 C C . ASP B 1 106 ? 20.203 15.789 35.062 1 93.12 106 ASP B C 1
ATOM 5466 O O . ASP B 1 106 ? 19.125 16.281 34.719 1 93.12 106 ASP B O 1
ATOM 5470 N N . LEU B 1 107 ? 20.359 14.508 35.344 1 92.62 107 LEU B N 1
ATOM 5471 C CA . LEU B 1 107 ? 19.234 13.586 35.281 1 92.62 107 LEU B CA 1
ATOM 5472 C C . LEU B 1 107 ? 18.156 13.977 36.312 1 92.62 107 LEU B C 1
ATOM 5474 O O . LEU B 1 107 ? 16.969 13.875 36 1 92.62 107 LEU B O 1
ATOM 5478 N N . HIS B 1 108 ? 18.594 14.461 37.406 1 90.44 108 HIS B N 1
ATOM 5479 C CA . HIS B 1 108 ? 17.672 14.914 38.438 1 90.44 108 HIS B CA 1
ATOM 5480 C C . HIS B 1 108 ? 16.859 16.109 37.938 1 90.44 108 HIS B C 1
ATOM 5482 O O . HIS B 1 108 ? 15.656 16.219 38.219 1 90.44 108 HIS B O 1
ATOM 5488 N N . GLU B 1 109 ? 17.469 16.906 37.281 1 89.56 109 GLU B N 1
ATOM 5489 C CA . GLU B 1 109 ? 16.781 18.078 36.719 1 89.56 109 GLU B CA 1
ATOM 5490 C C . GLU B 1 109 ? 15.805 17.672 35.625 1 89.56 109 GLU B C 1
ATOM 5492 O O . GLU B 1 109 ? 14.781 18.328 35.438 1 89.56 109 GLU B O 1
ATOM 5497 N N . LEU B 1 110 ? 16.125 16.609 34.906 1 88.62 110 LEU B N 1
ATOM 5498 C CA . LEU B 1 110 ? 15.32 16.156 33.781 1 88.62 110 LEU B CA 1
ATOM 5499 C C . LEU B 1 110 ? 14.172 15.266 34.25 1 88.62 110 LEU B C 1
ATOM 5501 O O . LEU B 1 110 ? 13.297 14.898 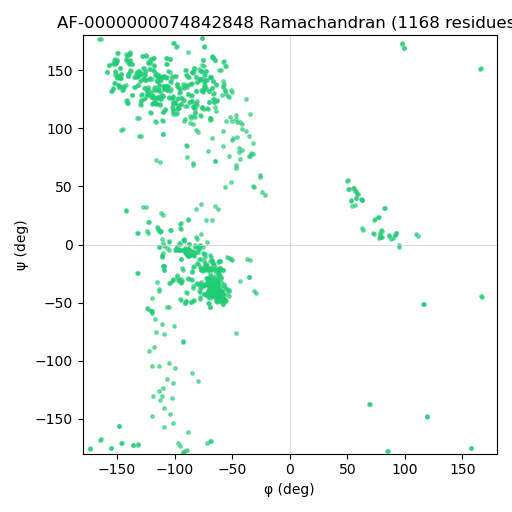33.469 1 88.62 110 LEU B O 1
ATOM 5505 N N . GLU B 1 111 ? 14.117 14.945 35.469 1 88.75 111 GLU B N 1
ATOM 5506 C CA . GLU B 1 111 ? 13.172 13.961 36 1 88.75 111 GLU B CA 1
ATOM 5507 C C . GLU B 1 111 ? 11.734 14.359 35.688 1 88.75 111 GLU B C 1
ATOM 5509 O O . GLU B 1 111 ? 10.914 13.508 35.344 1 88.75 111 GLU B O 1
ATOM 5514 N N . ALA B 1 112 ? 11.469 15.672 35.719 1 85.19 112 ALA B N 1
ATOM 5515 C CA . ALA B 1 112 ? 10.117 16.172 35.531 1 85.19 112 ALA B CA 1
ATOM 5516 C C . ALA B 1 112 ? 9.703 16.078 34.062 1 85.19 112 ALA B C 1
ATOM 5518 O O . ALA B 1 112 ? 8.516 16.094 33.75 1 85.19 112 ALA B O 1
ATOM 5519 N N . LEU B 1 113 ? 10.703 15.867 33.281 1 86.44 113 LEU B N 1
ATOM 5520 C CA . LEU B 1 113 ? 10.414 15.93 31.859 1 86.44 113 LEU B CA 1
ATOM 5521 C C . LEU B 1 113 ? 10.406 14.539 31.25 1 86.44 113 LEU B C 1
ATOM 5523 O O . LEU B 1 113 ? 10.086 14.375 30.062 1 86.44 113 LEU B O 1
ATOM 5527 N N . VAL B 1 114 ? 10.695 13.531 31.984 1 87.31 114 VAL B N 1
ATOM 5528 C CA . VAL B 1 114 ? 10.789 12.164 31.484 1 87.31 114 VAL B CA 1
ATOM 5529 C C . VAL B 1 114 ? 9.391 11.617 31.219 1 87.31 114 VAL B C 1
ATOM 5531 O O . VAL B 1 114 ? 8.477 11.805 32.031 1 87.31 114 VAL B O 1
ATOM 5534 N N . LYS B 1 115 ? 9.156 10.898 30.078 1 81.12 115 LYS B N 1
ATOM 5535 C CA . LYS B 1 115 ? 7.883 10.414 29.562 1 81.12 115 LYS B CA 1
ATOM 5536 C C . LYS B 1 115 ? 7.184 9.508 30.578 1 81.12 115 LYS B C 1
ATOM 5538 O O . LYS B 1 115 ? 6.008 9.711 30.875 1 81.12 115 LYS B O 1
ATOM 5543 N N . GLY B 1 116 ? 7.91 8.492 31.094 1 81.31 116 GLY B N 1
ATOM 5544 C CA . GLY B 1 116 ? 7.336 7.434 31.906 1 81.31 116 GLY B CA 1
ATOM 5545 C C . GLY B 1 116 ? 7.43 7.703 33.406 1 81.31 116 GLY B C 1
ATOM 5546 O O . GLY B 1 116 ? 7.254 6.793 34.219 1 81.31 116 GLY B O 1
ATOM 5547 N N . GLY B 1 117 ? 7.754 8.945 33.75 1 84.62 117 GLY B N 1
ATOM 5548 C CA . GLY B 1 117 ? 7.812 9.32 35.156 1 84.62 117 GLY B CA 1
ATOM 5549 C C . GLY B 1 117 ? 8.969 8.672 35.906 1 84.62 117 GLY B C 1
ATOM 5550 O O . GLY B 1 117 ? 10.07 8.562 35.375 1 84.62 117 GLY B O 1
ATOM 5551 N N . LYS B 1 118 ? 8.742 8.195 37.094 1 87.31 118 LYS B N 1
ATOM 5552 C CA . LYS B 1 118 ? 9.781 7.719 38.031 1 87.31 118 LYS B CA 1
ATOM 5553 C C . LYS B 1 118 ? 10.375 6.402 37.531 1 87.31 118 LYS B C 1
ATOM 5555 O O . LYS B 1 118 ? 11.578 6.16 37.688 1 87.31 118 LYS B O 1
ATOM 5560 N N . GLU B 1 119 ? 9.547 5.633 36.906 1 90.69 119 GLU B N 1
ATOM 5561 C CA . GLU B 1 119 ? 10.031 4.336 36.438 1 90.69 119 GLU B CA 1
ATOM 5562 C C . GLU B 1 119 ? 11.078 4.504 35.344 1 90.69 119 GLU B C 1
ATOM 5564 O O . GLU B 1 119 ? 12.102 3.824 35.344 1 90.69 119 GLU B O 1
ATOM 5569 N N . ASP B 1 120 ? 10.852 5.371 34.469 1 92.19 120 ASP B N 1
ATOM 5570 C CA . ASP B 1 120 ? 11.789 5.605 33.375 1 92.19 120 ASP B CA 1
ATOM 5571 C C . ASP B 1 120 ? 13.07 6.27 33.875 1 92.19 120 ASP B C 1
ATOM 5573 O O . ASP B 1 120 ? 14.148 6.047 33.312 1 92.19 120 ASP B O 1
ATOM 5577 N N . VAL B 1 121 ? 12.977 7.02 34.906 1 93 121 VAL B N 1
ATOM 5578 C CA . VAL B 1 121 ? 14.148 7.656 35.5 1 93 121 VAL B CA 1
ATOM 5579 C C . VAL B 1 121 ? 15.086 6.594 36.062 1 93 121 VAL B C 1
ATOM 5581 O O . VAL B 1 121 ? 16.312 6.684 35.906 1 93 121 VAL B O 1
ATOM 5584 N N . ILE B 1 122 ? 14.461 5.605 36.688 1 93.25 122 ILE B N 1
ATOM 5585 C CA . ILE B 1 122 ? 15.242 4.516 37.25 1 93.25 122 ILE B CA 1
ATOM 5586 C C . ILE B 1 122 ? 15.969 3.766 36.125 1 93.25 122 ILE B C 1
ATOM 5588 O O . ILE B 1 122 ? 17.156 3.426 36.281 1 93.25 122 ILE B O 1
ATOM 5592 N N . LYS B 1 123 ? 15.312 3.557 35.094 1 94.5 123 LYS B N 1
ATOM 5593 C CA . LYS B 1 123 ? 15.914 2.867 33.969 1 94.5 123 LYS B CA 1
ATOM 5594 C C . LYS B 1 123 ? 17.078 3.664 33.375 1 94.5 123 LYS B C 1
ATOM 5596 O O . LYS B 1 123 ? 18.141 3.1 33.094 1 94.5 123 LYS B O 1
ATOM 5601 N N . MET B 1 124 ? 16.844 4.918 33.25 1 94.19 124 MET B N 1
ATOM 5602 C CA . MET B 1 124 ? 17.891 5.793 32.719 1 94.19 124 MET B CA 1
ATOM 5603 C C . MET B 1 124 ? 19.109 5.789 33.656 1 94.19 124 MET B C 1
ATOM 5605 O O . MET B 1 124 ? 20.234 5.699 33.188 1 94.19 124 MET B O 1
ATOM 5609 N N . ARG B 1 125 ? 18.875 5.887 34.906 1 94.62 125 ARG B N 1
ATOM 5610 C CA . ARG B 1 125 ? 19.953 5.867 35.875 1 94.62 125 ARG B CA 1
ATOM 5611 C C . ARG B 1 125 ? 20.734 4.562 35.812 1 94.62 125 ARG B C 1
ATOM 5613 O O . ARG B 1 125 ? 21.953 4.559 35.906 1 94.62 125 ARG B O 1
ATOM 5620 N N . PHE B 1 126 ? 20.016 3.539 35.688 1 95.62 126 PHE B N 1
ATOM 5621 C CA . PHE B 1 126 ? 20.641 2.232 35.562 1 95.62 126 PHE B CA 1
ATOM 5622 C C . PHE B 1 126 ? 21.609 2.203 34.375 1 95.62 126 PHE B C 1
ATOM 5624 O O . PHE B 1 126 ? 22.75 1.756 34.5 1 95.62 126 PHE B O 1
ATOM 5631 N N . LEU B 1 127 ? 21.109 2.682 33.25 1 95.44 127 LEU B N 1
ATOM 5632 C CA . LEU B 1 127 ? 21.922 2.689 32.031 1 95.44 127 LEU B CA 1
ATOM 5633 C C . LEU B 1 127 ? 23.172 3.535 32.219 1 95.44 127 LEU B C 1
ATOM 5635 O O . LEU B 1 127 ? 24.25 3.152 31.781 1 95.44 127 LEU B O 1
ATOM 5639 N N . LEU B 1 128 ? 23.078 4.613 32.875 1 95.44 128 LEU B N 1
ATOM 5640 C CA . LEU B 1 128 ? 24.188 5.5 33.156 1 95.44 128 LEU B CA 1
ATOM 5641 C C . LEU B 1 128 ? 25.219 4.82 34.062 1 95.44 128 LEU B C 1
ATOM 5643 O O . LEU B 1 128 ? 26.422 4.844 33.781 1 95.44 128 LEU B O 1
ATOM 5647 N N . LEU B 1 129 ? 24.688 4.199 35.062 1 95.5 129 LEU B N 1
ATOM 5648 C CA . LEU B 1 129 ? 25.547 3.564 36.031 1 95.5 129 LEU B CA 1
ATOM 5649 C C . LEU B 1 129 ? 26.25 2.34 35.438 1 95.5 129 LEU B C 1
ATOM 5651 O O . LEU B 1 129 ? 27.391 2.037 35.812 1 95.5 129 LEU B O 1
ATOM 5655 N N . GLU B 1 130 ? 25.5 1.705 34.594 1 95.81 130 GLU B N 1
ATOM 5656 C CA . GLU B 1 130 ? 26.125 0.577 33.906 1 95.81 130 GLU B CA 1
ATOM 5657 C C . GLU B 1 130 ? 27.328 1.028 33.094 1 95.81 130 GLU B C 1
ATOM 5659 O O . GLU B 1 130 ? 28.375 0.388 33.125 1 95.81 130 GLU B O 1
ATOM 5664 N N . GLN B 1 131 ? 27.141 2.076 32.344 1 96.38 131 GLN B N 1
ATOM 5665 C CA . GLN B 1 131 ? 28.234 2.637 31.578 1 96.38 131 GLN B CA 1
ATOM 5666 C C . GLN B 1 131 ? 29.391 3.066 32.5 1 96.38 131 GLN B C 1
ATOM 5668 O O . GLN B 1 131 ? 30.562 2.789 32.188 1 96.38 131 GLN B O 1
ATOM 5673 N N . LYS B 1 132 ? 29.109 3.775 33.5 1 96 132 LYS B N 1
ATOM 5674 C CA . LYS B 1 132 ? 30.109 4.203 34.5 1 96 132 LYS B CA 1
ATOM 5675 C C . LYS B 1 132 ? 30.891 3.008 35.031 1 96 132 LYS B C 1
ATOM 5677 O O . LYS B 1 132 ? 32.125 3.035 35.125 1 96 132 LYS B O 1
ATOM 5682 N N . TYR B 1 133 ? 30.188 1.922 35.344 1 95 133 TYR B N 1
ATOM 5683 C CA . TYR B 1 133 ? 30.766 0.706 35.906 1 95 133 TYR B CA 1
ATOM 5684 C C . TYR B 1 133 ? 31.75 0.066 34.938 1 95 133 TYR B C 1
ATOM 5686 O O . TYR B 1 133 ? 32.875 -0.264 35.312 1 95 133 TYR B O 1
ATOM 5694 N N . LEU B 1 134 ? 31.25 -0.056 33.781 1 95.69 134 LEU B N 1
ATOM 5695 C CA . LEU B 1 134 ? 32.062 -0.69 32.75 1 95.69 134 LEU B CA 1
ATOM 5696 C C . LEU B 1 134 ? 33.312 0.133 32.469 1 95.69 134 LEU B C 1
ATOM 5698 O O . LEU B 1 134 ? 34.406 -0.424 32.281 1 95.69 134 LEU B O 1
ATOM 5702 N N . GLU B 1 135 ? 33.188 1.437 32.438 1 95.94 135 GLU B N 1
ATOM 5703 C CA . GLU B 1 135 ? 34.344 2.295 32.219 1 95.94 135 GLU B CA 1
ATOM 5704 C C . GLU B 1 135 ? 35.344 2.215 33.375 1 95.94 135 GLU B C 1
ATOM 5706 O O . GLU B 1 135 ? 36.531 2.242 33.156 1 95.94 135 GLU B O 1
ATOM 5711 N N . LEU B 1 136 ? 34.875 2.133 34.625 1 95.12 136 LEU B N 1
ATOM 5712 C CA . LEU B 1 136 ? 35.719 1.986 35.781 1 95.12 136 LEU B CA 1
ATOM 5713 C C . LEU B 1 136 ? 36.531 0.688 35.719 1 95.12 136 LEU B C 1
ATOM 5715 O O . LEU B 1 136 ? 37.719 0.668 36.031 1 95.12 136 LEU B O 1
ATOM 5719 N N . LEU B 1 137 ? 35.844 -0.349 35.312 1 94.62 137 LEU B N 1
ATOM 5720 C CA . LEU B 1 137 ? 36.531 -1.636 35.156 1 94.62 137 LEU B CA 1
ATOM 5721 C C . LEU B 1 137 ? 37.625 -1.563 34.094 1 94.62 137 LEU B C 1
ATOM 5723 O O . LEU B 1 137 ? 38.719 -2.078 34.312 1 94.62 137 LEU B O 1
ATOM 5727 N N . GLU B 1 138 ? 37.219 -0.937 33.031 1 95.31 138 GLU B N 1
ATOM 5728 C CA . GLU B 1 138 ? 38.219 -0.838 31.953 1 95.31 138 GLU B CA 1
ATOM 5729 C C . GLU B 1 138 ? 39.406 0.016 32.375 1 95.31 138 GLU B C 1
ATOM 5731 O O . GLU B 1 138 ? 40.531 -0.243 31.953 1 95.31 138 GLU B O 1
ATOM 5736 N N . ASP B 1 139 ? 39.219 1.102 33.094 1 93.62 139 ASP B N 1
ATOM 5737 C CA . ASP B 1 139 ? 40.281 1.991 33.562 1 93.62 139 ASP B CA 1
ATOM 5738 C C . ASP B 1 139 ? 41.125 1.297 34.625 1 93.62 139 ASP B C 1
ATOM 5740 O O . ASP B 1 139 ? 42.188 1.83 35.031 1 93.62 139 ASP B O 1
ATOM 5744 N N . GLY B 1 140 ? 40.75 0.156 35.125 1 90.94 140 GLY B N 1
ATOM 5745 C CA . GLY B 1 140 ? 41.531 -0.607 36.094 1 90.94 140 GLY B CA 1
ATOM 5746 C C . GLY B 1 140 ? 41.344 -0.127 37.531 1 90.94 140 GLY B C 1
ATOM 5747 O O . GLY B 1 140 ? 42.312 -0.095 38.312 1 90.94 140 GLY B O 1
ATOM 5748 N N . ILE B 1 141 ? 40.188 0.38 37.875 1 92.88 141 ILE B N 1
ATOM 5749 C CA . ILE B 1 141 ? 39.875 0.817 39.219 1 92.88 141 ILE B CA 1
ATOM 5750 C C . ILE B 1 141 ? 38.75 -0.06 39.781 1 92.88 141 ILE B C 1
ATOM 5752 O O . ILE B 1 141 ? 37.656 0.415 40.031 1 92.88 141 ILE B O 1
ATOM 5756 N N . PRO B 1 142 ? 39.062 -1.257 40.094 1 91.5 142 PRO B N 1
ATOM 5757 C CA . PRO B 1 142 ? 38.031 -2.225 40.5 1 91.5 142 PRO B CA 1
ATOM 5758 C C . PRO B 1 142 ? 37.312 -1.858 41.781 1 91.5 142 PRO B C 1
ATOM 5760 O O . PRO B 1 142 ? 36.156 -2.162 41.969 1 91.5 142 PRO B O 1
ATOM 5763 N N . LEU B 1 143 ? 38 -1.246 42.688 1 92.69 143 LEU B N 1
ATOM 5764 C CA . LEU B 1 143 ? 37.375 -0.892 43.969 1 92.69 143 LEU B CA 1
ATOM 5765 C C . LEU B 1 143 ? 36.25 0.107 43.781 1 92.69 143 LEU B C 1
ATOM 5767 O O . LEU B 1 143 ? 35.188 -0.037 44.375 1 92.69 143 LEU B O 1
ATOM 5771 N N . LYS B 1 144 ? 36.531 1.087 43 1 94.75 144 LYS B N 1
ATOM 5772 C CA . LYS B 1 144 ? 35.469 2.061 42.688 1 94.75 144 LYS B CA 1
ATOM 5773 C C . LYS B 1 144 ? 34.344 1.413 41.938 1 94.75 144 LYS B C 1
ATOM 5775 O O . LYS B 1 144 ? 33.156 1.771 42.125 1 94.75 144 LYS B O 1
ATOM 5780 N N . ALA B 1 145 ? 34.656 0.485 41.062 1 95.5 145 ALA B N 1
ATOM 5781 C CA . ALA B 1 145 ? 33.656 -0.256 40.312 1 95.5 145 ALA B CA 1
ATOM 5782 C C . ALA B 1 145 ? 32.75 -1.051 41.25 1 95.5 145 ALA B C 1
ATOM 5784 O O . ALA B 1 145 ? 31.531 -1.063 41.094 1 95.5 145 ALA B O 1
ATOM 5785 N N . LEU B 1 146 ? 33.438 -1.64 42.188 1 93.81 146 LEU B N 1
ATOM 5786 C CA . LEU B 1 146 ? 32.688 -2.42 43.156 1 93.81 146 LEU B CA 1
ATOM 5787 C C . LEU B 1 146 ? 31.75 -1.526 43.969 1 93.81 146 LEU B C 1
ATOM 5789 O O . LEU B 1 146 ? 30.625 -1.922 44.312 1 93.81 146 LEU B O 1
ATOM 5793 N N . GLU B 1 147 ? 32.281 -0.419 44.312 1 94.75 147 GLU B N 1
ATOM 5794 C CA . GLU B 1 147 ? 31.469 0.546 45.031 1 94.75 147 GLU B CA 1
ATOM 5795 C C . GLU B 1 147 ? 30.25 0.947 44.219 1 94.75 147 GLU B C 1
ATOM 5797 O O . GLU B 1 147 ? 29.141 1.049 44.75 1 94.75 147 GLU B O 1
ATOM 5802 N N . CYS B 1 148 ? 30.438 1.229 42.969 1 95.5 148 CYS B N 1
ATOM 5803 C CA . CYS B 1 148 ? 29.359 1.553 42.031 1 95.5 148 CYS B CA 1
ATOM 5804 C C . CYS B 1 148 ? 28.344 0.419 41.969 1 95.5 148 CYS B C 1
ATOM 5806 O O . CYS B 1 148 ? 27.141 0.659 42.031 1 95.5 148 CYS B O 1
ATOM 5808 N N . LEU B 1 149 ? 28.828 -0.791 41.906 1 94.62 149 LEU B N 1
ATOM 5809 C CA . LEU B 1 149 ? 27.969 -1.967 41.812 1 94.62 149 LEU B CA 1
ATOM 5810 C C . LEU B 1 149 ? 27.156 -2.16 43.062 1 94.62 149 LEU B C 1
ATOM 5812 O O . LEU B 1 149 ? 25.938 -2.334 43 1 94.62 149 LEU B O 1
ATOM 5816 N N . ARG B 1 150 ? 27.797 -1.975 44.219 1 92.75 150 ARG B N 1
ATOM 5817 C CA . ARG B 1 150 ? 27.203 -2.312 45.5 1 92.75 150 ARG B CA 1
ATOM 5818 C C . ARG B 1 150 ? 26.312 -1.18 46 1 92.75 150 ARG B C 1
ATOM 5820 O O . ARG B 1 150 ? 25.234 -1.426 46.562 1 92.75 150 ARG B O 1
ATOM 5827 N N . HIS B 1 151 ? 26.688 0.032 45.781 1 94 151 HIS B N 1
ATOM 5828 C CA . HIS B 1 151 ? 26.016 1.142 46.469 1 94 151 HIS B CA 1
ATOM 5829 C C . HIS B 1 151 ? 25.188 1.964 45.5 1 94 151 HIS B C 1
ATOM 5831 O O . HIS B 1 151 ? 24.406 2.826 45.906 1 94 151 HIS B O 1
ATOM 5837 N N . GLU B 1 152 ? 25.281 1.702 44.281 1 94.81 152 GLU B N 1
ATOM 5838 C CA . GLU B 1 152 ? 24.516 2.498 43.344 1 94.81 152 GLU B CA 1
ATOM 5839 C C . GLU B 1 152 ? 23.609 1.616 42.469 1 94.81 152 GLU B C 1
ATOM 5841 O O . GLU B 1 152 ? 22.391 1.77 42.469 1 94.81 152 GLU B O 1
ATOM 5846 N N . LEU B 1 153 ? 24.141 0.621 41.781 1 95.31 153 LEU B N 1
ATOM 5847 C CA . LEU B 1 153 ? 23.391 -0.225 40.844 1 95.31 153 LEU B CA 1
ATOM 5848 C C . LEU B 1 153 ? 22.469 -1.168 41.594 1 95.31 153 LEU B C 1
ATOM 5850 O O . LEU B 1 153 ? 21.281 -1.288 41.25 1 95.31 153 LEU B O 1
ATOM 5854 N N . THR B 1 154 ? 22.969 -1.748 42.625 1 93.25 154 THR B N 1
ATOM 5855 C CA . THR B 1 154 ? 22.219 -2.762 43.344 1 93.25 154 THR B CA 1
ATOM 5856 C C . THR B 1 154 ? 21.016 -2.135 44.062 1 93.25 154 THR B C 1
ATOM 5858 O O . THR B 1 154 ? 19.906 -2.662 44 1 93.25 154 THR B O 1
ATOM 5861 N N . PRO B 1 155 ? 21.172 -0.998 44.688 1 93.56 155 PRO B N 1
ATOM 5862 C CA . PRO B 1 155 ? 20.047 -0.388 45.406 1 93.56 155 PRO B CA 1
ATOM 5863 C C . PRO B 1 155 ? 18.922 0.048 44.5 1 93.56 155 PRO B C 1
ATOM 5865 O O . PRO B 1 155 ? 17.797 0.3 44.969 1 93.56 155 PRO B O 1
ATOM 5868 N N . LEU B 1 156 ? 19.141 0.26 43.219 1 93.75 156 LEU B N 1
ATOM 5869 C CA . LEU B 1 156 ? 18.094 0.654 42.281 1 93.75 156 LEU B CA 1
ATOM 5870 C C . LEU B 1 156 ? 17.031 -0.425 42.188 1 93.75 156 LEU B C 1
ATOM 5872 O O . LEU B 1 156 ? 15.883 -0.14 41.812 1 93.75 156 LEU B O 1
ATOM 5876 N N . LYS B 1 157 ? 17.297 -1.675 42.469 1 91.81 157 LYS B N 1
ATOM 5877 C CA . LYS B 1 157 ? 16.406 -2.824 42.406 1 91.81 157 LYS B CA 1
ATOM 5878 C C . LYS B 1 157 ? 15.75 -2.951 41.031 1 91.81 157 LYS B C 1
ATOM 5880 O O . LYS B 1 157 ? 14.547 -3.205 40.938 1 91.81 157 LYS B O 1
ATOM 5885 N N . TYR B 1 158 ? 16.484 -2.576 40.094 1 92.56 158 TYR B N 1
ATOM 5886 C CA . TYR B 1 158 ? 16.062 -2.699 38.719 1 92.56 158 TYR B CA 1
ATOM 5887 C C . TYR B 1 158 ? 16.969 -3.643 37.938 1 92.56 158 TYR B C 1
ATOM 5889 O O . TYR B 1 158 ? 18.188 -3.561 38.031 1 92.56 158 TYR B O 1
ATOM 5897 N N . ASN B 1 159 ? 16.312 -4.613 37.062 1 91.62 159 ASN B N 1
ATOM 5898 C CA . ASN B 1 159 ? 17.047 -5.543 36.219 1 91.62 159 ASN B CA 1
ATOM 5899 C C . ASN B 1 159 ? 18.125 -6.289 37 1 91.62 159 ASN B C 1
ATOM 5901 O O . ASN B 1 159 ? 19.297 -6.289 36.625 1 91.62 159 ASN B O 1
ATOM 5905 N N . THR B 1 160 ? 17.781 -6.902 38.031 1 90.81 160 THR B N 1
ATOM 5906 C CA . THR B 1 160 ? 18.672 -7.594 38.938 1 90.81 160 THR B CA 1
ATOM 5907 C C . THR B 1 160 ? 19.484 -8.664 38.188 1 90.81 160 THR B C 1
ATOM 5909 O O . THR B 1 160 ? 20.641 -8.922 38.531 1 90.81 160 THR B O 1
ATOM 5912 N N . GLU B 1 161 ? 18.859 -9.25 37.219 1 92.31 161 GLU B N 1
ATOM 5913 C CA . GLU B 1 161 ? 19.578 -10.242 36.406 1 92.31 161 GLU B CA 1
ATOM 5914 C C . GLU B 1 161 ? 20.797 -9.625 35.719 1 92.31 161 GLU B C 1
ATOM 5916 O O . GLU B 1 161 ? 21.859 -10.227 35.688 1 92.31 161 GLU B O 1
ATOM 5921 N N . ARG B 1 162 ? 20.547 -8.492 35.219 1 93.81 162 ARG B N 1
ATOM 5922 C CA . ARG B 1 162 ? 21.656 -7.801 34.562 1 93.81 162 ARG B CA 1
ATOM 5923 C C . ARG B 1 162 ? 22.734 -7.41 35.562 1 93.81 162 ARG B C 1
ATOM 5925 O O . ARG B 1 162 ? 23.922 -7.453 35.25 1 93.81 162 ARG B O 1
ATOM 5932 N N . VAL B 1 163 ? 22.406 -7.027 36.75 1 93.44 163 VAL B N 1
ATOM 5933 C CA . VAL B 1 163 ? 23.359 -6.656 37.781 1 93.44 163 VAL B CA 1
ATOM 5934 C C . VAL B 1 163 ? 24.25 -7.852 38.125 1 93.44 163 VAL B C 1
ATOM 5936 O O . VAL B 1 163 ? 25.469 -7.695 38.312 1 93.44 163 VAL B O 1
ATOM 5939 N N . HIS B 1 164 ? 23.625 -8.984 38.031 1 91.94 164 HIS B N 1
ATOM 5940 C CA . HIS B 1 164 ? 24.391 -10.203 38.281 1 91.94 164 HIS B CA 1
ATOM 5941 C C . HIS B 1 164 ? 25.406 -10.445 37.156 1 91.94 164 HIS B C 1
ATOM 5943 O O . HIS B 1 164 ? 26.562 -10.797 37.438 1 91.94 164 HIS B O 1
ATOM 5949 N N . VAL B 1 165 ? 24.938 -10.266 36.062 1 94.19 165 VAL B N 1
ATOM 5950 C CA . VAL B 1 165 ? 25.828 -10.43 34.906 1 94.19 165 VAL B CA 1
ATOM 5951 C C . VAL B 1 165 ? 26.984 -9.43 35 1 94.19 165 VAL B C 1
ATOM 5953 O O . VAL B 1 165 ? 28.141 -9.773 34.719 1 94.19 165 VAL B O 1
ATOM 5956 N N . LEU B 1 166 ? 26.703 -8.25 35.406 1 94.81 166 LEU B N 1
ATOM 5957 C CA . LEU B 1 166 ? 27.719 -7.203 35.531 1 94.81 166 LEU B CA 1
ATOM 5958 C C . LEU B 1 166 ? 28.75 -7.574 36.562 1 94.81 166 LEU B C 1
ATOM 5960 O O . LEU B 1 166 ? 29.953 -7.305 36.375 1 94.81 166 LEU B O 1
ATOM 5964 N N . SER B 1 167 ? 28.406 -8.195 37.594 1 92.75 167 SER B N 1
ATOM 5965 C CA . SER B 1 167 ? 29.312 -8.578 38.656 1 92.75 167 SER B CA 1
ATOM 5966 C C . SER B 1 167 ? 30.344 -9.594 38.188 1 92.75 167 SER B C 1
ATOM 5968 O O . SER B 1 167 ? 31.453 -9.656 38.719 1 92.75 167 SER B O 1
ATOM 5970 N N . THR B 1 168 ? 29.891 -10.312 37.188 1 92.62 168 THR B N 1
ATOM 5971 C CA . THR B 1 168 ? 30.812 -11.32 36.656 1 92.62 168 THR B CA 1
ATOM 5972 C C . THR B 1 168 ? 31.953 -10.672 35.875 1 92.62 168 THR B C 1
ATOM 5974 O O . THR B 1 168 ? 33 -11.273 35.688 1 92.62 168 THR B O 1
ATOM 5977 N N . TYR B 1 169 ? 31.75 -9.516 35.531 1 93.69 169 TYR B N 1
ATOM 5978 C CA . TYR B 1 169 ? 32.75 -8.867 34.688 1 93.69 169 TYR B CA 1
ATOM 5979 C C . TYR B 1 169 ? 33.938 -8.406 35.531 1 93.69 169 TYR B C 1
ATOM 5981 O O . TYR B 1 169 ? 35 -8.094 35 1 93.69 169 TYR B O 1
ATOM 5989 N N . MET B 1 170 ? 33.875 -8.383 36.844 1 90.19 170 MET B N 1
ATOM 5990 C CA . MET B 1 170 ? 34.969 -8.031 37.75 1 90.19 170 MET B CA 1
ATOM 5991 C C . MET B 1 170 ? 36.094 -9.023 37.625 1 90.19 170 MET B C 1
ATOM 5993 O O . MET B 1 170 ? 37.25 -8.703 37.938 1 90.19 170 MET B O 1
ATOM 5997 N N . MET B 1 171 ? 35.688 -10.141 37.094 1 87.25 171 MET B N 1
ATOM 5998 C CA . MET B 1 171 ? 36.656 -11.219 37 1 87.25 171 MET B CA 1
ATOM 5999 C C . MET B 1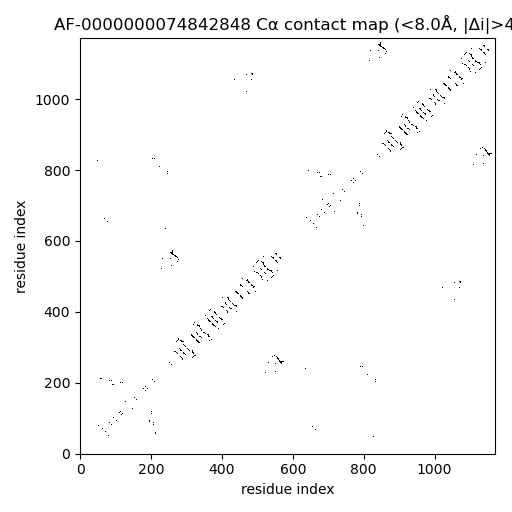 171 ? 37.5 -11.094 35.719 1 87.25 171 MET B C 1
ATOM 6001 O O . MET B 1 171 ? 38.469 -11.828 35.531 1 87.25 171 MET B O 1
ATOM 6005 N N . CYS B 1 172 ? 37.094 -10.211 34.906 1 88.94 172 CYS B N 1
ATOM 6006 C CA . CYS B 1 172 ? 37.844 -10.031 33.656 1 88.94 172 CYS B CA 1
ATOM 6007 C C . CYS B 1 172 ? 39.219 -9.469 33.969 1 88.94 172 CYS B C 1
ATOM 6009 O O . CYS B 1 172 ? 39.375 -8.555 34.781 1 88.94 172 CYS B O 1
ATOM 6011 N N . SER B 1 173 ? 40.281 -10.008 33.375 1 82.94 173 SER B N 1
ATOM 6012 C CA . SER B 1 173 ? 41.656 -9.648 33.719 1 82.94 173 SER B CA 1
ATOM 6013 C C . SER B 1 173 ? 42.188 -8.531 32.812 1 82.94 173 SER B C 1
ATOM 6015 O O . SER B 1 173 ? 43.219 -7.934 33.094 1 82.94 173 SER B O 1
ATOM 6017 N N . SER B 1 174 ? 41.531 -8.359 31.609 1 90.56 174 SER B N 1
ATOM 6018 C CA . SER B 1 174 ? 42.031 -7.355 30.656 1 90.56 174 SER B CA 1
ATOM 6019 C C . SER B 1 174 ? 40.875 -6.598 30.016 1 90.56 174 SER B C 1
ATOM 6021 O O . SER B 1 174 ? 39.719 -7.059 30.031 1 90.56 174 SER B O 1
ATOM 6023 N N . ALA B 1 175 ? 41.25 -5.387 29.516 1 91.38 175 ALA B N 1
ATOM 6024 C CA . ALA B 1 175 ? 40.281 -4.52 28.859 1 91.38 175 ALA B CA 1
ATOM 6025 C C . ALA B 1 175 ? 39.688 -5.199 27.625 1 91.38 175 ALA B C 1
ATOM 6027 O O . ALA B 1 175 ? 38.469 -5.18 27.422 1 91.38 175 ALA B O 1
ATOM 6028 N N . PRO B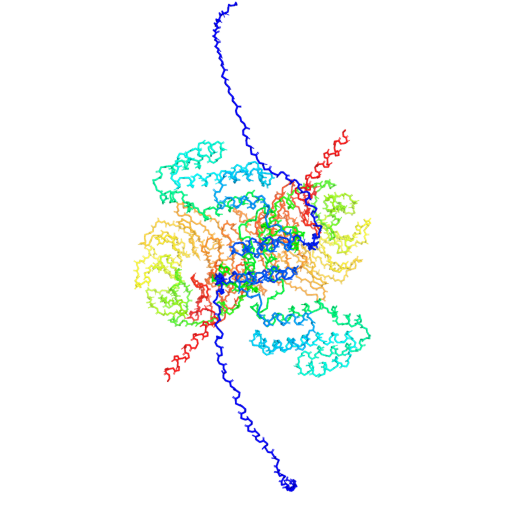 1 176 ? 40.5 -5.887 26.812 1 92.5 176 PRO B N 1
ATOM 6029 C CA . PRO B 1 176 ? 39.906 -6.574 25.656 1 92.5 176 PRO B CA 1
ATOM 6030 C C . PRO B 1 176 ? 38.969 -7.699 26.062 1 92.5 176 PRO B C 1
ATOM 6032 O O . PRO B 1 176 ? 37.938 -7.91 25.422 1 92.5 176 PRO B O 1
ATOM 6035 N N . GLU B 1 177 ? 39.312 -8.359 27.062 1 91.69 177 GLU B N 1
ATOM 6036 C CA . GLU B 1 177 ? 38.469 -9.43 27.562 1 91.69 177 GLU B CA 1
ATOM 6037 C C . GLU B 1 177 ? 37.125 -8.875 28.062 1 91.69 177 GLU B C 1
ATOM 6039 O O . GLU B 1 177 ? 36.062 -9.469 27.812 1 91.69 177 GLU B O 1
ATOM 6044 N N . LEU B 1 178 ? 37.25 -7.82 28.734 1 93.5 178 LEU B N 1
ATOM 6045 C CA . LEU B 1 178 ? 36.031 -7.156 29.219 1 93.5 178 LEU B CA 1
ATOM 6046 C C . LEU B 1 178 ? 35.125 -6.77 28.062 1 93.5 178 LEU B C 1
ATOM 6048 O O . LEU B 1 178 ? 33.906 -7.035 28.094 1 93.5 178 LEU B O 1
ATOM 6052 N N . ARG B 1 179 ? 35.625 -6.168 27 1 94.75 179 ARG B N 1
ATOM 6053 C CA . ARG B 1 179 ? 34.875 -5.715 25.844 1 94.75 179 ARG B CA 1
ATOM 6054 C C . ARG B 1 179 ? 34.219 -6.887 25.141 1 94.75 179 ARG B C 1
ATOM 6056 O O . ARG B 1 179 ? 33.031 -6.805 24.75 1 94.75 179 ARG B O 1
ATOM 6063 N N . GLU B 1 180 ? 34.844 -7.941 25.031 1 92 180 GLU B N 1
ATOM 6064 C CA . GLU B 1 180 ? 34.312 -9.125 24.344 1 92 180 GLU B CA 1
ATOM 6065 C C . GLU B 1 180 ? 33.219 -9.789 25.156 1 92 180 GLU B C 1
ATOM 6067 O O . GLU B 1 180 ? 32.156 -10.133 24.609 1 92 180 GLU B O 1
ATOM 6072 N N . SER B 1 181 ? 33.469 -9.906 26.438 1 90.69 181 SER B N 1
ATOM 6073 C CA . SER B 1 181 ? 32.531 -10.594 27.297 1 90.69 181 SER B CA 1
ATOM 6074 C C . SER B 1 181 ? 31.25 -9.781 27.484 1 90.69 181 SER B C 1
ATOM 6076 O O . SER B 1 181 ? 30.156 -10.336 27.625 1 90.69 181 SER B O 1
ATOM 6078 N N . SER B 1 182 ? 31.344 -8.555 27.5 1 91.62 182 SER B N 1
ATOM 6079 C CA . SER B 1 182 ? 30.203 -7.684 27.766 1 91.62 182 SER B CA 1
ATOM 6080 C C . SER B 1 182 ? 29.562 -7.195 26.469 1 91.62 182 SER B C 1
ATOM 6082 O O . SER B 1 182 ? 28.562 -6.48 26.484 1 91.62 182 SER B O 1
ATOM 6084 N N . HIS B 1 183 ? 30.094 -7.473 25.266 1 91.62 183 HIS B N 1
ATOM 6085 C CA . HIS B 1 183 ? 29.641 -6.961 23.969 1 91.62 183 HIS B CA 1
ATOM 6086 C C . HIS B 1 183 ? 29.562 -5.438 23.984 1 91.62 183 HIS B C 1
ATOM 6088 O O . HIS B 1 183 ? 28.562 -4.863 23.516 1 91.62 183 HIS B O 1
ATOM 6094 N N . TRP B 1 184 ? 30.5 -4.887 24.656 1 90.88 184 TRP B N 1
ATOM 6095 C CA . TRP B 1 184 ? 30.625 -3.447 24.859 1 90.88 184 TRP B CA 1
ATOM 6096 C C . TRP B 1 184 ? 31.797 -2.881 24.078 1 90.88 184 TRP B C 1
ATOM 6098 O O . TRP B 1 184 ? 32.875 -3.496 24.016 1 90.88 184 TRP B O 1
ATOM 6108 N N . GLU B 1 185 ? 31.578 -1.684 23.375 1 90.81 185 GLU B N 1
ATOM 6109 C CA . GLU B 1 185 ? 32.562 -1.113 22.469 1 90.81 185 GLU B CA 1
ATOM 6110 C C . GLU B 1 185 ? 33.719 -0.493 23.234 1 90.81 185 GLU B C 1
ATOM 6112 O O . GLU B 1 185 ? 34.75 -0.117 22.641 1 90.81 185 GLU B O 1
ATOM 6117 N N . GLY B 1 186 ? 33.625 -0.383 24.594 1 91.5 186 GLY B N 1
ATOM 6118 C CA . GLY B 1 186 ? 34.688 0.189 25.391 1 91.5 186 GLY B CA 1
ATOM 6119 C C . GLY B 1 186 ? 34.469 1.646 25.734 1 91.5 186 GLY B C 1
ATOM 6120 O O . GLY B 1 186 ? 33.531 2.268 25.25 1 91.5 186 GLY B O 1
ATOM 6121 N N . LYS B 1 187 ? 35.438 2.129 26.625 1 92.88 187 LYS B N 1
ATOM 6122 C CA . LYS B 1 187 ? 35.344 3.527 27.031 1 92.88 187 LYS B CA 1
ATOM 6123 C C . LYS B 1 187 ? 35.688 4.461 25.875 1 92.88 187 LYS B C 1
ATOM 6125 O O . LYS B 1 187 ? 36.719 4.316 25.234 1 92.88 187 LYS B O 1
ATOM 6130 N N . GLY B 1 188 ? 34.719 5.379 25.531 1 89.44 188 GLY B N 1
ATOM 6131 C CA . GLY B 1 188 ? 34.969 6.309 24.438 1 89.44 188 GLY B CA 1
ATOM 6132 C C . GLY B 1 188 ? 33.688 6.852 23.828 1 89.44 188 GLY B C 1
ATOM 6133 O O . GLY B 1 188 ? 32.594 6.59 24.328 1 89.44 188 GLY B O 1
ATOM 6134 N N . PRO B 1 189 ? 33.875 7.598 22.797 1 88.94 189 PRO B N 1
ATOM 6135 C CA . PRO B 1 189 ? 32.75 8.289 22.188 1 88.94 189 PRO B CA 1
ATOM 6136 C C . PRO B 1 189 ? 31.719 7.324 21.578 1 88.94 189 PRO B C 1
ATOM 6138 O O . PRO B 1 189 ? 30.516 7.594 21.594 1 88.94 189 PRO B O 1
ATOM 6141 N N . VAL B 1 190 ? 32.156 6.238 21.141 1 88.88 190 VAL B N 1
ATOM 6142 C CA . VAL B 1 190 ? 31.266 5.297 20.469 1 88.88 190 VAL B CA 1
ATOM 6143 C C . VAL B 1 190 ? 30.281 4.691 21.469 1 88.88 190 VAL B C 1
ATOM 6145 O O . VAL B 1 190 ? 29.062 4.695 21.25 1 88.88 190 VAL B O 1
ATOM 6148 N N . SER B 1 191 ? 30.828 4.141 22.516 1 92.5 191 SER B N 1
ATOM 6149 C CA . SER B 1 191 ? 29.969 3.535 23.531 1 92.5 191 SER B CA 1
ATOM 6150 C C . SER B 1 191 ? 29.062 4.574 24.188 1 92.5 191 SER B C 1
ATOM 6152 O O . SER B 1 191 ? 27.906 4.289 24.516 1 92.5 191 SER B O 1
ATOM 6154 N N . ARG B 1 192 ? 29.578 5.781 24.406 1 92.06 192 ARG B N 1
ATOM 6155 C CA . ARG B 1 192 ? 28.797 6.84 25.047 1 92.06 192 ARG B CA 1
ATOM 6156 C C . ARG B 1 192 ? 27.703 7.348 24.109 1 92.06 192 ARG B C 1
ATOM 6158 O O . ARG B 1 192 ? 26.609 7.695 24.562 1 92.06 192 ARG B O 1
ATOM 6165 N N . GLN B 1 193 ? 28.031 7.355 22.844 1 86.06 193 GLN B N 1
ATOM 6166 C CA . GLN B 1 193 ? 27 7.711 21.875 1 86.06 193 GLN B CA 1
ATOM 6167 C C . GLN B 1 193 ? 25.859 6.695 21.891 1 86.06 193 GLN B C 1
ATOM 6169 O O . GLN B 1 193 ? 24.688 7.07 21.828 1 86.06 193 GLN B O 1
ATOM 6174 N N . LYS B 1 194 ? 26.188 5.461 21.922 1 89.31 194 LYS B N 1
ATOM 6175 C CA . LYS B 1 194 ? 25.188 4.41 22.016 1 89.31 194 LYS B CA 1
ATOM 6176 C C . LYS B 1 194 ? 24.328 4.57 23.266 1 89.31 194 LYS B C 1
ATOM 6178 O O . LYS B 1 194 ? 23.109 4.355 23.234 1 89.31 194 LYS B O 1
ATOM 6183 N N . LEU B 1 195 ? 25.016 4.918 24.344 1 93.06 195 LEU B N 1
ATOM 6184 C CA . LEU B 1 195 ? 24.297 5.176 25.594 1 93.06 195 LEU B CA 1
ATOM 6185 C C . LEU B 1 195 ? 23.281 6.297 25.406 1 93.06 195 LEU B C 1
ATOM 6187 O O . LEU B 1 195 ? 22.125 6.164 25.812 1 93.06 195 LEU B O 1
ATOM 6191 N N . ILE B 1 196 ? 23.672 7.379 24.75 1 88.06 196 ILE B N 1
ATOM 6192 C CA . ILE B 1 196 ? 22.797 8.523 24.531 1 88.06 196 ILE B CA 1
ATOM 6193 C C . ILE B 1 196 ? 21.594 8.094 23.703 1 88.06 196 ILE B C 1
ATOM 6195 O O . ILE B 1 196 ? 20.453 8.492 24 1 88.06 196 ILE B O 1
ATOM 6199 N N . GLU B 1 197 ? 21.812 7.285 22.766 1 85.62 197 GLU B N 1
ATOM 6200 C CA . GLU B 1 197 ? 20.719 6.789 21.922 1 85.62 197 GLU B CA 1
ATOM 6201 C C . GLU B 1 197 ? 19.719 5.988 22.734 1 85.62 197 GLU B C 1
ATOM 6203 O O . GLU B 1 197 ? 18.5 6.129 22.547 1 85.62 197 GLU B O 1
ATOM 6208 N N . ASN B 1 198 ? 20.219 5.215 23.578 1 89.12 198 ASN B N 1
ATOM 6209 C CA . ASN B 1 198 ? 19.344 4.434 24.453 1 89.12 198 ASN B CA 1
ATOM 6210 C C . ASN B 1 198 ? 18.562 5.328 25.406 1 89.12 198 ASN B C 1
ATOM 6212 O O . ASN B 1 198 ? 17.375 5.098 25.625 1 89.12 198 ASN B O 1
ATOM 6216 N N . LEU B 1 199 ? 19.266 6.301 25.953 1 89.25 199 LEU B N 1
ATOM 6217 C CA . LEU B 1 199 ? 18.656 7.195 26.938 1 89.25 199 LEU B CA 1
ATOM 6218 C C . LEU B 1 199 ? 17.609 8.078 26.281 1 89.25 199 LEU B C 1
ATOM 6220 O O . LEU B 1 199 ? 16.625 8.461 26.922 1 89.25 199 LEU B O 1
ATOM 6224 N N . GLN B 1 200 ? 17.734 8.406 25.078 1 84.62 200 GLN B N 1
ATOM 6225 C CA . GLN B 1 200 ? 16.844 9.297 24.328 1 84.62 200 GLN B CA 1
ATOM 6226 C C . GLN B 1 200 ? 15.438 8.719 24.234 1 84.62 200 GLN B C 1
ATOM 6228 O O . GLN B 1 200 ? 14.461 9.469 24.141 1 84.62 200 GLN B O 1
ATOM 6233 N N . GLU B 1 201 ? 15.344 7.461 24.219 1 83.5 201 GLU B N 1
ATOM 6234 C CA . GLU B 1 201 ? 14.055 6.789 24.094 1 83.5 201 GLU B CA 1
ATOM 6235 C C . GLU B 1 201 ? 13.133 7.156 25.266 1 83.5 201 GLU B C 1
ATOM 6237 O O . GLU B 1 201 ? 11.906 7.086 25.125 1 83.5 201 GLU B O 1
ATOM 6242 N N . PHE B 1 202 ? 13.742 7.625 26.391 1 88.06 202 PHE B N 1
ATOM 6243 C CA . PHE B 1 202 ? 12.961 7.902 27.594 1 88.06 202 PHE B CA 1
ATOM 6244 C C . PHE B 1 202 ? 12.586 9.375 27.672 1 88.06 202 PHE B C 1
ATOM 6246 O O . PHE B 1 202 ? 11.852 9.789 28.562 1 88.06 202 PHE B O 1
ATOM 6253 N N . LEU B 1 203 ? 13.07 10.164 26.766 1 86.5 203 LEU B N 1
ATOM 6254 C CA . LEU B 1 203 ? 12.828 11.609 26.766 1 86.5 203 LEU B CA 1
ATOM 6255 C C . LEU B 1 203 ? 11.961 12.016 25.594 1 86.5 203 LEU B C 1
ATOM 6257 O O . LEU B 1 203 ? 12.078 11.445 24.5 1 86.5 203 LEU B O 1
ATOM 6261 N N . PRO B 1 204 ? 11.055 12.969 25.844 1 85.38 204 PRO B N 1
ATOM 6262 C CA . PRO B 1 204 ? 10.273 13.477 24.703 1 85.38 204 PRO B CA 1
ATOM 6263 C C . PRO B 1 204 ? 11.148 14.117 23.641 1 85.38 204 PRO B C 1
ATOM 6265 O O . PRO B 1 204 ? 12.195 14.695 23.938 1 85.38 204 PRO B O 1
ATOM 6268 N N . PRO B 1 205 ? 10.742 14.047 22.484 1 82.25 205 PRO B N 1
ATOM 6269 C CA . PRO B 1 205 ? 11.531 14.602 21.391 1 82.25 205 PRO B CA 1
ATOM 6270 C C . PRO B 1 205 ? 11.727 16.109 21.5 1 82.25 205 PRO B C 1
ATOM 6272 O O . PRO B 1 205 ? 12.68 16.656 20.938 1 82.25 205 PRO B O 1
ATOM 6275 N N . SER B 1 206 ? 10.883 16.797 22.203 1 79.44 206 SER B N 1
ATOM 6276 C CA . SER B 1 206 ? 11.039 18.234 22.406 1 79.44 206 SER B CA 1
ATOM 6277 C C . SER B 1 206 ? 12.219 18.547 23.312 1 79.44 206 SER B C 1
ATOM 6279 O O . SER B 1 206 ? 12.773 19.641 23.266 1 79.44 206 SER B O 1
ATOM 6281 N N . ILE B 1 207 ? 12.539 17.484 24.078 1 83.12 207 ILE B N 1
ATOM 6282 C CA . ILE B 1 207 ? 13.633 17.656 25.031 1 83.12 207 ILE B CA 1
ATOM 6283 C C . ILE B 1 207 ? 14.938 17.156 24.406 1 83.12 207 ILE B C 1
ATOM 6285 O O . ILE B 1 207 ? 15.961 17.844 24.484 1 83.12 207 ILE B O 1
ATOM 6289 N N . MET B 1 208 ? 14.844 16.016 23.828 1 84.44 208 MET B N 1
ATOM 6290 C CA . MET B 1 208 ? 16 15.43 23.156 1 84.44 208 MET B CA 1
ATOM 6291 C C . MET B 1 208 ? 15.594 14.711 21.875 1 84.44 208 MET B C 1
ATOM 6293 O O . MET B 1 208 ? 14.797 13.773 21.922 1 84.44 208 MET B O 1
ATOM 6297 N N . LEU B 1 209 ? 16.234 15.18 20.844 1 85.88 209 LEU B N 1
ATOM 6298 C CA . LEU B 1 209 ? 15.898 14.594 19.547 1 85.88 209 LEU B CA 1
ATOM 6299 C C . LEU B 1 209 ? 16.5 13.203 19.406 1 85.88 209 LEU B C 1
ATOM 6301 O O . LEU B 1 209 ? 17.609 12.953 19.859 1 85.88 209 LEU B O 1
ATOM 6305 N N . PRO B 1 210 ? 15.719 12.312 18.797 1 84.12 210 PRO B N 1
ATOM 6306 C CA . PRO B 1 210 ? 16.359 11.047 18.422 1 84.12 210 PRO B CA 1
ATOM 6307 C C . PRO B 1 210 ? 17.578 11.25 17.531 1 84.12 210 PRO B C 1
ATOM 6309 O O . PRO B 1 210 ? 17.672 12.242 16.812 1 84.12 210 PRO B O 1
ATOM 6312 N N . PRO B 1 211 ? 18.5 10.25 17.609 1 82.81 211 PRO B N 1
ATOM 6313 C CA . PRO B 1 211 ? 19.719 10.414 16.812 1 82.81 211 PRO B CA 1
ATOM 6314 C C . PRO B 1 211 ? 19.453 10.43 15.32 1 82.81 211 PRO B C 1
ATOM 6316 O O . PRO B 1 211 ? 18.609 9.672 14.828 1 82.81 211 PRO B O 1
ATOM 6319 N N . ARG B 1 212 ? 20.078 11.281 14.617 1 88.56 212 ARG B N 1
ATOM 6320 C CA . ARG B 1 212 ? 20.047 11.398 13.164 1 88.56 212 ARG B CA 1
ATOM 6321 C C . ARG B 1 212 ? 18.609 11.445 12.656 1 88.56 212 ARG B C 1
ATOM 6323 O O . ARG B 1 212 ? 18.234 10.703 11.742 1 88.56 212 ARG B O 1
ATOM 6330 N N . ARG B 1 213 ? 17.859 12.273 13.312 1 92.38 213 ARG B N 1
ATOM 6331 C CA . ARG B 1 213 ? 16.438 12.352 13.023 1 92.38 213 ARG B CA 1
ATOM 6332 C C . ARG B 1 213 ? 16.188 12.836 11.602 1 92.38 213 ARG B C 1
ATOM 6334 O O . ARG B 1 213 ? 15.336 12.297 10.891 1 92.38 213 ARG B O 1
ATOM 6341 N N . LEU B 1 214 ? 16.969 13.867 11.18 1 94.5 214 LEU B N 1
ATOM 6342 C CA . LEU B 1 214 ? 16.812 14.367 9.82 1 94.5 214 LEU B CA 1
ATOM 6343 C C . LEU B 1 214 ? 17.109 13.273 8.805 1 94.5 214 LEU B C 1
ATOM 6345 O O . LEU B 1 214 ? 16.359 13.109 7.832 1 94.5 214 LEU B O 1
ATOM 6349 N N . PHE B 1 215 ? 18.141 12.57 9.094 1 92.38 215 PHE B N 1
ATOM 6350 C CA . PHE B 1 215 ? 18.531 11.477 8.203 1 92.38 215 PHE B CA 1
ATOM 6351 C C . PHE B 1 215 ? 17.422 10.438 8.117 1 92.38 215 PHE B C 1
ATOM 6353 O O . PHE B 1 215 ? 17.109 9.938 7.035 1 92.38 215 PHE B O 1
ATOM 6360 N N . THR B 1 216 ? 16.859 10.117 9.258 1 92.44 216 THR B N 1
ATOM 6361 C CA . THR B 1 216 ? 15.758 9.164 9.305 1 92.44 216 THR B CA 1
ATOM 6362 C C . THR B 1 216 ? 14.578 9.648 8.461 1 92.44 216 THR B C 1
ATOM 6364 O O . THR B 1 216 ? 13.992 8.875 7.703 1 92.44 216 THR B O 1
ATOM 6367 N N . LEU B 1 217 ? 14.273 10.906 8.594 1 95.12 217 LEU B N 1
ATOM 6368 C CA . LEU B 1 217 ? 13.164 11.477 7.848 1 95.12 217 LEU B CA 1
ATOM 6369 C C . LEU B 1 217 ? 13.445 11.445 6.348 1 95.12 217 LEU B C 1
ATOM 6371 O O . LEU B 1 217 ? 12.57 11.094 5.555 1 95.12 217 LEU B O 1
ATOM 6375 N N . LEU B 1 218 ? 14.656 11.82 6 1 95.38 218 LEU B N 1
ATOM 6376 C CA . LEU B 1 218 ? 15.016 11.82 4.59 1 95.38 218 LEU B CA 1
ATOM 6377 C C . LEU B 1 218 ? 14.984 10.406 4.02 1 95.38 218 LEU B C 1
ATOM 6379 O O . LEU B 1 218 ? 14.586 10.203 2.871 1 95.38 218 LEU B O 1
ATOM 6383 N N . SER B 1 219 ? 15.383 9.453 4.824 1 93.44 219 SER B N 1
ATOM 6384 C CA . SER B 1 219 ? 15.312 8.055 4.406 1 93.44 219 SER B CA 1
ATOM 6385 C C . SER B 1 219 ? 13.867 7.625 4.156 1 93.44 219 SER B C 1
ATOM 6387 O O . SER B 1 219 ? 13.586 6.902 3.199 1 93.44 219 SER B O 1
ATOM 6389 N N . GLN B 1 220 ? 13 8.039 5 1 93.62 220 GLN B N 1
ATOM 6390 C CA . GLN B 1 220 ? 11.586 7.734 4.84 1 93.62 220 GLN B CA 1
ATOM 6391 C C . GLN B 1 220 ? 11.031 8.352 3.561 1 93.62 220 GLN B C 1
ATOM 6393 O O . GLN B 1 220 ? 10.195 7.754 2.885 1 93.62 220 GLN B O 1
ATOM 6398 N N . ALA B 1 221 ? 11.461 9.531 3.268 1 94.69 221 ALA B N 1
ATOM 6399 C CA . ALA B 1 221 ? 11.039 10.188 2.033 1 94.69 221 ALA B CA 1
ATOM 6400 C C . ALA B 1 221 ? 11.461 9.383 0.809 1 94.69 221 ALA B C 1
ATOM 6402 O O . ALA B 1 221 ? 10.664 9.18 -0.114 1 94.69 221 ALA B O 1
ATOM 6403 N N . VAL B 1 222 ? 12.672 8.938 0.884 1 92.38 222 VAL B N 1
ATOM 6404 C CA . VAL B 1 222 ? 13.195 8.148 -0.229 1 92.38 222 VAL B CA 1
ATOM 6405 C C . VAL B 1 222 ? 12.43 6.836 -0.341 1 92.38 222 VAL B C 1
ATOM 6407 O O . VAL B 1 222 ? 12.109 6.391 -1.444 1 92.38 222 VAL B O 1
ATOM 6410 N N . GLU B 1 223 ? 12.156 6.262 0.757 1 90.38 223 GLU B N 1
ATOM 6411 C CA . GLU B 1 223 ? 11.383 5.027 0.758 1 90.38 223 GLU B CA 1
ATOM 6412 C C . GLU B 1 223 ? 10 5.242 0.14 1 90.38 223 GLU B C 1
ATOM 6414 O O . GLU B 1 223 ? 9.508 4.398 -0.609 1 90.38 223 GLU B O 1
ATOM 6419 N N . GLN B 1 224 ? 9.383 6.344 0.477 1 91.06 224 GLN B N 1
ATOM 6420 C CA . GLN B 1 224 ? 8.086 6.691 -0.091 1 91.06 224 GLN B CA 1
ATOM 6421 C C . GLN B 1 224 ? 8.172 6.832 -1.608 1 91.06 224 GLN B C 1
ATOM 6423 O O . GLN B 1 224 ? 7.273 6.391 -2.328 1 91.06 224 GLN B O 1
ATOM 6428 N N . GLN B 1 225 ? 9.211 7.484 -2.061 1 90.38 225 GLN B N 1
ATOM 6429 C CA . GLN B 1 225 ? 9.414 7.656 -3.494 1 90.38 225 GLN B CA 1
ATOM 6430 C C . GLN B 1 225 ? 9.594 6.312 -4.191 1 90.38 225 GLN B C 1
ATOM 6432 O O . GLN B 1 225 ? 9.016 6.078 -5.254 1 90.38 225 GLN B O 1
ATOM 6437 N N . LYS B 1 226 ? 10.32 5.461 -3.561 1 86.88 226 LYS B N 1
ATOM 6438 C CA . LYS B 1 226 ? 10.562 4.137 -4.125 1 86.88 226 LYS B CA 1
ATOM 6439 C C . LYS B 1 226 ? 9.273 3.328 -4.211 1 86.88 226 LYS B C 1
ATOM 6441 O O . LYS B 1 226 ? 9.039 2.625 -5.195 1 86.88 226 LYS B O 1
ATOM 6446 N N . GLU B 1 227 ? 8.523 3.412 -3.205 1 84.75 227 GLU B N 1
ATOM 6447 C CA . GLU B 1 227 ? 7.27 2.668 -3.152 1 84.75 227 GLU B CA 1
ATOM 6448 C C . GLU B 1 227 ? 6.312 3.121 -4.25 1 84.75 227 GLU B C 1
ATOM 6450 O O . GLU B 1 227 ? 5.52 2.324 -4.758 1 84.75 227 GLU B O 1
ATOM 6455 N N . LYS B 1 228 ? 6.395 4.336 -4.59 1 86.06 228 LYS B N 1
ATOM 6456 C CA . LYS B 1 228 ? 5.488 4.883 -5.594 1 86.06 228 LYS B CA 1
ATOM 6457 C C . LYS B 1 228 ? 6.059 4.719 -7 1 86.06 228 LYS B C 1
ATOM 6459 O O . LYS B 1 228 ? 5.383 5.016 -7.988 1 86.06 228 LYS B O 1
ATOM 6464 N N . CYS B 1 229 ? 7.277 4.297 -7.023 1 86.5 229 CYS B N 1
ATOM 6465 C CA . CYS B 1 229 ? 7.93 4.105 -8.312 1 86.5 229 CYS B CA 1
ATOM 6466 C C . CYS B 1 229 ? 7.547 2.762 -8.922 1 86.5 229 CYS B C 1
ATOM 6468 O O . CYS B 1 229 ? 7.93 1.709 -8.406 1 86.5 229 CYS B O 1
ATOM 6470 N N . PRO B 1 230 ? 6.871 2.666 -9.984 1 82 230 PRO B N 1
ATOM 6471 C CA . PRO B 1 230 ? 6.344 1.416 -10.531 1 82 230 PRO B CA 1
ATOM 6472 C C . PRO B 1 230 ? 7.438 0.492 -11.062 1 82 230 PRO B C 1
ATOM 6474 O O . PRO B 1 230 ? 7.254 -0.728 -11.102 1 82 230 PRO B O 1
ATOM 6477 N N . TYR B 1 231 ? 8.617 0.948 -11.398 1 86.31 231 TYR B N 1
ATOM 6478 C CA . TYR B 1 231 ? 9.648 0.128 -12.039 1 86.31 231 TYR B CA 1
ATOM 6479 C C . TYR B 1 231 ? 10.859 -0.029 -11.133 1 86.31 231 TYR B C 1
ATOM 6481 O O . TYR B 1 231 ? 11.938 -0.405 -11.594 1 86.31 231 TYR B O 1
ATOM 6489 N N . HIS B 1 232 ? 10.625 0.321 -9.875 1 84.69 232 HIS B N 1
ATOM 6490 C CA . HIS B 1 232 ? 11.773 0.231 -8.984 1 84.69 232 HIS B CA 1
ATOM 6491 C C . HIS B 1 232 ? 12.164 -1.222 -8.734 1 84.69 232 HIS B C 1
ATOM 6493 O O . HIS B 1 232 ? 11.438 -1.962 -8.07 1 84.69 232 HIS B O 1
ATOM 6499 N N . ASN B 1 233 ? 13.242 -1.642 -9.266 1 83.19 233 ASN B N 1
ATOM 6500 C CA . ASN B 1 233 ? 13.703 -3.023 -9.203 1 83.19 233 ASN B CA 1
ATOM 6501 C C . ASN B 1 233 ? 15.219 -3.098 -9.047 1 83.19 233 ASN B C 1
ATOM 6503 O O . ASN B 1 233 ? 15.867 -3.971 -9.633 1 83.19 233 ASN B O 1
ATOM 6507 N N . THR B 1 234 ? 15.805 -2.088 -8.414 1 69.06 234 THR B N 1
ATOM 6508 C CA . THR B 1 234 ? 17.266 -2.086 -8.312 1 69.06 234 THR B CA 1
ATOM 6509 C C . THR B 1 234 ? 17.703 -2.164 -6.852 1 69.06 234 THR B C 1
ATOM 6511 O O . THR B 1 234 ? 17.016 -1.633 -5.965 1 69.06 234 THR B O 1
ATOM 6514 N N . GLN B 1 235 ? 18.672 -3.08 -6.598 1 62.06 235 GLN B N 1
ATOM 6515 C CA . GLN B 1 235 ? 19.25 -3.293 -5.277 1 62.06 235 GLN B CA 1
ATOM 6516 C C . GLN B 1 235 ? 20.125 -2.105 -4.855 1 62.06 235 GLN B C 1
ATOM 6518 O O . GLN B 1 235 ? 20.328 -1.88 -3.664 1 62.06 235 GLN B O 1
ATOM 6523 N N . LEU B 1 236 ? 20.719 -1.438 -5.82 1 54.53 236 LEU B N 1
ATOM 6524 C CA . LEU B 1 236 ? 21.766 -0.453 -5.539 1 54.53 236 LEU B CA 1
ATOM 6525 C C . LEU B 1 236 ? 21.266 0.59 -4.543 1 54.53 236 LEU B C 1
ATOM 6527 O O . LEU B 1 236 ? 22.062 1.275 -3.904 1 54.53 236 LEU B O 1
ATOM 6531 N N . ASP B 1 237 ? 19.906 0.532 -4.305 1 57.62 237 ASP B N 1
ATOM 6532 C CA . ASP B 1 237 ? 19.375 1.77 -3.744 1 57.62 237 ASP B CA 1
ATOM 6533 C C . ASP B 1 237 ? 18.922 1.569 -2.297 1 57.62 237 ASP B C 1
ATOM 6535 O O . ASP B 1 237 ? 18.078 2.311 -1.796 1 57.62 237 ASP B O 1
ATOM 6539 N N . SER B 1 238 ? 19.562 0.571 -1.566 1 58.94 238 SER B N 1
ATOM 6540 C CA . SER B 1 238 ? 18.984 0.342 -0.243 1 58.94 238 SER B CA 1
ATOM 6541 C C . SER B 1 238 ? 19.422 1.421 0.741 1 58.94 238 SER B C 1
ATOM 6543 O O . SER B 1 238 ? 18.766 1.652 1.752 1 58.94 238 SER B O 1
ATOM 6545 N N . ASP B 1 239 ? 20.578 2.076 0.282 1 66.94 239 ASP B N 1
ATOM 6546 C CA . ASP B 1 239 ? 21.078 3.111 1.185 1 66.94 239 ASP B CA 1
ATOM 6547 C C . ASP B 1 239 ? 20.953 4.496 0.553 1 66.94 239 ASP B C 1
ATOM 6549 O O . ASP B 1 239 ? 20.906 4.625 -0.672 1 66.94 239 ASP B O 1
ATOM 6553 N N . LEU B 1 240 ? 20.688 5.461 1.35 1 77 240 LEU B N 1
ATOM 6554 C CA . LEU B 1 240 ? 20.562 6.844 0.9 1 77 240 LEU B CA 1
ATOM 6555 C C . LEU B 1 240 ? 21.781 7.25 0.066 1 77 240 LEU B C 1
ATOM 6557 O O . LEU B 1 240 ? 21.719 8.203 -0.708 1 77 240 LEU B O 1
ATOM 6561 N N . SER B 1 241 ? 22.844 6.418 0.105 1 76.25 241 SER B N 1
ATOM 6562 C CA . SER B 1 241 ? 24.094 6.793 -0.542 1 76.25 241 SER B CA 1
ATOM 6563 C C . SER B 1 241 ? 23.984 6.691 -2.061 1 76.25 241 SER B C 1
ATOM 6565 O O . SER B 1 241 ? 24.734 7.359 -2.787 1 76.25 241 SER B O 1
ATOM 6567 N N . SER B 1 242 ? 23.031 5.98 -2.5 1 76.75 242 SER B N 1
ATOM 6568 C CA . SER B 1 242 ? 22.953 5.754 -3.941 1 76.75 242 SER B CA 1
ATOM 6569 C C . SER B 1 242 ? 21.859 6.59 -4.578 1 76.75 242 SER B C 1
ATOM 6571 O O . SER B 1 242 ? 21.672 6.562 -5.797 1 76.75 242 SER B O 1
ATOM 6573 N N . ILE B 1 243 ? 21.234 7.379 -3.766 1 83 243 ILE B N 1
ATOM 6574 C CA . ILE B 1 243 ? 20.094 8.125 -4.293 1 83 243 ILE B CA 1
ATOM 6575 C C . ILE B 1 243 ? 20.312 9.617 -4.078 1 83 243 ILE B C 1
ATOM 6577 O O . ILE B 1 243 ? 20.812 10.039 -3.033 1 83 243 ILE B O 1
ATOM 6581 N N . SER B 1 244 ? 20.062 10.359 -5.09 1 85.62 244 SER B N 1
ATOM 6582 C CA . SER B 1 244 ? 20.125 11.812 -4.965 1 85.62 244 SER B CA 1
ATOM 6583 C C . SER B 1 244 ? 18.906 12.352 -4.215 1 85.62 244 SER B C 1
ATOM 6585 O O . SER B 1 244 ? 17.766 11.938 -4.473 1 85.62 244 SER B O 1
ATOM 6587 N N . LEU B 1 245 ? 19.125 13.211 -3.279 1 90.81 245 LEU B N 1
ATOM 6588 C CA . LEU B 1 245 ? 18.047 13.812 -2.518 1 90.81 245 LEU B CA 1
ATOM 6589 C C . LEU B 1 245 ? 17.516 15.062 -3.211 1 90.81 245 LEU B C 1
ATOM 6591 O O . LEU B 1 245 ? 16.516 15.641 -2.785 1 90.81 245 LEU B O 1
ATOM 6595 N N . LEU B 1 246 ? 18.172 15.43 -4.316 1 88.5 246 LEU B N 1
ATOM 6596 C CA . LEU B 1 246 ? 17.875 16.703 -4.945 1 88.5 246 LEU B CA 1
ATOM 6597 C C . LEU B 1 246 ? 16.656 16.578 -5.871 1 88.5 246 LEU B C 1
ATOM 6599 O O . LEU B 1 246 ? 16.062 17.594 -6.246 1 88.5 246 LEU B O 1
ATOM 6603 N N . MET B 1 247 ? 16.359 15.328 -6.242 1 86.31 247 MET B N 1
ATOM 6604 C CA . MET B 1 247 ? 15.172 15.031 -7.047 1 86.31 247 MET B CA 1
ATOM 6605 C C . MET B 1 247 ? 14.523 13.727 -6.598 1 86.31 247 MET B C 1
ATOM 6607 O O . MET B 1 247 ? 15.172 12.891 -5.965 1 86.31 247 MET B O 1
ATOM 6611 N N . ASP B 1 248 ? 13.188 13.633 -6.977 1 88.06 248 ASP B N 1
ATOM 6612 C CA . ASP B 1 248 ? 12.508 12.391 -6.613 1 88.06 248 ASP B CA 1
ATOM 6613 C C . ASP B 1 248 ? 13.055 11.211 -7.414 1 88.06 248 ASP B C 1
ATOM 6615 O O . ASP B 1 248 ? 13.406 11.359 -8.586 1 88.06 248 ASP B O 1
ATOM 6619 N N . HIS B 1 249 ? 13.094 10.125 -6.742 1 86.31 249 HIS B N 1
ATOM 6620 C CA . HIS B 1 249 ? 13.555 8.891 -7.367 1 86.31 249 HIS B CA 1
ATOM 6621 C C . HIS B 1 249 ? 12.594 8.43 -8.461 1 86.31 249 HIS B C 1
ATOM 6623 O O . HIS B 1 249 ? 11.383 8.398 -8.25 1 86.31 249 HIS B O 1
ATOM 6629 N N . ILE B 1 250 ? 13.125 8.148 -9.641 1 83.56 250 ILE B N 1
ATOM 6630 C CA . ILE B 1 250 ? 12.305 7.652 -10.742 1 83.56 250 ILE B CA 1
ATOM 6631 C C . ILE B 1 250 ? 13.062 6.57 -11.508 1 83.56 250 ILE B C 1
ATOM 6633 O O . ILE B 1 250 ? 14.227 6.758 -11.867 1 83.56 250 ILE B O 1
ATOM 6637 N N . CYS B 1 251 ? 12.422 5.449 -11.523 1 84.81 251 CYS B N 1
ATOM 6638 C CA . CYS B 1 251 ? 12.953 4.395 -12.375 1 84.81 251 CYS B CA 1
ATOM 6639 C C . CYS B 1 251 ? 12.195 4.336 -13.703 1 84.81 251 CYS B C 1
ATOM 6641 O O . CYS B 1 251 ? 11.008 4.672 -13.758 1 84.81 251 CYS B O 1
ATOM 6643 N N . THR B 1 252 ? 12.93 4.031 -14.703 1 82.5 252 THR B N 1
ATOM 6644 C CA . THR B 1 252 ? 12.297 3.984 -16.016 1 82.5 252 THR B CA 1
ATOM 6645 C C . THR B 1 252 ? 12.062 2.541 -16.453 1 82.5 252 THR B C 1
ATOM 6647 O O . THR B 1 252 ? 12.68 1.617 -15.922 1 82.5 252 THR B O 1
ATOM 6650 N N . LYS B 1 253 ? 11.172 2.365 -17.375 1 85.69 253 LYS B N 1
ATOM 6651 C CA . LYS B 1 253 ? 10.852 1.062 -17.953 1 85.69 253 LYS B CA 1
ATOM 6652 C C . LYS B 1 253 ? 12.078 0.455 -18.641 1 85.69 253 LYS B C 1
ATOM 6654 O O . LYS B 1 253 ? 12.211 -0.768 -18.703 1 85.69 253 LYS B O 1
ATOM 6659 N N . GLU B 1 254 ? 12.961 1.286 -18.969 1 84.31 254 GLU B N 1
ATOM 6660 C CA . GLU B 1 254 ? 14.148 0.834 -19.688 1 84.31 254 GLU B CA 1
ATOM 6661 C C . GLU B 1 254 ? 15.094 0.067 -18.766 1 84.31 254 GLU B C 1
ATOM 6663 O O . GLU B 1 254 ? 15.922 -0.715 -19.234 1 84.31 254 GLU B O 1
ATOM 6668 N N . GLN B 1 255 ? 14.969 0.274 -17.594 1 84.19 255 GLN B N 1
ATOM 6669 C CA . GLN B 1 255 ? 15.836 -0.389 -16.625 1 84.19 255 GLN B CA 1
ATOM 6670 C C . GLN B 1 255 ? 15.219 -1.697 -16.141 1 84.19 255 GLN B C 1
ATOM 6672 O O . GLN B 1 255 ? 15.875 -2.479 -15.445 1 84.19 255 GLN B O 1
ATOM 6677 N N . PHE B 1 256 ? 14.062 -1.945 -16.531 1 89.19 256 PHE B N 1
ATOM 6678 C CA . PHE B 1 256 ? 13.297 -3.137 -16.188 1 89.19 256 PHE B CA 1
ATOM 6679 C C . PHE B 1 256 ? 13.531 -4.246 -17.203 1 89.19 256 PHE B C 1
ATOM 6681 O O . PHE B 1 256 ? 13.922 -3.979 -18.344 1 89.19 256 PHE B O 1
ATOM 6688 N N . PRO B 1 257 ? 13.531 -5.512 -16.766 1 92.81 257 PRO B N 1
ATOM 6689 C CA . PRO B 1 257 ? 13.727 -6.574 -17.75 1 92.81 257 PRO B CA 1
ATOM 6690 C C . PRO B 1 257 ? 12.586 -6.652 -18.766 1 92.81 257 PRO B C 1
ATOM 6692 O O . PRO B 1 257 ? 11.859 -7.648 -18.812 1 92.81 257 PRO B O 1
ATOM 6695 N N . SER B 1 258 ? 12.539 -5.711 -19.625 1 92.12 258 SER B N 1
ATOM 6696 C CA . SER B 1 258 ? 11.414 -5.594 -20.547 1 92.12 258 SER B CA 1
ATOM 6697 C C . SER B 1 258 ? 11.852 -5.844 -21.984 1 92.12 258 SER B C 1
ATOM 6699 O O . SER B 1 258 ? 11.023 -5.836 -22.891 1 92.12 258 SER B O 1
ATOM 6701 N N . ALA B 1 259 ? 13.148 -6.07 -22.156 1 94.38 259 ALA B N 1
ATOM 6702 C CA . ALA B 1 259 ? 13.648 -6.281 -23.5 1 94.38 259 ALA B CA 1
ATOM 6703 C C . ALA B 1 259 ? 14.344 -7.633 -23.625 1 94.38 259 ALA B C 1
ATOM 6705 O O . ALA B 1 259 ? 15.039 -8.07 -22.703 1 94.38 259 ALA B O 1
ATOM 6706 N N . THR B 1 260 ? 14.148 -8.266 -24.797 1 95.69 260 THR B N 1
ATOM 6707 C CA . THR B 1 260 ? 14.852 -9.516 -25.062 1 95.69 260 THR B CA 1
ATOM 6708 C C . THR B 1 260 ? 16.344 -9.258 -25.297 1 95.69 260 THR B C 1
ATOM 6710 O O . THR B 1 260 ? 16.719 -8.594 -26.266 1 95.69 260 THR B O 1
ATOM 6713 N N . THR B 1 261 ? 17.141 -9.766 -24.484 1 95 261 THR B N 1
ATOM 6714 C CA . THR B 1 261 ? 18.578 -9.562 -24.625 1 95 261 THR B CA 1
ATOM 6715 C C . THR B 1 261 ? 19.219 -10.742 -25.359 1 95 261 THR B C 1
ATOM 6717 O O . THR B 1 261 ? 20.25 -10.586 -26.016 1 95 261 THR B O 1
ATOM 6720 N N . GLN B 1 262 ? 18.656 -11.906 -25.219 1 96 262 GLN B N 1
ATOM 6721 C CA . GLN B 1 262 ? 19.172 -13.117 -25.844 1 96 262 GLN B CA 1
ATOM 6722 C C . GLN B 1 262 ? 18.047 -14.117 -26.109 1 96 262 GLN B C 1
ATOM 6724 O O . GLN B 1 262 ? 17.062 -14.18 -25.359 1 96 262 GLN B O 1
ATOM 6729 N N . VAL B 1 263 ? 18.172 -14.852 -27.188 1 97.25 263 VAL B N 1
ATOM 6730 C CA . VAL B 1 263 ? 17.281 -15.977 -27.5 1 97.25 263 VAL B CA 1
ATOM 6731 C C . VAL B 1 263 ? 18.094 -17.266 -27.578 1 97.25 263 VAL B C 1
ATOM 6733 O O . VAL B 1 263 ? 19.062 -17.359 -28.328 1 97.25 263 VAL B O 1
ATOM 6736 N N . LEU B 1 264 ? 17.781 -18.219 -26.797 1 97.75 264 LEU B N 1
ATOM 6737 C CA . LEU B 1 264 ? 18.422 -19.516 -26.797 1 97.75 264 LEU B CA 1
ATOM 6738 C C . LEU B 1 264 ? 17.656 -20.5 -27.672 1 97.75 264 LEU B C 1
ATOM 6740 O O . LEU B 1 264 ? 16.516 -20.844 -27.375 1 97.75 264 LEU B O 1
ATOM 6744 N N . TRP B 1 265 ? 18.312 -21.125 -28.609 1 95.75 265 TRP B N 1
ATOM 6745 C CA . TRP B 1 265 ? 17.641 -21.938 -29.625 1 95.75 265 TRP B CA 1
ATOM 6746 C C . TRP B 1 265 ? 18.156 -23.359 -29.594 1 95.75 265 TRP B C 1
ATOM 6748 O O . TRP B 1 265 ? 18.016 -24.109 -30.578 1 95.75 265 TRP B O 1
ATOM 6758 N N . ASP B 1 266 ? 18.719 -23.75 -28.625 1 96.31 266 ASP B N 1
ATOM 6759 C CA . ASP B 1 266 ? 19.406 -25.047 -28.594 1 96.31 266 ASP B CA 1
ATOM 6760 C C . ASP B 1 266 ? 18.406 -26.188 -28.484 1 96.31 266 ASP B C 1
ATOM 6762 O O . ASP B 1 266 ? 18.719 -27.328 -28.828 1 96.31 266 ASP B O 1
ATOM 6766 N N . HIS B 1 267 ? 17.234 -26.047 -28.016 1 96.81 267 HIS B N 1
ATOM 6767 C CA . HIS B 1 267 ? 16.188 -27.062 -27.969 1 96.81 267 HIS B CA 1
ATOM 6768 C C . HIS B 1 267 ? 15.523 -27.234 -29.328 1 96.81 267 HIS B C 1
ATOM 6770 O O . HIS B 1 267 ? 15.406 -26.266 -30.094 1 96.81 267 HIS B O 1
ATOM 6776 N N . SER B 1 268 ? 15.055 -28.406 -29.625 1 96.25 268 SER B N 1
ATOM 6777 C CA . SER B 1 268 ? 14.492 -28.688 -30.938 1 96.25 268 SER B CA 1
ATOM 6778 C C . SER B 1 268 ? 12.977 -28.859 -30.859 1 96.25 268 SER B C 1
ATOM 6780 O O . SER B 1 268 ? 12.336 -29.188 -31.859 1 96.25 268 SER B O 1
ATOM 6782 N N . ASP B 1 269 ? 12.414 -28.766 -29.766 1 97.38 269 ASP B N 1
ATOM 6783 C CA . ASP B 1 269 ? 10.977 -28.891 -29.562 1 97.38 269 ASP B CA 1
ATOM 6784 C C . ASP B 1 269 ? 10.5 -27.969 -28.438 1 97.38 269 ASP B C 1
ATOM 6786 O O . ASP B 1 269 ? 11.25 -27.094 -27.984 1 97.38 269 ASP B O 1
ATOM 6790 N N . GLU B 1 270 ? 9.242 -28.125 -28.031 1 97.5 270 GLU B N 1
ATOM 6791 C CA . GLU B 1 270 ? 8.664 -27.281 -26.984 1 97.5 270 GLU B CA 1
ATOM 6792 C C . GLU B 1 270 ? 9.523 -27.297 -25.719 1 97.5 270 GLU B C 1
ATOM 6794 O O . GLU B 1 270 ? 9.945 -28.375 -25.266 1 97.5 270 GLU B O 1
ATOM 6799 N N . VAL B 1 271 ? 9.852 -26.141 -25.25 1 98.44 271 VAL B N 1
ATOM 6800 C CA . VAL B 1 271 ? 10.516 -26.031 -23.953 1 98.44 271 VAL B CA 1
ATOM 6801 C C . VAL B 1 271 ? 9.477 -25.828 -22.859 1 98.44 271 VAL B C 1
ATOM 6803 O O . VAL B 1 271 ? 8.719 -24.859 -22.875 1 98.44 271 VAL B O 1
ATOM 6806 N N . TRP B 1 272 ? 9.5 -26.719 -21.828 1 97.81 272 TRP B N 1
ATOM 6807 C CA . TRP B 1 272 ? 8.406 -26.766 -20.859 1 97.81 272 TRP B CA 1
ATOM 6808 C C . TRP B 1 272 ? 8.781 -26.047 -19.562 1 97.81 272 TRP B C 1
ATOM 6810 O O . TRP B 1 272 ? 7.914 -25.516 -18.859 1 97.81 272 TRP B O 1
ATOM 6820 N N . TYR B 1 273 ? 10.031 -26.078 -19.281 1 98.19 273 TYR B N 1
ATOM 6821 C CA . TYR B 1 273 ? 10.406 -25.562 -17.969 1 98.19 273 TYR B CA 1
ATOM 6822 C C . TYR B 1 273 ? 11.773 -24.891 -18.016 1 98.19 273 TYR B C 1
ATOM 6824 O O . TYR B 1 273 ? 12.648 -25.312 -18.766 1 98.19 273 TYR B O 1
ATOM 6832 N N . CYS B 1 274 ? 11.953 -23.859 -17.219 1 98.69 274 CYS B N 1
ATOM 6833 C CA . CYS B 1 274 ? 13.25 -23.219 -17.016 1 98.69 274 CYS B CA 1
ATOM 6834 C C . CYS B 1 274 ? 13.375 -22.688 -15.594 1 98.69 274 CYS B C 1
ATOM 6836 O O . CYS B 1 274 ? 12.398 -22.234 -15.008 1 98.69 274 CYS B O 1
ATOM 6838 N N . GLN B 1 275 ? 14.539 -22.781 -15.055 1 98.69 275 GLN B N 1
ATOM 6839 C CA . GLN B 1 275 ? 14.773 -22.297 -13.703 1 98.69 275 GLN B CA 1
ATOM 6840 C C . GLN B 1 275 ? 16.25 -21.938 -13.492 1 98.69 275 GLN B C 1
ATOM 6842 O O . GLN B 1 275 ? 17.141 -22.703 -13.859 1 98.69 275 GLN B O 1
ATOM 6847 N N . PHE B 1 276 ? 16.453 -20.781 -12.938 1 98.5 276 PHE B N 1
ATOM 6848 C CA . PHE B 1 276 ? 17.797 -20.391 -12.531 1 98.5 276 PHE B CA 1
ATOM 6849 C C . PHE B 1 276 ? 18.188 -21.078 -11.234 1 98.5 276 PHE B C 1
ATOM 6851 O O . PHE B 1 276 ? 17.344 -21.375 -10.398 1 98.5 276 PHE B O 1
ATOM 6858 N N . SER B 1 277 ? 19.484 -21.328 -11.117 1 98 277 SER B N 1
ATOM 6859 C CA . SER B 1 277 ? 19.984 -21.844 -9.852 1 98 277 SER B CA 1
ATOM 6860 C C . SER B 1 277 ? 19.844 -20.797 -8.742 1 98 277 SER B C 1
ATOM 6862 O O . SER B 1 277 ? 19.734 -19.609 -9.016 1 98 277 SER B O 1
ATOM 6864 N N . PRO B 1 278 ? 19.891 -21.266 -7.496 1 96.31 278 PRO B N 1
ATOM 6865 C CA . PRO B 1 278 ? 19.719 -20.328 -6.387 1 96.31 278 PRO B CA 1
ATOM 6866 C C . PRO B 1 278 ? 20.781 -19.234 -6.371 1 96.31 278 PRO B C 1
ATOM 6868 O O . PRO B 1 278 ? 20.5 -18.094 -5.965 1 96.31 278 PRO B O 1
ATOM 6871 N N . ASP B 1 279 ? 21.922 -19.5 -6.867 1 95.81 279 ASP B N 1
ATOM 6872 C CA . ASP B 1 279 ? 22.984 -18.5 -6.879 1 95.81 279 ASP B CA 1
ATOM 6873 C C . ASP B 1 279 ? 22.938 -17.688 -8.172 1 95.81 279 ASP B C 1
ATOM 6875 O O . ASP B 1 279 ? 23.781 -16.797 -8.375 1 95.81 279 ASP B O 1
ATOM 6879 N N . GLY B 1 280 ? 22.078 -18.016 -9.055 1 97.12 280 GLY B N 1
ATOM 6880 C CA . GLY B 1 280 ? 21.828 -17.234 -10.25 1 97.12 280 GLY B CA 1
ATOM 6881 C C . GLY B 1 280 ? 22.875 -17.438 -11.336 1 97.12 280 GLY B C 1
ATOM 6882 O O . GLY B 1 280 ? 22.828 -16.781 -12.375 1 97.12 280 GLY B O 1
ATOM 6883 N N . THR B 1 281 ? 23.734 -18.391 -11.172 1 97.19 281 THR B N 1
ATOM 6884 C CA . THR B 1 281 ? 24.875 -18.516 -12.078 1 97.19 281 THR B CA 1
ATOM 6885 C C . THR B 1 281 ? 24.609 -19.594 -13.133 1 97.19 281 THR B C 1
ATOM 6887 O O . THR B 1 281 ? 25.406 -19.766 -14.047 1 97.19 281 THR B O 1
ATOM 6890 N N . ARG B 1 282 ? 23.562 -20.234 -13 1 98.19 282 ARG B N 1
ATOM 6891 C CA . ARG B 1 282 ? 23.203 -21.25 -13.984 1 98.19 282 ARG B CA 1
ATOM 6892 C C . ARG B 1 282 ? 21.703 -21.203 -14.289 1 98.19 282 ARG B C 1
ATOM 6894 O O . ARG B 1 282 ? 20.922 -20.719 -13.484 1 98.19 282 ARG B O 1
ATOM 6901 N N . LEU B 1 283 ? 21.375 -21.688 -15.445 1 98.56 283 LEU B N 1
ATOM 6902 C CA . LEU B 1 283 ? 20 -21.875 -15.898 1 98.56 283 LEU B CA 1
ATOM 6903 C C . LEU B 1 283 ? 19.781 -23.297 -16.422 1 98.56 283 LEU B C 1
ATOM 6905 O O . LEU B 1 283 ? 20.625 -23.828 -17.141 1 98.56 283 LEU B O 1
ATOM 6909 N N . ALA B 1 284 ? 18.766 -23.938 -15.93 1 98.75 284 ALA B N 1
ATOM 6910 C CA . ALA B 1 284 ? 18.406 -25.25 -16.453 1 98.75 284 ALA B CA 1
ATOM 6911 C C . ALA B 1 284 ? 17.094 -25.172 -17.25 1 98.75 284 ALA B C 1
ATOM 6913 O O . ALA B 1 284 ? 16.141 -24.516 -16.828 1 98.75 284 ALA B O 1
ATOM 6914 N N . THR B 1 285 ? 17.078 -25.781 -18.406 1 98.69 285 THR B N 1
ATOM 6915 C CA . THR B 1 285 ? 15.883 -25.812 -19.234 1 98.69 285 THR B CA 1
ATOM 6916 C C . THR B 1 285 ? 15.508 -27.25 -19.594 1 98.69 285 THR B C 1
ATOM 6918 O O . THR B 1 285 ? 16.375 -28.078 -19.859 1 98.69 285 THR B O 1
ATOM 6921 N N . GLY B 1 286 ? 14.258 -27.562 -19.469 1 98.19 286 GLY B N 1
ATOM 6922 C CA . GLY B 1 286 ? 13.703 -28.859 -19.828 1 98.19 286 GLY B CA 1
ATOM 6923 C C . GLY B 1 286 ? 12.719 -28.781 -20.984 1 98.19 286 GLY B C 1
ATOM 6924 O O . GLY B 1 286 ? 11.906 -27.859 -21.047 1 98.19 286 GLY B O 1
ATOM 6925 N N . SER B 1 287 ? 12.797 -29.781 -21.844 1 97.81 287 SER B N 1
ATOM 6926 C CA . SER B 1 287 ? 12.047 -29.688 -23.094 1 97.81 287 SER B CA 1
ATOM 6927 C C . SER B 1 287 ? 11.398 -31.031 -23.438 1 97.81 287 SER B C 1
ATOM 6929 O O . SER B 1 287 ? 11.727 -32.062 -22.844 1 97.81 287 SER B O 1
ATOM 6931 N N . LYS B 1 288 ? 10.469 -30.938 -24.375 1 97 288 LYS B N 1
ATOM 6932 C CA . LYS B 1 288 ? 9.828 -32.125 -24.953 1 97 288 LYS B CA 1
ATOM 6933 C C . LYS B 1 288 ? 10.82 -32.906 -25.797 1 97 288 LYS B C 1
ATOM 6935 O O . LYS B 1 288 ? 10.586 -34.094 -26.094 1 97 288 LYS B O 1
ATOM 6940 N N . ASP B 1 289 ? 11.953 -32.406 -26.172 1 96.56 289 ASP B N 1
ATOM 6941 C CA . ASP B 1 289 ? 12.953 -33.062 -27 1 96.56 289 ASP B CA 1
ATOM 6942 C C . ASP B 1 289 ? 13.805 -34.031 -26.156 1 96.56 289 ASP B C 1
ATOM 6944 O O . ASP B 1 289 ? 14.844 -34.5 -26.625 1 96.56 289 ASP B O 1
ATOM 6948 N N . ASN B 1 290 ? 13.484 -34.188 -24.938 1 95.62 290 ASN B N 1
ATOM 6949 C CA . ASN B 1 290 ? 14.094 -35.156 -24.016 1 95.62 290 ASN B CA 1
ATOM 6950 C C . ASN B 1 290 ? 15.422 -34.625 -23.484 1 95.62 290 ASN B C 1
ATOM 6952 O O . ASN B 1 290 ? 16.172 -35.344 -22.828 1 95.62 290 ASN B O 1
ATOM 6956 N N . LYS B 1 291 ? 15.656 -33.375 -23.734 1 96.56 291 LYS B N 1
ATOM 6957 C CA . LYS B 1 291 ? 16.953 -32.812 -23.312 1 96.56 291 LYS B CA 1
ATOM 6958 C C . LYS B 1 291 ? 16.797 -31.906 -22.094 1 96.56 291 LYS B C 1
ATOM 6960 O O . LYS B 1 291 ? 15.859 -31.109 -22.031 1 96.56 291 LYS B O 1
ATOM 6965 N N . LEU B 1 292 ? 17.703 -32.156 -21.188 1 97.81 292 LEU B N 1
ATOM 6966 C CA . LEU B 1 292 ? 17.984 -31.188 -20.125 1 97.81 292 LEU B CA 1
ATOM 6967 C C . LEU B 1 292 ? 19.266 -30.406 -20.422 1 97.81 292 LEU B C 1
ATOM 6969 O O . LEU B 1 292 ? 20.328 -31 -20.578 1 97.81 292 LEU B O 1
ATOM 6973 N N . ILE B 1 293 ? 19.094 -29.125 -20.547 1 98.38 293 ILE B N 1
ATOM 6974 C CA . ILE B 1 293 ? 20.281 -28.312 -20.859 1 98.38 293 ILE B CA 1
ATOM 6975 C C . ILE B 1 293 ? 20.625 -27.438 -19.656 1 98.38 293 ILE B C 1
ATOM 6977 O O . ILE B 1 293 ? 19.75 -26.781 -19.078 1 98.38 293 ILE B O 1
ATOM 6981 N N . ILE B 1 294 ? 21.859 -27.469 -19.281 1 98.25 294 ILE B N 1
ATOM 6982 C CA . ILE B 1 294 ? 22.391 -26.562 -18.266 1 98.25 294 ILE B CA 1
ATOM 6983 C C . ILE B 1 294 ? 23.188 -25.438 -18.922 1 98.25 294 ILE B C 1
ATOM 6985 O O . ILE B 1 294 ? 24.062 -25.703 -19.766 1 98.25 294 ILE B O 1
ATOM 6989 N N . TRP B 1 295 ? 22.812 -24.219 -18.594 1 98.44 295 TRP B N 1
ATOM 6990 C CA . TRP B 1 295 ? 23.453 -23.031 -19.156 1 98.44 295 TRP B CA 1
ATOM 6991 C C . TRP B 1 295 ? 24.297 -22.312 -18.109 1 98.44 295 TRP B C 1
ATOM 6993 O O . TRP B 1 295 ? 23.922 -22.266 -16.938 1 98.44 295 TRP B O 1
ATOM 7003 N N . ASP B 1 296 ? 25.344 -21.781 -18.562 1 97.81 296 ASP B N 1
ATOM 7004 C CA . ASP B 1 296 ? 26.141 -20.875 -17.75 1 97.81 296 ASP B CA 1
ATOM 7005 C C . ASP B 1 296 ? 25.656 -19.438 -17.891 1 97.81 296 ASP B C 1
ATOM 7007 O O . ASP B 1 296 ? 25.484 -18.938 -19 1 97.81 296 ASP B O 1
ATOM 7011 N N . VAL B 1 297 ? 25.438 -18.812 -16.75 1 97.75 297 VAL B N 1
ATOM 7012 C CA . VAL B 1 297 ? 24.953 -17.438 -16.75 1 97.75 297 VAL B CA 1
ATOM 7013 C C . VAL B 1 297 ? 26.062 -16.5 -16.266 1 97.75 297 VAL B C 1
ATOM 7015 O O . VAL B 1 297 ? 26.406 -16.5 -15.078 1 97.75 297 VAL B O 1
ATOM 7018 N N . ASP B 1 298 ? 26.531 -15.68 -17.078 1 95.62 298 ASP B N 1
ATOM 7019 C CA . ASP B 1 298 ? 27.5 -14.656 -16.688 1 95.62 298 ASP B CA 1
ATOM 7020 C C . ASP B 1 298 ? 26.797 -13.367 -16.281 1 95.62 298 ASP B C 1
ATOM 7022 O O . ASP B 1 298 ? 26.328 -12.609 -17.125 1 95.62 298 ASP B O 1
ATOM 7026 N N . LEU B 1 299 ? 26.797 -13.102 -15.094 1 91.44 299 LEU B N 1
ATOM 7027 C CA . LEU B 1 299 ? 26.062 -11.961 -14.555 1 91.44 299 LEU B CA 1
ATOM 7028 C C . LEU B 1 299 ? 26.75 -10.648 -14.914 1 91.44 299 LEU B C 1
ATOM 7030 O O . LEU B 1 299 ? 26.094 -9.617 -15.047 1 91.44 299 LEU B O 1
ATOM 7034 N N . ASP B 1 300 ? 28.094 -10.68 -15.078 1 88.44 300 ASP B N 1
ATOM 7035 C CA . ASP B 1 300 ? 28.828 -9.477 -15.43 1 88.44 300 ASP B CA 1
ATOM 7036 C C . ASP B 1 300 ? 28.609 -9.102 -16.891 1 88.44 300 ASP B C 1
ATOM 7038 O O . ASP B 1 300 ? 28.328 -7.938 -17.203 1 88.44 300 ASP B O 1
ATOM 7042 N N . LEU B 1 301 ? 28.641 -10.047 -17.703 1 88.62 301 LEU B N 1
ATOM 7043 C CA . LEU B 1 301 ? 28.453 -9.805 -19.125 1 88.62 301 LEU B CA 1
ATOM 7044 C C . LEU B 1 301 ? 26.984 -9.883 -19.516 1 88.62 301 LEU B C 1
ATOM 7046 O O . LEU B 1 301 ? 26.609 -9.508 -20.625 1 88.62 301 LEU B O 1
ATOM 7050 N N . PHE B 1 302 ? 26.203 -10.305 -18.578 1 93.06 302 PHE B N 1
ATOM 7051 C CA . PHE B 1 302 ? 24.766 -10.469 -18.812 1 93.06 302 PHE B CA 1
ATOM 7052 C C . PHE B 1 302 ? 24.516 -11.398 -20 1 93.06 302 PHE B C 1
ATOM 7054 O O . PHE B 1 302 ? 23.75 -11.055 -20.906 1 93.06 302 PHE B O 1
ATOM 7061 N N . GLU B 1 303 ? 25.156 -12.516 -20.016 1 94.31 303 GLU B N 1
ATOM 7062 C CA . GLU B 1 303 ? 25.094 -13.477 -21.109 1 94.31 303 GLU B CA 1
ATOM 7063 C C . GLU B 1 303 ? 24.875 -14.891 -20.594 1 94.31 303 GLU B C 1
ATOM 7065 O O . GLU B 1 303 ? 25.406 -15.266 -19.562 1 94.31 303 GLU B O 1
ATOM 7070 N N . VAL B 1 304 ? 24.125 -15.602 -21.359 1 97.31 304 VAL B N 1
ATOM 7071 C CA . VAL B 1 304 ? 23.844 -17 -21.062 1 97.31 304 VAL B CA 1
ATOM 7072 C C . VAL B 1 304 ? 24.469 -17.891 -22.141 1 97.31 304 VAL B C 1
ATOM 7074 O O . VAL B 1 304 ? 24.188 -17.719 -23.328 1 97.31 304 VAL B O 1
ATOM 7077 N N . ARG B 1 305 ? 25.266 -18.859 -21.703 1 97.19 305 ARG B N 1
ATOM 7078 C CA . ARG B 1 305 ? 25.984 -19.719 -22.641 1 97.19 305 ARG B CA 1
ATOM 7079 C C . ARG B 1 305 ? 25.688 -21.188 -22.359 1 97.19 305 ARG B C 1
ATOM 7081 O O . ARG B 1 305 ? 25.547 -21.578 -21.203 1 97.19 305 ARG B O 1
ATOM 7088 N N . HIS B 1 306 ? 25.719 -21.953 -23.422 1 97.69 306 HIS B N 1
ATOM 7089 C CA . HIS B 1 306 ? 25.516 -23.391 -23.312 1 97.69 306 HIS B CA 1
ATOM 7090 C C . HIS B 1 306 ? 26.656 -24.062 -22.547 1 97.69 306 HIS B C 1
ATOM 7092 O O . HIS B 1 306 ? 27.828 -23.875 -22.891 1 97.69 306 HIS B O 1
ATOM 7098 N N . GLN B 1 307 ? 26.312 -24.781 -21.531 1 97.12 307 GLN B N 1
ATOM 7099 C CA . GLN B 1 307 ? 27.328 -25.469 -20.75 1 97.12 307 GLN B CA 1
ATOM 7100 C C . GLN B 1 307 ? 27.312 -26.969 -21.031 1 97.12 307 GLN B C 1
ATOM 7102 O O . GLN B 1 307 ? 28.328 -27.547 -21.406 1 97.12 307 GLN B O 1
ATOM 7107 N N . ARG B 1 308 ? 26.094 -27.594 -20.875 1 96.25 308 ARG B N 1
ATOM 7108 C CA . ARG B 1 308 ? 26 -29.031 -21.109 1 96.25 308 ARG B CA 1
ATOM 7109 C C . ARG B 1 308 ? 24.578 -29.438 -21.453 1 96.25 308 ARG B C 1
ATOM 7111 O O . ARG B 1 308 ? 23.625 -28.766 -21.047 1 96.25 308 ARG B O 1
ATOM 7118 N N . THR B 1 309 ? 24.469 -30.531 -22.156 1 97.06 309 THR B N 1
ATOM 7119 C CA . THR B 1 309 ? 23.188 -31.156 -22.484 1 97.06 309 THR B CA 1
ATOM 7120 C C . THR B 1 309 ? 23.109 -32.562 -21.906 1 97.06 309 THR B C 1
ATOM 7122 O O . THR B 1 309 ? 24.016 -33.375 -22.109 1 97.06 309 THR B O 1
ATOM 7125 N N . LEU B 1 310 ? 22.094 -32.812 -21.219 1 95.5 310 LEU B N 1
ATOM 7126 C CA . LEU B 1 310 ? 21.844 -34.125 -20.641 1 95.5 310 LEU B CA 1
ATOM 7127 C C . LEU B 1 310 ? 20.641 -34.781 -21.312 1 95.5 310 LEU B C 1
ATOM 7129 O O . LEU B 1 310 ? 19.531 -34.25 -21.297 1 95.5 310 LEU B O 1
ATOM 7133 N N . ASP B 1 311 ? 20.703 -36 -21.812 1 91.19 311 ASP B N 1
ATOM 7134 C CA . ASP B 1 311 ? 19.688 -36.594 -22.672 1 91.19 311 ASP B CA 1
ATOM 7135 C C . ASP B 1 311 ? 19.234 -37.938 -22.125 1 91.19 311 ASP B C 1
ATOM 7137 O O . ASP B 1 311 ? 18.859 -38.844 -22.891 1 91.19 311 ASP B O 1
ATOM 7141 N N . GLU B 1 312 ? 19.203 -38.156 -20.906 1 85.94 312 GLU B N 1
ATOM 7142 C CA . GLU B 1 312 ? 18.859 -39.438 -20.297 1 85.94 312 GLU B CA 1
ATOM 7143 C C . GLU B 1 312 ? 17.344 -39.594 -20.219 1 85.94 312 GLU B C 1
ATOM 7145 O O . GLU B 1 312 ? 16.859 -40.688 -19.859 1 85.94 312 GLU B O 1
ATOM 7150 N N . HIS B 1 313 ? 16.594 -38.656 -20.625 1 89.88 313 HIS B N 1
ATOM 7151 C CA . HIS B 1 313 ? 15.141 -38.688 -20.438 1 89.88 313 HIS B CA 1
ATOM 7152 C C . HIS B 1 313 ? 14.422 -39.188 -21.672 1 89.88 313 HIS B C 1
ATOM 7154 O O . HIS B 1 313 ? 14.742 -38.812 -22.797 1 89.88 313 HIS B O 1
ATOM 7160 N N . LYS B 1 314 ? 13.484 -40.031 -21.469 1 88.75 314 LYS B N 1
ATOM 7161 C CA . LYS B 1 314 ? 12.836 -40.688 -22.594 1 88.75 314 LYS B CA 1
ATOM 7162 C C . LYS B 1 314 ? 11.539 -39.969 -22.984 1 88.75 314 LYS B C 1
ATOM 7164 O O . LYS B 1 314 ? 11.117 -40.031 -24.141 1 88.75 314 LYS B O 1
ATOM 7169 N N . PHE B 1 315 ? 10.914 -39.406 -22.094 1 92 315 PHE B N 1
ATOM 7170 C CA . PHE B 1 315 ? 9.594 -38.844 -22.359 1 92 315 PHE B CA 1
ATOM 7171 C C . PHE B 1 315 ? 9.609 -37.344 -22.281 1 92 315 PHE B C 1
ATOM 7173 O O . PHE B 1 315 ? 8.555 -36.688 -22.234 1 92 315 PHE B O 1
ATOM 7180 N N . GLY B 1 316 ? 10.75 -36.781 -22.219 1 94.62 316 GLY B N 1
ATOM 7181 C CA . GLY B 1 316 ? 10.867 -35.344 -22.062 1 94.62 316 GLY B CA 1
ATOM 7182 C C . GLY B 1 316 ? 11.148 -34.938 -20.625 1 94.62 316 GLY B C 1
ATOM 7183 O O . GLY B 1 316 ? 11.117 -35.75 -19.719 1 94.62 316 GLY B O 1
ATOM 7184 N N . VAL B 1 317 ? 11.477 -33.688 -20.469 1 96.38 317 VAL B N 1
ATOM 7185 C CA . VAL B 1 317 ? 11.727 -33.094 -19.156 1 96.38 317 VAL B CA 1
ATOM 7186 C C . VAL B 1 317 ? 10.609 -32.094 -18.828 1 96.38 317 VAL B C 1
ATOM 7188 O O . VAL B 1 317 ? 10.578 -31 -19.375 1 96.38 317 VAL B O 1
ATOM 7191 N N . GLY B 1 318 ? 9.773 -32.531 -17.891 1 95.44 318 GLY B N 1
ATOM 7192 C CA . GLY B 1 318 ? 8.57 -31.75 -17.625 1 95.44 318 GLY B CA 1
ATOM 7193 C C . GLY B 1 318 ? 8.719 -30.766 -16.484 1 95.44 318 GLY B C 1
ATOM 7194 O O . GLY B 1 318 ? 8.062 -29.734 -16.453 1 95.44 318 GLY B O 1
ATOM 7195 N N . PHE B 1 319 ? 9.492 -31.125 -15.539 1 96.25 319 PHE B N 1
ATOM 7196 C CA . PHE B 1 319 ? 9.688 -30.328 -14.336 1 96.25 319 PHE B CA 1
ATOM 7197 C C . PHE B 1 319 ? 11.102 -30.484 -13.797 1 96.25 319 PHE B C 1
ATOM 7199 O O . PHE B 1 319 ? 11.703 -31.547 -13.914 1 96.25 319 PHE B O 1
ATOM 7206 N N . LEU B 1 320 ? 11.648 -29.391 -13.281 1 97.5 320 LEU B N 1
ATOM 7207 C CA . LEU B 1 320 ? 12.945 -29.484 -12.633 1 97.5 320 LEU B CA 1
ATOM 7208 C C . LEU B 1 320 ? 13.047 -28.484 -11.477 1 97.5 320 LEU B C 1
ATOM 7210 O O . LEU B 1 320 ? 12.367 -27.453 -11.484 1 97.5 320 LEU B O 1
ATOM 7214 N N . THR B 1 321 ? 13.82 -28.75 -10.492 1 98 321 THR B N 1
ATOM 7215 C CA . THR B 1 321 ? 14.039 -27.828 -9.391 1 98 321 THR B CA 1
ATOM 7216 C C . THR B 1 321 ? 15.453 -27.969 -8.828 1 98 321 THR B C 1
ATOM 7218 O O . THR B 1 321 ? 15.953 -29.094 -8.695 1 98 321 THR B O 1
ATOM 7221 N N . TRP B 1 322 ? 16.078 -26.875 -8.594 1 97.88 322 TRP B N 1
ATOM 7222 C CA . TRP B 1 322 ? 17.422 -26.844 -8.062 1 97.88 322 TRP B CA 1
ATOM 7223 C C . TRP B 1 322 ? 17.422 -27.109 -6.559 1 97.88 322 TRP B C 1
ATOM 7225 O O . TRP B 1 322 ? 16.562 -26.609 -5.836 1 97.88 322 TRP B O 1
ATOM 7235 N N . CYS B 1 323 ? 18.406 -27.812 -6.199 1 97.56 323 CYS B N 1
ATOM 7236 C CA . CYS B 1 323 ? 18.672 -27.953 -4.77 1 97.56 323 CYS B CA 1
ATOM 7237 C C . CYS B 1 323 ? 19.234 -26.656 -4.199 1 97.56 323 CYS B C 1
ATOM 7239 O O . CYS B 1 323 ? 19.969 -25.938 -4.887 1 97.56 323 CYS B O 1
ATOM 7241 N N . PRO B 1 324 ? 18.953 -26.375 -2.918 1 95.56 324 PRO B N 1
ATOM 7242 C CA . PRO B 1 324 ? 19.5 -25.156 -2.312 1 95.56 324 PRO B CA 1
ATOM 7243 C C . PRO B 1 324 ? 21.016 -25.125 -2.318 1 95.56 324 PRO B C 1
ATOM 7245 O O . PRO B 1 324 ? 21.625 -24.062 -2.154 1 95.56 324 PRO B O 1
ATOM 7248 N N . ASP B 1 325 ? 21.656 -26.234 -2.568 1 94.5 325 ASP B N 1
ATOM 7249 C CA . ASP B 1 325 ? 23.109 -26.312 -2.553 1 94.5 325 ASP B CA 1
ATOM 7250 C C . ASP B 1 325 ? 23.703 -25.859 -3.891 1 94.5 325 ASP B C 1
ATOM 7252 O O . ASP B 1 325 ? 24.922 -25.812 -4.051 1 94.5 325 ASP B O 1
ATOM 7256 N N . ASN B 1 326 ? 22.922 -25.625 -4.844 1 95.31 326 ASN B N 1
ATOM 7257 C CA . ASN B 1 326 ? 23.297 -25.156 -6.172 1 95.31 326 ASN B CA 1
ATOM 7258 C C . ASN B 1 326 ? 23.969 -26.25 -6.992 1 95.31 326 ASN B C 1
ATOM 7260 O O . ASN B 1 326 ? 24.469 -26 -8.086 1 95.31 326 ASN B O 1
ATOM 7264 N N . MET B 1 327 ? 23.953 -27.453 -6.512 1 95.25 327 MET B N 1
ATOM 7265 C CA . MET B 1 327 ? 24.719 -28.5 -7.152 1 95.25 327 MET B CA 1
ATOM 7266 C C . MET B 1 327 ? 23.797 -29.562 -7.758 1 95.25 327 MET B C 1
ATOM 7268 O O . MET B 1 327 ? 24.078 -30.094 -8.828 1 95.25 327 MET B O 1
ATOM 7272 N N . HIS B 1 328 ? 22.828 -29.828 -7.117 1 96.75 328 HIS B N 1
ATOM 7273 C CA . HIS B 1 328 ? 21.984 -30.938 -7.543 1 96.75 328 HIS B CA 1
ATOM 7274 C C . HIS B 1 328 ? 20.688 -30.422 -8.172 1 96.75 328 HIS B C 1
ATOM 7276 O O . HIS B 1 328 ? 20.203 -29.344 -7.805 1 96.75 328 HIS B O 1
ATOM 7282 N N . LEU B 1 329 ? 20.188 -31.188 -9.102 1 96.88 329 LEU B N 1
ATOM 7283 C CA . LEU B 1 329 ? 18.953 -30.891 -9.805 1 96.88 329 LEU B CA 1
ATOM 7284 C C . LEU B 1 329 ? 18 -32.094 -9.781 1 96.88 329 LEU B C 1
ATOM 7286 O O . LEU B 1 329 ? 18.406 -33.188 -10.102 1 96.88 329 LEU B O 1
ATOM 7290 N N . LEU B 1 330 ? 16.812 -31.844 -9.273 1 96.88 330 LEU B N 1
ATOM 7291 C CA . LEU B 1 330 ? 15.742 -32.812 -9.398 1 96.88 330 LEU B CA 1
ATOM 7292 C C . LEU B 1 330 ? 15.008 -32.656 -10.727 1 96.88 330 LEU B C 1
ATOM 7294 O O . LEU B 1 330 ? 14.594 -31.562 -11.078 1 96.88 330 LEU B O 1
ATOM 7298 N N . VAL B 1 331 ? 14.859 -33.75 -11.469 1 97.25 331 VAL B N 1
ATOM 7299 C CA . VAL B 1 331 ? 14.227 -33.688 -12.781 1 97.25 331 VAL B CA 1
ATOM 7300 C C . VAL B 1 331 ? 13.086 -34.688 -12.867 1 97.25 331 VAL B C 1
ATOM 7302 O O . VAL B 1 331 ? 13.289 -35.875 -12.586 1 97.25 331 VAL B O 1
ATOM 7305 N N . CYS B 1 332 ? 11.969 -34.219 -13.203 1 96.19 332 CYS B N 1
ATOM 7306 C CA . CYS B 1 332 ? 10.789 -35.062 -13.375 1 96.19 332 CYS B CA 1
ATOM 7307 C C . CYS B 1 332 ? 10.312 -35.031 -14.828 1 96.19 332 CYS B C 1
ATOM 7309 O O . CYS B 1 332 ? 10.477 -34.031 -15.516 1 96.19 332 CYS B O 1
ATOM 7311 N N . GLY B 1 333 ? 9.789 -36.125 -15.312 1 94.06 333 GLY B N 1
ATOM 7312 C CA . GLY B 1 333 ? 9.164 -36.188 -16.625 1 94.06 333 GLY B CA 1
ATOM 7313 C C . GLY B 1 333 ? 7.672 -35.938 -16.594 1 94.06 333 GLY B C 1
ATOM 7314 O O . GLY B 1 333 ? 7.121 -35.562 -15.562 1 94.06 333 GLY B O 1
ATOM 7315 N N . PRO B 1 334 ? 7.043 -36 -17.781 1 92 334 PRO B N 1
ATOM 7316 C CA . PRO B 1 334 ? 5.586 -35.844 -17.844 1 92 334 PRO B CA 1
ATOM 7317 C C . PRO B 1 334 ? 4.84 -37.031 -17.203 1 92 334 PRO B C 1
ATOM 7319 O O . PRO B 1 334 ? 5.438 -37.812 -16.469 1 92 334 PRO B O 1
ATOM 7322 N N . ASP B 1 335 ? 3.531 -37.156 -17.375 1 88.31 335 ASP B N 1
ATOM 7323 C CA . ASP B 1 335 ? 2.619 -38.031 -16.641 1 88.31 335 ASP B CA 1
ATOM 7324 C C . ASP B 1 335 ? 3.002 -39.5 -16.812 1 88.31 335 ASP B C 1
ATOM 7326 O O . ASP B 1 335 ? 2.744 -40.344 -15.938 1 88.31 335 ASP B O 1
ATOM 7330 N N . GLU B 1 336 ? 3.75 -39.844 -17.812 1 86.56 336 GLU B N 1
ATOM 7331 C CA . GLU B 1 336 ? 4.078 -41.25 -18.109 1 86.56 336 GLU B CA 1
ATOM 7332 C C . GLU B 1 336 ? 5.328 -41.688 -17.359 1 86.56 336 GLU B C 1
ATOM 7334 O O . GLU B 1 336 ? 5.645 -42.875 -17.328 1 86.56 336 GLU B O 1
ATOM 7339 N N . THR B 1 337 ? 5.93 -40.812 -16.672 1 91.19 337 THR B N 1
ATOM 7340 C CA . THR B 1 337 ? 7.23 -41.125 -16.078 1 91.19 337 THR B CA 1
ATOM 7341 C C . THR B 1 337 ? 7.078 -41.594 -14.648 1 91.19 337 THR B C 1
ATOM 7343 O O . THR B 1 337 ? 6.336 -41 -13.859 1 91.19 337 THR B O 1
ATOM 7346 N N . ASN B 1 338 ? 7.766 -42.688 -14.352 1 93 338 ASN B N 1
ATOM 7347 C CA . ASN B 1 338 ? 7.699 -43.281 -13.023 1 93 338 ASN B CA 1
ATOM 7348 C C . ASN B 1 338 ? 9.023 -43.156 -12.281 1 93 338 ASN B C 1
ATOM 7350 O O . ASN B 1 338 ? 9.266 -43.844 -11.289 1 93 338 ASN B O 1
ATOM 7354 N N . GLU B 1 339 ? 9.875 -42.344 -12.859 1 92.75 339 GLU B N 1
ATOM 7355 C CA . GLU B 1 339 ? 11.172 -42.156 -12.227 1 92.75 339 GLU B CA 1
ATOM 7356 C C . GLU B 1 339 ? 11.539 -40.688 -12.148 1 92.75 339 GLU B C 1
ATOM 7358 O O . GLU B 1 339 ? 11.117 -39.906 -12.992 1 92.75 339 GLU B O 1
ATOM 7363 N N . VAL B 1 340 ? 12.25 -40.344 -11.109 1 95.12 340 VAL B N 1
ATOM 7364 C CA . VAL B 1 340 ? 12.789 -39 -10.906 1 95.12 340 VAL B CA 1
ATOM 7365 C C . VAL B 1 340 ? 14.312 -39.062 -10.836 1 95.12 340 VAL B C 1
ATOM 7367 O O . VAL B 1 340 ? 14.883 -39.906 -10.164 1 95.12 340 VAL B O 1
ATOM 7370 N N . TYR B 1 341 ? 14.953 -38.188 -11.578 1 96.25 341 TYR B N 1
ATOM 7371 C CA . TYR B 1 341 ? 16.406 -38.156 -11.617 1 96.25 341 TYR B CA 1
ATOM 7372 C C . TYR B 1 341 ? 16.969 -37.094 -10.695 1 96.25 341 TYR B C 1
ATOM 7374 O O . TYR B 1 341 ? 16.422 -36 -10.625 1 96.25 341 TYR B O 1
ATOM 7382 N N . ILE B 1 342 ? 18 -37.438 -10.008 1 96.94 342 ILE B N 1
ATOM 7383 C CA . ILE B 1 342 ? 18.812 -36.438 -9.328 1 96.94 342 ILE B CA 1
ATOM 7384 C C . ILE B 1 342 ? 20.156 -36.281 -10.047 1 96.94 342 ILE B C 1
ATOM 7386 O O . ILE B 1 342 ? 20.953 -37.219 -10.086 1 96.94 342 ILE B O 1
ATOM 7390 N N . TYR B 1 343 ? 20.375 -35.125 -10.578 1 97.06 343 TYR B N 1
ATOM 7391 C CA . TYR B 1 343 ? 21.609 -34.844 -11.312 1 97.06 343 TYR B CA 1
ATOM 7392 C C . TYR B 1 343 ? 22.578 -34.031 -10.469 1 97.06 343 TYR B C 1
ATOM 7394 O O . TYR B 1 343 ? 22.172 -33.188 -9.664 1 97.06 343 TYR B O 1
ATOM 7402 N N . ASN B 1 344 ? 23.844 -34.344 -10.648 1 96.38 344 ASN B N 1
ATOM 7403 C CA . ASN B 1 344 ? 24.891 -33.406 -10.305 1 96.38 344 ASN B CA 1
ATOM 7404 C C . ASN B 1 344 ? 25.156 -32.438 -11.453 1 96.38 344 ASN B C 1
ATOM 7406 O O . ASN B 1 344 ? 25.75 -32.812 -12.469 1 96.38 344 ASN B O 1
ATOM 7410 N N . ALA B 1 345 ? 24.781 -31.219 -11.281 1 94.38 345 ALA B N 1
ATOM 7411 C CA . ALA B 1 345 ? 24.797 -30.234 -12.367 1 94.38 345 ALA B CA 1
ATOM 7412 C C . ALA B 1 345 ? 26.219 -29.828 -12.727 1 94.38 345 ALA B C 1
ATOM 7414 O O . ALA B 1 345 ? 26.469 -29.297 -13.805 1 94.38 345 ALA B O 1
ATOM 7415 N N . VAL B 1 346 ? 27.141 -30.047 -11.836 1 93.06 346 VAL B N 1
ATOM 7416 C CA . VAL B 1 346 ? 28.531 -29.672 -12.086 1 93.06 346 VAL B CA 1
ATOM 7417 C C . VAL B 1 346 ? 29.188 -30.719 -12.992 1 93.06 346 VAL B C 1
ATOM 7419 O O . VAL B 1 346 ? 29.875 -30.375 -13.953 1 93.06 346 VAL B O 1
ATOM 7422 N N . THR B 1 347 ? 28.891 -31.938 -12.75 1 94.25 347 THR B N 1
ATOM 7423 C CA . THR B 1 347 ? 29.531 -33 -13.508 1 94.25 347 THR B CA 1
ATOM 7424 C C . THR B 1 347 ? 28.625 -33.469 -14.641 1 94.25 347 THR B C 1
ATOM 7426 O O . THR B 1 347 ? 29.109 -34.062 -15.625 1 94.25 347 THR B O 1
ATOM 7429 N N . GLY B 1 348 ? 27.406 -33.344 -14.469 1 94.19 348 GLY B N 1
ATOM 7430 C CA . GLY B 1 348 ? 26.453 -33.812 -15.453 1 94.19 348 GLY B CA 1
ATOM 7431 C C . GLY B 1 348 ? 26.031 -35.25 -15.242 1 94.19 348 GLY B C 1
ATOM 7432 O O . GLY B 1 348 ? 25.25 -35.781 -16.016 1 94.19 348 GLY B O 1
ATOM 7433 N N . GLU B 1 349 ? 26.469 -35.812 -14.203 1 95.19 349 GLU B N 1
ATOM 7434 C CA . GLU B 1 349 ? 26.188 -37.219 -13.953 1 95.19 349 GLU B CA 1
ATOM 7435 C C . GLU B 1 349 ? 24.906 -37.375 -13.141 1 95.19 349 GLU B C 1
ATOM 7437 O O . GLU B 1 349 ? 24.547 -36.531 -12.344 1 95.19 349 GLU B O 1
ATOM 7442 N N . VAL B 1 350 ? 24.234 -38.5 -13.383 1 95.69 350 VAL B N 1
ATOM 7443 C CA . VAL B 1 350 ? 23.078 -38.875 -12.578 1 95.69 350 VAL B CA 1
ATOM 7444 C C . VAL B 1 350 ? 23.531 -39.375 -11.219 1 95.69 350 VAL B C 1
ATOM 7446 O O . VAL B 1 350 ? 24.203 -40.406 -11.133 1 95.69 350 VAL B O 1
ATOM 7449 N N . ARG B 1 351 ? 23.188 -38.719 -10.227 1 94.38 351 ARG B N 1
ATOM 7450 C CA . ARG B 1 351 ? 23.547 -39.156 -8.875 1 94.38 351 ARG B CA 1
ATOM 7451 C C . ARG B 1 351 ? 22.656 -40.281 -8.398 1 94.38 351 ARG B C 1
ATOM 7453 O O . ARG B 1 351 ? 23.141 -41.25 -7.809 1 94.38 351 ARG B O 1
ATOM 7460 N N . GLN B 1 352 ? 21.406 -40.062 -8.641 1 94.62 352 GLN B N 1
ATOM 7461 C CA . GLN B 1 352 ? 20.438 -41.031 -8.148 1 94.62 352 GLN B CA 1
ATOM 7462 C C . GLN B 1 352 ? 19.188 -41.062 -9.023 1 94.62 352 GLN B C 1
ATOM 7464 O O . GLN B 1 352 ? 18.875 -40.062 -9.68 1 94.62 352 GLN B O 1
ATOM 7469 N N . ARG B 1 353 ? 18.594 -42.219 -9.094 1 93.81 353 ARG B N 1
ATOM 7470 C CA . ARG B 1 353 ? 17.281 -42.406 -9.711 1 93.81 353 ARG B CA 1
ATOM 7471 C C . ARG B 1 353 ? 16.266 -42.906 -8.703 1 93.81 353 ARG B C 1
ATOM 7473 O O . ARG B 1 353 ? 16.469 -43.969 -8.109 1 93.81 353 ARG B O 1
ATOM 7480 N N . ILE B 1 354 ? 15.234 -42.156 -8.562 1 92.88 354 ILE B N 1
ATOM 7481 C CA . ILE B 1 354 ? 14.195 -42.562 -7.617 1 92.88 354 ILE B CA 1
ATOM 7482 C C . ILE B 1 354 ? 13.062 -43.281 -8.367 1 92.88 354 ILE B C 1
ATOM 7484 O O . ILE B 1 354 ? 12.438 -42.688 -9.25 1 92.88 354 ILE B O 1
ATOM 7488 N N . HIS B 1 355 ? 12.875 -44.469 -8.055 1 91.75 355 HIS B N 1
ATOM 7489 C CA . HIS B 1 355 ? 11.828 -45.312 -8.641 1 91.75 355 HIS B CA 1
ATOM 7490 C C . HIS B 1 355 ? 11.266 -46.281 -7.613 1 91.75 355 HIS B C 1
ATOM 7492 O O . HIS B 1 355 ? 12.016 -46.906 -6.875 1 91.75 355 HIS B O 1
ATOM 7498 N N . GLN B 1 356 ? 9.961 -46.375 -7.531 1 89.12 356 GLN B N 1
ATOM 7499 C CA . GLN B 1 356 ? 9.328 -47.281 -6.586 1 89.12 356 GLN B CA 1
ATOM 7500 C C . GLN B 1 356 ? 8.477 -48.312 -7.305 1 89.12 356 GLN B C 1
ATOM 7502 O O . GLN B 1 356 ? 8.664 -49.531 -7.121 1 89.12 356 GLN B O 1
ATOM 7507 N N . ASN B 1 357 ? 7.492 -47.844 -8.07 1 90.44 357 ASN B N 1
ATOM 7508 C CA . ASN B 1 357 ? 6.609 -48.719 -8.836 1 90.44 357 ASN B CA 1
ATOM 7509 C C . ASN B 1 357 ? 6.512 -48.281 -10.297 1 90.44 357 ASN B C 1
ATOM 7511 O O . ASN B 1 357 ? 6.543 -47.094 -10.594 1 90.44 357 ASN B O 1
ATOM 7515 N N . SER B 1 358 ? 6.352 -49.25 -11.156 1 90.06 358 SER B N 1
ATOM 7516 C CA . SER B 1 358 ? 6.285 -49 -12.594 1 90.06 358 SER B CA 1
ATOM 7517 C C . SER B 1 358 ? 5.004 -48.25 -12.953 1 90.06 358 SER B C 1
ATOM 7519 O O . SER B 1 358 ? 4.938 -47.594 -13.992 1 90.06 358 SER B O 1
ATOM 7521 N N . ASP B 1 359 ? 4.062 -48.344 -12.109 1 90.38 359 ASP B N 1
ATOM 7522 C CA . ASP B 1 359 ? 2.783 -47.719 -12.406 1 90.38 359 ASP B CA 1
ATOM 7523 C C . ASP B 1 359 ? 2.727 -46.312 -11.82 1 90.38 359 ASP B C 1
ATOM 7525 O O . ASP B 1 359 ? 1.734 -45.594 -12 1 90.38 359 ASP B O 1
ATOM 7529 N N . ASP B 1 360 ? 3.811 -45.906 -11.25 1 91.5 360 ASP B N 1
ATOM 7530 C CA . ASP B 1 360 ? 3.863 -44.594 -10.625 1 91.5 360 ASP B CA 1
ATOM 7531 C C . ASP B 1 360 ? 3.936 -43.5 -11.68 1 91.5 360 ASP B C 1
ATOM 7533 O O . ASP B 1 360 ? 4.312 -43.75 -12.828 1 91.5 360 ASP B O 1
ATOM 7537 N N . SER B 1 361 ? 3.346 -42.375 -11.414 1 93.19 361 SER B N 1
ATOM 7538 C CA . SER B 1 361 ? 3.555 -41.125 -12.148 1 93.19 361 SER B CA 1
ATOM 7539 C C . SER B 1 361 ? 4.148 -40.062 -11.25 1 93.19 361 SER B C 1
ATOM 7541 O O . SER B 1 361 ? 3.469 -39.531 -10.367 1 93.19 361 SER B O 1
ATOM 7543 N N . LEU B 1 362 ? 5.402 -39.781 -11.43 1 94.38 362 LEU B N 1
ATOM 7544 C CA . LEU B 1 362 ? 6.121 -38.812 -10.609 1 94.38 362 LEU B CA 1
ATOM 7545 C C . LEU B 1 362 ? 6.461 -37.562 -11.414 1 94.38 362 LEU B C 1
ATOM 7547 O O . LEU B 1 362 ? 7.531 -37.469 -12.016 1 94.38 362 LEU B O 1
ATOM 7551 N N . THR B 1 363 ? 5.578 -36.531 -11.305 1 95.06 363 THR B N 1
ATOM 7552 C CA . THR B 1 363 ? 5.633 -35.406 -12.219 1 95.06 363 THR B CA 1
ATOM 7553 C C . THR B 1 363 ? 6.102 -34.156 -11.492 1 95.06 363 THR B C 1
ATOM 7555 O O . THR B 1 363 ? 6.512 -33.156 -12.133 1 95.06 363 THR B O 1
ATOM 7558 N N . TYR B 1 364 ? 6.023 -34.125 -10.164 1 96.12 364 TYR B N 1
ATOM 7559 C CA . TYR B 1 364 ? 6.402 -32.938 -9.391 1 96.12 364 TYR B CA 1
ATOM 7560 C C . TYR B 1 364 ? 7.34 -33.344 -8.258 1 96.12 364 TYR B C 1
ATOM 7562 O O . TYR B 1 364 ? 7.277 -34.438 -7.73 1 96.12 364 TYR B O 1
ATOM 7570 N N . ALA B 1 365 ? 8.156 -32.406 -7.973 1 96.94 365 ALA B N 1
ATOM 7571 C CA . ALA B 1 365 ? 9.109 -32.625 -6.887 1 96.94 365 ALA B CA 1
ATOM 7572 C C . ALA B 1 365 ? 9.484 -31.312 -6.199 1 96.94 365 ALA B C 1
ATOM 7574 O O . ALA B 1 365 ? 9.297 -30.234 -6.766 1 96.94 365 ALA B O 1
ATOM 7575 N N . ALA B 1 366 ? 9.914 -31.391 -4.98 1 97.81 366 ALA B N 1
ATOM 7576 C CA . ALA B 1 366 ? 10.406 -30.234 -4.23 1 97.81 366 ALA B CA 1
ATOM 7577 C C . ALA B 1 366 ? 11.492 -30.656 -3.236 1 97.81 366 ALA B C 1
ATOM 7579 O O . ALA B 1 366 ? 11.398 -31.703 -2.613 1 97.81 366 ALA B O 1
ATOM 7580 N N . TRP B 1 367 ? 12.508 -29.844 -3.191 1 97.5 367 TRP B N 1
ATOM 7581 C CA . TRP B 1 367 ? 13.531 -30.047 -2.172 1 97.5 367 TRP B CA 1
ATOM 7582 C C . TRP B 1 367 ? 13.062 -29.531 -0.817 1 97.5 367 TRP B C 1
ATOM 7584 O O . TRP B 1 367 ? 12.43 -28.469 -0.737 1 97.5 367 TRP B O 1
ATOM 7594 N N . MET B 1 368 ? 13.43 -30.266 0.147 1 96.88 368 MET B N 1
ATOM 7595 C CA . MET B 1 368 ? 13.32 -29.672 1.48 1 96.88 368 MET B CA 1
ATOM 7596 C C . MET B 1 368 ? 14.422 -28.656 1.721 1 96.88 368 MET B C 1
ATOM 7598 O O . MET B 1 368 ? 15.469 -28.703 1.073 1 96.88 368 MET B O 1
ATOM 7602 N N . PRO B 1 369 ? 14.258 -27.734 2.664 1 95 369 PRO B N 1
ATOM 7603 C CA . PRO B 1 369 ? 15.195 -26.625 2.84 1 95 369 PRO B CA 1
ATOM 7604 C C . PRO B 1 369 ? 16.609 -27.094 3.18 1 95 369 PRO B C 1
ATOM 7606 O O . PRO B 1 369 ? 17.594 -26.422 2.846 1 95 369 PRO B O 1
ATOM 7609 N N . ASP B 1 370 ? 16.734 -28.234 3.758 1 93.31 370 ASP B N 1
ATOM 7610 C CA . ASP B 1 370 ? 18.062 -28.719 4.16 1 93.31 370 ASP B CA 1
ATOM 7611 C C . ASP B 1 370 ? 18.812 -29.297 2.969 1 93.31 370 ASP B C 1
ATOM 7613 O O . ASP B 1 370 ? 20.031 -29.516 3.039 1 93.31 370 ASP B O 1
ATOM 7617 N N . GLY B 1 371 ? 18.141 -29.609 1.896 1 95.12 371 GLY B N 1
ATOM 7618 C CA . GLY B 1 371 ? 18.766 -30.109 0.683 1 95.12 371 GLY B CA 1
ATOM 7619 C C . GLY B 1 371 ? 19.094 -31.594 0.758 1 95.12 371 GLY B C 1
ATOM 7620 O O . GLY B 1 371 ? 19.734 -32.125 -0.145 1 95.12 371 GLY B O 1
ATOM 7621 N N . ARG B 1 372 ? 18.672 -32.219 1.78 1 95.06 372 ARG B N 1
ATOM 7622 C CA . ARG B 1 372 ? 18.984 -33.625 1.979 1 95.06 372 ARG B CA 1
ATOM 7623 C C . ARG B 1 372 ? 17.75 -34.5 1.778 1 95.06 372 ARG B C 1
ATOM 7625 O O . ARG B 1 372 ? 17.875 -35.719 1.599 1 95.06 372 ARG B O 1
ATOM 7632 N N . LYS B 1 373 ? 16.703 -33.906 1.906 1 96.5 373 LYS B N 1
ATOM 7633 C CA . LYS B 1 373 ? 15.43 -34.625 1.711 1 96.5 373 LYS B CA 1
ATOM 7634 C C . LYS B 1 373 ? 14.617 -33.969 0.591 1 96.5 373 LYS B C 1
ATOM 7636 O O . LYS B 1 373 ? 14.883 -32.812 0.202 1 96.5 373 LYS B O 1
ATOM 7641 N N . LEU B 1 374 ? 13.695 -34.719 0.047 1 97.19 374 LEU B N 1
ATOM 7642 C CA . LEU B 1 374 ? 12.852 -34.25 -1.047 1 97.19 374 LEU B CA 1
ATOM 7643 C C . LEU B 1 374 ? 11.5 -34.938 -1.042 1 97.19 374 LEU B C 1
ATOM 7645 O O . LEU B 1 374 ? 11.328 -35.969 -0.376 1 97.19 374 LEU B O 1
ATOM 7649 N N . VAL B 1 375 ? 10.555 -34.344 -1.664 1 97.38 375 VAL B N 1
ATOM 7650 C CA . VAL B 1 375 ? 9.242 -34.969 -1.861 1 97.38 375 VAL B CA 1
ATOM 7651 C C . VAL B 1 375 ? 8.945 -35.062 -3.355 1 97.38 375 VAL B C 1
ATOM 7653 O O . VAL B 1 375 ? 9.352 -34.219 -4.141 1 97.38 375 VAL B O 1
ATOM 7656 N N . VAL B 1 376 ? 8.336 -36.094 -3.738 1 96.38 376 VAL B N 1
ATOM 7657 C CA . VAL B 1 376 ? 7.949 -36.344 -5.125 1 96.38 376 VAL B CA 1
ATOM 7658 C C . VAL B 1 376 ? 6.516 -36.844 -5.188 1 96.38 376 VAL B C 1
ATOM 7660 O O . VAL B 1 376 ? 6.055 -37.531 -4.266 1 96.38 376 VAL B O 1
ATOM 7663 N N . GLY B 1 377 ? 5.863 -36.438 -6.195 1 94.88 377 GLY B N 1
ATOM 7664 C CA . GLY B 1 377 ? 4.492 -36.906 -6.391 1 94.88 377 GLY B CA 1
ATOM 7665 C C . GLY B 1 377 ? 3.971 -36.625 -7.789 1 94.88 377 GLY B C 1
ATOM 7666 O O . GLY B 1 377 ? 4.691 -36.094 -8.641 1 94.88 377 GLY B O 1
ATOM 7667 N N . GLY B 1 378 ? 2.701 -37.125 -8.008 1 93.38 378 GLY B N 1
ATOM 7668 C CA . GLY B 1 378 ? 2.115 -36.938 -9.32 1 93.38 378 GLY B CA 1
ATOM 7669 C C . GLY B 1 378 ? 0.614 -37.156 -9.344 1 93.38 378 GLY B C 1
ATOM 7670 O O . GLY B 1 378 ? -0.017 -37.281 -8.297 1 93.38 378 GLY B O 1
ATOM 7671 N N . VAL B 1 379 ? 0.121 -37.25 -10.547 1 89.25 379 VAL B N 1
ATOM 7672 C CA . VAL B 1 379 ? -1.319 -37.156 -10.758 1 89.25 379 VAL B CA 1
ATOM 7673 C C . VAL B 1 379 ? -1.976 -38.5 -10.523 1 89.25 379 VAL B C 1
ATOM 7675 O O . VAL B 1 379 ? -3.201 -38.594 -10.422 1 89.25 379 VAL B O 1
ATOM 7678 N N . ARG B 1 380 ? -1.213 -39.562 -10.367 1 91.69 380 ARG B N 1
ATOM 7679 C CA . ARG B 1 380 ? -1.804 -40.875 -10.172 1 91.69 380 ARG B CA 1
ATOM 7680 C C . ARG B 1 380 ? -1.913 -41.219 -8.695 1 91.69 380 ARG B C 1
ATOM 7682 O O . ARG B 1 380 ? -2.279 -42.344 -8.336 1 91.69 380 ARG B O 1
ATOM 7689 N N . GLY B 1 381 ? -1.492 -40.344 -7.812 1 92.06 381 GLY B N 1
ATOM 7690 C CA . GLY B 1 381 ? -1.828 -40.5 -6.406 1 92.06 381 GLY B CA 1
ATOM 7691 C C . GLY B 1 381 ? -0.632 -40.844 -5.539 1 92.06 381 GLY B C 1
ATOM 7692 O O . GLY B 1 381 ? -0.79 -41.25 -4.387 1 92.06 381 GLY B O 1
ATOM 7693 N N . GLN B 1 382 ? 0.484 -40.812 -6.094 1 91.44 382 GLN B N 1
ATOM 7694 C CA . GLN B 1 382 ? 1.686 -41.094 -5.316 1 91.44 382 GLN B CA 1
ATOM 7695 C C . GLN B 1 382 ? 2.268 -39.812 -4.719 1 91.44 382 GLN B C 1
ATOM 7697 O O . GLN B 1 382 ? 2.295 -38.75 -5.379 1 91.44 382 GLN B O 1
ATOM 7702 N N . PHE B 1 383 ? 2.686 -39.875 -3.441 1 95.44 383 PHE B N 1
ATOM 7703 C CA . PHE B 1 383 ? 3.318 -38.781 -2.695 1 95.44 383 PHE B CA 1
ATOM 7704 C C . PHE B 1 383 ? 4.371 -39.344 -1.738 1 95.44 383 PHE B C 1
ATOM 7706 O O . PHE B 1 383 ? 4.043 -39.781 -0.635 1 95.44 383 PHE B O 1
ATOM 7713 N N . TYR B 1 384 ? 5.656 -39.25 -2.211 1 95.94 384 TYR B N 1
ATOM 7714 C CA . TYR B 1 384 ? 6.754 -39.875 -1.48 1 95.94 384 TYR B CA 1
ATOM 7715 C C . TYR B 1 384 ? 7.641 -38.844 -0.824 1 95.94 384 TYR B C 1
ATOM 7717 O O . TYR B 1 384 ? 7.918 -37.781 -1.418 1 95.94 384 TYR B O 1
ATOM 7725 N N . TYR B 1 385 ? 7.988 -39.125 0.388 1 96.56 385 TYR B N 1
ATOM 7726 C CA . TYR B 1 385 ? 9.039 -38.406 1.108 1 96.56 385 TYR B CA 1
ATOM 7727 C C . TYR B 1 385 ? 10.336 -39.219 1.11 1 96.56 385 TYR B C 1
ATOM 7729 O O . TYR B 1 385 ? 10.383 -40.344 1.631 1 96.56 385 TYR B O 1
ATOM 7737 N N . CYS B 1 386 ? 11.391 -38.656 0.459 1 96.31 386 CYS B N 1
ATOM 7738 C CA . CYS B 1 386 ? 12.609 -39.406 0.216 1 96.31 386 CYS B CA 1
ATOM 7739 C C . CYS B 1 386 ? 13.828 -38.656 0.713 1 96.31 386 CYS B C 1
ATOM 7741 O O . CYS B 1 386 ? 13.75 -37.438 0.983 1 96.31 386 CYS B O 1
ATOM 7743 N N . ASP B 1 387 ? 14.883 -39.312 0.874 1 95.5 387 ASP B N 1
ATOM 7744 C CA . ASP B 1 387 ? 16.172 -38.656 1.071 1 95.5 387 ASP B CA 1
ATOM 7745 C C . ASP B 1 387 ? 16.969 -38.594 -0.234 1 95.5 387 ASP B C 1
ATOM 7747 O O . ASP B 1 387 ? 16.531 -39.156 -1.25 1 95.5 387 ASP B O 1
ATOM 7751 N N . ILE B 1 388 ? 18 -37.906 -0.274 1 94.75 388 ILE B N 1
ATOM 7752 C CA . ILE B 1 388 ? 18.766 -37.625 -1.488 1 94.75 388 ILE B CA 1
ATOM 7753 C C . ILE B 1 388 ? 19.375 -38.906 -2.023 1 94.75 388 ILE B C 1
ATOM 7755 O O . ILE B 1 388 ? 19.781 -38.969 -3.186 1 94.75 388 ILE B O 1
ATOM 7759 N N . ASP B 1 389 ? 19.438 -39.938 -1.183 1 93.56 389 ASP B N 1
ATOM 7760 C CA . ASP B 1 389 ? 19.984 -41.219 -1.599 1 93.56 389 ASP B CA 1
ATOM 7761 C C . ASP B 1 389 ? 18.906 -42.094 -2.225 1 93.56 389 ASP B C 1
ATOM 7763 O O . ASP B 1 389 ? 19.203 -43.219 -2.678 1 93.56 389 ASP B O 1
ATOM 7767 N N . GLY B 1 390 ? 17.734 -41.594 -2.291 1 91.44 390 GLY B N 1
ATOM 7768 C CA . GLY B 1 390 ? 16.672 -42.312 -2.998 1 91.44 390 GLY B CA 1
ATOM 7769 C C . GLY B 1 390 ? 15.82 -43.156 -2.09 1 91.44 390 GLY B C 1
ATOM 7770 O O . GLY B 1 390 ? 14.898 -43.844 -2.555 1 91.44 390 GLY B O 1
ATOM 7771 N N . ASN B 1 391 ? 16.125 -43.188 -0.822 1 94.62 391 ASN B N 1
ATOM 7772 C CA . ASN B 1 391 ? 15.32 -43.969 0.114 1 94.62 391 ASN B CA 1
ATOM 7773 C C . ASN B 1 391 ? 14 -43.281 0.435 1 94.62 391 ASN B C 1
ATOM 7775 O O . ASN B 1 391 ? 13.977 -42.094 0.738 1 94.62 391 ASN B O 1
ATOM 7779 N N . VAL B 1 392 ? 12.945 -44.031 0.352 1 94.56 392 VAL B N 1
ATOM 7780 C CA . VAL B 1 392 ? 11.633 -43.5 0.711 1 94.56 392 VAL B CA 1
ATOM 7781 C C . VAL B 1 392 ? 11.453 -43.531 2.227 1 94.56 392 VAL B C 1
ATOM 7783 O O . VAL B 1 392 ? 11.516 -44.625 2.83 1 94.56 392 VAL B O 1
ATOM 7786 N N . ILE B 1 393 ? 11.258 -42.469 2.838 1 94.75 393 ILE B N 1
ATOM 7787 C CA . ILE B 1 393 ? 11.125 -42.344 4.285 1 94.75 393 ILE B CA 1
ATOM 7788 C C . ILE B 1 393 ? 9.656 -42.469 4.68 1 94.75 393 ILE B C 1
ATOM 7790 O O . ILE B 1 393 ? 9.32 -43.188 5.633 1 94.75 393 ILE B O 1
ATOM 7794 N N . ASP B 1 394 ? 8.812 -41.75 4.055 1 94.5 394 ASP B N 1
ATOM 7795 C CA . ASP B 1 394 ? 7.379 -41.781 4.309 1 94.5 394 ASP B CA 1
ATOM 7796 C C . ASP B 1 394 ? 6.586 -41.656 3.008 1 94.5 394 ASP B C 1
ATOM 7798 O O . ASP B 1 394 ? 7.141 -41.281 1.978 1 94.5 394 ASP B O 1
ATOM 7802 N N . THR B 1 395 ? 5.25 -42.062 3.074 1 93.12 395 THR B N 1
ATOM 7803 C CA . THR B 1 395 ? 4.402 -42 1.889 1 93.12 395 THR B CA 1
ATOM 7804 C C . THR B 1 395 ? 2.984 -41.562 2.258 1 93.12 395 THR B C 1
ATOM 7806 O O . THR B 1 395 ? 2.486 -41.906 3.332 1 93.12 395 THR B O 1
ATOM 7809 N N . TRP B 1 396 ? 2.426 -40.719 1.488 1 92.69 396 TRP B N 1
ATOM 7810 C CA . TRP B 1 396 ? 0.991 -40.438 1.494 1 92.69 396 TRP B CA 1
ATOM 7811 C C . TRP B 1 396 ? 0.313 -41.094 0.292 1 92.69 396 TRP B C 1
ATOM 7813 O O . TRP B 1 396 ? 0.803 -41 -0.835 1 92.69 396 TRP B O 1
ATOM 7823 N N . GLU B 1 397 ? -0.828 -41.812 0.5 1 88.62 397 GLU B N 1
ATOM 7824 C CA . GLU B 1 397 ? -1.497 -42.531 -0.589 1 88.62 397 GLU B CA 1
ATOM 7825 C C . GLU B 1 397 ? -2.787 -41.812 -0.993 1 88.62 397 GLU B C 1
ATOM 7827 O O . GLU B 1 397 ? -3.455 -41.188 -0.155 1 88.62 397 GLU B O 1
ATOM 7832 N N . GLY B 1 398 ? -3.016 -41.875 -2.291 1 91.25 398 GLY B N 1
ATOM 7833 C CA . GLY B 1 398 ? -4.309 -41.438 -2.791 1 91.25 398 GLY B CA 1
ATOM 7834 C C . GLY B 1 398 ? -4.371 -39.938 -3.053 1 91.25 398 GLY B C 1
ATOM 7835 O O . GLY B 1 398 ? -5.457 -39.375 -3.234 1 91.25 398 GLY B O 1
ATOM 7836 N N . ILE B 1 399 ? -3.285 -39.281 -2.963 1 92.44 399 ILE B N 1
ATOM 7837 C CA . ILE B 1 399 ? -3.26 -37.844 -3.213 1 92.44 399 ILE B CA 1
ATOM 7838 C C . ILE B 1 399 ? -2.766 -37.562 -4.633 1 92.44 399 ILE B C 1
ATOM 7840 O O . ILE B 1 399 ? -1.605 -37.844 -4.953 1 92.44 399 ILE B O 1
ATOM 7844 N N . ARG B 1 400 ? -3.621 -37.062 -5.48 1 94.56 400 ARG B N 1
ATOM 7845 C CA . ARG B 1 400 ? -3.244 -36.719 -6.852 1 94.56 400 ARG B CA 1
ATOM 7846 C C . ARG B 1 400 ? -2.617 -35.344 -6.922 1 94.56 400 ARG B C 1
ATOM 7848 O O . ARG B 1 400 ? -3.328 -34.344 -6.973 1 94.56 400 ARG B O 1
ATOM 7855 N N . ILE B 1 401 ? -1.361 -35.281 -7.047 1 94.94 401 ILE B N 1
ATOM 7856 C CA . ILE B 1 401 ? -0.567 -34.062 -6.848 1 94.94 401 ILE B CA 1
ATOM 7857 C C . ILE B 1 401 ? -0.456 -33.312 -8.164 1 94.94 401 ILE B C 1
ATOM 7859 O O . ILE B 1 401 ? -0.17 -33.906 -9.211 1 94.94 401 ILE B O 1
ATOM 7863 N N . GLN B 1 402 ? -0.618 -31.953 -8.062 1 92.88 402 GLN B N 1
ATOM 7864 C CA . GLN B 1 402 ? -0.461 -31.062 -9.203 1 92.88 402 GLN B CA 1
ATOM 7865 C C . GLN B 1 402 ? 0.575 -29.984 -8.914 1 92.88 402 GLN B C 1
ATOM 7867 O O . GLN B 1 402 ? 0.702 -29.016 -9.68 1 92.88 402 GLN B O 1
ATOM 7872 N N . GLY B 1 403 ? 1.294 -30.094 -7.906 1 95.44 403 GLY B N 1
ATOM 7873 C CA . GLY B 1 403 ? 2.334 -29.156 -7.512 1 95.44 403 GLY B CA 1
ATOM 7874 C C . GLY B 1 403 ? 2.803 -29.344 -6.082 1 95.44 403 GLY B C 1
ATOM 7875 O O . GLY B 1 403 ? 2.021 -29.75 -5.215 1 95.44 403 GLY B O 1
ATOM 7876 N N . LEU B 1 404 ? 4.047 -28.984 -5.883 1 97.56 404 LEU B N 1
ATOM 7877 C CA . LEU B 1 404 ? 4.637 -29.188 -4.562 1 97.56 404 LEU B CA 1
ATOM 7878 C C . LEU B 1 404 ? 5.523 -28 -4.18 1 97.56 404 LEU B C 1
ATOM 7880 O O . LEU B 1 404 ? 6.18 -27.406 -5.039 1 97.56 404 LEU B O 1
ATOM 7884 N N . ALA B 1 405 ? 5.527 -27.672 -2.885 1 97.5 405 ALA B N 1
ATOM 7885 C CA . ALA B 1 405 ? 6.449 -26.688 -2.34 1 97.5 405 ALA B CA 1
ATOM 7886 C C . ALA B 1 405 ? 6.727 -26.938 -0.862 1 97.5 405 ALA B C 1
ATOM 7888 O O . ALA B 1 405 ? 5.805 -27.219 -0.094 1 97.5 405 ALA B O 1
ATOM 7889 N N . ALA B 1 406 ? 7.934 -26.875 -0.518 1 96.75 406 ALA B N 1
ATOM 7890 C CA . ALA B 1 406 ? 8.281 -27.031 0.892 1 96.75 406 ALA B CA 1
ATOM 7891 C C . ALA B 1 406 ? 8.094 -25.734 1.659 1 96.75 406 ALA B C 1
ATOM 7893 O O . ALA B 1 406 ? 8.539 -24.672 1.211 1 96.75 406 ALA B O 1
ATOM 7894 N N . LEU B 1 407 ? 7.48 -25.719 2.754 1 95 407 LEU B N 1
ATOM 7895 C CA . LEU B 1 407 ? 7.324 -24.547 3.617 1 95 407 LEU B CA 1
ATOM 7896 C C . LEU B 1 407 ? 8.469 -24.453 4.621 1 95 407 LEU B C 1
ATOM 7898 O O . LEU B 1 407 ? 9.023 -23.375 4.844 1 95 407 LEU B O 1
ATOM 7902 N N . ASP B 1 408 ? 8.719 -25.594 5.254 1 92.56 408 ASP B N 1
ATOM 7903 C CA . ASP B 1 408 ? 9.844 -25.719 6.172 1 92.56 408 ASP B CA 1
ATOM 7904 C C . ASP B 1 408 ? 10.406 -27.141 6.152 1 92.56 408 ASP B C 1
ATOM 7906 O O . ASP B 1 408 ? 10.289 -27.844 5.145 1 92.56 408 ASP B O 1
ATOM 7910 N N . ASP B 1 409 ? 11.055 -27.5 7.242 1 91.44 409 ASP B N 1
ATOM 7911 C CA . ASP B 1 409 ? 11.75 -28.797 7.234 1 91.44 409 ASP B CA 1
ATOM 7912 C C . ASP B 1 409 ? 10.773 -29.938 7.461 1 91.44 409 ASP B C 1
ATOM 7914 O O . ASP B 1 409 ? 11.133 -31.109 7.301 1 91.44 409 ASP B O 1
ATOM 7918 N N . LYS B 1 410 ? 9.547 -29.625 7.68 1 92.06 410 LYS B N 1
ATOM 7919 C CA . LYS B 1 410 ? 8.625 -30.703 8.047 1 92.06 410 LYS B CA 1
ATOM 7920 C C . LYS B 1 410 ? 7.344 -30.625 7.223 1 92.06 410 LYS B C 1
ATOM 7922 O O . LYS B 1 410 ? 6.625 -31.625 7.098 1 92.06 410 LYS B O 1
ATOM 7927 N N . VAL B 1 411 ? 7.07 -29.5 6.773 1 96.06 411 VAL B N 1
ATOM 7928 C CA . VAL B 1 411 ? 5.754 -29.297 6.176 1 96.06 411 VAL B CA 1
ATOM 7929 C C . VAL B 1 411 ? 5.906 -29.016 4.68 1 96.06 411 VAL B C 1
ATOM 7931 O O . VAL B 1 411 ? 6.73 -28.188 4.273 1 96.06 411 VAL B O 1
ATOM 7934 N N . VAL B 1 412 ? 5.047 -29.734 3.889 1 97.56 412 VAL B N 1
ATOM 7935 C CA . VAL B 1 412 ? 5.047 -29.578 2.438 1 97.56 412 VAL B CA 1
ATOM 7936 C C . VAL B 1 412 ? 3.646 -29.203 1.958 1 97.56 412 VAL B C 1
ATOM 7938 O O . VAL B 1 412 ? 2.654 -29.766 2.426 1 97.56 412 VAL B O 1
ATOM 7941 N N . LEU B 1 413 ? 3.592 -28.172 1.091 1 97.88 413 LEU B N 1
ATOM 7942 C CA . LEU B 1 413 ? 2.34 -27.828 0.432 1 97.88 413 LEU B CA 1
ATOM 7943 C C . LEU B 1 413 ? 2.146 -28.641 -0.843 1 97.88 413 LEU B C 1
ATOM 7945 O O . LEU B 1 413 ? 3.1 -28.859 -1.595 1 97.88 413 LEU B O 1
ATOM 7949 N N . ALA B 1 414 ? 0.931 -29.109 -1.066 1 97.88 414 ALA B N 1
ATOM 7950 C CA . ALA B 1 414 ? 0.602 -29.859 -2.277 1 97.88 414 ALA B CA 1
ATOM 7951 C C . ALA B 1 414 ? -0.741 -29.406 -2.85 1 97.88 414 ALA B C 1
ATOM 7953 O O . ALA B 1 414 ? -1.723 -29.281 -2.115 1 97.88 414 ALA B O 1
ATOM 7954 N N . ALA B 1 415 ? -0.677 -29.109 -4.09 1 96.75 415 ALA B N 1
ATOM 7955 C CA . ALA B 1 415 ? -1.932 -28.891 -4.805 1 96.75 415 ALA B CA 1
ATOM 7956 C C . ALA B 1 415 ? -2.484 -30.203 -5.359 1 96.75 415 ALA B C 1
ATOM 7958 O O . ALA B 1 415 ? -1.723 -31.062 -5.793 1 96.75 415 ALA B O 1
ATOM 7959 N N . ASP B 1 416 ? -3.805 -30.344 -5.363 1 94.56 416 ASP B N 1
ATOM 7960 C CA . ASP B 1 416 ? -4.387 -31.578 -5.855 1 94.56 416 ASP B CA 1
ATOM 7961 C C . ASP B 1 416 ? -5.582 -31.312 -6.766 1 94.56 416 ASP B C 1
ATOM 7963 O O . ASP B 1 416 ? -5.812 -30.172 -7.172 1 94.56 416 ASP B O 1
ATOM 7967 N N . THR B 1 417 ? -6.289 -32.344 -7.156 1 91.69 417 THR B N 1
ATOM 7968 C CA . THR B 1 417 ? -7.34 -32.281 -8.172 1 91.69 417 THR B CA 1
ATOM 7969 C C . THR B 1 417 ? -8.633 -31.734 -7.57 1 91.69 417 THR B C 1
ATOM 7971 O O . THR B 1 417 ? -9.617 -31.531 -8.289 1 91.69 417 THR B O 1
ATOM 7974 N N . HIS B 1 418 ? -8.656 -31.469 -6.312 1 89.88 418 HIS B N 1
ATOM 7975 C CA . HIS B 1 418 ? -9.852 -30.938 -5.668 1 89.88 418 HIS B CA 1
ATOM 7976 C C . HIS B 1 418 ? -9.789 -29.406 -5.586 1 89.88 418 HIS B C 1
ATOM 7978 O O . HIS B 1 418 ? -10.445 -28.812 -4.734 1 89.88 418 HIS B O 1
ATOM 7984 N N . ASN B 1 419 ? -8.953 -28.859 -6.367 1 89.81 419 ASN B N 1
ATOM 7985 C CA . ASN B 1 419 ? -8.797 -27.422 -6.492 1 89.81 419 ASN B CA 1
ATOM 7986 C C . ASN B 1 419 ? -8.336 -26.781 -5.184 1 89.81 419 ASN B C 1
ATOM 7988 O O . ASN B 1 419 ? -8.82 -25.734 -4.797 1 89.81 419 ASN B O 1
ATOM 7992 N N . ARG B 1 420 ? -7.469 -27.484 -4.523 1 93 420 ARG B N 1
ATOM 7993 C CA . ARG B 1 420 ? -7.031 -26.984 -3.221 1 93 420 ARG B CA 1
ATOM 7994 C C . ARG B 1 420 ? -5.539 -27.219 -3.02 1 93 420 ARG B C 1
ATOM 7996 O O . ARG B 1 420 ? -4.93 -28.016 -3.738 1 93 420 ARG B O 1
ATOM 8003 N N . VAL B 1 421 ? -4.992 -26.422 -2.127 1 96.19 421 VAL B N 1
ATOM 8004 C CA . VAL B 1 421 ? -3.643 -26.641 -1.615 1 96.19 421 VAL B CA 1
ATOM 8005 C C . VAL B 1 421 ? -3.705 -27.016 -0.137 1 96.19 421 VAL B C 1
ATOM 8007 O O . VAL B 1 421 ? -4.32 -26.312 0.664 1 96.19 421 VAL B O 1
ATOM 8010 N N . ARG B 1 422 ? -3.104 -28.141 0.163 1 96 422 ARG B N 1
ATOM 8011 C CA . ARG B 1 422 ? -3.049 -28.609 1.546 1 96 422 ARG B CA 1
ATOM 8012 C C . ARG B 1 422 ? -1.608 -28.703 2.039 1 96 422 ARG B C 1
ATOM 8014 O O . ARG B 1 422 ? -0.679 -28.812 1.236 1 96 422 ARG B O 1
ATOM 8021 N N . ALA B 1 423 ? -1.473 -28.578 3.355 1 96.19 423 ALA B N 1
ATOM 8022 C CA . ALA B 1 423 ? -0.171 -28.734 4 1 96.19 423 ALA B CA 1
ATOM 8023 C C . ALA B 1 423 ? -0.043 -30.109 4.648 1 96.19 423 ALA B C 1
ATOM 8025 O O . ALA B 1 423 ? -0.938 -30.547 5.375 1 96.19 423 ALA B O 1
ATOM 8026 N N . TYR B 1 424 ? 1.014 -30.812 4.34 1 96.81 424 TYR B N 1
ATOM 8027 C CA . TYR B 1 424 ? 1.287 -32.156 4.875 1 96.81 424 TYR B CA 1
ATOM 8028 C C . TYR B 1 424 ? 2.51 -32.125 5.785 1 96.81 424 TYR B C 1
ATOM 8030 O O . TYR B 1 424 ? 3.607 -31.766 5.352 1 96.81 424 TYR B O 1
ATOM 8038 N N . ASN B 1 425 ? 2.303 -32.5 6.977 1 95.62 425 ASN B N 1
ATOM 8039 C CA . ASN B 1 425 ? 3.398 -32.594 7.934 1 95.62 425 ASN B CA 1
ATOM 8040 C C . ASN B 1 425 ? 3.977 -34 7.992 1 95.62 425 ASN B C 1
ATOM 8042 O O . ASN B 1 425 ? 3.279 -34.938 8.367 1 95.62 425 ASN B O 1
ATOM 8046 N N . PHE B 1 426 ? 5.203 -34.156 7.715 1 93.38 426 PHE B N 1
ATOM 8047 C CA . PHE B 1 426 ? 5.801 -35.469 7.617 1 93.38 426 PHE B CA 1
ATOM 8048 C C . PHE B 1 426 ? 6.395 -35.906 8.953 1 93.38 426 PHE B C 1
ATOM 8050 O O . PHE B 1 426 ? 6.871 -37.031 9.094 1 93.38 426 PHE B O 1
ATOM 8057 N N . ASP B 1 427 ? 6.352 -35 9.891 1 90.81 427 ASP B N 1
ATOM 8058 C CA . ASP B 1 427 ? 6.723 -35.375 11.25 1 90.81 427 ASP B CA 1
ATOM 8059 C C . ASP B 1 427 ? 5.535 -35.969 12 1 90.81 427 ASP B C 1
ATOM 8061 O O . ASP B 1 427 ? 5.637 -37.062 12.562 1 90.81 427 ASP B O 1
ATOM 8065 N N . THR B 1 428 ? 4.422 -35.25 11.922 1 91.81 428 THR B N 1
ATOM 8066 C CA . THR B 1 428 ? 3.225 -35.688 12.648 1 91.81 428 THR B CA 1
ATOM 8067 C C . THR B 1 428 ? 2.314 -36.531 11.742 1 91.81 428 THR B C 1
ATOM 8069 O O . THR B 1 428 ? 1.388 -37.188 12.227 1 91.81 428 THR B O 1
ATOM 8072 N N . LEU B 1 429 ? 2.561 -36.531 10.477 1 91.38 429 LEU B N 1
ATOM 8073 C CA . LEU B 1 429 ? 1.771 -37.219 9.469 1 91.38 429 LEU B CA 1
ATOM 8074 C C . LEU B 1 429 ? 0.317 -36.75 9.5 1 91.38 429 LEU B C 1
ATOM 8076 O O . LEU B 1 429 ? -0.601 -37.594 9.484 1 91.38 429 LEU B O 1
ATOM 8080 N N . GLN B 1 430 ? 0.152 -35.469 9.688 1 93.06 430 GLN B N 1
ATOM 8081 C CA . GLN B 1 430 ? -1.14 -34.781 9.609 1 93.06 430 GLN B CA 1
ATOM 8082 C C . GLN B 1 430 ? -1.168 -33.781 8.469 1 93.06 430 GLN B C 1
ATOM 8084 O O . GLN B 1 430 ? -0.129 -33.25 8.094 1 93.06 430 GLN B O 1
ATOM 8089 N N . ASP B 1 431 ? -2.355 -33.625 7.859 1 92.62 431 ASP B N 1
ATOM 8090 C CA . ASP B 1 431 ? -2.516 -32.625 6.812 1 92.62 431 ASP B CA 1
ATOM 8091 C C . ASP B 1 431 ? -3.562 -31.578 7.203 1 92.62 431 ASP B C 1
ATOM 8093 O O . ASP B 1 431 ? -4.426 -31.844 8.039 1 92.62 431 ASP B O 1
ATOM 8097 N N . PHE B 1 432 ? -3.416 -30.359 6.727 1 91 432 PHE B N 1
ATOM 8098 C CA . PHE B 1 432 ? -4.379 -29.297 7.008 1 91 432 PHE B CA 1
ATOM 8099 C C . PHE B 1 432 ? -4.613 -28.438 5.773 1 91 432 PHE B C 1
ATOM 8101 O O . PHE B 1 432 ? -3.713 -28.281 4.945 1 91 432 PHE B O 1
ATOM 8108 N N . PRO B 1 433 ? -5.805 -27.938 5.617 1 90.38 433 PRO B N 1
ATOM 8109 C CA . PRO B 1 433 ? -6.133 -27.125 4.445 1 90.38 433 PRO B CA 1
ATOM 8110 C C . PRO B 1 433 ? -5.488 -25.75 4.496 1 90.38 433 PRO B C 1
ATOM 8112 O O . PRO B 1 433 ? -5.387 -25.141 5.57 1 90.38 433 PRO B O 1
ATOM 8115 N N . ILE B 1 434 ? -5 -25.219 3.324 1 90.5 434 ILE B N 1
ATOM 8116 C CA . ILE B 1 434 ? -4.395 -23.891 3.232 1 90.5 434 ILE B CA 1
ATOM 8117 C C . ILE B 1 434 ? -5.184 -23.031 2.256 1 90.5 434 ILE B C 1
ATOM 8119 O O . ILE B 1 434 ? -5.645 -21.938 2.611 1 90.5 434 ILE B O 1
ATOM 8123 N N . ILE B 1 435 ? -5.312 -23.516 0.988 1 90.12 435 ILE B N 1
ATOM 8124 C CA . ILE B 1 435 ? -5.949 -22.75 -0.084 1 90.12 435 ILE B CA 1
ATOM 8125 C C . ILE B 1 435 ? -7.078 -23.578 -0.698 1 90.12 435 ILE B C 1
ATOM 8127 O O . ILE B 1 435 ? -6.926 -24.797 -0.9 1 90.12 435 ILE B O 1
ATOM 8131 N N . GLN B 1 436 ? -8.18 -22.906 -1.03 1 85.69 436 GLN B N 1
ATOM 8132 C CA . GLN B 1 436 ? -9.266 -23.5 -1.815 1 85.69 436 GLN B CA 1
ATOM 8133 C C . GLN B 1 436 ? -9.648 -22.594 -2.982 1 85.69 436 GLN B C 1
ATOM 8135 O O . GLN B 1 436 ? -9.969 -21.406 -2.785 1 85.69 436 GLN B O 1
ATOM 8140 N N . GLU B 1 437 ? -9.523 -23.125 -4.121 1 83.88 437 GLU B N 1
ATOM 8141 C CA . GLU B 1 437 ? -9.906 -22.406 -5.328 1 83.88 437 GLU B CA 1
ATOM 8142 C C . GLU B 1 437 ? -11.195 -22.953 -5.93 1 83.88 437 GLU B C 1
ATOM 8144 O O . GLU B 1 437 ? -11.555 -24.109 -5.676 1 83.88 437 GLU B O 1
ATOM 8149 N N . ASP B 1 438 ? -11.852 -22.141 -6.785 1 72.31 438 ASP B N 1
ATOM 8150 C CA . ASP B 1 438 ? -13.086 -22.562 -7.445 1 72.31 438 ASP B CA 1
ATOM 8151 C C . ASP B 1 438 ? -12.789 -23.359 -8.711 1 72.31 438 ASP B C 1
ATOM 8153 O O . ASP B 1 438 ? -13.641 -24.125 -9.172 1 72.31 438 ASP B O 1
ATOM 8157 N N . HIS B 1 439 ? -11.688 -23.141 -9.188 1 79.75 439 HIS B N 1
ATOM 8158 C CA . HIS B 1 439 ? -11.273 -23.797 -10.422 1 79.75 439 HIS B CA 1
ATOM 8159 C C . HIS B 1 439 ? -9.961 -24.547 -10.234 1 79.75 439 HIS B C 1
ATOM 8161 O O . HIS B 1 439 ? -9.258 -24.328 -9.25 1 79.75 439 HIS B O 1
ATOM 8167 N N . PRO B 1 440 ? -9.719 -25.438 -11.164 1 87.75 440 PRO B N 1
ATOM 8168 C CA . PRO B 1 440 ? -8.523 -26.266 -11 1 87.75 440 PRO B CA 1
ATOM 8169 C C . PRO B 1 440 ? -7.242 -25.438 -10.891 1 87.75 440 PRO B C 1
ATOM 8171 O O . PRO B 1 440 ? -7.062 -24.469 -11.625 1 87.75 440 PRO B O 1
ATOM 8174 N N . ILE B 1 441 ? -6.457 -25.844 -9.984 1 92.25 441 ILE B N 1
ATOM 8175 C CA . ILE B 1 441 ? -5.121 -25.266 -9.844 1 92.25 441 ILE B CA 1
ATOM 8176 C C . ILE B 1 441 ? -4.16 -25.953 -10.812 1 92.25 441 ILE B C 1
ATOM 8178 O O . ILE B 1 441 ? -3.924 -27.172 -10.711 1 92.25 441 ILE B O 1
ATOM 8182 N N . MET B 1 442 ? -3.66 -25.219 -11.68 1 92.44 442 MET B N 1
ATOM 8183 C CA . MET B 1 442 ? -2.748 -25.797 -12.672 1 92.44 442 MET B CA 1
ATOM 8184 C C . MET B 1 442 ? -1.332 -25.891 -12.117 1 92.44 442 MET B C 1
ATOM 8186 O O . MET B 1 442 ? -0.663 -26.906 -12.281 1 92.44 442 MET B O 1
ATOM 8190 N N . THR B 1 443 ? -0.871 -24.844 -11.539 1 94.75 443 THR B N 1
ATOM 8191 C CA . THR B 1 443 ? 0.425 -24.781 -10.875 1 94.75 443 THR B CA 1
ATOM 8192 C C . THR B 1 443 ? 0.393 -23.766 -9.727 1 94.75 443 THR B C 1
ATOM 8194 O O . THR B 1 443 ? -0.555 -22.984 -9.609 1 94.75 443 THR B O 1
ATOM 8197 N N . PHE B 1 444 ? 1.42 -23.859 -8.852 1 96.69 444 PHE B N 1
ATOM 8198 C CA . PHE B 1 444 ? 1.58 -22.812 -7.844 1 96.69 444 PHE B CA 1
ATOM 8199 C C . PHE B 1 444 ? 3.035 -22.703 -7.406 1 96.69 444 PHE B C 1
ATOM 8201 O O . PHE B 1 444 ? 3.814 -23.641 -7.582 1 96.69 444 PHE B O 1
ATOM 8208 N N . VAL B 1 445 ? 3.359 -21.578 -6.934 1 97.62 445 VAL B N 1
ATOM 8209 C CA . VAL B 1 445 ? 4.703 -21.328 -6.426 1 97.62 445 VAL B CA 1
ATOM 8210 C C . VAL B 1 445 ? 4.621 -20.516 -5.137 1 97.62 445 VAL B C 1
ATOM 8212 O O . VAL B 1 445 ? 3.672 -19.75 -4.934 1 97.62 445 VAL B O 1
ATOM 8215 N N . VAL B 1 446 ? 5.633 -20.766 -4.305 1 97.56 446 VAL B N 1
ATOM 8216 C CA . VAL B 1 446 ? 5.707 -20.062 -3.033 1 97.56 446 VAL B CA 1
ATOM 8217 C C . VAL B 1 446 ? 6.914 -19.125 -3.039 1 97.56 446 VAL B C 1
ATOM 8219 O O . VAL B 1 446 ? 7.965 -19.453 -3.588 1 97.56 446 VAL B O 1
ATOM 8222 N N . ASP B 1 447 ? 6.664 -18 -2.391 1 96.81 447 ASP B N 1
ATOM 8223 C CA . ASP B 1 447 ? 7.77 -17.047 -2.354 1 96.81 447 ASP B CA 1
ATOM 8224 C C . ASP B 1 447 ? 8.859 -17.5 -1.383 1 96.81 447 ASP B C 1
ATOM 8226 O O . ASP B 1 447 ? 8.641 -18.422 -0.595 1 96.81 447 ASP B O 1
ATOM 8230 N N . ASP B 1 448 ? 10 -16.828 -1.415 1 94.5 448 ASP B N 1
ATOM 8231 C CA . ASP B 1 448 ? 11.172 -17.219 -0.639 1 94.5 448 ASP B CA 1
ATOM 8232 C C . ASP B 1 448 ? 10.898 -17.109 0.86 1 94.5 448 ASP B C 1
ATOM 8234 O O . ASP B 1 448 ? 11.359 -17.953 1.638 1 94.5 448 ASP B O 1
ATOM 8238 N N . LYS B 1 449 ? 10.156 -16.188 1.254 1 93.62 449 LYS B N 1
ATOM 8239 C CA . LYS B 1 449 ? 9.875 -15.953 2.668 1 93.62 449 LYS B CA 1
ATOM 8240 C C . LYS B 1 449 ? 8.75 -16.859 3.156 1 93.62 449 LYS B C 1
ATOM 8242 O O . LYS B 1 449 ? 8.445 -16.891 4.352 1 93.62 449 LYS B O 1
ATOM 8247 N N . LYS B 1 450 ? 8.133 -17.562 2.258 1 95.94 450 LYS B N 1
ATOM 8248 C CA . LYS B 1 450 ? 7.043 -18.5 2.551 1 95.94 450 LYS B CA 1
ATOM 8249 C C . LYS B 1 450 ? 5.84 -17.766 3.137 1 95.94 450 LYS B C 1
ATOM 8251 O O . LYS B 1 450 ? 5.207 -18.25 4.078 1 95.94 450 LYS B O 1
ATOM 8256 N N . GLU B 1 451 ? 5.609 -16.609 2.602 1 93.56 451 GLU B N 1
ATOM 8257 C CA . GLU B 1 451 ? 4.48 -15.805 3.053 1 93.56 451 GLU B CA 1
ATOM 8258 C C . GLU B 1 451 ? 3.334 -15.852 2.049 1 93.56 451 GLU B C 1
ATOM 8260 O O . GLU B 1 451 ? 2.164 -15.758 2.43 1 93.56 451 GLU B O 1
ATOM 8265 N N . TYR B 1 452 ? 3.707 -15.953 0.793 1 95 452 TYR B N 1
ATOM 8266 C CA . TYR B 1 452 ? 2.711 -15.859 -0.269 1 95 452 TYR B CA 1
ATOM 8267 C C . TYR B 1 452 ? 2.801 -17.062 -1.204 1 95 452 TYR B C 1
ATOM 8269 O O . TYR B 1 452 ? 3.867 -17.656 -1.352 1 95 452 TYR B O 1
ATOM 8277 N N . ALA B 1 453 ? 1.694 -17.391 -1.783 1 96.75 453 ALA B N 1
ATOM 8278 C CA . ALA B 1 453 ? 1.621 -18.375 -2.857 1 96.75 453 ALA B CA 1
ATOM 8279 C C . ALA B 1 453 ? 0.968 -17.781 -4.102 1 96.75 453 ALA B C 1
ATOM 8281 O O . ALA B 1 453 ? -0.039 -17.078 -4.008 1 96.75 453 ALA B O 1
ATOM 8282 N N . LEU B 1 454 ? 1.612 -17.953 -5.16 1 96.38 454 LEU B N 1
ATOM 8283 C CA . LEU B 1 454 ? 1.057 -17.609 -6.461 1 96.38 454 LEU B CA 1
ATOM 8284 C C . LEU B 1 454 ? 0.451 -18.828 -7.145 1 96.38 454 LEU B C 1
ATOM 8286 O O . LEU B 1 454 ? 1.156 -19.797 -7.422 1 96.38 454 LEU B O 1
ATOM 8290 N N . VAL B 1 455 ? -0.861 -18.75 -7.418 1 94.38 455 VAL B N 1
ATOM 8291 C CA . VAL B 1 455 ? -1.577 -19.906 -7.934 1 94.38 455 VAL B CA 1
ATOM 8292 C C . VAL B 1 455 ? -2.1 -19.609 -9.336 1 94.38 455 VAL B C 1
ATOM 8294 O O . VAL B 1 455 ? -2.799 -18.609 -9.547 1 94.38 455 VAL B O 1
ATOM 8297 N N . ASN B 1 456 ? -1.698 -20.422 -10.281 1 92.75 456 ASN B N 1
ATOM 8298 C CA . ASN B 1 456 ? -2.27 -20.375 -11.617 1 92.75 456 ASN B CA 1
ATOM 8299 C C . ASN B 1 456 ? -3.561 -21.188 -11.711 1 92.75 456 ASN B C 1
ATOM 8301 O O . ASN B 1 456 ? -3.551 -22.406 -11.547 1 92.75 456 ASN B O 1
ATOM 8305 N N . VAL B 1 457 ? -4.609 -20.516 -12.023 1 88.5 457 VAL B N 1
ATOM 8306 C CA . VAL B 1 457 ? -5.926 -21.141 -12.023 1 88.5 457 VAL B CA 1
ATOM 8307 C C . VAL B 1 457 ? -6.473 -21.203 -13.453 1 88.5 457 VAL B C 1
ATOM 8309 O O . VAL B 1 457 ? -6.348 -20.234 -14.211 1 88.5 457 VAL B O 1
ATOM 8312 N N . ALA B 1 458 ? -7.062 -22.344 -13.781 1 84.88 458 ALA B N 1
ATOM 8313 C CA . ALA B 1 458 ? -7.613 -22.547 -15.117 1 84.88 458 ALA B CA 1
ATOM 8314 C C . ALA B 1 458 ? -8.852 -21.688 -15.344 1 84.88 458 ALA B C 1
ATOM 8316 O O . ALA B 1 458 ? -9.617 -21.422 -14.414 1 84.88 458 ALA B O 1
ATOM 8317 N N . SER B 1 459 ? -8.836 -21 -16.516 1 69.69 459 SER B N 1
ATOM 8318 C CA . SER B 1 459 ? -10 -20.188 -16.875 1 69.69 459 SER B CA 1
ATOM 8319 C C . SER B 1 459 ? -11.094 -21.047 -17.5 1 69.69 459 SER B C 1
ATOM 8321 O O . SER B 1 459 ? -10.797 -22.016 -18.203 1 69.69 459 SER B O 1
ATOM 8323 N N . GLN B 1 460 ? -12.172 -21.266 -16.859 1 52.59 460 GLN B N 1
ATOM 8324 C CA . GLN B 1 460 ? -13.234 -21.938 -17.609 1 52.59 460 GLN B CA 1
ATOM 8325 C C . GLN B 1 460 ? -13.797 -21.031 -18.703 1 52.59 460 GLN B C 1
ATOM 8327 O O . GLN B 1 460 ? -13.938 -19.828 -18.5 1 52.59 460 GLN B O 1
ATOM 8332 N N . LEU B 1 461 ? -13.398 -21.484 -19.891 1 46.47 461 LEU B N 1
ATOM 8333 C CA . LEU B 1 461 ? -14.117 -20.812 -20.984 1 46.47 461 LEU B CA 1
ATOM 8334 C C . LEU B 1 461 ? -15.562 -20.516 -20.578 1 46.47 461 LEU B C 1
ATOM 8336 O O . LEU B 1 461 ? -16.297 -21.422 -20.188 1 46.47 461 LEU B O 1
ATOM 8340 N N . SER B 1 462 ? -15.672 -19.609 -19.844 1 40.47 462 SER B N 1
ATOM 8341 C CA . SER B 1 462 ? -17.109 -19.375 -19.688 1 40.47 462 SER B CA 1
ATOM 8342 C C . SER B 1 462 ? -17.828 -19.406 -21.031 1 40.47 462 SER B C 1
ATOM 8344 O O . SER B 1 462 ? -17.312 -18.891 -22.031 1 40.47 462 SER B O 1
ATOM 8346 N N . ILE B 1 463 ? -18.547 -20.469 -21.297 1 37.47 463 ILE B N 1
ATOM 8347 C CA . ILE B 1 463 ? -19.438 -20.531 -22.453 1 37.47 463 ILE B CA 1
ATOM 8348 C C . ILE B 1 463 ? -19.969 -19.141 -22.766 1 37.47 463 ILE B C 1
ATOM 8350 O O . ILE B 1 463 ? -20.594 -18.922 -23.812 1 37.47 463 ILE B O 1
ATOM 8354 N N . TYR B 1 464 ? -20.266 -18.422 -21.906 1 34.72 464 TYR B N 1
ATOM 8355 C CA . TYR B 1 464 ? -20.891 -17.156 -22.25 1 34.72 464 TYR B CA 1
ATOM 8356 C C . TYR B 1 464 ? -19.859 -16.109 -22.656 1 34.72 464 TYR B C 1
ATOM 8358 O O . TYR B 1 464 ? -18.719 -16.141 -22.188 1 34.72 464 TYR B O 1
ATOM 8366 N N . ARG B 1 465 ? -19.984 -15.594 -23.828 1 34.72 465 ARG B N 1
ATOM 8367 C CA . ARG B 1 465 ? -19.234 -14.625 -24.625 1 34.72 465 ARG B CA 1
ATOM 8368 C C . ARG B 1 465 ? -18.641 -13.539 -23.734 1 34.72 465 ARG B C 1
ATOM 8370 O O . ARG B 1 465 ? -18 -12.609 -24.234 1 34.72 465 ARG B O 1
ATOM 8377 N N . TYR B 1 466 ? -19.281 -13.336 -22.703 1 34.5 466 TYR B N 1
ATOM 8378 C CA . TYR B 1 466 ? -18.641 -12.18 -22.094 1 34.5 466 TYR B CA 1
ATOM 8379 C C . TYR B 1 466 ? -17.391 -12.594 -21.328 1 34.5 466 TYR B C 1
ATOM 8381 O O . TYR B 1 466 ? -17.406 -13.547 -20.547 1 34.5 466 TYR B O 1
ATOM 8389 N N . PRO B 1 467 ? -16.25 -12.461 -21.875 1 39.81 467 PRO B N 1
ATOM 8390 C CA . PRO B 1 467 ? -14.977 -12.695 -21.172 1 39.81 467 PRO B CA 1
ATOM 8391 C C . PRO B 1 467 ? -15.055 -12.352 -19.688 1 39.81 467 PRO B C 1
ATOM 8393 O O . PRO B 1 467 ? -14.961 -11.18 -19.312 1 39.81 467 PRO B O 1
ATOM 8396 N N . LEU B 1 468 ? -16.016 -12.844 -19.062 1 40.91 468 LEU B N 1
ATOM 8397 C CA . LEU B 1 468 ? -15.898 -12.539 -17.641 1 40.91 468 LEU B CA 1
ATOM 8398 C C . LEU B 1 468 ? -14.484 -12.82 -17.141 1 40.91 468 LEU B C 1
ATOM 8400 O O . LEU B 1 468 ? -14.086 -13.977 -17.031 1 40.91 468 LEU B O 1
ATOM 8404 N N . SER B 1 469 ? -13.586 -12.195 -17.516 1 45.25 469 SER B N 1
ATOM 8405 C CA . SER B 1 469 ? -12.148 -12.07 -17.281 1 45.25 469 SER B CA 1
ATOM 8406 C C . SER B 1 469 ? -11.805 -12.328 -15.828 1 45.25 469 SER B C 1
ATOM 8408 O O . SER B 1 469 ? -10.633 -12.508 -15.484 1 45.25 469 SER B O 1
ATOM 8410 N N . SER B 1 470 ? -12.898 -12.352 -14.898 1 48.06 470 SER B N 1
ATOM 8411 C CA . SER B 1 470 ? -12.578 -12.023 -13.516 1 48.06 470 SER B CA 1
ATOM 8412 C C . SER B 1 470 ? -11.906 -13.203 -12.805 1 48.06 470 SER B C 1
ATOM 8414 O O . SER B 1 470 ? -11.344 -13.047 -11.719 1 48.06 470 SER B O 1
ATOM 8416 N N . TYR B 1 471 ? -12.117 -14.453 -13.375 1 52.47 471 TYR B N 1
ATOM 8417 C CA . TYR B 1 471 ? -11.648 -15.57 -12.555 1 52.47 471 TYR B CA 1
ATOM 8418 C C . TYR B 1 471 ? -10.328 -16.125 -13.094 1 52.47 471 TYR B C 1
ATOM 8420 O O . TYR B 1 471 ? -9.844 -17.156 -12.617 1 52.47 471 TYR B O 1
ATOM 8428 N N . LYS B 1 472 ? -9.719 -15.344 -14.023 1 61.84 472 LYS B N 1
ATOM 8429 C CA . LYS B 1 472 ? -8.656 -15.922 -14.836 1 61.84 472 LYS B CA 1
ATOM 8430 C C . LYS B 1 472 ? -7.281 -15.438 -14.391 1 61.84 472 LYS B C 1
ATOM 8432 O O . LYS B 1 472 ? -7.148 -14.32 -13.883 1 61.84 472 LYS B O 1
ATOM 8437 N N . GLY B 1 473 ? -6.477 -16.562 -14.148 1 77.75 473 GLY B N 1
ATOM 8438 C CA . GLY B 1 473 ? -5.078 -16.172 -14.156 1 77.75 473 GLY B CA 1
ATOM 8439 C C . GLY B 1 473 ? -4.375 -16.438 -12.836 1 77.75 473 GLY B C 1
ATOM 8440 O O . GLY B 1 473 ? -4.617 -17.469 -12.195 1 77.75 473 GLY B O 1
ATOM 8441 N N . CYS B 1 474 ? -3.469 -15.664 -12.5 1 88.88 474 CYS B N 1
ATOM 8442 C CA . CYS B 1 474 ? -2.621 -15.82 -11.32 1 88.88 474 CYS B CA 1
ATOM 8443 C C . CYS B 1 474 ? -3.275 -15.188 -10.094 1 88.88 474 CYS B C 1
ATOM 8445 O O . CYS B 1 474 ? -3.701 -14.031 -10.141 1 88.88 474 CYS B O 1
ATOM 8447 N N . HIS B 1 475 ? -3.428 -16.047 -9.133 1 88 475 HIS B N 1
ATOM 8448 C CA . HIS B 1 475 ? -3.973 -15.602 -7.852 1 88 475 HIS B CA 1
ATOM 8449 C C . HIS B 1 475 ? -2.887 -15.547 -6.781 1 88 475 HIS B C 1
ATOM 8451 O O . HIS B 1 475 ? -2.113 -16.5 -6.625 1 88 475 HIS B O 1
ATOM 8457 N N . LEU B 1 476 ? -2.867 -14.438 -6.066 1 91.25 476 LEU B N 1
ATOM 8458 C CA . LEU B 1 476 ? -1.91 -14.297 -4.977 1 91.25 476 LEU B CA 1
ATOM 8459 C C . LEU B 1 476 ? -2.572 -14.586 -3.633 1 91.25 476 LEU B C 1
ATOM 8461 O O . LEU B 1 476 ? -3.529 -13.906 -3.25 1 91.25 476 LEU B O 1
ATOM 8465 N N . TRP B 1 477 ? -2.014 -15.57 -2.906 1 89.75 477 TRP B N 1
ATOM 8466 C CA . TRP B 1 477 ? -2.553 -15.977 -1.612 1 89.75 477 TRP B CA 1
ATOM 8467 C C . TRP B 1 477 ? -1.56 -15.68 -0.493 1 89.75 477 TRP B C 1
ATOM 8469 O O . TRP B 1 477 ? -0.352 -15.867 -0.659 1 89.75 477 TRP B O 1
ATOM 8479 N N . ASP B 1 478 ? -2.104 -15.219 0.642 1 87.56 478 ASP B N 1
ATOM 8480 C CA . ASP B 1 478 ? -1.331 -15.172 1.879 1 87.56 478 ASP B CA 1
ATOM 8481 C C . ASP B 1 478 ? -1.381 -16.516 2.605 1 87.56 478 ASP B C 1
ATOM 8483 O O . ASP B 1 478 ? -2.461 -17.016 2.938 1 87.56 478 ASP B O 1
ATOM 8487 N N . LEU B 1 479 ? -0.343 -17.094 2.885 1 90.31 479 LEU B N 1
ATOM 8488 C CA . LEU B 1 479 ? -0.294 -18.453 3.426 1 90.31 479 LEU B CA 1
ATOM 8489 C C . LEU B 1 479 ? -0.56 -18.438 4.926 1 90.31 479 LEU B C 1
ATOM 8491 O O . LEU B 1 479 ? -1.083 -19.422 5.473 1 90.31 479 LEU B O 1
ATOM 8495 N N . LYS B 1 480 ? -0.135 -17.453 5.559 1 82.88 480 LYS B N 1
ATOM 8496 C CA . LYS B 1 480 ? -0.321 -17.359 7.004 1 82.88 480 LYS B CA 1
ATOM 8497 C C . LYS B 1 480 ? -1.787 -17.125 7.359 1 82.88 480 LYS B C 1
ATOM 8499 O O . LYS B 1 480 ? -2.363 -17.875 8.156 1 82.88 480 LYS B O 1
ATOM 8504 N N . ASP B 1 481 ? -2.307 -16.156 6.703 1 69.75 481 ASP B N 1
ATOM 8505 C CA . ASP B 1 481 ? -3.689 -15.789 6.996 1 69.75 481 ASP B CA 1
ATOM 8506 C C . ASP B 1 481 ? -4.664 -16.594 6.133 1 69.75 481 ASP B C 1
ATOM 8508 O O . ASP B 1 481 ? -5.875 -16.547 6.359 1 69.75 481 ASP B O 1
ATOM 8512 N N . LYS B 1 482 ? -4.133 -17.312 5.152 1 79.38 482 LYS B N 1
ATOM 8513 C CA . LYS B 1 482 ? -4.918 -18.172 4.273 1 79.38 482 LYS B CA 1
ATOM 8514 C C . LYS B 1 482 ? -6.016 -17.375 3.57 1 79.38 482 LYS B C 1
ATOM 8516 O O . LYS B 1 482 ? -7.176 -17.812 3.545 1 79.38 482 LYS B O 1
ATOM 8521 N N . VAL B 1 483 ? -5.609 -16.234 3.055 1 72.44 483 VAL B N 1
ATOM 8522 C CA . VAL B 1 483 ? -6.574 -15.375 2.375 1 72.44 483 VAL B CA 1
ATOM 8523 C C . VAL B 1 483 ? -6.074 -15.047 0.971 1 72.44 483 VAL B C 1
ATOM 8525 O O . VAL B 1 483 ? -4.867 -14.914 0.75 1 72.44 483 VAL B O 1
ATOM 8528 N N . LEU B 1 484 ? -7.066 -14.93 0.056 1 78.38 484 LEU B N 1
ATOM 8529 C CA . LEU B 1 484 ? -6.77 -14.484 -1.3 1 78.38 484 LEU B CA 1
ATOM 8530 C C . LEU B 1 484 ? -6.527 -12.977 -1.333 1 78.38 484 LEU B C 1
ATOM 8532 O O . LEU B 1 484 ? -7.418 -12.188 -0.999 1 78.38 484 LEU B O 1
ATOM 8536 N N . LEU B 1 485 ? -5.359 -12.586 -1.716 1 77.31 485 LEU B N 1
ATOM 8537 C CA . LEU B 1 485 ? -4.977 -11.172 -1.667 1 77.31 485 LEU B CA 1
ATOM 8538 C C . LEU B 1 485 ? -5.328 -10.469 -2.973 1 77.31 485 LEU B C 1
ATOM 8540 O O . LEU B 1 485 ? -5.797 -9.328 -2.963 1 77.31 485 LEU B O 1
ATOM 8544 N N . ARG B 1 486 ? -5.055 -11.211 -4.055 1 77.25 486 ARG B N 1
ATOM 8545 C CA . ARG B 1 486 ? -5.168 -10.523 -5.34 1 77.25 486 ARG B CA 1
ATOM 8546 C C . ARG B 1 486 ? -5.363 -11.523 -6.477 1 77.25 486 ARG B C 1
ATOM 8548 O O . ARG B 1 486 ? -4.828 -12.633 -6.43 1 77.25 486 ARG B O 1
ATOM 8555 N N . LYS B 1 487 ? -6.098 -11.055 -7.477 1 78.5 487 LYS B N 1
ATOM 8556 C CA . LYS B 1 487 ? -6.172 -11.719 -8.773 1 78.5 487 LYS B CA 1
ATOM 8557 C C . LYS B 1 487 ? -5.586 -10.836 -9.875 1 78.5 487 LYS B C 1
ATOM 8559 O O . LYS B 1 487 ? -6.043 -9.711 -10.086 1 78.5 487 LYS B O 1
ATOM 8564 N N . PHE B 1 488 ? -4.594 -11.328 -10.531 1 83.69 488 PHE B N 1
ATOM 8565 C CA . PHE B 1 488 ? -3.916 -10.523 -11.539 1 83.69 488 PHE B CA 1
ATOM 8566 C C . PHE B 1 488 ? -4.652 -10.602 -12.875 1 83.69 488 PHE B C 1
ATOM 8568 O O . PHE B 1 488 ? -5.215 -11.641 -13.219 1 83.69 488 PHE B O 1
ATOM 8575 N N . HIS B 1 489 ? -4.578 -9.5 -13.602 1 75.75 489 HIS B N 1
ATOM 8576 C CA . HIS B 1 489 ? -5.32 -9.398 -14.852 1 75.75 489 HIS B CA 1
ATOM 8577 C C . HIS B 1 489 ? -4.387 -9.508 -16.062 1 75.75 489 HIS B C 1
ATOM 8579 O O . HIS B 1 489 ? -3.199 -9.188 -15.953 1 75.75 489 HIS B O 1
ATOM 8585 N N . GLY B 1 490 ? -4.984 -9.945 -17.172 1 75.62 490 GLY B N 1
ATOM 8586 C CA . GLY B 1 490 ? -4.273 -9.828 -18.438 1 75.62 490 GLY B CA 1
ATOM 8587 C C . GLY B 1 490 ? -3.955 -11.164 -19.078 1 75.62 490 GLY B C 1
ATOM 8588 O O . GLY B 1 490 ? -4.289 -11.406 -20.234 1 75.62 490 GLY B O 1
ATOM 8589 N N . GLN B 1 491 ? -3.383 -12 -18.328 1 77.25 491 GLN B N 1
ATOM 8590 C CA . GLN B 1 491 ? -2.895 -13.258 -18.891 1 77.25 491 GLN B CA 1
ATOM 8591 C C . GLN B 1 491 ? -4.051 -14.164 -19.297 1 77.25 491 GLN B C 1
ATOM 8593 O O . GLN B 1 491 ? -5.148 -14.07 -18.734 1 77.25 491 GLN B O 1
ATOM 8598 N N . THR B 1 492 ? -3.797 -14.828 -20.344 1 73.12 492 THR B N 1
ATOM 8599 C CA . THR B 1 492 ? -4.75 -15.828 -20.812 1 73.12 492 THR B CA 1
ATOM 8600 C C . THR B 1 492 ? -4.293 -17.234 -20.422 1 73.12 492 THR B C 1
ATOM 8602 O O . THR B 1 492 ? -3.203 -17.656 -20.797 1 73.12 492 THR B O 1
ATOM 8605 N N . GLN B 1 493 ? -5.055 -17.797 -19.547 1 73 493 GLN B N 1
ATOM 8606 C CA . GLN B 1 493 ? -4.754 -19.172 -19.141 1 73 493 GLN B CA 1
ATOM 8607 C C . GLN B 1 493 ? -5.996 -20.047 -19.188 1 73 493 GLN B C 1
ATOM 8609 O O . GLN B 1 493 ? -6.922 -19.875 -18.391 1 73 493 GLN B O 1
ATOM 8614 N N . ALA B 1 494 ? -6.051 -20.938 -20.125 1 72.88 494 ALA B N 1
ATOM 8615 C CA . ALA B 1 494 ? -7.168 -21.875 -20.25 1 72.88 494 ALA B CA 1
ATOM 8616 C C . ALA B 1 494 ? -6.879 -23.172 -19.516 1 72.88 494 ALA B C 1
ATOM 8618 O O . ALA B 1 494 ? -7.242 -23.328 -18.344 1 72.88 494 ALA B O 1
ATOM 8619 N N . PHE B 1 495 ? -6.121 -24.172 -20.203 1 76.38 495 PHE B N 1
ATOM 8620 C CA . PHE B 1 495 ? -5.91 -25.453 -19.547 1 76.38 495 PHE B CA 1
ATOM 8621 C C . PHE B 1 495 ? -4.445 -25.859 -19.609 1 76.38 495 PHE B C 1
ATOM 8623 O O . PHE B 1 495 ? -4.082 -26.969 -19.203 1 76.38 495 PHE B O 1
ATOM 8630 N N . PHE B 1 496 ? -3.699 -24.938 -20.031 1 83.06 496 PHE B N 1
ATOM 8631 C CA . PHE B 1 496 ? -2.289 -25.281 -20.156 1 83.06 496 PHE B CA 1
ATOM 8632 C C . PHE B 1 496 ? -1.565 -25.094 -18.828 1 83.06 496 PHE B C 1
ATOM 8634 O O . PHE B 1 496 ? -1.976 -24.266 -18.016 1 83.06 496 PHE B O 1
ATOM 8641 N N . THR B 1 497 ? -0.595 -25.938 -18.703 1 90.94 497 THR B N 1
ATOM 8642 C CA . THR B 1 497 ? 0.256 -25.797 -17.531 1 90.94 497 THR B CA 1
ATOM 8643 C C . THR B 1 497 ? 1.248 -24.656 -17.719 1 90.94 497 THR B C 1
ATOM 8645 O O . THR B 1 497 ? 2.129 -24.719 -18.578 1 90.94 497 THR B O 1
ATOM 8648 N N . ILE B 1 498 ? 1.08 -23.609 -16.984 1 93.94 498 ILE B N 1
ATOM 8649 C CA . ILE B 1 498 ? 1.97 -22.453 -17.031 1 93.94 498 ILE B CA 1
ATOM 8650 C C . ILE B 1 498 ? 2.619 -22.25 -15.656 1 93.94 498 ILE B C 1
ATOM 8652 O O . ILE B 1 498 ? 1.927 -22.203 -14.641 1 93.94 498 ILE B O 1
ATOM 8656 N N . TYR B 1 499 ? 3.949 -22.203 -15.695 1 96.62 499 TYR B N 1
ATOM 8657 C CA . TYR B 1 499 ? 4.691 -22 -14.461 1 96.62 499 TYR B CA 1
ATOM 8658 C C . TYR B 1 499 ? 5.062 -20.531 -14.289 1 96.62 499 TYR B C 1
ATOM 8660 O O . TYR B 1 499 ? 5.781 -19.969 -15.117 1 96.62 499 TYR B O 1
ATOM 8668 N N . SER B 1 500 ? 4.527 -19.938 -13.203 1 97 500 SER B N 1
ATOM 8669 C CA . SER B 1 500 ? 4.801 -18.547 -12.875 1 97 500 SER B CA 1
ATOM 8670 C C . SER B 1 500 ? 5.848 -18.438 -11.773 1 97 500 SER B C 1
ATOM 8672 O O . SER B 1 500 ? 6.297 -19.453 -11.227 1 97 500 SER B O 1
ATOM 8674 N N . CYS B 1 501 ? 6.25 -17.141 -11.516 1 97.94 501 CYS B N 1
ATOM 8675 C CA . CYS B 1 501 ? 7.285 -17 -10.492 1 97.94 501 CYS B CA 1
ATOM 8676 C C . CYS B 1 501 ? 7.191 -15.648 -9.797 1 97.94 501 CYS B C 1
ATOM 8678 O O . CYS B 1 501 ? 6.562 -14.727 -10.312 1 97.94 501 CYS B O 1
ATOM 8680 N N . PHE B 1 502 ? 7.723 -15.672 -8.586 1 97.56 502 PHE B N 1
ATOM 8681 C CA . PHE B 1 502 ? 8.055 -14.414 -7.926 1 97.56 502 PHE B CA 1
ATOM 8682 C C . PHE B 1 502 ? 9.422 -13.906 -8.383 1 97.56 502 PHE B C 1
ATOM 8684 O O . PHE B 1 502 ? 10.266 -14.695 -8.805 1 97.56 502 PHE B O 1
ATOM 8691 N N . GLY B 1 503 ? 9.523 -12.633 -8.32 1 95.25 503 GLY B N 1
ATOM 8692 C CA . GLY B 1 503 ? 10.836 -12.141 -8.703 1 95.25 503 GLY B CA 1
ATOM 8693 C C . GLY B 1 503 ? 11 -10.648 -8.484 1 95.25 503 GLY B C 1
ATOM 8694 O O . GLY B 1 503 ? 10.133 -10 -7.887 1 95.25 503 GLY B O 1
ATOM 8695 N N . GLY B 1 504 ? 12.234 -10.219 -8.961 1 92.12 504 GLY B N 1
ATOM 8696 C CA . GLY B 1 504 ? 12.594 -8.828 -8.719 1 92.12 504 GLY B CA 1
ATOM 8697 C C . GLY B 1 504 ? 13.219 -8.609 -7.355 1 92.12 504 GLY B C 1
ATOM 8698 O O . GLY B 1 504 ? 13.469 -9.562 -6.613 1 92.12 504 GLY B O 1
ATOM 8699 N N . LEU B 1 505 ? 13.5 -7.273 -7.133 1 87.56 505 LEU B N 1
ATOM 8700 C CA . LEU B 1 505 ? 14.047 -6.914 -5.832 1 87.56 505 LEU B CA 1
ATOM 8701 C C . LEU B 1 505 ? 13.055 -7.223 -4.719 1 87.56 505 LEU B C 1
ATOM 8703 O O . LEU B 1 505 ? 11.891 -6.812 -4.785 1 87.56 505 LEU B O 1
ATOM 8707 N N . ASN B 1 506 ? 13.445 -8 -3.736 1 86.62 506 ASN B N 1
ATOM 8708 C CA . ASN B 1 506 ? 12.641 -8.391 -2.586 1 86.62 506 ASN B CA 1
ATOM 8709 C C . ASN B 1 506 ? 11.414 -9.195 -3.01 1 86.62 506 ASN B C 1
ATOM 8711 O O . ASN B 1 506 ? 10.43 -9.266 -2.275 1 86.62 506 ASN B O 1
ATOM 8715 N N . GLN B 1 507 ? 11.398 -9.68 -4.312 1 93.88 507 GLN B N 1
ATOM 8716 C CA . GLN B 1 507 ? 10.289 -10.438 -4.891 1 93.88 507 GLN B CA 1
ATOM 8717 C C . GLN B 1 507 ? 8.992 -9.641 -4.852 1 93.88 507 GLN B C 1
ATOM 8719 O O . GLN B 1 507 ? 7.938 -10.164 -4.492 1 93.88 507 GLN B O 1
ATOM 8724 N N . ASP B 1 508 ? 9.172 -8.391 -5.215 1 92.06 508 ASP B N 1
ATOM 8725 C CA . ASP B 1 508 ? 8.016 -7.5 -5.246 1 92.06 508 ASP B CA 1
ATOM 8726 C C . ASP B 1 508 ? 7.203 -7.699 -6.523 1 92.06 508 ASP B C 1
ATOM 8728 O O . ASP B 1 508 ? 6.098 -7.168 -6.652 1 92.06 508 ASP B O 1
ATOM 8732 N N . TYR B 1 509 ? 7.707 -8.492 -7.395 1 95.06 509 TYR B N 1
ATOM 8733 C CA . TYR B 1 509 ? 7.047 -8.695 -8.68 1 95.06 509 TYR B CA 1
ATOM 8734 C C . TYR B 1 509 ? 6.695 -10.164 -8.883 1 95.06 509 TYR B C 1
ATOM 8736 O O . TYR B 1 509 ? 7.273 -11.039 -8.242 1 95.06 509 TYR B O 1
ATOM 8744 N N . VAL B 1 510 ? 5.711 -10.367 -9.734 1 96.25 510 VAL B N 1
ATOM 8745 C CA . VAL B 1 510 ? 5.332 -11.695 -10.195 1 96.25 510 VAL B CA 1
ATOM 8746 C C . VAL B 1 510 ? 5.309 -11.719 -11.727 1 96.25 510 VAL B C 1
ATOM 8748 O O . VAL B 1 510 ? 5.008 -10.711 -12.367 1 96.25 510 VAL B O 1
ATOM 8751 N N . ALA B 1 511 ? 5.727 -12.828 -12.273 1 97.06 511 ALA B N 1
ATOM 8752 C CA . ALA B 1 511 ? 5.746 -12.984 -13.727 1 97.06 511 ALA B CA 1
ATOM 8753 C C . ALA B 1 511 ? 5.105 -14.305 -14.141 1 97.06 511 ALA B C 1
ATOM 8755 O O . ALA B 1 511 ? 5.195 -15.297 -13.422 1 97.06 511 ALA B O 1
ATOM 8756 N N . SER B 1 512 ? 4.453 -14.289 -15.227 1 96.62 512 SER B N 1
ATOM 8757 C CA . SER B 1 512 ? 3.799 -15.484 -15.75 1 96.62 512 SER B CA 1
ATOM 8758 C C . SER B 1 512 ? 3.773 -15.484 -17.281 1 96.62 512 SER B C 1
ATOM 8760 O O . SER B 1 512 ? 3.709 -14.422 -17.891 1 96.62 512 SER B O 1
ATOM 8762 N N . GLY B 1 513 ? 3.916 -16.688 -17.812 1 95.81 513 GLY B N 1
ATOM 8763 C CA . GLY B 1 513 ? 3.637 -16.828 -19.234 1 95.81 513 GLY B CA 1
ATOM 8764 C C . GLY B 1 513 ? 2.154 -16.844 -19.547 1 95.81 513 GLY B C 1
ATOM 8765 O O . GLY B 1 513 ? 1.319 -16.734 -18.641 1 95.81 513 GLY B O 1
ATOM 8766 N N . SER B 1 514 ? 1.93 -16.922 -20.812 1 92.44 514 SER B N 1
ATOM 8767 C CA . SER B 1 514 ? 0.545 -16.906 -21.266 1 92.44 514 SER B CA 1
ATOM 8768 C C . SER B 1 514 ? 0.38 -17.703 -22.562 1 92.44 514 SER B C 1
ATOM 8770 O O . SER B 1 514 ? 1.355 -17.969 -23.266 1 92.44 514 SER B O 1
ATOM 8772 N N . GLU B 1 515 ? -0.824 -18.094 -22.75 1 90.75 515 GLU B N 1
ATOM 8773 C CA . GLU B 1 515 ? -1.125 -18.859 -23.969 1 90.75 515 GLU B CA 1
ATOM 8774 C C . GLU B 1 515 ? -1.099 -17.969 -25.203 1 90.75 515 GLU B C 1
ATOM 8776 O O . GLU B 1 515 ? -0.982 -18.453 -26.328 1 90.75 515 GLU B O 1
ATOM 8781 N N . ASP B 1 516 ? -1.216 -16.656 -24.969 1 88.69 516 ASP B N 1
ATOM 8782 C CA . ASP B 1 516 ? -1.179 -15.727 -26.094 1 88.69 516 ASP B CA 1
ATOM 8783 C C . ASP B 1 516 ? 0.254 -15.305 -26.406 1 88.69 516 ASP B C 1
ATOM 8785 O O . ASP B 1 516 ? 0.488 -14.188 -26.875 1 88.69 516 ASP B O 1
ATOM 8789 N N . HIS B 1 517 ? 1.214 -16.078 -26.016 1 94.31 517 HIS B N 1
ATOM 8790 C CA . HIS B 1 517 ? 2.617 -16.016 -26.406 1 94.31 517 HIS B CA 1
ATOM 8791 C C . HIS B 1 517 ? 3.318 -14.836 -25.75 1 94.31 517 HIS B C 1
ATOM 8793 O O . HIS B 1 517 ? 4.32 -14.328 -26.266 1 94.31 517 HIS B O 1
ATOM 8799 N N . LYS B 1 518 ? 2.771 -14.336 -24.672 1 95.88 518 LYS B N 1
ATOM 8800 C CA . LYS B 1 518 ? 3.344 -13.18 -23.984 1 95.88 518 LYS B CA 1
ATOM 8801 C C . LYS B 1 518 ? 3.77 -13.531 -22.562 1 95.88 518 LYS B C 1
ATOM 8803 O O . LYS B 1 518 ? 3.371 -14.57 -22.031 1 95.88 518 LYS B O 1
ATOM 8808 N N . VAL B 1 519 ? 4.641 -12.68 -22.047 1 97.12 519 VAL B N 1
ATOM 8809 C CA . VAL B 1 519 ? 5.008 -12.734 -20.625 1 97.12 519 VAL B CA 1
ATOM 8810 C C . VAL B 1 519 ? 4.43 -11.523 -19.906 1 97.12 519 VAL B C 1
ATOM 8812 O O . VAL B 1 519 ? 4.605 -10.383 -20.344 1 97.12 519 VAL B O 1
ATOM 8815 N N . PHE B 1 520 ? 3.744 -11.812 -18.844 1 95.19 520 PHE B N 1
ATOM 8816 C CA . PHE B 1 520 ? 3.164 -10.734 -18.047 1 95.19 520 PHE B CA 1
ATOM 8817 C C . PHE B 1 520 ? 3.934 -10.562 -16.75 1 95.19 520 PHE B C 1
ATOM 8819 O O . PHE B 1 520 ? 4.289 -11.539 -16.094 1 95.19 520 PHE B O 1
ATOM 8826 N N . ILE B 1 521 ? 4.195 -9.32 -16.391 1 95.94 521 ILE B N 1
ATOM 8827 C CA . ILE B 1 521 ? 4.836 -8.984 -15.125 1 95.94 521 ILE B CA 1
ATOM 8828 C C . ILE B 1 521 ? 3.943 -8.031 -14.336 1 95.94 521 ILE B C 1
ATOM 8830 O O . ILE B 1 521 ? 3.475 -7.023 -14.867 1 95.94 521 ILE B O 1
ATOM 8834 N N . TRP B 1 522 ? 3.676 -8.344 -13.055 1 92.81 522 TRP B N 1
ATOM 8835 C CA . TRP B 1 522 ? 2.887 -7.504 -12.156 1 92.81 522 TRP B CA 1
ATOM 8836 C C . TRP B 1 522 ? 3.691 -7.125 -10.922 1 92.81 522 TRP B C 1
ATOM 8838 O O . TRP B 1 522 ? 4.633 -7.828 -10.547 1 92.81 522 TRP B O 1
ATOM 8848 N N . HIS B 1 523 ? 3.332 -5.949 -10.406 1 90.56 523 HIS B N 1
ATOM 8849 C CA . HIS B 1 523 ? 3.707 -5.688 -9.016 1 90.56 523 HIS B CA 1
ATOM 8850 C C . HIS B 1 523 ? 2.742 -6.363 -8.047 1 90.56 523 HIS B C 1
ATOM 8852 O O . HIS B 1 523 ? 1.529 -6.359 -8.273 1 90.56 523 HIS B O 1
ATOM 8858 N N . LYS B 1 524 ? 3.227 -6.926 -6.965 1 88.75 524 LYS B N 1
ATOM 8859 C CA . LYS B 1 524 ? 2.414 -7.703 -6.035 1 88.75 524 LYS B CA 1
ATOM 8860 C C . LYS B 1 524 ? 1.264 -6.867 -5.477 1 88.75 524 LYS B C 1
ATOM 8862 O O . LYS B 1 524 ? 0.223 -7.406 -5.098 1 88.75 524 LYS B O 1
ATOM 8867 N N . ARG B 1 525 ? 1.427 -5.559 -5.527 1 80.31 525 ARG B N 1
ATOM 8868 C CA . ARG B 1 525 ? 0.442 -4.684 -4.902 1 80.31 525 ARG B CA 1
ATOM 8869 C C . ARG B 1 525 ? -0.542 -4.141 -5.934 1 80.31 525 ARG B C 1
ATOM 8871 O O . ARG B 1 525 ? -1.474 -3.412 -5.586 1 80.31 525 ARG B O 1
ATOM 8878 N N . ARG B 1 526 ? -0.314 -4.496 -7.188 1 78.12 526 ARG B N 1
ATOM 8879 C CA . ARG B 1 526 ? -1.175 -3.984 -8.25 1 78.12 526 ARG B CA 1
ATOM 8880 C C . ARG B 1 526 ? -1.684 -5.117 -9.133 1 78.12 526 ARG B C 1
ATOM 8882 O O . ARG B 1 526 ? -0.949 -6.066 -9.422 1 78.12 526 ARG B O 1
ATOM 8889 N N . GLU B 1 527 ? -2.85 -4.973 -9.617 1 77.06 527 GLU B N 1
ATOM 8890 C CA . GLU B 1 527 ? -3.469 -6.039 -10.398 1 77.06 527 GLU B CA 1
ATOM 8891 C C . GLU B 1 527 ? -3.119 -5.918 -11.875 1 77.06 527 GLU B C 1
ATOM 8893 O O . GLU B 1 527 ? -3.123 -6.91 -12.609 1 77.06 527 GLU B O 1
ATOM 8898 N N . SER B 1 528 ? -2.893 -4.664 -12.266 1 81.81 528 SER B N 1
ATOM 8899 C CA . SER B 1 528 ? -2.551 -4.457 -13.664 1 81.81 528 SER B CA 1
ATOM 8900 C C . SER B 1 528 ? -1.073 -4.727 -13.922 1 81.81 528 SER B C 1
ATOM 8902 O O . SER B 1 528 ? -0.225 -4.414 -13.086 1 81.81 528 SER B O 1
ATOM 8904 N N . PRO B 1 529 ? -0.835 -5.285 -15.094 1 89 529 PRO B N 1
ATOM 8905 C CA . PRO B 1 529 ? 0.568 -5.594 -15.383 1 89 529 PRO B CA 1
ATOM 8906 C C . PRO B 1 529 ? 1.431 -4.34 -15.523 1 89 529 PRO B C 1
ATOM 8908 O O . PRO B 1 529 ? 0.97 -3.324 -16.047 1 89 529 PRO B O 1
ATOM 8911 N N . VAL B 1 530 ? 2.58 -4.402 -15.023 1 90.75 530 VAL B N 1
ATOM 8912 C CA . VAL B 1 530 ? 3.572 -3.342 -15.164 1 90.75 530 VAL B CA 1
ATOM 8913 C C . VAL B 1 530 ? 4.215 -3.408 -16.547 1 90.75 530 VAL B C 1
ATOM 8915 O O . VAL B 1 530 ? 4.586 -2.379 -17.109 1 90.75 530 VAL B O 1
ATOM 8918 N N . ALA B 1 531 ? 4.344 -4.645 -17.031 1 93.19 531 ALA B N 1
ATOM 8919 C CA . ALA B 1 531 ? 4.938 -4.848 -18.344 1 93.19 531 ALA B CA 1
ATOM 8920 C C . ALA B 1 531 ? 4.359 -6.086 -19.016 1 93.19 531 ALA B C 1
ATOM 8922 O O . ALA B 1 531 ? 4 -7.059 -18.344 1 93.19 531 ALA B O 1
ATOM 8923 N N . VAL B 1 532 ? 4.188 -6.023 -20.281 1 94.69 532 VAL B N 1
ATOM 8924 C CA . VAL B 1 532 ? 3.812 -7.145 -21.125 1 94.69 532 VAL B CA 1
ATOM 8925 C C . VAL B 1 532 ? 4.887 -7.359 -22.203 1 94.69 532 VAL B C 1
ATOM 8927 O O . VAL B 1 532 ? 5.125 -6.484 -23.031 1 94.69 532 VAL B O 1
ATOM 8930 N N . LEU B 1 533 ? 5.535 -8.453 -22.109 1 96.62 533 LEU B N 1
ATOM 8931 C CA . LEU B 1 533 ? 6.676 -8.727 -22.969 1 96.62 533 LEU B CA 1
ATOM 8932 C C . LEU B 1 533 ? 6.258 -9.562 -24.172 1 96.62 533 LEU B C 1
ATOM 8934 O O . LEU B 1 533 ? 5.629 -10.609 -24.031 1 96.62 533 LEU B O 1
ATOM 8938 N N . GLU B 1 534 ? 6.68 -9.07 -25.266 1 96.25 534 GLU B N 1
ATOM 8939 C CA . GLU B 1 534 ? 6.379 -9.758 -26.531 1 96.25 534 GLU B CA 1
ATOM 8940 C C . GLU B 1 534 ? 7.652 -10.281 -27.188 1 96.25 534 GLU B C 1
ATOM 8942 O O . GLU B 1 534 ? 8.719 -9.672 -27.062 1 96.25 534 GLU B O 1
ATOM 8947 N N . GLY B 1 535 ? 7.539 -11.422 -27.828 1 95.88 535 GLY B N 1
ATOM 8948 C CA . GLY B 1 535 ? 8.672 -11.992 -28.531 1 95.88 535 GLY B CA 1
ATOM 8949 C C . GLY B 1 535 ? 8.461 -13.445 -28.938 1 95.88 535 GLY B C 1
ATOM 8950 O O . GLY B 1 535 ? 8.781 -13.836 -30.047 1 95.88 535 GLY B O 1
ATOM 8951 N N . HIS B 1 536 ? 7.953 -14.195 -28.031 1 97.25 536 HIS B N 1
ATOM 8952 C CA . HIS B 1 536 ? 7.676 -15.602 -28.312 1 97.25 536 HIS B CA 1
ATOM 8953 C C . HIS B 1 536 ? 6.594 -15.742 -29.375 1 97.25 536 HIS B C 1
ATOM 8955 O O . HIS B 1 536 ? 5.789 -14.828 -29.578 1 97.25 536 HIS B O 1
ATOM 8961 N N . ARG B 1 537 ? 6.543 -16.859 -30.016 1 96.56 537 ARG B N 1
ATOM 8962 C CA . ARG B 1 537 ? 5.598 -17.062 -31.109 1 96.56 537 ARG B CA 1
ATOM 8963 C C . ARG B 1 537 ? 4.492 -18.031 -30.688 1 96.56 537 ARG B C 1
ATOM 8965 O O . ARG B 1 537 ? 3.469 -18.141 -31.375 1 96.56 537 ARG B O 1
ATOM 8972 N N . LEU B 1 538 ? 4.727 -18.75 -29.703 1 97 538 LEU B N 1
ATOM 8973 C CA . LEU B 1 538 ? 3.744 -19.703 -29.188 1 97 538 LEU B CA 1
ATOM 8974 C C . LEU B 1 538 ? 3.602 -19.562 -27.672 1 97 538 LEU B C 1
ATOM 8976 O O . LEU B 1 538 ? 4.09 -18.594 -27.078 1 97 538 LEU B O 1
ATOM 8980 N N . THR B 1 539 ? 2.857 -20.484 -27.062 1 95.69 539 THR B N 1
ATOM 8981 C CA . THR B 1 539 ? 2.549 -20.422 -25.625 1 95.69 539 THR B CA 1
ATOM 8982 C C . THR B 1 539 ? 3.83 -20.359 -24.797 1 95.69 539 THR B C 1
ATOM 8984 O O . THR B 1 539 ? 4.797 -21.062 -25.094 1 95.69 539 THR B O 1
ATOM 8987 N N . VAL B 1 540 ? 3.82 -19.453 -23.875 1 97.62 540 VAL B N 1
ATOM 8988 C CA . VAL B 1 540 ? 4.914 -19.375 -22.922 1 97.62 540 VAL B CA 1
ATOM 8989 C C . VAL B 1 540 ? 4.598 -20.234 -21.703 1 97.62 540 VAL B C 1
ATOM 8991 O O . VAL B 1 540 ? 3.705 -19.922 -20.906 1 97.62 540 VAL B O 1
ATOM 8994 N N . ASN B 1 541 ? 5.438 -21.25 -21.438 1 97.25 541 ASN B N 1
ATOM 8995 C CA . ASN B 1 541 ? 5.117 -22.297 -20.469 1 97.25 541 ASN B CA 1
ATOM 8996 C C . ASN B 1 541 ? 5.68 -21.969 -19.094 1 97.25 541 ASN B C 1
ATOM 8998 O O . ASN B 1 541 ? 5.145 -22.422 -18.078 1 97.25 541 ASN B O 1
ATOM 9002 N N . CYS B 1 542 ? 6.758 -21.297 -19.141 1 98.31 542 CYS B N 1
ATOM 9003 C CA . CYS B 1 542 ? 7.441 -21.094 -17.875 1 98.31 542 CYS B CA 1
ATOM 9004 C C . CYS B 1 542 ? 8.242 -19.812 -17.875 1 98.31 542 CYS B C 1
ATOM 9006 O O . CYS B 1 542 ? 8.82 -19.438 -18.906 1 98.31 542 CYS B O 1
ATOM 9008 N N . VAL B 1 543 ? 8.188 -19.125 -16.781 1 98.5 543 VAL B N 1
ATOM 9009 C CA . VAL B 1 543 ? 9.016 -17.938 -16.562 1 98.5 543 VAL B CA 1
ATOM 9010 C C . VAL B 1 543 ? 9.734 -18.062 -15.211 1 98.5 543 VAL B C 1
ATOM 9012 O O . VAL B 1 543 ? 9.18 -18.594 -14.25 1 98.5 543 VAL B O 1
ATOM 9015 N N . HIS B 1 544 ? 10.953 -17.625 -15.188 1 98.75 544 HIS B N 1
ATOM 9016 C CA . HIS B 1 544 ? 11.695 -17.641 -13.93 1 98.75 544 HIS B CA 1
ATOM 9017 C C . HIS B 1 544 ? 12.617 -16.438 -13.828 1 98.75 544 HIS B C 1
ATOM 9019 O O . HIS B 1 544 ? 13.297 -16.078 -14.797 1 98.75 544 HIS B O 1
ATOM 9025 N N . TRP B 1 545 ? 12.555 -15.867 -12.672 1 98 545 TRP B N 1
ATOM 9026 C CA . TRP B 1 545 ? 13.359 -14.688 -12.391 1 98 545 TRP B CA 1
ATOM 9027 C C . TRP B 1 545 ? 14.695 -15.086 -11.766 1 98 545 TRP B C 1
ATOM 9029 O O . TRP B 1 545 ? 14.75 -15.969 -10.906 1 98 545 TRP B O 1
ATOM 9039 N N . ASN B 1 546 ? 15.758 -14.469 -12.258 1 97.38 546 ASN B N 1
ATOM 9040 C CA . ASN B 1 546 ? 17.047 -14.734 -11.633 1 97.38 546 ASN B CA 1
ATOM 9041 C C . ASN B 1 546 ? 17.094 -14.219 -10.195 1 97.38 546 ASN B C 1
ATOM 9043 O O . ASN B 1 546 ? 16.906 -13.031 -9.953 1 97.38 546 ASN B O 1
ATOM 9047 N N . PRO B 1 547 ? 17.375 -15.109 -9.258 1 94.56 547 PRO B N 1
ATOM 9048 C CA . PRO B 1 547 ? 17.297 -14.703 -7.852 1 94.56 547 PRO B CA 1
ATOM 9049 C C . PRO B 1 547 ? 18.391 -13.711 -7.461 1 94.56 547 PRO B C 1
ATOM 9051 O O . PRO B 1 547 ? 18.219 -12.961 -6.496 1 94.56 547 PRO B O 1
ATOM 9054 N N . CYS B 1 548 ? 19.438 -13.648 -8.195 1 93.69 548 CYS B N 1
ATOM 9055 C CA . CYS B 1 548 ? 20.562 -12.812 -7.801 1 93.69 548 CYS B CA 1
ATOM 9056 C C . CYS B 1 548 ? 20.719 -11.617 -8.734 1 93.69 548 CYS B C 1
ATOM 9058 O O . CYS B 1 548 ? 21.531 -10.727 -8.484 1 93.69 548 CYS B O 1
ATOM 9060 N N . GLU B 1 549 ? 20.047 -11.625 -9.766 1 93.19 549 GLU B N 1
ATOM 9061 C CA . GLU B 1 549 ? 20.016 -10.508 -10.703 1 93.19 549 GLU B CA 1
ATOM 9062 C C . GLU B 1 549 ? 18.594 -10.094 -11.039 1 93.19 549 GLU B C 1
ATOM 9064 O O . GLU B 1 549 ? 18.031 -10.555 -12.031 1 93.19 549 GLU B O 1
ATOM 9069 N N . PRO B 1 550 ? 18.125 -9.148 -10.305 1 92.62 550 PRO B N 1
ATOM 9070 C CA . PRO B 1 550 ? 16.719 -8.773 -10.445 1 92.62 550 PRO B CA 1
ATOM 9071 C C . PRO B 1 550 ? 16.391 -8.25 -11.844 1 92.62 550 PRO B C 1
ATOM 9073 O O . PRO B 1 550 ? 15.211 -8.188 -12.219 1 92.62 550 PRO B O 1
ATOM 9076 N N . SER B 1 551 ? 17.344 -7.914 -12.617 1 92.69 551 SER B N 1
ATOM 9077 C CA . SER B 1 551 ? 17.109 -7.363 -13.945 1 92.69 551 SER B CA 1
ATOM 9078 C C . SER B 1 551 ? 17.078 -8.461 -15.008 1 92.69 551 SER B C 1
ATOM 9080 O O . SER B 1 551 ? 16.938 -8.18 -16.203 1 92.69 551 SER B O 1
ATOM 9082 N N . MET B 1 552 ? 17.156 -9.68 -14.641 1 95.75 552 MET B N 1
ATOM 9083 C CA . MET B 1 552 ? 17.219 -10.773 -15.602 1 95.75 552 MET B CA 1
ATOM 9084 C C . MET B 1 552 ? 16.047 -11.734 -15.414 1 95.75 552 MET B C 1
ATOM 9086 O O . MET B 1 552 ? 15.82 -12.227 -14.305 1 95.75 552 MET B O 1
ATOM 9090 N N . LEU B 1 553 ? 15.344 -11.992 -16.469 1 97.56 553 LEU B N 1
ATOM 9091 C CA . LEU B 1 553 ? 14.195 -12.891 -16.516 1 97.56 553 LEU B CA 1
ATOM 9092 C C . LEU B 1 553 ? 14.305 -13.859 -17.688 1 97.56 553 LEU B C 1
ATOM 9094 O O . LEU B 1 553 ? 14.758 -13.484 -18.766 1 97.56 553 LEU B O 1
ATOM 9098 N N . ALA B 1 554 ? 13.969 -15.125 -17.438 1 98.75 554 ALA B N 1
ATOM 9099 C CA . ALA B 1 554 ? 13.945 -16.125 -18.516 1 98.75 554 ALA B CA 1
ATOM 9100 C C . ALA B 1 554 ? 12.523 -16.625 -18.766 1 98.75 554 ALA B C 1
ATOM 9102 O O . ALA B 1 554 ? 11.742 -16.781 -17.828 1 98.75 554 ALA B O 1
ATOM 9103 N N . SER B 1 555 ? 12.203 -16.891 -19.984 1 98.75 555 SER B N 1
ATOM 9104 C CA . SER B 1 555 ? 10.914 -17.469 -20.359 1 98.75 555 SER B CA 1
ATOM 9105 C C . SER B 1 555 ? 11.086 -18.594 -21.359 1 98.75 555 SER B C 1
ATOM 9107 O O . SER B 1 555 ? 11.922 -18.516 -22.266 1 98.75 555 SER B O 1
ATOM 9109 N N . ALA B 1 556 ? 10.383 -19.672 -21.141 1 98.75 556 ALA B N 1
ATOM 9110 C CA . ALA B 1 556 ? 10.391 -20.844 -22.016 1 98.75 556 ALA B CA 1
ATOM 9111 C C . ALA B 1 556 ? 9.07 -20.984 -22.766 1 98.75 556 ALA B C 1
ATOM 9113 O O . ALA B 1 556 ? 8 -20.734 -22.203 1 98.75 556 ALA B O 1
ATOM 9114 N N . SER B 1 557 ? 9.164 -21.438 -24 1 98.38 557 SER B N 1
ATOM 9115 C CA . SER B 1 557 ? 7.965 -21.438 -24.828 1 98.38 557 SER B CA 1
ATOM 9116 C C . SER B 1 557 ? 7.867 -22.703 -25.672 1 98.38 557 SER B C 1
ATOM 9118 O O . SER B 1 557 ? 8.859 -23.391 -25.875 1 98.38 557 SER B O 1
ATOM 9120 N N . ASP B 1 558 ? 6.672 -22.922 -26.172 1 97.62 558 ASP B N 1
ATOM 9121 C CA . ASP B 1 558 ? 6.391 -24 -27.109 1 97.62 558 ASP B CA 1
ATOM 9122 C C . ASP B 1 558 ? 7.078 -23.766 -28.453 1 97.62 558 ASP B C 1
ATOM 9124 O O . ASP B 1 558 ? 7.172 -24.672 -29.281 1 97.62 558 ASP B O 1
ATOM 9128 N N . ASP B 1 559 ? 7.543 -22.594 -28.656 1 97.38 559 ASP B N 1
ATOM 9129 C CA . ASP B 1 559 ? 8.18 -22.281 -29.938 1 97.38 559 ASP B CA 1
ATOM 9130 C C . ASP B 1 559 ? 9.602 -22.828 -29.984 1 97.38 559 ASP B C 1
ATOM 9132 O O . ASP B 1 559 ? 10.32 -22.594 -30.953 1 97.38 559 ASP B O 1
ATOM 9136 N N . GLY B 1 560 ? 10.039 -23.438 -28.922 1 97.75 560 GLY B N 1
ATOM 9137 C CA . GLY B 1 560 ? 11.328 -24.109 -28.906 1 97.75 560 GLY B CA 1
ATOM 9138 C C . GLY B 1 560 ? 12.453 -23.219 -28.422 1 97.75 560 GLY B C 1
ATOM 9139 O O . GLY B 1 560 ? 13.625 -23.609 -28.438 1 97.75 560 GLY B O 1
ATOM 9140 N N . THR B 1 561 ? 12.078 -22.094 -27.922 1 98 561 THR B N 1
ATOM 9141 C CA . THR B 1 561 ? 13.117 -21.141 -27.531 1 98 561 THR B CA 1
ATOM 9142 C C . THR B 1 561 ? 12.984 -20.766 -26.062 1 98 561 THR B C 1
ATOM 9144 O O . THR B 1 561 ? 11.93 -20.969 -25.453 1 98 561 THR B O 1
ATOM 9147 N N . VAL B 1 562 ? 14.133 -20.344 -25.547 1 98.69 562 VAL B N 1
ATOM 9148 C CA . VAL B 1 562 ? 14.195 -19.672 -24.266 1 98.69 562 VAL B CA 1
ATOM 9149 C C . VAL B 1 562 ? 14.68 -18.234 -24.453 1 98.69 562 VAL B C 1
ATOM 9151 O O . VAL B 1 562 ? 15.711 -18 -25.094 1 98.69 562 VAL B O 1
ATOM 9154 N N . ARG B 1 563 ? 13.922 -17.328 -23.953 1 98.5 563 ARG B N 1
ATOM 9155 C CA . ARG B 1 563 ? 14.32 -15.93 -24.094 1 98.5 563 ARG B CA 1
ATOM 9156 C C . ARG B 1 563 ? 14.82 -15.383 -22.75 1 98.5 563 ARG B C 1
ATOM 9158 O O . ARG B 1 563 ? 14.242 -15.656 -21.703 1 98.5 563 ARG B O 1
ATOM 9165 N N . ILE B 1 564 ? 15.898 -14.664 -22.875 1 98.38 564 ILE B N 1
ATOM 9166 C CA . ILE B 1 564 ? 16.438 -13.922 -21.734 1 98.38 564 ILE B CA 1
ATOM 9167 C C . ILE B 1 564 ? 16.062 -12.453 -21.859 1 98.38 564 ILE B C 1
ATOM 9169 O O . ILE B 1 564 ? 16.359 -11.805 -22.859 1 98.38 564 ILE B O 1
ATOM 9173 N N . TRP B 1 565 ? 15.375 -11.992 -20.812 1 97.69 565 TRP B N 1
ATOM 9174 C CA . TRP B 1 565 ? 14.914 -10.609 -20.781 1 97.69 565 TRP B CA 1
ATOM 9175 C C . TRP B 1 565 ? 15.789 -9.766 -19.859 1 97.69 565 TRP B C 1
ATOM 9177 O O . TRP B 1 565 ? 16.188 -10.227 -18.781 1 97.69 565 TRP B O 1
ATOM 9187 N N . GLY B 1 566 ? 16.062 -8.578 -20.25 1 94.81 566 GLY B N 1
ATOM 9188 C CA . GLY B 1 566 ? 16.875 -7.641 -19.484 1 94.81 566 GLY B CA 1
ATOM 9189 C C . GLY B 1 566 ? 16.578 -6.191 -19.828 1 94.81 566 GLY B C 1
ATOM 9190 O O . GLY B 1 566 ? 15.633 -5.898 -20.547 1 94.81 566 GLY B O 1
ATOM 9191 N N . PRO B 1 567 ? 17.375 -5.312 -19.219 1 92.06 567 PRO B N 1
ATOM 9192 C CA . PRO B 1 567 ? 17.219 -3.889 -19.516 1 92.06 567 PRO B CA 1
ATOM 9193 C C . PRO B 1 567 ? 17.625 -3.539 -20.953 1 92.06 567 PRO B C 1
ATOM 9195 O O . PRO B 1 567 ? 18.375 -4.293 -21.578 1 92.06 567 PRO B O 1
ATOM 9198 N N . LYS B 1 568 ? 17.188 -2.393 -21.422 1 88.75 568 LYS B N 1
ATOM 9199 C CA . LYS B 1 568 ? 17.406 -1.993 -22.812 1 88.75 568 LYS B CA 1
ATOM 9200 C C . LYS B 1 568 ? 18.891 -1.749 -23.078 1 88.75 568 LYS B C 1
ATOM 9202 O O . LYS B 1 568 ? 19.375 -1.992 -24.188 1 88.75 568 LYS B O 1
ATOM 9207 N N . ASP B 1 569 ? 19.547 -1.239 -22.094 1 83.69 569 ASP B N 1
ATOM 9208 C CA . ASP B 1 569 ? 20.969 -0.983 -22.281 1 83.69 569 ASP B CA 1
ATOM 9209 C C . ASP B 1 569 ? 21.734 -2.283 -22.516 1 83.69 569 ASP B C 1
ATOM 9211 O O . ASP B 1 569 ? 22.688 -2.309 -23.297 1 83.69 569 ASP B O 1
ATOM 9215 N N . LYS B 1 570 ? 21.359 -3.336 -21.891 1 81.12 570 LYS B N 1
ATOM 9216 C CA . LYS B 1 570 ? 21.984 -4.637 -22.094 1 81.12 570 LYS B CA 1
ATOM 9217 C C . LYS B 1 570 ? 21.656 -5.188 -23.484 1 81.12 570 LYS B C 1
ATOM 9219 O O . LYS B 1 570 ? 22.484 -5.828 -24.125 1 81.12 570 LYS B O 1
ATOM 9224 N N . GLN B 1 571 ? 20.531 -4.949 -23.859 1 80.88 571 GLN B N 1
ATOM 9225 C CA . GLN B 1 571 ? 20.141 -5.348 -25.219 1 80.88 571 GLN B CA 1
ATOM 9226 C C . GLN B 1 571 ? 20.984 -4.645 -26.266 1 80.88 571 GLN B C 1
ATOM 9228 O O . GLN B 1 571 ? 21.453 -5.277 -27.219 1 80.88 571 GLN B O 1
ATOM 9233 N N . ARG B 1 572 ? 21.109 -3.357 -26.047 1 72.62 572 ARG B N 1
ATOM 9234 C CA . ARG B 1 572 ? 21.891 -2.557 -26.984 1 72.62 572 ARG B CA 1
ATOM 9235 C C . ARG B 1 572 ? 23.344 -3.014 -27.031 1 72.62 572 ARG B C 1
ATOM 9237 O O . ARG B 1 572 ? 23.938 -3.139 -28.094 1 72.62 572 ARG B O 1
ATOM 9244 N N . ARG B 1 573 ? 23.828 -3.26 -25.953 1 70 573 ARG B N 1
ATOM 9245 C CA . ARG B 1 573 ? 25.219 -3.699 -25.875 1 70 573 ARG B CA 1
ATOM 9246 C C . ARG B 1 573 ? 25.422 -5.023 -26.609 1 70 573 ARG B C 1
ATOM 9248 O O . ARG B 1 573 ? 26.438 -5.219 -27.281 1 70 573 ARG B O 1
ATOM 9255 N N . ARG B 1 574 ? 24.5 -5.895 -26.406 1 72.56 574 ARG B N 1
ATOM 9256 C CA . ARG B 1 574 ? 24.578 -7.199 -27.047 1 72.56 574 ARG B CA 1
ATOM 9257 C C . ARG B 1 574 ? 24.484 -7.055 -28.562 1 72.56 574 ARG B C 1
ATOM 9259 O O . ARG B 1 574 ? 25.203 -7.734 -29.312 1 72.56 574 ARG B O 1
ATOM 9266 N N . LYS B 1 575 ? 23.734 -6.117 -29.047 1 67.88 575 LYS B N 1
ATOM 9267 C CA . LYS B 1 575 ? 23.594 -5.867 -30.469 1 67.88 575 LYS B CA 1
ATOM 9268 C C . LYS B 1 575 ? 24.875 -5.266 -31.062 1 67.88 575 LYS B C 1
ATOM 9270 O O . LYS B 1 575 ? 25.281 -5.625 -32.156 1 67.88 575 LYS B O 1
ATOM 9275 N N . GLU B 1 576 ? 25.391 -4.414 -30.219 1 68.19 576 GLU B N 1
ATOM 9276 C CA . GLU B 1 576 ? 26.641 -3.781 -30.656 1 68.19 576 GLU B CA 1
ATOM 9277 C C . GLU B 1 576 ? 27.781 -4.789 -30.75 1 68.19 576 GLU B C 1
ATOM 9279 O O . GLU B 1 576 ? 28.594 -4.746 -31.672 1 68.19 576 GLU B O 1
ATOM 9284 N N . CYS B 1 577 ? 27.719 -5.699 -29.844 1 65.69 577 CYS B N 1
ATOM 9285 C CA . CYS B 1 577 ? 28.75 -6.73 -29.828 1 65.69 577 CYS B CA 1
ATOM 9286 C C . CYS B 1 577 ? 28.562 -7.695 -31 1 65.69 577 CYS B C 1
ATOM 9288 O O . CYS B 1 577 ? 29.547 -8.125 -31.609 1 65.69 577 CYS B O 1
ATOM 9290 N N . LEU B 1 578 ? 27.375 -8.055 -31.266 1 65.44 578 LEU B N 1
ATOM 9291 C CA . LEU B 1 578 ? 27.094 -8.977 -32.375 1 65.44 578 LEU B CA 1
ATOM 9292 C C . LEU B 1 578 ? 27.422 -8.336 -33.719 1 65.44 578 LEU B C 1
ATOM 9294 O O . LEU B 1 578 ? 27.938 -9 -34.625 1 65.44 578 LEU B O 1
ATOM 9298 N N . CYS B 1 579 ? 27.109 -7.059 -33.781 1 56.59 579 CYS B N 1
ATOM 9299 C CA . CYS B 1 579 ? 27.438 -6.34 -35 1 56.59 579 CYS B CA 1
ATOM 9300 C C . CYS B 1 579 ? 28.953 -6.23 -35.188 1 56.59 579 CYS B C 1
ATOM 9302 O O . CYS B 1 579 ? 29.469 -6.348 -36.281 1 56.59 579 CYS B O 1
ATOM 9304 N N . PHE B 1 580 ? 29.578 -5.996 -34.094 1 54.16 580 PHE B N 1
ATOM 9305 C CA . PHE B 1 580 ? 31.031 -5.91 -34.188 1 54.16 580 PHE B CA 1
ATOM 9306 C C . PHE B 1 580 ? 31.641 -7.246 -34.594 1 54.16 580 PHE B C 1
ATOM 9308 O O . PHE B 1 580 ? 32.562 -7.289 -35.438 1 54.16 580 PHE B O 1
ATOM 9315 N N . PHE B 1 581 ? 31.078 -8.297 -34 1 53.03 581 PHE B N 1
ATOM 9316 C CA . PHE B 1 581 ? 31.578 -9.617 -34.375 1 53.03 581 PHE B CA 1
ATOM 9317 C C . PHE B 1 581 ? 31.219 -9.938 -35.812 1 53.03 581 PHE B C 1
ATOM 9319 O O . PHE B 1 581 ? 32 -10.562 -36.531 1 53.03 581 PHE B O 1
ATOM 9326 N N . CYS B 1 582 ? 30.062 -9.578 -36.188 1 51.81 582 CYS B N 1
ATOM 9327 C CA . CYS B 1 582 ? 29.703 -9.812 -37.562 1 51.81 582 CYS B CA 1
ATOM 9328 C C . CYS B 1 582 ? 30.594 -8.984 -38.5 1 51.81 582 CYS B C 1
ATOM 9330 O O . CYS B 1 582 ? 30.938 -9.438 -39.594 1 51.81 582 CYS B O 1
ATOM 9332 N N . SER B 1 583 ? 30.891 -7.809 -38.094 1 52.03 583 SER B N 1
ATOM 9333 C CA . SER B 1 583 ? 31.734 -6.988 -38.938 1 52.03 583 SER B CA 1
ATOM 9334 C C . SER B 1 583 ? 33.156 -7.535 -39 1 52.03 583 SER B C 1
ATOM 9336 O O . SER B 1 583 ? 33.844 -7.375 -40 1 52.03 583 SER B O 1
ATOM 9338 N N . GLN B 1 584 ? 33.531 -8.086 -37.938 1 48.22 584 GLN B N 1
ATOM 9339 C CA . GLN B 1 584 ? 34.875 -8.641 -38 1 48.22 584 GLN B CA 1
ATOM 9340 C C . GLN B 1 584 ? 34.906 -9.938 -38.812 1 48.22 584 GLN B C 1
ATOM 9342 O O . GLN B 1 584 ? 35.969 -10.352 -39.281 1 48.22 584 GLN B O 1
ATOM 9347 N N . THR B 1 585 ? 33.906 -10.602 -38.688 1 43.84 585 THR B N 1
ATOM 9348 C CA . THR B 1 585 ? 33.938 -11.844 -39.469 1 43.84 585 THR B CA 1
ATOM 9349 C C . THR B 1 585 ? 33.75 -11.562 -40.969 1 43.84 585 THR B C 1
ATOM 9351 O O . THR B 1 585 ? 33.969 -12.445 -41.781 1 43.84 585 THR B O 1
ATOM 9354 N N . VAL B 1 586 ? 33.375 -10.344 -41.312 1 37.69 586 VAL B N 1
ATOM 9355 C CA . VAL B 1 586 ? 33.438 -10.125 -42.75 1 37.69 586 VAL B CA 1
ATOM 9356 C C . VAL B 1 586 ? 34.781 -9.531 -43.156 1 37.69 586 VAL B C 1
ATOM 9358 O O . VAL B 1 586 ? 35.281 -8.625 -42.469 1 37.69 586 VAL B O 1
#

Sequence (1172 aa):
MQANGCSQHNGTTDSSLVDPHSIRTSASTSNGAVTANGTMTGQNSKNLSKTDQDIVRLIGQHLRGLGFNQTAEQLIAESGCALEHPTAARFRAHVMDGEWDKTEDDLHELEALVKGGKEDVIKMRFLLLEQKYLELLEDGIPLKALECLRHELTPLKYNTERVHVLSTYMMCSSAPELRESSHWEGKGPVSRQKLIENLQEFLPPSIMLPPRRLFTLLSQAVEQQKEKCPYHNTQLDSDLSSISLLMDHICTKEQFPSATTQVLWDHSDEVWYCQFSPDGTRLATGSKDNKLIIWDVDLDLFEVRHQRTLDEHKFGVGFLTWCPDNMHLLVCGPDETNEVYIYNAVTGEVRQRIHQNSDDSLTYAAWMPDGRKLVVGGVRGQFYYCDIDGNVIDTWEGIRIQGLAALDDKVVLAADTHNRVRAYNFDTLQDFPIIQEDHPIMTFVVDDKKEYALVNVASQLSIYRYPLSSYKGCHLWDLKDKVLLRKFHGQTQAFFTIYSCFGGLNQDYVASGSEDHKVFIWHKRRESPVAVLEGHRLTVNCVHWNPCEPSMLASASDDGTVRIWGPKDKQRRRKECLCFFCSQTVMQANGCSQHNGTTDSSLVDPHSIRTSASTSNGAVTANGTMTGQNSKNLSKTDQDIVRLIGQHLRGLGFNQTAEQLIAESGCALEHPTAARFRAHVMDGEWDKTEDDLHELEALVKGGKEDVIKMRFLLLEQKYLELLEDGIPLKALECLRHELTPLKYNTERVHVLSTYMMCSSAPELRESSHWEGKGPVSRQKLIENLQEFLPPSIMLPPRRLFTLLSQAVEQQKEKCPYHNTQLDSDLSSISLLMDHICTKEQFPSATTQVLWDHSDEVWYCQFSPDGTRLATGSKDNKLIIWDVDLDLFEVRHQRTLDEHKFGVGFLTWCPDNMHLLVCGPDETNEVYIYNAVTGEVRQRIHQNSDDSLTYAAWMPDGRKLVVGGVRGQFYYCDIDGNVIDTWEGIRIQGLAALDDKVVLAADTHNRVRAYNFDTLQDFPIIQEDHPIMTFVVDDKKEYALVNVASQLSIYRYPLSSYKGCHLWDLKDKVLLRKFHGQTQAFFTIYSCFGGLNQDYVASGSEDHKVFIWHKRRESPVAVLEGHRLTVNCVHWNPCEPSMLASASDDGTVRIWGPKDKQRRRKECLCFFCSQTV

Organism: Aplysia californica (NCBI:txid6500)

pLDDT: mean 84.02, std 21.54, range [13.09, 98.75]

Nearest PDB structures (foldseek):
  8qbn-assembly1_7  TM=8.999E-01  e=1.590E-52  Homo sapiens
  8qbn-assembly1_W  TM=8.108E-01  e=2.544E-51  Homo sapiens
  8qe8-assembly1_B  TM=9.203E-01  e=2.985E-48  Homo sapiens
  8wxq-assembly1_A  TM=9.168E-01  e=1.015E-23  Homo sapiens
  6m8s-assembly1_K  TM=7.901E-01  e=1.644E-17  Homo sapiens

Radius of gyration: 39.9 Å; Cα contacts (8 Å, |Δi|>4): 2536; chains: 2; bounding box: 103×119×168 Å